Protein AF-W3VQG6-F1 (afdb_monomer)

Secondary structure (DSSP, 8-state):
--SHHHHHHHHHHHHHHHHHHHHHHHTT--SS-SS--SPEEEEE-SSGGGGGGEEEEEGGGGT---EEEEEE-TTS-EEEEEEEE--PBTT-S-S---EEEEEEPP-EETTEE--B--TT--EEEEEEEETTPPPPPS-----------TTHHHHTTTTS--TTS-HHHHHHHHH-TT----SS-EEEEEEEESSS-TTEEEEEE----GGGTTS-EEEEEEGGG-EEEETTEE-SSPPPP-GGGEEEEEEEEESSPP--GGGSPPPPTTSPPPTTSS--S--------TTS---S-----------BSS---EEEEEEEEEEEEEESSSSGGGGGGGSS--S--PPPP------------------------------------------------------------PPPPTTSPEEEE-TT---EEEEETBTTEEEEEESSTT--SB--BSSTTHHHHT----SS-EE-SB-SEEESEEEEEE-TT--EEEEEE--BSSTTEEETT-SPPSSPP-TT-SB--S-GGGSBPEEE-GGG-SSSTTSS----SS--S-BSEEEEEEEEPTTGGG--S-EEEEEEEEEE----EETTTEEEEEEEEEEEEEEE-TTSS--EEE-B-EE-EEE-SSTTSHHHHHHTTT-STT-EEEE-PPTTPPPEEEEE-TTS-EEEEEEETTS-GGGSSS-S---TTSTT-EETTTT--TT--EEEEE----TT----SSHHHHSSGGGEEEEEEETTTTEEEEEEESSSEEEEE--TTSPPSSBPTTTTTSBBPGGG-TTT--S-B--TTS-EEEEEESPTTGGG-HHHIIIIIGGGEEETT--EEEEEEEEEEE-

Mean predicted aligned error: 19.34 Å

InterPro domains:
  IPR008183 Aldose 1-/Glucose-6-phosphate 1-epimerase [PF01263] (425-778)
  IPR011013 Galactose mutarotase-like domain superfamily [SSF74650] (417-772)
  IPR013857 NADH:ubiquinone oxidoreductase intermediate-associated protein 30 [PF08547] (45-129)
  IPR013857 NADH:ubiquinone oxidoreductase intermediate-associated protein 30 [PF08547] (186-252)
  IPR014718 Glycoside hydrolase-type carbohydrate-binding [G3DSA:2.70.98.10] (416-844)
  IPR039131 Complex I intermediate-associated protein 30, mitochondrial [PTHR13194] (8-252)

Radius of gyration: 34.53 Å; Cα contacts (8 Å, |Δi|>4): 1854; chains: 1; bounding box: 115×84×95 Å

Organism: Moesziomyces aphidis (NCBI:txid84754)

Structure (mmCIF, N/CA/C/O backbone):
data_AF-W3VQG6-F1
#
_entry.id   AF-W3VQG6-F1
#
loop_
_atom_site.group_PDB
_atom_site.id
_atom_site.type_symbol
_atom_site.label_atom_id
_atom_site.label_alt_id
_atom_site.label_comp_id
_atom_site.label_asym_id
_atom_site.label_entity_id
_atom_site.label_seq_id
_atom_site.pdbx_PDB_ins_code
_atom_site.Cartn_x
_atom_site.Cartn_y
_atom_site.Cartn_z
_atom_site.occupancy
_atom_site.B_iso_or_equiv
_atom_site.auth_seq_id
_atom_site.auth_comp_id
_atom_site.auth_asym_id
_atom_site.auth_atom_id
_atom_site.pdbx_PDB_model_num
ATOM 1 N N . MET A 1 1 ? 20.548 -15.499 -54.628 1.00 40.19 1 MET A N 1
ATOM 2 C CA . MET A 1 1 ? 19.241 -14.823 -54.853 1.00 40.19 1 MET A CA 1
ATOM 3 C C . MET A 1 1 ? 18.840 -13.993 -53.620 1.00 40.19 1 MET A C 1
ATOM 5 O O . MET A 1 1 ? 17.785 -14.219 -53.038 1.00 40.19 1 MET A O 1
ATOM 9 N N . SER A 1 2 ? 19.700 -13.076 -53.161 1.00 54.19 2 SER A N 1
ATOM 10 C CA . SER A 1 2 ? 19.925 -12.943 -51.708 1.00 54.19 2 SER A CA 1
ATOM 11 C C . SER A 1 2 ? 19.906 -11.537 -51.089 1.00 54.19 2 SER A C 1
ATOM 13 O O . SER A 1 2 ? 20.303 -11.417 -49.945 1.00 54.19 2 SER A O 1
ATOM 15 N N . LEU A 1 3 ? 19.394 -10.484 -51.730 1.00 44.66 3 LEU A N 1
ATOM 16 C CA . LEU A 1 3 ? 19.236 -9.180 -51.042 1.00 44.66 3 LEU A CA 1
ATOM 17 C C . LEU A 1 3 ? 17.896 -8.511 -51.351 1.00 44.66 3 LEU A C 1
ATOM 19 O O . LEU A 1 3 ? 17.182 -8.119 -50.436 1.00 44.66 3 LEU A O 1
ATOM 23 N N . LEU A 1 4 ? 17.473 -8.511 -52.619 1.00 47.62 4 LEU A N 1
ATOM 24 C CA . LEU A 1 4 ? 16.183 -7.944 -53.043 1.00 47.62 4 LEU A CA 1
ATOM 25 C C . LEU A 1 4 ? 14.964 -8.635 -52.407 1.00 47.62 4 LEU A C 1
ATOM 27 O O . LEU A 1 4 ? 13.993 -7.972 -52.059 1.00 47.62 4 LEU A O 1
ATOM 31 N N . LYS A 1 5 ? 15.016 -9.960 -52.207 1.00 50.34 5 LYS A N 1
ATOM 32 C CA . LYS A 1 5 ? 13.919 -10.720 -51.582 1.00 50.34 5 LYS A CA 1
ATOM 33 C C . LYS A 1 5 ? 13.854 -10.495 -50.066 1.00 50.34 5 LYS A C 1
ATOM 35 O O . LYS A 1 5 ? 12.762 -10.358 -49.527 1.00 50.34 5 LYS A O 1
ATOM 40 N N . ALA A 1 6 ? 15.010 -10.405 -49.402 1.00 51.25 6 ALA A N 1
ATOM 41 C CA . ALA A 1 6 ? 15.107 -10.100 -47.973 1.00 51.25 6 ALA A CA 1
ATOM 42 C C . ALA A 1 6 ? 14.684 -8.651 -47.683 1.00 51.25 6 ALA A C 1
ATOM 44 O O . ALA A 1 6 ? 13.897 -8.416 -46.769 1.00 51.25 6 ALA A O 1
ATOM 45 N N . PHE A 1 7 ? 15.114 -7.704 -48.523 1.00 53.59 7 PHE A N 1
ATOM 46 C CA . PHE A 1 7 ? 14.694 -6.306 -48.466 1.00 53.59 7 PHE A CA 1
ATOM 47 C C . PHE A 1 7 ? 13.195 -6.151 -48.740 1.00 53.59 7 PHE A C 1
ATOM 49 O O . PHE A 1 7 ? 12.509 -5.473 -47.986 1.00 53.59 7 PHE A O 1
ATOM 56 N N . GLY A 1 8 ? 12.653 -6.843 -49.750 1.00 61.53 8 GLY A N 1
ATOM 57 C CA . GLY A 1 8 ? 11.216 -6.844 -50.036 1.00 61.53 8 GLY A CA 1
ATOM 58 C C . GLY A 1 8 ? 10.374 -7.401 -48.884 1.00 61.53 8 GLY A C 1
ATOM 59 O O . GLY A 1 8 ? 9.354 -6.818 -48.531 1.00 61.53 8 GLY A O 1
ATOM 60 N N . GLN A 1 9 ? 10.825 -8.482 -48.239 1.00 61.31 9 GLN A N 1
ATOM 61 C CA . GLN A 1 9 ? 10.157 -9.046 -47.062 1.00 61.31 9 GLN A CA 1
ATOM 62 C C . GLN A 1 9 ? 10.277 -8.149 -45.820 1.00 61.31 9 GLN A C 1
ATOM 64 O O . GLN A 1 9 ? 9.312 -8.022 -45.071 1.00 61.31 9 GLN A O 1
ATOM 69 N N . ALA A 1 10 ? 11.433 -7.517 -45.597 1.00 55.62 10 ALA A N 1
ATOM 70 C CA . ALA A 1 10 ? 11.625 -6.562 -44.507 1.00 55.62 10 ALA A CA 1
ATOM 71 C C . ALA A 1 10 ? 10.780 -5.296 -44.713 1.00 55.62 10 ALA A C 1
ATOM 73 O O . ALA A 1 10 ? 10.155 -4.833 -43.766 1.00 55.62 10 ALA A O 1
ATOM 74 N N . LEU A 1 11 ? 10.693 -4.790 -45.948 1.00 62.50 11 LEU A N 1
ATOM 75 C CA . LEU A 1 11 ? 9.849 -3.655 -46.320 1.00 62.50 11 LEU A CA 1
ATOM 76 C C . LEU A 1 11 ? 8.364 -3.986 -46.148 1.00 62.50 11 LEU A C 1
ATOM 78 O O . LEU A 1 11 ? 7.637 -3.195 -45.557 1.00 62.50 11 LEU A O 1
ATOM 82 N N . GLN A 1 12 ? 7.918 -5.164 -46.596 1.00 66.81 12 GLN A N 1
ATOM 83 C CA . GLN A 1 12 ? 6.540 -5.614 -46.394 1.00 66.81 12 GLN A CA 1
ATOM 84 C C . GLN A 1 12 ? 6.187 -5.680 -44.899 1.00 66.81 12 GLN A C 1
ATOM 86 O O . GLN A 1 12 ? 5.161 -5.137 -44.494 1.00 66.81 12 GLN A O 1
ATOM 91 N N . ARG A 1 13 ? 7.065 -6.258 -44.067 1.00 67.56 13 ARG A N 1
ATOM 92 C CA . ARG A 1 13 ? 6.878 -6.302 -42.607 1.00 67.56 13 ARG A CA 1
ATOM 93 C C . ARG A 1 13 ? 6.897 -4.913 -41.972 1.00 67.56 13 ARG A C 1
ATOM 95 O O . ARG A 1 13 ? 6.085 -4.645 -41.097 1.00 67.56 13 ARG A O 1
ATOM 102 N N . SER A 1 14 ? 7.768 -4.011 -42.427 1.00 65.62 14 SER A N 1
ATOM 103 C CA . SER A 1 14 ? 7.777 -2.616 -41.968 1.00 65.62 14 SER A CA 1
ATOM 104 C C . SER A 1 14 ? 6.484 -1.880 -42.321 1.00 65.62 14 SER A C 1
ATOM 106 O O . SER A 1 14 ? 6.003 -1.095 -41.512 1.00 65.62 14 SER A O 1
ATOM 108 N N . VAL A 1 15 ? 5.897 -2.140 -43.495 1.00 63.50 15 VAL A N 1
ATOM 109 C CA . VAL A 1 15 ? 4.604 -1.568 -43.907 1.00 63.50 15 VAL A CA 1
ATOM 110 C C . VAL A 1 15 ? 3.453 -2.150 -43.086 1.00 63.50 15 VAL A C 1
ATOM 112 O O . VAL A 1 15 ? 2.556 -1.406 -42.708 1.00 63.50 15 VAL A O 1
ATOM 115 N N . GLU A 1 16 ? 3.476 -3.446 -42.768 1.00 61.84 16 GLU A N 1
ATOM 116 C CA . GLU A 1 16 ? 2.491 -4.079 -41.879 1.00 61.84 16 GLU A CA 1
ATOM 117 C C . GLU A 1 16 ? 2.574 -3.515 -40.453 1.00 61.84 16 GLU A C 1
ATOM 119 O O . GLU A 1 16 ? 1.550 -3.116 -39.907 1.00 61.84 16 GLU A O 1
ATOM 124 N N . VAL A 1 17 ? 3.782 -3.370 -39.893 1.00 58.88 17 VAL A N 1
ATOM 125 C CA . VAL A 1 17 ? 4.002 -2.732 -38.583 1.00 58.88 17 VAL A CA 1
ATOM 126 C C . VAL A 1 17 ? 3.555 -1.272 -38.604 1.00 58.88 17 VAL A C 1
ATOM 128 O O . VAL A 1 17 ? 2.800 -0.860 -37.734 1.00 58.88 17 VAL A O 1
ATOM 131 N N . ALA A 1 18 ? 3.940 -0.493 -39.618 1.00 56.31 18 ALA A N 1
ATOM 132 C CA . ALA A 1 18 ? 3.516 0.900 -39.740 1.00 56.31 18 ALA A CA 1
ATOM 133 C C . ALA A 1 18 ? 1.995 1.025 -39.905 1.00 56.31 18 ALA A C 1
ATOM 135 O O . ALA A 1 18 ? 1.392 1.936 -39.346 1.00 56.31 18 ALA A O 1
ATOM 136 N N . ARG A 1 19 ? 1.354 0.106 -40.637 1.00 57.59 19 ARG A N 1
ATOM 137 C CA . ARG A 1 19 ? -0.103 0.062 -40.797 1.00 57.59 19 ARG A CA 1
ATOM 138 C C . ARG A 1 19 ? -0.805 -0.303 -39.494 1.00 57.59 19 ARG A C 1
ATOM 140 O O . ARG A 1 19 ? -1.809 0.330 -39.188 1.00 57.59 19 ARG A O 1
ATOM 147 N N . ASP A 1 20 ? -0.295 -1.272 -38.740 1.00 53.19 20 ASP A N 1
ATOM 148 C CA . ASP A 1 20 ? -0.841 -1.649 -37.435 1.00 53.19 20 ASP A CA 1
ATOM 149 C C . ASP A 1 20 ? -0.645 -0.529 -36.405 1.00 53.19 20 ASP A C 1
ATOM 151 O O . ASP A 1 20 ? -1.589 -0.198 -35.696 1.00 53.19 20 ASP A O 1
ATOM 155 N N . GLU A 1 21 ? 0.514 0.131 -36.375 1.00 48.22 21 GLU A N 1
ATOM 156 C CA . GLU A 1 21 ? 0.772 1.298 -35.517 1.00 48.22 21 GLU A CA 1
ATOM 157 C C . GLU A 1 21 ? -0.090 2.507 -35.913 1.00 48.22 21 GLU A C 1
ATOM 159 O O . GLU A 1 21 ? -0.704 3.144 -35.059 1.00 48.22 21 GLU A O 1
ATOM 164 N N . THR A 1 22 ? -0.258 2.771 -37.212 1.00 45.28 22 THR A N 1
ATOM 165 C CA . THR A 1 22 ? -1.152 3.835 -37.706 1.00 45.28 22 THR A CA 1
ATOM 166 C C . THR A 1 22 ? -2.620 3.509 -37.414 1.00 45.28 22 THR A C 1
ATOM 168 O O . THR A 1 22 ? -3.396 4.396 -37.068 1.00 45.28 22 THR A O 1
ATOM 171 N N . ALA A 1 23 ? -3.025 2.238 -37.512 1.00 42.72 23 ALA A N 1
ATOM 172 C CA . ALA A 1 23 ? -4.373 1.794 -37.165 1.00 42.72 23 ALA A CA 1
ATOM 173 C C . ALA A 1 23 ? -4.640 1.861 -35.651 1.00 42.72 23 ALA A C 1
ATOM 175 O O . ALA A 1 23 ? -5.758 2.205 -35.269 1.00 42.72 23 ALA A O 1
ATOM 176 N N . LYS A 1 24 ? -3.638 1.589 -34.803 1.00 40.78 24 LYS A N 1
ATOM 177 C CA . LYS A 1 24 ? -3.702 1.805 -33.347 1.00 40.78 24 LYS A CA 1
ATOM 178 C C . LYS A 1 24 ? -3.820 3.296 -33.016 1.00 40.78 24 LYS A C 1
ATOM 180 O O . LYS A 1 24 ? -4.717 3.687 -32.272 1.00 40.78 24 LYS A O 1
ATOM 185 N N . MET A 1 25 ? -3.001 4.144 -33.644 1.00 37.38 25 MET A N 1
ATOM 186 C CA . MET A 1 25 ? -3.037 5.602 -33.462 1.00 37.38 25 MET A CA 1
ATOM 187 C C . MET A 1 25 ? -4.364 6.224 -33.918 1.00 37.38 25 MET A C 1
ATOM 189 O O . MET A 1 25 ? -4.956 7.009 -33.183 1.00 37.38 25 MET A O 1
ATOM 193 N N . MET A 1 26 ? -4.891 5.836 -35.085 1.00 37.34 26 MET A N 1
ATOM 194 C CA . MET A 1 26 ? -6.171 6.355 -35.593 1.00 37.34 26 MET A CA 1
ATOM 195 C C . MET A 1 26 ? -7.395 5.872 -34.802 1.00 37.34 26 MET A C 1
ATOM 197 O O . MET A 1 26 ? -8.456 6.483 -34.892 1.00 37.34 26 MET A O 1
ATOM 201 N N . ARG A 1 27 ? -7.271 4.797 -34.015 1.00 40.06 27 ARG A N 1
ATOM 202 C CA . ARG A 1 27 ? -8.322 4.327 -33.097 1.00 40.06 27 ARG A CA 1
ATOM 203 C C . ARG A 1 27 ? -8.189 4.888 -31.678 1.00 40.06 27 ARG A C 1
ATOM 205 O O . ARG A 1 27 ? -8.980 4.501 -30.825 1.00 40.06 27 ARG A O 1
ATOM 212 N N . MET A 1 28 ? -7.207 5.759 -31.419 1.00 33.78 28 MET A N 1
ATOM 213 C CA . MET A 1 28 ? -6.792 6.142 -30.063 1.00 33.78 28 MET A CA 1
ATOM 214 C C . MET A 1 28 ? -6.582 4.919 -29.148 1.00 33.78 28 MET A C 1
ATOM 216 O O . MET A 1 28 ? -6.890 4.956 -27.960 1.00 33.78 28 MET A O 1
ATOM 220 N N . GLU A 1 29 ? -6.048 3.818 -29.691 1.00 36.31 29 GLU A N 1
ATOM 221 C CA . GLU A 1 29 ? -5.582 2.662 -28.913 1.00 36.31 29 GLU A CA 1
ATOM 222 C C . GLU A 1 29 ? -4.219 3.017 -28.291 1.00 36.31 29 GLU A C 1
ATOM 224 O O . GLU A 1 29 ? -3.169 2.489 -28.652 1.00 36.31 29 GLU A O 1
ATOM 229 N N . ILE A 1 30 ? -4.229 3.987 -27.376 1.00 36.25 30 ILE A N 1
ATOM 230 C CA . ILE A 1 30 ? -3.085 4.340 -26.539 1.00 36.25 30 ILE A CA 1
ATOM 231 C C . ILE A 1 30 ? -3.159 3.387 -25.339 1.00 36.25 30 ILE A C 1
ATOM 233 O O . ILE A 1 30 ? -3.874 3.656 -24.380 1.00 36.25 30 ILE A O 1
ATOM 237 N N . SER A 1 31 ? -2.456 2.251 -25.448 1.00 37.69 31 SER A N 1
ATOM 238 C CA . SER A 1 31 ? -2.403 1.080 -24.542 1.00 37.69 31 SER A CA 1
ATOM 239 C C . SER A 1 31 ? -3.171 -0.157 -25.071 1.00 37.69 31 SER A C 1
ATOM 241 O O . SER A 1 31 ? -4.270 -0.025 -25.613 1.00 37.69 31 SER A O 1
ATOM 243 N N . PRO A 1 32 ? -2.616 -1.386 -24.959 1.00 35.16 32 PRO A N 1
ATOM 244 C CA . PRO A 1 32 ? -3.239 -2.616 -25.454 1.00 35.16 32 PRO A CA 1
ATOM 245 C C . PRO A 1 32 ? -4.363 -3.083 -24.511 1.00 35.16 32 PRO A C 1
ATOM 247 O O . PRO A 1 32 ? -4.300 -4.170 -23.946 1.00 35.16 32 PRO A O 1
ATOM 250 N N . THR A 1 33 ? -5.395 -2.268 -24.297 1.00 43.69 33 THR A N 1
ATOM 251 C CA . THR A 1 33 ? -6.367 -2.455 -23.201 1.00 43.69 33 THR A CA 1
ATOM 252 C C . THR A 1 33 ? -7.797 -2.782 -23.622 1.00 43.69 33 THR A C 1
ATOM 254 O O . THR A 1 33 ? -8.692 -2.722 -22.789 1.00 43.69 33 THR A O 1
ATOM 257 N N . SER A 1 34 ? -8.071 -3.232 -24.851 1.00 38.53 34 SER A N 1
ATOM 258 C CA . SER A 1 34 ? -9.453 -3.669 -25.157 1.00 38.53 34 SER A CA 1
ATOM 259 C C . SER A 1 34 ? -9.639 -4.835 -26.129 1.00 38.53 34 SER A C 1
ATOM 261 O O . SER A 1 34 ? -10.767 -5.300 -26.291 1.00 38.53 34 SER A O 1
ATOM 263 N N . LYS A 1 35 ? -8.575 -5.398 -26.726 1.00 36.94 35 LYS A N 1
ATOM 264 C CA . LYS A 1 35 ? -8.695 -6.586 -27.607 1.00 36.94 35 LYS A CA 1
ATOM 265 C C . LYS A 1 35 ? -7.765 -7.767 -27.310 1.00 36.94 35 LYS A C 1
ATOM 267 O O . LYS A 1 35 ? -8.001 -8.844 -27.850 1.00 36.94 35 LYS A O 1
ATOM 272 N N . ASN A 1 36 ? -6.792 -7.631 -26.406 1.00 46.56 36 ASN A N 1
ATOM 273 C CA . ASN A 1 36 ? -5.828 -8.694 -26.074 1.00 46.56 36 ASN A CA 1
ATOM 274 C C . ASN A 1 36 ? -6.131 -9.428 -24.752 1.00 46.56 36 ASN A C 1
ATOM 276 O O . ASN A 1 36 ? -5.221 -9.834 -24.042 1.00 46.56 36 ASN A O 1
ATOM 280 N N . GLN A 1 37 ? -7.407 -9.658 -24.424 1.00 52.16 37 GLN A N 1
ATOM 281 C CA . GLN A 1 37 ? -7.780 -10.537 -23.297 1.00 52.16 37 GLN A CA 1
ATOM 282 C C . GLN A 1 37 ? -7.562 -12.039 -23.601 1.00 52.16 37 GLN A C 1
ATOM 284 O O . GLN A 1 37 ? -7.762 -12.889 -22.737 1.00 52.16 37 GLN A O 1
ATOM 289 N N . GLY A 1 38 ? -7.172 -12.386 -24.834 1.00 66.00 38 GLY A N 1
ATOM 290 C CA . GLY A 1 38 ? -6.927 -13.760 -25.275 1.00 66.00 38 GLY A CA 1
ATOM 291 C C . GLY A 1 38 ? -5.457 -14.184 -25.212 1.00 66.00 38 GLY A C 1
ATOM 292 O O . GLY A 1 38 ? -4.549 -13.368 -25.058 1.00 66.00 38 GLY A O 1
ATOM 293 N N . ALA A 1 39 ? -5.219 -15.487 -25.373 1.00 78.06 39 ALA A N 1
ATOM 294 C CA . ALA A 1 39 ? -3.873 -16.029 -25.522 1.00 78.06 39 ALA A CA 1
ATOM 295 C C . ALA A 1 39 ? -3.203 -15.502 -26.809 1.00 78.06 39 ALA A C 1
ATOM 297 O O . ALA A 1 39 ? -3.781 -15.577 -27.894 1.00 78.06 39 ALA A O 1
ATOM 298 N N . LEU A 1 40 ? -1.976 -14.997 -26.689 1.00 87.00 40 LEU A N 1
ATOM 299 C CA . LEU A 1 40 ? -1.143 -14.541 -27.798 1.00 87.00 40 LEU A CA 1
ATOM 300 C C . LEU A 1 40 ? -0.429 -15.742 -28.427 1.00 87.00 40 LEU A C 1
ATOM 302 O O . LEU A 1 40 ? 0.380 -16.400 -27.776 1.00 87.00 40 LEU A O 1
ATOM 306 N N . LEU A 1 41 ? -0.705 -16.037 -29.697 1.00 90.75 41 LEU A N 1
ATOM 307 C CA . LEU A 1 41 ? -0.008 -17.100 -30.423 1.00 90.75 41 LEU A CA 1
ATOM 308 C C . LEU A 1 41 ? 1.444 -16.687 -30.707 1.00 90.75 41 LEU A C 1
ATOM 310 O O . LEU A 1 41 ? 1.689 -15.713 -31.418 1.00 90.75 41 LEU A O 1
ATOM 314 N N . ILE A 1 42 ? 2.403 -17.464 -30.197 1.00 92.75 42 ILE A N 1
ATOM 315 C CA . ILE A 1 42 ? 3.823 -17.306 -30.534 1.00 92.75 42 ILE A CA 1
ATOM 316 C C . ILE A 1 42 ? 4.098 -18.030 -31.852 1.00 92.75 42 ILE A C 1
ATOM 318 O O . ILE A 1 42 ? 4.515 -17.411 -32.828 1.00 92.75 42 ILE A O 1
ATOM 322 N N . TYR A 1 43 ? 3.794 -19.329 -31.914 1.00 93.19 43 TYR A N 1
ATOM 323 C CA . TYR A 1 43 ? 3.795 -20.090 -33.162 1.00 93.19 43 TYR A CA 1
ATOM 324 C C . TYR A 1 43 ? 2.939 -21.357 -33.072 1.00 93.19 43 TYR A C 1
ATOM 326 O O . TYR A 1 43 ? 2.686 -21.896 -31.994 1.00 93.19 43 TYR A O 1
ATOM 334 N N . ALA A 1 44 ? 2.539 -21.873 -34.233 1.00 91.94 44 ALA A N 1
ATOM 335 C CA . ALA A 1 44 ? 1.907 -23.179 -34.389 1.00 91.94 44 ALA A CA 1
ATOM 336 C C . ALA A 1 44 ? 2.696 -24.026 -35.394 1.00 91.94 44 ALA A C 1
ATOM 338 O O . ALA A 1 44 ? 3.282 -23.494 -36.330 1.00 91.94 44 ALA A O 1
ATOM 339 N N . MET A 1 45 ? 2.661 -25.348 -35.256 1.00 91.50 45 MET A N 1
ATOM 340 C CA . MET A 1 45 ? 3.256 -26.310 -36.189 1.00 91.50 45 MET A CA 1
ATOM 341 C C . MET A 1 45 ? 2.180 -27.281 -36.671 1.00 91.50 45 MET A C 1
ATOM 343 O O . MET A 1 45 ? 2.162 -28.457 -36.320 1.00 91.50 45 MET A O 1
ATOM 347 N N . THR A 1 46 ? 1.230 -26.762 -37.441 1.00 89.44 46 THR A N 1
ATOM 348 C CA . THR A 1 46 ? 0.074 -27.526 -37.928 1.00 89.44 46 THR A CA 1
ATOM 349 C C . THR A 1 46 ? 0.004 -27.598 -39.451 1.00 89.44 46 THR A C 1
ATOM 351 O O . THR A 1 46 ? -0.842 -28.303 -39.987 1.00 89.44 46 THR A O 1
ATOM 354 N N . GLN A 1 47 ? 0.880 -26.868 -40.151 1.00 87.94 47 GLN A N 1
ATOM 355 C CA . GLN A 1 47 ? 0.910 -26.756 -41.610 1.00 87.94 47 GLN A CA 1
ATOM 356 C C . GLN A 1 47 ? 2.358 -26.762 -42.120 1.00 87.94 47 GLN A C 1
ATOM 358 O O . GLN A 1 47 ? 3.228 -26.209 -41.440 1.00 87.94 47 GLN A O 1
ATOM 363 N N . PRO A 1 48 ? 2.650 -27.342 -43.304 1.00 86.88 48 PRO A N 1
ATOM 364 C CA . PRO A 1 48 ? 4.016 -27.414 -43.831 1.00 86.88 48 PRO A CA 1
ATOM 365 C C . PRO A 1 48 ? 4.691 -26.043 -43.953 1.00 86.88 48 PRO A C 1
ATOM 367 O O . PRO A 1 48 ? 5.869 -25.902 -43.637 1.00 86.88 48 PRO A O 1
ATOM 370 N N . ALA A 1 49 ? 3.922 -25.012 -44.319 1.00 84.94 49 ALA A N 1
ATOM 371 C CA . ALA A 1 49 ? 4.399 -23.633 -44.424 1.00 84.94 49 ALA A CA 1
ATOM 372 C C . ALA A 1 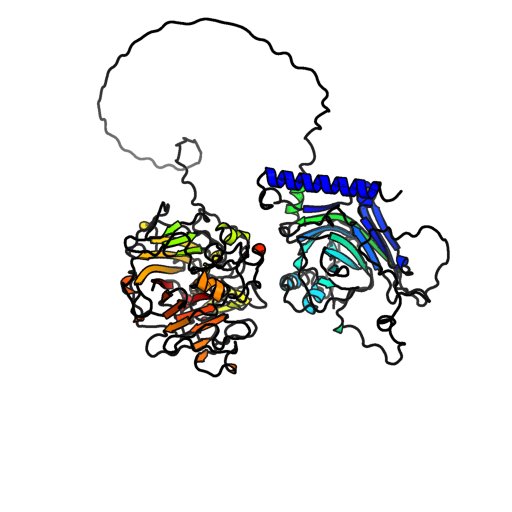49 ? 4.908 -23.052 -43.093 1.00 84.94 49 ALA A C 1
ATOM 374 O O . ALA A 1 49 ? 5.695 -22.114 -43.098 1.00 84.94 49 ALA A O 1
ATOM 375 N N . HIS A 1 50 ? 4.496 -23.593 -41.943 1.00 88.50 50 HIS A N 1
ATOM 376 C CA . HIS A 1 50 ? 5.011 -23.122 -40.659 1.00 88.50 50 HIS A CA 1
ATOM 377 C C . HIS A 1 50 ? 6.464 -23.551 -40.434 1.00 88.50 50 HIS A C 1
ATOM 379 O O . HIS A 1 50 ? 7.192 -22.849 -39.742 1.00 88.50 50 HIS A O 1
ATOM 385 N N . LEU A 1 51 ? 6.908 -24.669 -41.024 1.00 85.75 51 LEU A N 1
ATOM 386 C CA . LEU A 1 51 ? 8.252 -25.210 -40.799 1.00 85.75 51 LEU A CA 1
ATOM 387 C C . LEU A 1 51 ? 9.360 -24.262 -41.279 1.00 85.75 51 LEU A C 1
ATOM 389 O O . LEU A 1 51 ? 10.421 -24.221 -40.666 1.00 85.75 51 LEU A O 1
ATOM 393 N N . SER A 1 52 ? 9.104 -23.440 -42.304 1.00 85.19 52 SER A N 1
ATOM 394 C CA . SER A 1 52 ? 10.074 -22.447 -42.792 1.00 85.19 52 SER A CA 1
ATOM 395 C C . SER A 1 52 ? 10.341 -21.301 -41.811 1.00 85.19 52 SER A C 1
ATOM 397 O O . SER A 1 52 ? 11.267 -20.519 -42.026 1.00 85.19 52 SER A O 1
ATOM 399 N N . ASN A 1 53 ? 9.545 -21.185 -40.744 1.00 85.38 53 ASN A N 1
ATOM 400 C CA . ASN A 1 53 ? 9.722 -20.175 -39.702 1.00 85.38 53 ASN A CA 1
ATOM 401 C C . ASN A 1 53 ? 10.663 -20.635 -38.586 1.00 85.38 53 ASN A C 1
ATOM 403 O O . ASN A 1 53 ? 10.839 -19.898 -37.619 1.00 85.38 53 ASN A O 1
ATOM 407 N N . PHE A 1 54 ? 11.250 -21.829 -38.688 1.00 89.06 54 PHE A N 1
ATOM 408 C CA . PHE A 1 54 ? 12.106 -22.398 -37.654 1.00 89.06 54 PHE A CA 1
ATOM 409 C C . PHE A 1 54 ? 13.510 -22.678 -38.179 1.00 89.06 54 PHE A C 1
ATOM 411 O O . PHE A 1 54 ? 13.696 -23.064 -39.329 1.00 89.06 54 PHE A O 1
ATOM 418 N N . ALA A 1 55 ? 14.489 -22.486 -37.303 1.00 86.75 55 ALA A N 1
ATOM 419 C CA . ALA A 1 55 ? 15.860 -22.932 -37.476 1.00 86.75 55 ALA A CA 1
ATOM 420 C C . ALA A 1 55 ? 16.101 -24.137 -36.560 1.00 86.75 55 ALA A C 1
ATOM 422 O O . ALA A 1 55 ? 15.602 -24.171 -35.432 1.00 86.75 55 ALA A O 1
ATOM 423 N N . THR A 1 56 ? 16.858 -25.116 -37.043 1.00 86.19 56 THR A N 1
ATOM 424 C CA . THR A 1 56 ? 17.250 -26.322 -36.299 1.00 86.19 56 THR A CA 1
ATOM 425 C C . THR A 1 56 ? 18.763 -26.385 -36.178 1.00 86.19 56 THR A C 1
ATOM 427 O O . THR A 1 56 ? 19.446 -26.005 -37.124 1.00 86.19 56 THR A O 1
ATOM 430 N N . GLY A 1 57 ? 19.271 -26.934 -35.078 1.00 85.44 57 GLY A N 1
ATOM 431 C CA . GLY A 1 57 ? 20.694 -27.227 -34.919 1.00 85.44 57 GLY A CA 1
ATOM 432 C C . GLY A 1 57 ? 20.950 -28.406 -33.984 1.00 85.44 57 GLY A C 1
ATOM 433 O O . GLY A 1 57 ? 20.075 -28.804 -33.204 1.00 85.44 57 GLY A O 1
ATOM 434 N N . SER A 1 58 ? 22.145 -28.974 -34.062 1.00 85.31 58 SER A N 1
ATOM 435 C CA . SER A 1 58 ? 22.668 -29.975 -33.128 1.00 85.31 58 SER A CA 1
ATOM 436 C C . SER A 1 58 ? 24.175 -29.843 -32.962 1.00 85.31 58 SER A C 1
ATOM 438 O O . SER A 1 58 ? 24.845 -29.135 -33.702 1.00 85.31 58 SER A O 1
ATOM 440 N N . ASP A 1 59 ? 24.740 -30.552 -31.986 1.00 80.06 59 ASP A N 1
ATOM 441 C CA . ASP A 1 59 ? 26.197 -30.584 -31.820 1.00 80.06 59 ASP A CA 1
ATOM 442 C C . ASP A 1 59 ? 26.955 -31.089 -33.067 1.00 80.06 59 ASP A C 1
ATOM 444 O O . ASP A 1 59 ? 28.143 -30.809 -33.191 1.00 80.06 59 ASP A O 1
ATOM 448 N N . SER A 1 60 ? 26.287 -31.764 -34.015 1.00 81.69 60 SER A N 1
ATOM 449 C CA . SER A 1 60 ? 26.817 -32.112 -35.341 1.00 81.69 60 SER A CA 1
ATOM 450 C C . SER A 1 60 ? 27.400 -30.920 -36.085 1.00 81.69 60 SER A C 1
ATOM 452 O O . SER A 1 60 ? 28.397 -31.071 -36.785 1.00 81.69 60 SER A O 1
ATOM 454 N N . ASP A 1 61 ? 26.808 -29.743 -35.896 1.00 74.75 61 ASP A N 1
ATOM 455 C CA . ASP A 1 61 ? 27.144 -28.523 -36.631 1.00 74.75 61 ASP A CA 1
ATOM 456 C C . ASP A 1 61 ? 28.532 -27.997 -36.220 1.00 74.75 61 ASP A C 1
ATOM 458 O O . ASP A 1 61 ? 29.185 -27.275 -36.964 1.00 74.75 61 ASP A O 1
ATOM 462 N N . ILE A 1 62 ? 29.023 -28.442 -35.059 1.00 74.00 62 ILE A N 1
ATOM 463 C CA . ILE A 1 62 ? 30.357 -28.156 -34.519 1.00 74.00 62 ILE A CA 1
ATOM 464 C C . ILE A 1 62 ? 31.216 -29.428 -34.380 1.00 74.00 62 ILE A C 1
ATOM 466 O O . ILE A 1 62 ? 32.210 -29.449 -33.652 1.00 74.00 62 ILE A O 1
ATOM 470 N N . GLY A 1 63 ? 30.855 -30.504 -35.092 1.00 73.31 63 GLY A N 1
ATOM 471 C CA . GLY A 1 63 ? 31.627 -31.749 -35.164 1.00 73.31 63 GLY A CA 1
ATOM 472 C C . GLY A 1 63 ? 31.248 -32.828 -34.144 1.00 73.31 63 GLY A C 1
ATOM 473 O O . GLY A 1 63 ? 32.060 -33.711 -33.879 1.00 73.31 63 GLY A O 1
ATOM 474 N N . GLY A 1 64 ? 30.055 -32.758 -33.550 1.00 82.44 64 GLY A N 1
ATOM 475 C CA . GLY A 1 64 ? 29.437 -33.794 -32.715 1.00 82.44 64 GLY A CA 1
ATOM 476 C C . GLY A 1 64 ? 28.732 -34.898 -33.515 1.00 82.44 64 GLY A C 1
ATOM 477 O O . GLY A 1 64 ? 28.857 -34.986 -34.734 1.00 82.44 64 GLY A O 1
ATOM 478 N N . LEU A 1 65 ? 28.008 -35.781 -32.817 1.00 84.69 65 LEU A N 1
ATOM 479 C CA . LEU A 1 65 ? 27.357 -36.967 -33.410 1.00 84.69 65 LEU A CA 1
ATOM 480 C C . LEU A 1 65 ? 25.833 -37.008 -33.203 1.00 84.69 65 LEU A C 1
ATOM 482 O O . LEU A 1 65 ? 25.203 -38.026 -33.502 1.00 84.69 65 LEU A O 1
ATOM 486 N N . SER A 1 66 ? 25.229 -35.955 -32.655 1.00 87.19 66 SER A N 1
ATOM 487 C CA . SER A 1 66 ? 23.777 -35.870 -32.495 1.00 87.19 66 SER A CA 1
ATOM 488 C C . SER A 1 66 ? 23.100 -35.519 -33.825 1.00 87.19 66 SER A C 1
ATOM 490 O O . SER A 1 66 ? 23.717 -34.995 -34.744 1.00 87.19 66 SER A O 1
ATOM 492 N N . GLN A 1 67 ? 21.812 -35.830 -33.947 1.00 88.56 67 GLN A N 1
ATOM 493 C CA . GLN A 1 67 ? 20.991 -35.504 -35.110 1.00 88.56 67 GLN A CA 1
ATOM 494 C C . GLN A 1 67 ? 19.740 -34.760 -34.660 1.00 88.56 67 GLN A C 1
ATOM 496 O O . GLN A 1 67 ? 19.050 -35.210 -33.742 1.00 88.56 67 GLN A O 1
ATOM 501 N N . CYS A 1 68 ? 19.414 -33.675 -35.359 1.00 90.44 68 CYS A N 1
ATOM 502 C CA . CYS A 1 68 ? 18.201 -32.891 -35.169 1.00 90.44 68 CYS A CA 1
ATOM 503 C C . CYS A 1 68 ? 17.310 -32.962 -36.417 1.00 90.44 68 CYS A C 1
ATOM 505 O O . CYS A 1 68 ? 17.768 -32.720 -37.535 1.00 90.44 68 CYS A O 1
ATOM 507 N N . ARG A 1 69 ? 16.026 -33.289 -36.245 1.00 92.69 69 ARG A N 1
ATOM 508 C CA . ARG A 1 69 ? 15.007 -33.200 -37.297 1.00 92.69 69 ARG A CA 1
ATOM 509 C C . ARG A 1 69 ? 13.773 -32.479 -36.768 1.00 92.69 69 ARG A C 1
ATOM 511 O O . ARG A 1 69 ? 13.296 -32.761 -35.668 1.00 92.69 69 ARG A O 1
ATOM 518 N N . LEU A 1 70 ? 13.226 -31.593 -37.594 1.00 92.38 70 LEU A N 1
ATOM 519 C CA . LEU A 1 70 ? 11.949 -30.930 -37.367 1.00 92.38 70 LEU A CA 1
ATOM 520 C C . LEU A 1 70 ? 11.071 -31.118 -38.605 1.00 92.38 70 LEU A C 1
ATOM 522 O O . LEU A 1 70 ? 11.507 -30.868 -39.726 1.00 92.38 70 LEU A O 1
ATOM 526 N N . GLY A 1 71 ? 9.844 -31.587 -38.411 1.00 92.69 71 GLY A N 1
ATOM 527 C CA . GLY A 1 71 ? 8.892 -31.813 -39.495 1.00 92.69 71 GLY A CA 1
ATOM 528 C C . GLY A 1 71 ? 7.461 -31.892 -38.985 1.00 92.69 71 GLY A C 1
ATOM 529 O O . GLY A 1 71 ? 7.197 -31.590 -37.824 1.00 92.69 71 GLY A O 1
ATOM 530 N N . LEU A 1 72 ? 6.539 -32.316 -39.846 1.00 90.94 72 LEU A N 1
ATOM 531 C CA . LEU A 1 72 ? 5.190 -32.698 -39.433 1.00 90.94 72 LEU A CA 1
ATOM 532 C C . LEU A 1 72 ? 5.066 -34.221 -39.372 1.00 90.94 72 LEU A C 1
ATOM 534 O O . LEU A 1 72 ? 5.711 -34.939 -40.134 1.00 90.94 72 LEU A O 1
ATOM 538 N N . ASP A 1 73 ? 4.236 -34.708 -38.459 1.00 88.12 73 ASP A N 1
ATOM 539 C CA . ASP A 1 73 ? 3.793 -36.095 -38.429 1.00 88.12 73 ASP A CA 1
ATOM 540 C C . ASP A 1 73 ? 2.574 -36.335 -39.339 1.00 88.12 73 ASP A C 1
ATOM 542 O O . ASP A 1 73 ? 2.022 -35.418 -39.947 1.00 88.12 73 ASP A O 1
ATOM 546 N N . GLU A 1 74 ? 2.132 -37.592 -39.407 1.00 85.88 74 GLU A N 1
ATOM 547 C CA . GLU A 1 74 ? 0.973 -38.036 -40.196 1.00 85.88 74 GLU A CA 1
ATOM 548 C C . GLU A 1 74 ? -0.337 -37.312 -39.831 1.00 85.88 74 GLU A C 1
ATOM 550 O O . GLU A 1 74 ? -1.261 -37.252 -40.635 1.00 85.88 74 GLU A O 1
ATOM 555 N N . SER A 1 75 ? -0.430 -36.730 -38.630 1.00 84.06 75 SER A N 1
ATOM 556 C CA . SER A 1 75 ? -1.588 -35.954 -38.166 1.00 84.06 75 SER A CA 1
ATOM 557 C C . SER A 1 75 ? -1.454 -34.454 -38.460 1.00 84.06 75 SER A C 1
ATOM 559 O O . SER A 1 75 ? -2.214 -33.649 -37.915 1.00 84.06 75 SER A O 1
ATOM 561 N N . SER A 1 76 ? -0.485 -34.058 -39.293 1.00 88.06 76 SER A N 1
ATOM 562 C CA . SER A 1 76 ? -0.144 -32.656 -39.554 1.00 88.06 76 SER A CA 1
ATOM 563 C C . SER A 1 76 ? 0.136 -31.889 -38.259 1.00 88.06 76 SER A C 1
ATOM 565 O O . SER A 1 76 ? -0.394 -30.801 -38.035 1.00 88.06 76 SER A O 1
ATOM 567 N N . ARG A 1 77 ? 0.919 -32.486 -37.354 1.00 91.06 77 ARG A N 1
ATOM 568 C CA . ARG A 1 77 ? 1.412 -31.842 -36.129 1.00 91.06 77 ARG A CA 1
ATOM 569 C C . ARG A 1 77 ? 2.928 -31.837 -36.094 1.00 91.06 77 ARG A C 1
ATOM 571 O O . ARG A 1 77 ? 3.556 -32.783 -36.556 1.00 91.06 77 ARG A O 1
ATOM 578 N N . GLY A 1 78 ? 3.510 -30.782 -35.536 1.00 93.31 78 GLY A N 1
ATOM 579 C CA . GLY A 1 78 ? 4.952 -30.629 -35.402 1.00 93.31 78 GLY A CA 1
ATOM 580 C C . GLY A 1 78 ? 5.579 -31.807 -34.671 1.00 93.31 78 GLY A C 1
ATOM 581 O O . GLY A 1 78 ? 5.044 -32.317 -33.684 1.00 93.31 78 GLY A O 1
ATOM 582 N N . ARG A 1 79 ? 6.728 -32.242 -35.174 1.00 95.44 79 ARG A N 1
ATOM 583 C CA . ARG A 1 79 ? 7.518 -33.346 -34.647 1.00 95.44 79 ARG A CA 1
ATOM 584 C C . ARG A 1 79 ? 8.983 -32.936 -34.626 1.00 95.44 79 ARG A C 1
ATOM 586 O O . ARG A 1 79 ? 9.595 -32.755 -35.676 1.00 95.44 79 ARG A O 1
ATOM 593 N N . PHE A 1 80 ? 9.525 -32.823 -33.424 1.00 96.50 80 PHE A N 1
ATOM 594 C CA . PHE A 1 80 ? 10.929 -32.570 -33.135 1.00 96.50 80 PHE A CA 1
ATOM 595 C C . PHE A 1 80 ? 11.568 -33.872 -32.640 1.00 96.50 80 PHE A C 1
ATOM 597 O O . PHE A 1 80 ? 11.231 -34.360 -31.562 1.00 96.50 80 PHE A O 1
ATOM 604 N N . TYR A 1 81 ? 12.445 -34.474 -33.442 1.00 96.38 81 TYR A N 1
ATOM 605 C CA . TYR A 1 81 ? 12.963 -35.819 -33.186 1.00 96.38 81 TYR A CA 1
ATOM 606 C C . TYR A 1 81 ? 14.389 -36.002 -33.696 1.00 96.38 81 TYR A C 1
ATOM 608 O O . TYR A 1 81 ? 14.856 -35.277 -34.574 1.00 96.38 81 TYR A O 1
ATOM 616 N N . GLY A 1 82 ? 15.084 -37.000 -33.163 1.00 93.75 82 GLY A N 1
ATOM 617 C CA . GLY A 1 82 ? 16.465 -37.262 -33.534 1.00 93.75 82 GLY A CA 1
ATOM 618 C C . GLY A 1 82 ? 17.191 -38.148 -32.536 1.00 93.75 82 GLY A C 1
ATOM 619 O O . GLY A 1 82 ? 16.571 -38.910 -31.788 1.00 93.75 82 GLY A O 1
ATOM 620 N N . THR A 1 83 ? 18.517 -38.047 -32.542 1.00 91.88 83 THR A N 1
ATOM 621 C CA . THR A 1 83 ? 19.403 -38.846 -31.691 1.00 91.88 83 THR A CA 1
ATOM 622 C C . THR A 1 83 ? 20.389 -37.942 -30.969 1.00 91.88 83 THR A C 1
ATOM 624 O O . THR A 1 83 ? 21.039 -37.131 -31.615 1.00 91.88 83 THR A O 1
ATOM 627 N N . LEU A 1 84 ? 20.546 -38.097 -29.658 1.00 89.56 84 LEU A N 1
ATOM 628 C CA . LEU A 1 84 ? 21.611 -37.457 -28.887 1.00 89.56 84 LEU A CA 1
ATOM 629 C C . LEU A 1 84 ? 22.725 -38.464 -28.624 1.00 89.56 84 LEU A C 1
ATOM 631 O O . LEU A 1 84 ? 22.452 -39.581 -28.184 1.00 89.56 84 LEU A O 1
ATOM 635 N N . SER A 1 85 ? 23.972 -38.070 -28.856 1.00 86.94 85 SER A N 1
ATOM 636 C CA . SER A 1 85 ? 25.141 -38.893 -28.541 1.00 86.94 85 SER A CA 1
ATOM 637 C C . SER A 1 85 ? 25.915 -38.289 -27.377 1.00 86.94 85 SER A C 1
ATOM 639 O O . SER A 1 85 ? 26.225 -37.106 -27.400 1.00 86.94 85 SER A O 1
ATOM 641 N N . SER A 1 86 ? 26.282 -39.090 -26.373 1.00 84.19 86 SER A N 1
ATOM 642 C CA . SER A 1 86 ? 27.248 -38.650 -25.350 1.00 84.19 86 SER A CA 1
ATOM 643 C C . SER A 1 86 ? 28.707 -38.783 -25.805 1.00 84.19 86 SER A C 1
ATOM 645 O O . SER A 1 86 ? 29.638 -38.510 -25.045 1.00 84.19 86 SER A O 1
ATOM 647 N N . GLN A 1 87 ? 28.936 -39.256 -27.033 1.00 81.94 87 GLN A N 1
ATOM 648 C CA . GLN A 1 87 ? 30.267 -39.516 -27.560 1.00 81.94 87 GLN A CA 1
ATOM 649 C C . GLN A 1 87 ? 30.869 -38.260 -28.193 1.00 81.94 87 GLN A C 1
ATOM 651 O O . GLN A 1 87 ? 30.435 -37.828 -29.254 1.00 81.94 87 GLN A O 1
ATOM 656 N N . VAL A 1 88 ? 31.948 -37.755 -27.593 1.00 80.62 88 VAL A N 1
ATOM 657 C CA . VAL A 1 88 ? 32.793 -36.710 -28.188 1.00 80.62 88 VAL A CA 1
ATOM 658 C C . VAL A 1 88 ? 33.744 -37.332 -29.233 1.00 80.62 88 VAL A C 1
ATOM 660 O O . VAL A 1 88 ? 34.507 -38.254 -28.889 1.00 80.62 88 VAL A O 1
ATOM 663 N N . PRO A 1 89 ? 33.720 -36.885 -30.506 1.00 73.44 89 PRO A N 1
ATOM 664 C CA . PRO A 1 89 ? 34.611 -37.398 -31.553 1.00 73.44 89 PRO A CA 1
ATOM 665 C C . PRO A 1 89 ? 36.100 -37.144 -31.281 1.00 73.44 89 PRO A C 1
ATOM 667 O O . PRO A 1 89 ? 36.482 -36.148 -30.668 1.00 73.44 89 PRO A O 1
ATOM 670 N N . ARG A 1 90 ? 36.975 -38.064 -31.725 1.00 62.28 90 ARG A N 1
ATOM 671 C CA . ARG A 1 90 ? 38.437 -37.907 -31.583 1.00 62.28 90 ARG A CA 1
ATOM 672 C C . ARG A 1 90 ? 38.913 -36.710 -32.408 1.00 62.28 90 ARG A C 1
ATOM 674 O O . ARG A 1 90 ? 38.700 -36.699 -33.612 1.00 62.28 90 ARG A O 1
ATOM 681 N N . GLY A 1 91 ? 39.590 -35.757 -31.764 1.00 60.19 91 GLY A N 1
ATOM 682 C CA . GLY A 1 91 ? 40.149 -34.569 -32.423 1.00 60.19 91 GLY A CA 1
ATOM 683 C C . GLY A 1 91 ? 39.148 -33.435 -32.676 1.00 60.19 91 GLY A C 1
ATOM 684 O O . GLY A 1 91 ? 39.514 -32.456 -33.318 1.00 60.19 91 GLY A O 1
ATOM 685 N N . GLY A 1 92 ? 37.906 -33.549 -32.188 1.00 60.56 92 GLY A N 1
ATOM 686 C CA . GLY A 1 92 ? 36.910 -32.480 -32.288 1.00 60.56 92 GLY A CA 1
ATOM 687 C C . GLY A 1 92 ? 37.212 -31.301 -31.358 1.00 60.56 92 GLY A C 1
ATOM 688 O O . GLY A 1 92 ? 37.813 -31.476 -30.299 1.00 60.56 92 GLY A O 1
ATOM 689 N N . LYS A 1 93 ? 36.750 -30.102 -31.737 1.00 65.12 93 LYS A N 1
ATOM 690 C CA . LYS A 1 93 ? 36.865 -28.867 -30.936 1.00 65.12 93 LYS A CA 1
ATOM 691 C C . LYS A 1 93 ? 35.866 -28.796 -29.764 1.00 65.12 93 LYS A C 1
ATOM 693 O O . LYS A 1 93 ? 35.842 -27.798 -29.053 1.00 65.12 93 LYS A O 1
ATOM 698 N N . ILE A 1 94 ? 35.035 -29.824 -29.570 1.00 69.19 94 ILE A N 1
ATOM 699 C CA . ILE A 1 94 ? 33.955 -29.832 -28.574 1.00 69.19 94 ILE A CA 1
ATOM 700 C C . ILE A 1 94 ? 34.369 -30.541 -27.284 1.00 69.19 94 ILE A C 1
ATOM 702 O O . ILE A 1 94 ? 34.915 -31.643 -27.306 1.00 69.19 94 ILE A O 1
ATOM 706 N N . GLU A 1 95 ? 34.052 -29.930 -26.144 1.00 68.81 95 GLU A N 1
ATOM 707 C CA . GLU A 1 95 ? 34.287 -30.520 -24.817 1.00 68.81 95 GLU A CA 1
ATOM 708 C C . GLU A 1 95 ? 33.094 -31.359 -24.326 1.00 68.81 95 GLU A C 1
ATOM 710 O O . GLU A 1 95 ? 33.259 -32.257 -23.496 1.00 68.81 95 GLU A O 1
ATOM 715 N N . LYS A 1 96 ? 31.888 -31.090 -24.850 1.00 73.06 96 LYS A N 1
ATOM 716 C CA . LYS A 1 96 ? 30.627 -31.767 -24.507 1.00 73.06 96 LYS A CA 1
ATOM 717 C C . LYS A 1 96 ? 29.795 -32.042 -25.764 1.00 73.06 96 LYS A C 1
ATOM 719 O O . LYS A 1 96 ? 29.843 -31.275 -26.719 1.00 73.06 96 LYS A O 1
ATOM 724 N N . SER A 1 97 ? 29.034 -33.135 -25.744 1.00 81.12 97 SER A N 1
ATOM 725 C CA . SER A 1 97 ? 28.126 -33.578 -26.815 1.00 81.12 97 SER A CA 1
ATOM 726 C C . SER A 1 97 ? 26.795 -34.019 -26.187 1.00 81.12 97 SER A C 1
ATOM 728 O O . SER A 1 97 ? 26.717 -34.234 -24.977 1.00 81.12 97 SER A O 1
ATOM 730 N N . GLY A 1 98 ? 25.742 -34.127 -26.987 1.00 86.06 98 GLY A N 1
ATOM 731 C CA . GLY A 1 98 ? 24.394 -34.492 -26.578 1.00 86.06 98 GLY A CA 1
ATOM 732 C C . GLY A 1 98 ? 23.424 -33.319 -26.612 1.00 86.06 98 GLY A C 1
ATOM 733 O O . GLY A 1 98 ? 22.635 -33.191 -25.679 1.00 86.06 98 GLY A O 1
ATOM 734 N N . TYR A 1 99 ? 23.483 -32.475 -27.648 1.00 88.00 99 TYR A N 1
ATOM 735 C CA . TYR A 1 99 ? 22.579 -31.335 -27.852 1.00 88.00 99 TYR A CA 1
ATOM 736 C C . TYR A 1 99 ? 21.906 -31.385 -29.232 1.00 88.00 99 TYR A C 1
ATOM 738 O O . TYR A 1 99 ? 22.570 -31.577 -30.253 1.00 88.00 99 TYR A O 1
ATOM 746 N N . ALA A 1 100 ? 20.594 -31.153 -29.261 1.00 89.50 100 ALA A N 1
ATOM 747 C CA . ALA A 1 100 ? 19.812 -30.856 -30.459 1.00 89.50 100 ALA A CA 1
ATOM 748 C C . ALA A 1 100 ? 18.702 -29.859 -30.109 1.00 89.50 100 ALA A C 1
ATOM 750 O O . ALA A 1 100 ? 18.169 -29.897 -29.003 1.00 89.50 100 ALA A O 1
ATOM 751 N N . GLY A 1 101 ? 18.292 -28.991 -31.025 1.00 93.00 101 GLY A N 1
ATOM 752 C CA . GLY A 1 101 ? 17.219 -28.039 -30.757 1.00 93.00 101 GLY A CA 1
ATOM 753 C C . GLY A 1 101 ? 16.668 -27.353 -31.992 1.00 93.00 101 GLY A C 1
ATOM 754 O O . GLY A 1 101 ? 17.204 -27.469 -33.095 1.00 93.00 101 GLY A O 1
ATOM 755 N N . PHE A 1 102 ? 15.579 -26.624 -31.786 1.00 94.12 102 PHE A N 1
ATOM 756 C CA . PHE A 1 102 ? 15.033 -25.692 -32.760 1.00 94.12 102 PHE A CA 1
ATOM 757 C C . PHE A 1 102 ? 14.570 -24.407 -32.074 1.00 94.12 102 PHE A C 1
ATOM 759 O O . PHE A 1 102 ? 14.233 -24.408 -30.888 1.00 94.12 102 PHE A O 1
ATOM 766 N N . ARG A 1 103 ? 14.493 -23.318 -32.835 1.00 91.81 103 ARG A N 1
ATOM 767 C CA . ARG A 1 103 ? 13.865 -22.050 -32.435 1.00 91.81 103 ARG A CA 1
ATOM 768 C C . ARG A 1 103 ? 13.129 -21.440 -33.612 1.00 91.81 103 ARG A C 1
ATOM 770 O O . ARG A 1 103 ? 13.433 -21.773 -34.757 1.00 91.81 103 ARG A O 1
ATOM 777 N N . ASN A 1 104 ? 12.179 -20.542 -33.368 1.00 89.44 104 ASN A N 1
ATOM 778 C CA . ASN A 1 104 ? 11.710 -19.701 -34.466 1.00 89.44 104 ASN A CA 1
ATOM 779 C C . ASN A 1 104 ? 12.856 -18.800 -34.967 1.00 89.44 104 ASN A C 1
ATOM 781 O O . ASN A 1 104 ? 13.740 -18.399 -34.202 1.00 89.44 104 ASN A O 1
ATOM 785 N N . ARG A 1 105 ? 12.829 -18.488 -36.261 1.00 86.94 105 ARG A N 1
ATOM 786 C CA . ARG A 1 105 ? 13.730 -17.522 -36.895 1.00 86.94 105 ARG A CA 1
ATOM 787 C C . ARG A 1 105 ? 13.439 -16.112 -36.382 1.00 86.94 105 ARG A C 1
ATOM 789 O O . ARG A 1 105 ? 12.309 -15.824 -35.960 1.00 86.94 105 ARG A O 1
ATOM 796 N N . ASN A 1 106 ? 14.451 -15.252 -36.411 1.00 80.38 106 ASN A N 1
ATOM 797 C CA . ASN A 1 106 ? 14.274 -13.830 -36.160 1.00 80.38 106 ASN A CA 1
ATOM 798 C C . ASN A 1 106 ? 13.379 -13.228 -37.252 1.00 80.38 106 ASN A C 1
ATOM 800 O O . ASN A 1 106 ? 13.220 -13.744 -38.361 1.00 80.38 106 ASN A O 1
ATOM 804 N N . ARG A 1 107 ? 12.741 -12.110 -36.917 1.00 80.25 107 ARG A N 1
ATOM 805 C CA . ARG A 1 107 ? 11.835 -11.399 -37.823 1.00 80.25 107 ARG A CA 1
ATOM 806 C C . ARG A 1 107 ? 12.350 -9.976 -38.029 1.00 80.25 107 ARG A C 1
ATOM 808 O O . ARG A 1 107 ? 11.790 -9.048 -37.451 1.00 80.25 107 ARG A O 1
ATOM 815 N N . PRO A 1 108 ? 13.427 -9.783 -38.809 1.00 73.44 108 PRO A N 1
ATOM 816 C CA . PRO A 1 108 ? 13.995 -8.459 -39.020 1.00 73.44 108 PRO A CA 1
ATOM 817 C C . PRO A 1 108 ? 13.041 -7.568 -39.832 1.00 73.44 108 PRO A C 1
ATOM 819 O O . PRO A 1 108 ? 12.398 -8.011 -40.798 1.00 73.44 108 PRO A O 1
ATOM 822 N N . THR A 1 109 ? 12.978 -6.303 -39.427 1.00 70.69 109 THR A N 1
ATOM 823 C CA . THR A 1 109 ? 12.291 -5.176 -40.075 1.00 70.69 109 THR A CA 1
ATOM 824 C C . THR A 1 109 ? 13.318 -4.083 -40.394 1.00 70.69 109 THR A C 1
ATOM 826 O O . THR A 1 109 ? 14.458 -4.150 -39.938 1.00 70.69 109 THR A O 1
ATOM 829 N N . LEU A 1 110 ? 12.935 -3.046 -41.146 1.00 57.28 110 LEU A N 1
ATOM 830 C CA . LEU A 1 110 ? 13.830 -1.908 -41.435 1.00 57.28 110 LEU A CA 1
ATOM 831 C C . LEU A 1 110 ? 14.200 -1.069 -40.194 1.00 57.28 110 LEU A C 1
ATOM 833 O O . LEU A 1 110 ? 15.087 -0.228 -40.283 1.00 57.28 110 LEU A O 1
ATOM 837 N N . PHE A 1 111 ? 13.539 -1.298 -39.054 1.00 62.22 111 PHE A N 1
ATOM 838 C CA . PHE A 1 111 ? 13.707 -0.529 -37.815 1.00 62.22 111 PHE A CA 1
ATOM 839 C C . PHE A 1 111 ? 14.129 -1.404 -36.619 1.00 62.22 111 PHE A C 1
ATOM 841 O O . PHE A 1 111 ? 13.958 -1.005 -35.472 1.00 62.22 111 PHE A O 1
ATOM 848 N N . GLY A 1 112 ? 14.658 -2.608 -36.874 1.00 69.06 112 GLY A N 1
ATOM 849 C CA . GLY A 1 112 ? 15.060 -3.578 -35.845 1.00 69.06 112 GLY A CA 1
ATOM 850 C C . GLY A 1 112 ? 14.301 -4.905 -35.939 1.00 69.06 112 GLY A C 1
ATOM 851 O O . GLY A 1 112 ? 13.697 -5.218 -36.967 1.00 69.06 112 GLY A O 1
ATOM 852 N N . ASN A 1 113 ? 14.320 -5.713 -34.878 1.00 75.06 113 ASN A N 1
ATOM 853 C CA . ASN A 1 113 ? 13.667 -7.026 -34.852 1.00 75.06 113 ASN A CA 1
ATOM 854 C C . ASN A 1 113 ? 12.208 -6.944 -34.379 1.00 75.06 113 ASN A C 1
ATOM 856 O O . ASN A 1 113 ? 11.909 -6.366 -33.336 1.00 75.06 113 ASN A O 1
ATOM 860 N N . GLN A 1 114 ? 11.291 -7.599 -35.095 1.00 78.38 114 GLN A N 1
ATOM 861 C CA . GLN A 1 114 ? 9.911 -7.771 -34.645 1.00 78.38 114 GLN A CA 1
ATOM 862 C C . GLN A 1 114 ? 9.849 -8.784 -33.492 1.00 78.38 114 GLN A C 1
ATOM 864 O O . GLN A 1 114 ? 9.978 -10.001 -33.687 1.00 78.38 114 GLN A O 1
ATOM 869 N N . CYS A 1 115 ? 9.593 -8.271 -32.293 1.00 86.31 115 CYS A N 1
ATOM 870 C CA . CYS A 1 115 ? 9.487 -9.047 -31.063 1.00 86.31 115 CYS A CA 1
ATOM 871 C C . CYS A 1 115 ? 8.025 -9.289 -30.655 1.00 86.31 115 CYS A C 1
ATOM 873 O O . CYS A 1 115 ? 7.107 -8.647 -31.166 1.00 86.31 115 CYS A O 1
ATOM 875 N N . TRP A 1 116 ? 7.803 -10.242 -29.751 1.00 88.12 116 TRP A N 1
ATOM 876 C CA . TRP A 1 116 ? 6.531 -10.388 -29.046 1.00 88.12 116 TRP A CA 1
ATOM 877 C C . TRP A 1 116 ? 6.567 -9.620 -27.730 1.00 88.12 116 TRP A C 1
ATOM 879 O O . TRP A 1 116 ? 7.517 -9.765 -26.959 1.00 88.12 116 TRP A O 1
ATOM 889 N N . ASP A 1 117 ? 5.487 -8.888 -27.466 1.00 84.00 117 ASP A N 1
ATOM 890 C CA . ASP A 1 117 ? 5.199 -8.324 -26.156 1.00 84.00 117 ASP A CA 1
ATOM 891 C C . ASP A 1 117 ? 4.263 -9.267 -25.390 1.00 84.00 117 ASP A C 1
ATOM 893 O O . ASP A 1 117 ? 3.109 -9.480 -25.763 1.00 84.00 117 ASP A O 1
ATOM 897 N N . THR A 1 118 ? 4.798 -9.861 -24.329 1.00 85.19 118 THR A N 1
ATOM 898 C CA . THR A 1 118 ? 4.111 -10.795 -23.428 1.00 85.19 118 THR A CA 1
ATOM 899 C C . THR A 1 118 ? 3.895 -10.194 -22.038 1.00 85.19 118 THR A C 1
ATOM 901 O O . THR A 1 118 ? 3.628 -10.915 -21.078 1.00 85.19 118 THR A O 1
ATOM 904 N N . THR A 1 119 ? 3.991 -8.868 -21.895 1.00 78.50 119 THR A N 1
ATOM 905 C CA . THR A 1 119 ? 3.909 -8.171 -20.600 1.00 78.50 119 THR A CA 1
ATOM 906 C C . THR A 1 119 ? 2.613 -8.493 -19.850 1.00 78.50 119 THR A C 1
ATOM 908 O O . THR A 1 119 ? 2.647 -8.743 -18.641 1.00 78.50 119 THR A O 1
ATOM 911 N N . VAL A 1 120 ? 1.493 -8.596 -20.577 1.00 77.50 120 VAL A N 1
ATOM 912 C CA . VAL A 1 120 ? 0.155 -8.936 -20.049 1.00 77.50 120 VAL A CA 1
ATOM 913 C C . VAL A 1 120 ? -0.137 -10.446 -20.000 1.00 77.50 120 VAL A C 1
ATOM 915 O O . VAL A 1 120 ? -1.207 -10.861 -19.561 1.00 77.50 120 VAL A O 1
ATOM 918 N N . HIS A 1 121 ? 0.808 -11.289 -20.424 1.00 87.19 121 HIS A N 1
ATOM 919 C CA . HIS A 1 121 ? 0.685 -12.748 -20.464 1.00 87.19 121 HIS A CA 1
ATOM 920 C C . HIS A 1 121 ? 1.728 -13.379 -19.525 1.00 87.19 121 HIS A C 1
ATOM 922 O O . HIS A 1 121 ? 2.859 -13.624 -19.941 1.00 87.19 121 HIS A O 1
ATOM 928 N N . PRO A 1 122 ? 1.408 -13.642 -18.244 1.00 84.25 122 PRO A N 1
ATOM 929 C CA . PRO A 1 122 ? 2.376 -14.161 -17.274 1.00 84.25 122 PRO A CA 1
ATOM 930 C C . PRO A 1 122 ? 2.841 -15.600 -17.546 1.00 84.25 122 PRO A C 1
ATOM 932 O O . PRO A 1 122 ? 3.853 -16.023 -16.985 1.00 84.25 122 PRO A O 1
ATOM 935 N N . TYR A 1 123 ? 2.151 -16.349 -18.411 1.00 90.56 123 TYR A N 1
ATOM 936 C CA . TYR A 1 123 ? 2.448 -17.757 -18.668 1.00 90.56 123 TYR A CA 1
ATOM 937 C C . TYR A 1 123 ? 2.790 -18.035 -20.132 1.00 90.56 123 TYR A C 1
ATOM 939 O O . TYR A 1 123 ? 2.145 -17.510 -21.035 1.00 90.56 123 TYR A O 1
ATOM 947 N N . LEU A 1 124 ? 3.719 -18.960 -20.367 1.0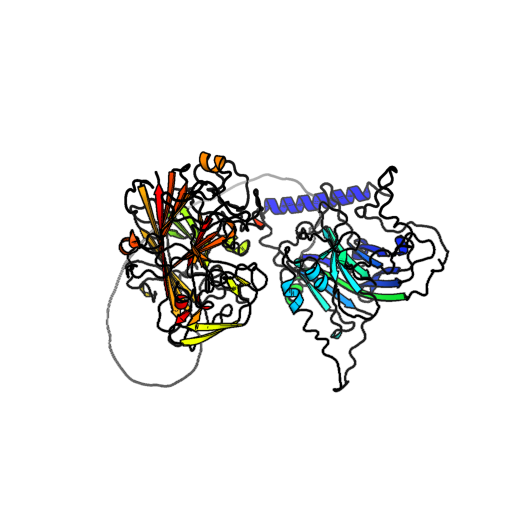0 94.69 124 LEU A N 1
ATOM 948 C CA . LEU A 1 124 ? 3.947 -19.617 -21.648 1.00 94.69 124 LEU A CA 1
ATOM 949 C C . LEU A 1 124 ? 3.273 -20.997 -21.637 1.00 94.69 124 LEU A C 1
ATOM 951 O O . LEU A 1 124 ? 3.609 -21.861 -20.828 1.00 94.69 124 LEU A O 1
ATOM 955 N N . ALA A 1 125 ? 2.321 -21.218 -22.536 1.00 93.56 125 ALA A N 1
ATOM 956 C CA . ALA A 1 125 ? 1.606 -22.477 -22.693 1.00 93.56 125 ALA A CA 1
ATOM 957 C C . ALA A 1 125 ? 2.087 -23.221 -23.947 1.00 93.56 125 ALA A C 1
ATOM 959 O O . ALA A 1 125 ? 2.001 -22.698 -25.058 1.00 93.56 125 ALA A O 1
ATOM 960 N N . LEU A 1 126 ? 2.551 -24.461 -23.781 1.00 95.38 126 LEU A N 1
ATOM 961 C CA . LEU A 1 126 ? 3.029 -25.330 -24.854 1.00 95.38 126 LEU A CA 1
ATOM 962 C C . LEU A 1 126 ? 2.151 -26.576 -24.949 1.00 95.38 126 LEU A C 1
ATOM 964 O O . LEU A 1 126 ? 1.996 -27.319 -23.979 1.00 95.38 126 LEU A O 1
ATOM 968 N N . ARG A 1 127 ? 1.603 -26.842 -26.134 1.00 94.81 127 ARG A N 1
ATOM 969 C CA . ARG A 1 127 ? 0.841 -28.063 -26.414 1.00 94.81 127 ARG A CA 1
ATOM 970 C C . ARG A 1 127 ? 1.768 -29.105 -27.034 1.00 94.81 127 ARG A C 1
ATOM 972 O O . ARG A 1 127 ? 2.184 -28.961 -28.183 1.00 94.81 127 ARG A O 1
ATOM 979 N N . VAL A 1 128 ? 2.122 -30.127 -26.256 1.00 95.50 128 VAL A N 1
ATOM 980 C CA . VAL A 1 128 ? 3.214 -31.070 -26.552 1.00 95.50 128 VAL A CA 1
ATOM 981 C C . VAL A 1 128 ? 2.853 -32.520 -26.207 1.00 95.50 128 VAL A C 1
ATOM 983 O O . VAL A 1 128 ? 1.893 -32.775 -25.482 1.00 95.50 128 VAL A O 1
ATOM 986 N N . ARG A 1 129 ? 3.613 -33.494 -26.722 1.00 93.81 129 ARG A N 1
ATOM 987 C CA . ARG A 1 129 ? 3.545 -34.915 -26.322 1.00 93.81 129 ARG A CA 1
ATOM 988 C C . ARG A 1 129 ? 4.898 -35.605 -26.444 1.00 93.81 129 ARG A C 1
ATOM 990 O O . ARG A 1 129 ? 5.593 -35.395 -27.433 1.00 93.81 129 ARG A O 1
ATOM 997 N N . ASN A 1 130 ? 5.243 -36.489 -25.509 1.00 91.88 130 ASN A N 1
ATOM 998 C CA . ASN A 1 130 ? 6.420 -37.354 -25.644 1.00 91.88 130 ASN A CA 1
ATOM 999 C C . ASN A 1 130 ? 6.039 -38.649 -26.369 1.00 91.88 130 ASN A C 1
ATOM 1001 O O . ASN A 1 130 ? 5.356 -39.499 -25.805 1.00 91.88 130 ASN A O 1
ATOM 1005 N N . ARG A 1 131 ? 6.488 -38.838 -27.610 1.00 89.19 131 ARG A N 1
ATOM 1006 C CA . ARG A 1 131 ? 6.115 -40.013 -28.415 1.00 89.19 131 ARG A CA 1
ATOM 1007 C C . ARG A 1 131 ? 6.861 -41.289 -28.014 1.00 89.19 131 ARG A C 1
ATOM 1009 O O . ARG A 1 131 ? 6.428 -42.368 -28.404 1.00 89.19 131 ARG A O 1
ATOM 1016 N N . LEU A 1 132 ? 7.931 -41.178 -27.224 1.00 87.75 132 LEU A N 1
ATOM 1017 C CA . LEU A 1 132 ? 8.675 -42.319 -26.676 1.00 87.75 132 LEU A CA 1
ATOM 1018 C C . LEU A 1 132 ? 8.246 -42.687 -25.246 1.00 87.75 132 LEU A C 1
ATOM 1020 O O . LEU A 1 132 ? 8.815 -43.607 -24.659 1.00 87.75 132 LEU A O 1
ATOM 1024 N N . ALA A 1 133 ? 7.259 -41.991 -24.671 1.00 80.88 133 ALA A N 1
ATOM 1025 C CA . ALA A 1 133 ? 6.747 -42.321 -23.346 1.00 80.88 133 ALA A CA 1
ATOM 1026 C C . ALA A 1 133 ? 6.041 -43.689 -23.357 1.00 80.88 133 ALA A C 1
ATOM 1028 O O . ALA A 1 133 ? 5.206 -43.974 -24.220 1.00 80.88 133 ALA A O 1
ATOM 1029 N N . LYS A 1 134 ? 6.369 -44.543 -22.380 1.00 73.75 134 LYS A N 1
ATOM 1030 C CA . LYS A 1 134 ? 5.732 -45.858 -22.216 1.00 73.75 134 LYS A CA 1
ATOM 1031 C C . LYS A 1 134 ? 4.256 -45.671 -21.840 1.00 73.75 134 LYS A C 1
ATOM 1033 O O . LYS A 1 134 ? 3.927 -44.777 -21.064 1.00 73.75 134 LYS A O 1
ATOM 1038 N N . LYS A 1 135 ? 3.356 -46.503 -22.382 1.00 55.69 135 LYS A N 1
ATOM 1039 C CA . LYS A 1 135 ? 1.941 -46.499 -21.966 1.00 55.69 135 LYS A CA 1
ATOM 1040 C C . LYS A 1 135 ? 1.833 -46.941 -20.496 1.00 55.69 135 LYS A C 1
ATOM 1042 O O . LYS A 1 135 ? 2.509 -47.908 -20.138 1.00 55.69 135 LYS A O 1
ATOM 1047 N N . PRO A 1 136 ? 0.979 -46.303 -19.675 1.00 52.97 136 PRO A N 1
ATOM 1048 C CA . PRO A 1 136 ? 0.711 -46.775 -18.321 1.00 52.97 136 PRO A CA 1
ATOM 1049 C C . PRO A 1 136 ? 0.162 -48.208 -18.370 1.00 52.97 136 PRO A C 1
ATOM 1051 O O . PRO A 1 136 ? -0.807 -48.472 -19.086 1.00 52.97 136 PRO A O 1
ATOM 1054 N N . ILE A 1 137 ? 0.792 -49.143 -17.656 1.00 50.88 137 ILE A N 1
ATOM 1055 C CA . ILE A 1 137 ? 0.304 -50.523 -17.538 1.00 50.88 137 ILE A CA 1
ATOM 1056 C C . ILE A 1 137 ? -0.867 -50.506 -16.550 1.00 50.88 137 ILE A C 1
ATOM 1058 O O . ILE A 1 137 ? -0.691 -50.159 -15.385 1.00 50.88 137 ILE A O 1
ATOM 1062 N N . ALA A 1 138 ? -2.066 -50.859 -17.012 1.00 42.16 138 ALA A N 1
ATOM 1063 C CA . ALA A 1 138 ? -3.228 -51.009 -16.144 1.00 42.16 138 ALA A CA 1
ATOM 1064 C C . ALA A 1 138 ? -3.126 -52.335 -15.370 1.00 42.16 138 ALA A C 1
ATOM 1066 O O . ALA A 1 138 ? -3.141 -53.397 -15.989 1.00 42.16 138 ALA A O 1
ATOM 1067 N N . GLY A 1 139 ? -3.038 -52.269 -14.036 1.00 46.94 139 GLY A N 1
ATOM 1068 C CA . GLY A 1 139 ? -3.238 -53.430 -13.156 1.00 46.94 139 GLY A CA 1
ATOM 1069 C C . GLY A 1 139 ? -2.015 -53.982 -12.415 1.00 46.94 139 GLY A C 1
ATOM 1070 O O . GLY A 1 139 ? -1.869 -55.197 -12.347 1.00 46.94 139 GLY A O 1
ATOM 1071 N N . ALA A 1 140 ? -1.164 -53.140 -11.821 1.00 36.53 140 ALA A N 1
ATOM 1072 C CA . ALA A 1 140 ? -0.237 -53.598 -10.782 1.00 36.53 140 ALA A CA 1
ATOM 1073 C C . ALA A 1 140 ? -0.745 -53.143 -9.408 1.00 36.53 140 ALA A C 1
ATOM 1075 O O . ALA A 1 140 ? -0.741 -51.953 -9.092 1.00 36.53 140 ALA A O 1
ATOM 1076 N N . ASP A 1 141 ? -1.240 -54.112 -8.644 1.00 35.66 141 ASP A N 1
ATOM 1077 C CA . ASP A 1 141 ? -1.661 -53.960 -7.259 1.00 35.66 141 ASP A CA 1
ATOM 1078 C C . ASP A 1 141 ? -0.460 -53.759 -6.319 1.00 35.66 141 ASP A C 1
ATOM 1080 O O . ASP A 1 141 ? 0.687 -54.071 -6.639 1.00 35.66 141 ASP A O 1
ATOM 1084 N N . LYS A 1 142 ? -0.779 -53.221 -5.145 1.00 46.94 142 LYS A N 1
ATOM 1085 C CA . LYS A 1 142 ? 0.090 -52.807 -4.035 1.00 46.94 142 LYS A CA 1
ATOM 1086 C C . LYS A 1 142 ? 1.280 -53.740 -3.734 1.00 46.94 142 LYS A C 1
ATOM 1088 O O . LYS A 1 142 ? 1.090 -54.800 -3.147 1.00 46.94 142 LYS A O 1
ATOM 1093 N N . SER A 1 143 ? 2.502 -53.245 -3.935 1.00 30.36 143 SER A N 1
ATOM 1094 C CA . SER A 1 143 ? 3.631 -53.463 -3.012 1.00 30.36 143 SER A CA 1
ATOM 1095 C C . SER A 1 143 ? 4.794 -52.513 -3.317 1.00 30.36 143 SER A C 1
ATOM 1097 O O . SER A 1 143 ? 5.241 -52.434 -4.455 1.00 30.36 143 SER A O 1
ATOM 1099 N N . GLU A 1 144 ? 5.266 -51.833 -2.269 1.00 35.75 144 GLU A N 1
ATOM 1100 C CA . GLU A 1 144 ? 6.586 -51.198 -2.121 1.00 35.75 144 GLU A CA 1
ATOM 1101 C C . GLU A 1 144 ? 7.075 -50.287 -3.263 1.00 35.75 144 GLU A C 1
ATOM 1103 O O . GLU A 1 144 ? 7.944 -50.643 -4.056 1.00 35.75 144 GLU A O 1
ATOM 1108 N N . HIS A 1 145 ? 6.605 -49.037 -3.267 1.00 29.28 145 HIS A N 1
ATOM 1109 C CA . HIS A 1 145 ? 7.290 -47.955 -3.970 1.00 29.28 145 HIS A CA 1
ATOM 1110 C C . HIS A 1 145 ? 7.571 -46.790 -3.028 1.00 29.28 145 HIS A C 1
ATOM 1112 O O . HIS A 1 145 ? 6.667 -46.213 -2.432 1.00 29.28 145 HIS A O 1
ATOM 1118 N N . ALA A 1 146 ? 8.862 -46.476 -2.913 1.00 29.62 146 ALA A N 1
ATOM 1119 C CA . ALA A 1 146 ? 9.375 -45.258 -2.319 1.00 29.62 146 ALA A CA 1
ATOM 1120 C C . ALA A 1 146 ? 8.637 -44.042 -2.895 1.00 29.62 146 ALA A C 1
ATOM 1122 O O . ALA A 1 146 ? 8.556 -43.884 -4.115 1.00 29.62 146 ALA A O 1
ATOM 1123 N N . ASP A 1 147 ? 8.127 -43.207 -1.992 1.00 26.64 147 ASP A N 1
ATOM 1124 C CA . ASP A 1 147 ? 7.438 -41.941 -2.235 1.00 26.64 147 ASP A CA 1
ATOM 1125 C C . ASP A 1 147 ? 8.335 -40.952 -3.005 1.00 26.64 147 ASP A C 1
ATOM 1127 O O . ASP A 1 147 ? 8.907 -40.003 -2.470 1.00 26.64 147 ASP A O 1
ATOM 1131 N N . ALA A 1 148 ? 8.474 -41.153 -4.313 1.00 29.81 148 ALA A N 1
ATOM 1132 C CA . ALA A 1 148 ? 8.898 -40.117 -5.241 1.00 29.81 148 ALA A CA 1
ATOM 1133 C C . ALA A 1 148 ? 7.660 -39.276 -5.573 1.00 29.81 148 ALA A C 1
ATOM 1135 O O . ALA A 1 148 ? 7.033 -39.415 -6.622 1.00 29.81 148 ALA A O 1
ATOM 1136 N N . GLY A 1 149 ? 7.269 -38.435 -4.614 1.00 28.91 149 GLY A N 1
ATOM 1137 C CA . GLY A 1 149 ? 6.090 -37.590 -4.697 1.00 28.91 149 GLY A CA 1
ATOM 1138 C C . GLY A 1 149 ? 6.117 -36.671 -5.918 1.00 28.91 149 GLY A C 1
ATOM 1139 O O . GLY A 1 149 ? 6.800 -35.642 -5.930 1.00 28.91 149 GLY A O 1
ATOM 1140 N N . ALA A 1 150 ? 5.247 -36.974 -6.883 1.00 28.75 150 ALA A N 1
ATOM 1141 C CA . ALA A 1 150 ? 4.805 -36.067 -7.944 1.00 28.75 150 ALA A CA 1
ATOM 1142 C C . ALA A 1 150 ? 4.108 -34.793 -7.400 1.00 28.75 150 ALA A C 1
ATOM 1144 O O . ALA A 1 150 ? 3.798 -33.881 -8.160 1.00 28.75 150 ALA A O 1
ATOM 1145 N N . GLY A 1 151 ? 3.915 -34.688 -6.077 1.00 28.45 151 GLY A N 1
ATOM 1146 C CA . GLY A 1 151 ? 3.449 -33.489 -5.372 1.00 28.45 151 GLY A CA 1
ATOM 1147 C C . GLY A 1 151 ? 4.549 -32.545 -4.861 1.00 28.45 151 GLY A C 1
ATOM 1148 O O . GLY A 1 151 ? 4.227 -31.455 -4.392 1.00 28.45 151 GLY A O 1
ATOM 1149 N N . SER A 1 152 ? 5.837 -32.907 -4.955 1.00 28.95 152 SER A N 1
ATOM 1150 C CA . SER A 1 152 ? 6.940 -32.064 -4.445 1.00 28.95 152 SER A CA 1
ATOM 1151 C C . SER A 1 152 ? 7.475 -31.050 -5.469 1.00 28.95 152 SER A C 1
ATOM 1153 O O . SER A 1 152 ? 8.013 -30.010 -5.096 1.00 28.95 152 SER A O 1
ATOM 1155 N N . GLY A 1 153 ? 7.270 -31.293 -6.770 1.00 28.64 153 GLY A N 1
ATOM 1156 C CA . GLY A 1 153 ? 7.749 -30.410 -7.843 1.00 28.64 153 GLY A CA 1
ATOM 1157 C C . GLY A 1 153 ? 6.891 -29.164 -8.096 1.00 28.64 153 GLY A C 1
ATOM 1158 O O . GLY A 1 153 ? 7.391 -28.199 -8.673 1.00 28.64 153 GLY A O 1
ATOM 1159 N N . LEU A 1 154 ? 5.624 -29.172 -7.662 1.00 32.59 154 LEU A N 1
ATOM 1160 C CA . LEU A 1 154 ? 4.688 -28.057 -7.855 1.00 32.59 154 LEU A CA 1
ATOM 1161 C C . LEU A 1 154 ? 4.776 -27.022 -6.721 1.00 32.59 154 LEU A C 1
ATOM 1163 O O . LEU A 1 154 ? 4.668 -25.830 -6.983 1.00 32.59 154 LEU A O 1
ATOM 1167 N N . ARG A 1 155 ? 5.034 -27.468 -5.480 1.00 32.22 155 ARG A N 1
ATOM 1168 C CA . ARG A 1 155 ? 5.198 -26.605 -4.293 1.00 32.22 155 ARG A CA 1
ATOM 1169 C C . ARG A 1 155 ? 6.517 -25.829 -4.286 1.00 32.22 155 ARG A C 1
ATOM 1171 O O . ARG A 1 155 ? 6.527 -24.673 -3.895 1.00 32.22 155 ARG A O 1
ATOM 1178 N N . ALA A 1 156 ? 7.603 -26.412 -4.796 1.00 32.31 156 ALA A N 1
ATOM 1179 C CA . ALA A 1 156 ? 8.880 -25.704 -4.937 1.00 32.31 156 ALA A CA 1
ATOM 1180 C C . ALA A 1 156 ? 8.885 -24.658 -6.078 1.00 32.31 156 ALA A C 1
ATOM 1182 O O . ALA A 1 156 ? 9.734 -23.773 -6.079 1.00 32.31 156 ALA A O 1
ATOM 1183 N N . ALA A 1 157 ? 7.929 -24.736 -7.018 1.00 32.12 157 ALA A N 1
ATOM 1184 C CA . ALA A 1 157 ? 7.776 -23.775 -8.119 1.00 32.12 157 ALA A CA 1
ATOM 1185 C C . ALA A 1 157 ? 7.232 -22.422 -7.660 1.00 32.12 157 ALA A C 1
ATOM 1187 O O . ALA A 1 157 ? 7.565 -21.388 -8.222 1.00 32.12 157 ALA A O 1
ATOM 1188 N N . LEU A 1 158 ? 6.391 -22.433 -6.624 1.00 35.91 158 LEU A N 1
ATOM 1189 C CA . LEU A 1 158 ? 5.708 -21.237 -6.132 1.00 35.91 158 LEU A CA 1
ATOM 1190 C C . LEU A 1 158 ? 6.641 -20.261 -5.394 1.00 35.91 158 LEU A C 1
ATOM 1192 O O . LEU A 1 158 ? 6.306 -19.088 -5.297 1.00 35.91 158 LEU A O 1
ATOM 1196 N N . HIS A 1 159 ? 7.822 -20.710 -4.948 1.00 34.38 159 HIS A N 1
ATOM 1197 C CA . HIS A 1 159 ? 8.790 -19.901 -4.189 1.00 34.38 159 HIS A CA 1
ATOM 1198 C C . HIS A 1 159 ? 9.959 -19.344 -5.029 1.00 34.38 159 HIS A C 1
ATOM 1200 O O . HIS A 1 159 ? 10.836 -18.661 -4.501 1.00 34.38 159 HIS A O 1
ATOM 1206 N N . ALA A 1 160 ? 10.025 -19.636 -6.333 1.00 33.72 160 ALA A N 1
ATOM 1207 C CA . ALA A 1 160 ? 11.176 -19.286 -7.174 1.00 33.72 160 ALA A CA 1
ATOM 1208 C C . ALA A 1 160 ? 10.997 -17.979 -7.978 1.00 33.72 160 ALA A C 1
ATOM 1210 O O . ALA A 1 160 ? 11.977 -17.440 -8.485 1.00 33.72 160 ALA A O 1
ATOM 1211 N N . SER A 1 161 ? 9.787 -17.423 -8.074 1.00 33.78 161 SER A N 1
ATOM 1212 C CA . SER A 1 161 ? 9.437 -16.373 -9.046 1.00 33.78 161 SER A CA 1
ATOM 1213 C C . SER A 1 161 ? 9.734 -14.924 -8.614 1.00 33.78 161 SER A C 1
ATOM 1215 O O . SER A 1 161 ? 9.171 -13.985 -9.182 1.00 33.78 161 SER A O 1
ATOM 1217 N N . GLY A 1 162 ? 10.597 -14.717 -7.615 1.00 36.78 162 GLY A N 1
ATOM 1218 C CA . GLY A 1 162 ? 11.152 -13.402 -7.282 1.00 36.78 162 GLY A CA 1
ATOM 1219 C C . GLY A 1 162 ? 12.476 -13.173 -8.025 1.00 36.78 162 GLY A C 1
ATOM 1220 O O . GLY A 1 162 ? 13.340 -14.051 -7.956 1.00 36.78 162 GLY A O 1
ATOM 1221 N N . PRO A 1 163 ? 12.706 -12.022 -8.690 1.00 35.72 163 PRO A N 1
ATOM 1222 C CA . PRO A 1 163 ? 13.983 -11.734 -9.358 1.00 35.72 163 PRO A CA 1
ATOM 1223 C C . PRO A 1 163 ? 15.186 -11.682 -8.389 1.00 35.72 163 PRO A C 1
ATOM 1225 O O . PRO A 1 163 ? 16.327 -11.795 -8.826 1.00 35.72 163 PRO A O 1
ATOM 1228 N N . SER A 1 164 ? 14.945 -11.601 -7.073 1.00 38.22 164 SER A N 1
ATOM 1229 C CA . SER A 1 164 ? 15.947 -11.451 -6.004 1.00 38.22 164 SER A CA 1
ATOM 1230 C C . SER A 1 164 ? 16.328 -12.731 -5.239 1.00 38.22 164 SER A C 1
ATOM 1232 O O . SER A 1 164 ? 17.239 -12.695 -4.419 1.00 38.22 164 SER A O 1
ATOM 1234 N N . GLY A 1 165 ? 15.689 -13.883 -5.487 1.00 42.78 165 GLY A N 1
ATOM 1235 C CA . GLY A 1 165 ? 16.096 -15.153 -4.853 1.00 42.78 165 GLY A CA 1
ATOM 1236 C C . GLY A 1 165 ? 17.524 -15.599 -5.243 1.00 42.78 165 GLY A C 1
ATOM 1237 O O . GLY A 1 165 ? 18.011 -15.194 -6.307 1.00 42.78 165 GLY A O 1
ATOM 1238 N N . PRO A 1 166 ? 18.205 -16.457 -4.454 1.00 51.53 166 PRO A N 1
ATOM 1239 C CA . PRO A 1 166 ? 19.520 -16.980 -4.822 1.00 51.53 166 PRO A CA 1
ATOM 1240 C C . PRO A 1 166 ? 19.435 -17.721 -6.162 1.00 51.53 166 PRO A C 1
ATOM 1242 O O . PRO A 1 166 ? 18.608 -18.626 -6.307 1.00 51.53 166 PRO A O 1
ATOM 1245 N N . ALA A 1 167 ? 20.293 -17.376 -7.132 1.00 51.81 167 ALA A N 1
ATOM 1246 C CA . ALA A 1 167 ? 20.309 -17.976 -8.476 1.00 51.81 167 ALA A CA 1
ATOM 1247 C C . ALA A 1 167 ? 20.292 -19.520 -8.443 1.00 51.81 167 ALA A C 1
ATOM 1249 O O . ALA A 1 167 ? 19.655 -20.166 -9.274 1.00 51.81 167 ALA A O 1
ATOM 1250 N N . THR A 1 168 ? 20.916 -20.106 -7.418 1.00 51.59 168 THR A N 1
ATOM 1251 C CA . THR A 1 168 ? 20.967 -21.547 -7.153 1.00 51.59 168 THR A CA 1
ATOM 1252 C C . THR A 1 168 ? 19.593 -22.170 -6.877 1.00 51.59 168 THR A C 1
ATOM 1254 O O . THR A 1 168 ? 19.331 -23.263 -7.364 1.00 51.59 168 THR A O 1
ATOM 1257 N N . SER A 1 169 ? 18.693 -21.497 -6.147 1.00 57.38 169 SER A N 1
ATOM 1258 C CA . SER A 1 169 ? 17.363 -22.038 -5.803 1.00 57.38 169 SER A CA 1
ATOM 1259 C C . SER A 1 169 ? 16.435 -22.078 -7.024 1.00 57.38 169 SER A C 1
ATOM 1261 O O . SER A 1 169 ? 15.833 -23.113 -7.323 1.00 57.38 169 SER A O 1
ATOM 1263 N N . ARG A 1 170 ? 16.422 -20.993 -7.816 1.00 60.25 170 ARG A N 1
ATOM 1264 C CA . ARG A 1 170 ? 15.705 -20.944 -9.103 1.00 60.25 170 ARG A CA 1
ATOM 1265 C C . ARG A 1 170 ? 16.233 -21.986 -10.086 1.00 60.25 170 ARG A C 1
ATOM 1267 O O . ARG A 1 170 ? 15.449 -22.706 -10.692 1.00 60.25 170 ARG A O 1
ATOM 1274 N N . ALA A 1 171 ? 17.555 -22.123 -10.200 1.00 60.25 171 ALA A N 1
ATOM 1275 C CA . ALA A 1 171 ? 18.180 -23.122 -11.066 1.00 60.25 171 ALA A CA 1
ATOM 1276 C C . ALA A 1 171 ? 17.856 -24.565 -10.645 1.00 60.25 171 ALA A C 1
ATOM 1278 O O . ALA A 1 171 ? 17.618 -25.415 -11.504 1.00 60.25 171 ALA A O 1
ATOM 1279 N N . VAL A 1 172 ? 17.797 -24.851 -9.339 1.00 63.72 172 VAL A N 1
ATOM 1280 C CA . VAL A 1 172 ? 17.400 -26.170 -8.816 1.00 63.72 172 VAL A CA 1
ATOM 1281 C C . VAL A 1 172 ? 15.987 -26.537 -9.249 1.00 63.72 172 VAL A C 1
ATOM 1283 O O . VAL A 1 172 ? 15.766 -27.653 -9.722 1.00 63.72 172 VAL A O 1
ATOM 1286 N N . HIS A 1 173 ? 15.046 -25.601 -9.162 1.00 69.94 173 HIS A N 1
ATOM 1287 C CA . HIS A 1 173 ? 13.663 -25.841 -9.562 1.00 69.94 173 HIS A CA 1
ATOM 1288 C C . HIS A 1 173 ? 13.485 -25.892 -11.091 1.00 69.94 173 HIS A C 1
ATOM 1290 O O . HIS A 1 173 ? 13.058 -26.920 -11.635 1.00 69.94 173 HIS A O 1
ATOM 1296 N N . ALA A 1 174 ? 13.891 -24.828 -11.785 1.00 74.38 174 ALA A N 1
ATOM 1297 C CA . ALA A 1 174 ? 13.657 -24.643 -13.214 1.00 74.38 174 ALA A CA 1
ATOM 1298 C C . ALA A 1 174 ? 14.418 -25.652 -14.079 1.00 74.38 174 ALA A C 1
ATOM 1300 O O . ALA A 1 174 ? 13.909 -26.086 -15.110 1.00 74.38 174 ALA A O 1
ATOM 1301 N N . LEU A 1 175 ? 15.630 -26.051 -13.673 1.00 80.06 175 LEU A N 1
ATOM 1302 C CA . LEU A 1 175 ? 16.472 -26.984 -14.433 1.00 80.06 175 LEU A CA 1
ATOM 1303 C C . LEU A 1 175 ? 16.431 -28.415 -13.867 1.00 80.06 175 LEU A C 1
ATOM 1305 O O . LEU A 1 175 ? 16.814 -29.365 -14.552 1.00 80.06 175 LEU A O 1
ATOM 1309 N N . GLY A 1 176 ? 15.931 -28.591 -12.639 1.00 73.12 176 GLY A N 1
ATOM 1310 C CA . GLY A 1 176 ? 15.844 -29.888 -11.963 1.00 73.12 176 GLY A CA 1
ATOM 1311 C C . GLY A 1 176 ? 17.173 -30.373 -11.380 1.00 73.12 176 GLY A C 1
ATOM 1312 O O . GLY A 1 176 ? 17.404 -31.583 -11.315 1.00 73.12 176 GLY A O 1
ATOM 1313 N N . LEU A 1 177 ? 18.065 -29.456 -10.984 1.00 66.94 177 LEU A N 1
ATOM 1314 C CA . LEU A 1 177 ? 19.359 -29.811 -10.390 1.00 66.94 177 LEU A CA 1
ATOM 1315 C C . LEU A 1 177 ? 19.155 -30.576 -9.073 1.00 66.94 177 LEU A C 1
ATOM 1317 O O . LEU A 1 177 ? 18.344 -30.192 -8.239 1.00 66.94 177 LEU A O 1
ATOM 1321 N N . GLY A 1 178 ? 19.896 -31.670 -8.883 1.00 56.16 178 GLY A N 1
ATOM 1322 C CA . GLY A 1 178 ? 19.822 -32.501 -7.673 1.00 56.16 178 GLY A CA 1
ATOM 1323 C C . GLY A 1 178 ? 18.825 -33.665 -7.731 1.00 56.16 178 GLY A C 1
ATOM 1324 O O . GLY A 1 178 ? 18.822 -34.500 -6.826 1.00 56.16 178 GLY A O 1
ATOM 1325 N N . ARG A 1 179 ? 18.028 -33.800 -8.800 1.00 65.56 179 ARG A N 1
ATOM 1326 C CA . ARG A 1 179 ? 17.195 -34.995 -9.017 1.00 65.56 179 ARG A CA 1
ATOM 1327 C C . ARG A 1 179 ? 18.049 -36.147 -9.556 1.00 65.56 179 ARG A C 1
ATOM 1329 O O . ARG A 1 179 ? 18.722 -36.005 -10.575 1.00 65.56 179 ARG A O 1
ATOM 1336 N N . LYS A 1 180 ? 18.023 -37.303 -8.882 1.00 56.16 180 LYS A N 1
ATOM 1337 C CA . LYS A 1 180 ? 18.599 -38.546 -9.422 1.00 56.16 180 LYS A CA 1
ATOM 1338 C C . LYS A 1 180 ? 17.678 -39.064 -10.522 1.00 56.16 180 LYS A C 1
ATOM 1340 O O . LYS A 1 180 ? 16.635 -39.636 -10.231 1.00 56.16 180 LYS A O 1
ATOM 1345 N N . GLU A 1 181 ? 18.067 -38.862 -11.773 1.00 64.69 181 GLU A N 1
ATOM 1346 C CA . GLU A 1 181 ? 17.307 -39.312 -12.938 1.00 64.69 181 GLU A CA 1
ATOM 1347 C C . GLU A 1 181 ? 18.118 -40.277 -13.796 1.00 64.69 181 GLU A C 1
ATOM 1349 O O . GLU A 1 181 ? 19.351 -40.241 -13.820 1.00 64.69 181 GLU A O 1
ATOM 1354 N N . LEU A 1 182 ? 17.407 -41.148 -14.511 1.00 65.12 182 LEU A N 1
ATOM 1355 C CA . LEU A 1 182 ? 18.014 -42.072 -15.458 1.00 65.12 182 LEU A CA 1
ATOM 1356 C C . LEU A 1 182 ? 18.688 -41.299 -16.610 1.00 65.12 182 LEU A C 1
ATOM 1358 O O . LEU A 1 182 ? 18.204 -40.239 -17.018 1.00 65.12 182 LEU A O 1
ATOM 1362 N N . PRO A 1 183 ? 19.800 -41.817 -17.158 1.00 68.56 183 PRO A N 1
ATOM 1363 C CA . PRO A 1 183 ? 20.466 -41.199 -18.297 1.00 68.56 183 PRO A CA 1
ATOM 1364 C C . PRO A 1 183 ? 19.538 -41.186 -19.517 1.00 68.56 183 PRO A C 1
ATOM 1366 O O . PRO A 1 183 ? 18.952 -42.208 -19.876 1.00 68.56 183 PRO A O 1
ATOM 1369 N N . GLY A 1 184 ? 19.414 -40.024 -20.157 1.00 80.94 184 GLY A N 1
ATOM 1370 C CA . GLY A 1 184 ? 18.571 -39.856 -21.332 1.00 80.94 184 GLY A CA 1
ATOM 1371 C C . GLY A 1 184 ? 18.248 -38.396 -21.665 1.00 80.94 184 GLY A C 1
ATOM 1372 O O . GLY A 1 184 ? 18.666 -37.488 -20.933 1.00 80.94 184 GLY A O 1
ATOM 1373 N N . PRO A 1 185 ? 17.520 -38.176 -22.776 1.00 88.31 185 PRO A N 1
ATOM 1374 C CA . PRO A 1 185 ? 17.211 -36.851 -23.299 1.00 88.31 185 PRO A CA 1
ATOM 1375 C C . PRO A 1 185 ? 16.273 -36.077 -22.374 1.00 88.31 185 PRO A C 1
ATOM 1377 O O . PRO A 1 185 ? 15.240 -36.589 -21.941 1.00 88.31 185 PRO A O 1
ATOM 1380 N N . LYS A 1 186 ? 16.613 -34.817 -22.112 1.00 90.38 186 LYS A N 1
ATOM 1381 C CA . LYS A 1 186 ? 15.813 -33.872 -21.327 1.00 90.38 186 LYS A CA 1
ATOM 1382 C C . LYS A 1 186 ? 15.416 -32.709 -22.219 1.00 90.38 186 LYS A C 1
ATOM 1384 O O . LYS A 1 186 ? 16.259 -32.177 -22.933 1.00 90.38 186 LYS A O 1
ATOM 1389 N N . PHE A 1 187 ? 14.150 -32.311 -22.177 1.00 93.94 187 PHE A N 1
ATOM 1390 C CA . PHE A 1 187 ? 13.653 -31.201 -22.985 1.00 93.94 187 PHE A CA 1
ATOM 1391 C C . PHE A 1 187 ? 13.713 -29.882 -22.214 1.00 93.94 187 PHE A C 1
ATOM 1393 O O . PHE A 1 187 ? 13.357 -29.840 -21.037 1.00 93.94 187 PHE A O 1
ATOM 1400 N N . PHE A 1 188 ? 14.123 -28.809 -22.883 1.00 94.75 188 PHE A N 1
ATOM 1401 C CA . PHE A 1 188 ? 14.170 -27.451 -22.342 1.00 94.75 188 PHE A CA 1
ATOM 1402 C C . PHE A 1 188 ? 13.479 -26.487 -23.293 1.00 94.75 188 PHE A C 1
ATOM 1404 O O . PHE A 1 188 ? 13.619 -26.609 -24.507 1.00 94.75 188 PHE A O 1
ATOM 1411 N N . VAL A 1 189 ? 12.744 -25.533 -22.734 1.00 96.38 189 VAL A N 1
ATOM 1412 C CA . VAL A 1 189 ? 12.224 -24.372 -23.452 1.00 96.38 189 VAL A CA 1
ATOM 1413 C C . VAL A 1 189 ? 13.243 -23.249 -23.314 1.00 96.38 189 VAL A C 1
ATOM 1415 O O . VAL A 1 189 ? 13.692 -22.962 -22.205 1.00 96.38 189 VAL A O 1
ATOM 1418 N N . ASN A 1 190 ? 13.599 -22.631 -24.436 1.00 94.94 190 ASN A N 1
ATOM 1419 C CA . ASN A 1 190 ? 14.626 -21.600 -24.523 1.00 94.94 190 ASN A CA 1
ATOM 1420 C C . ASN A 1 190 ? 14.007 -20.308 -25.055 1.00 94.94 190 ASN A C 1
ATOM 1422 O O . ASN A 1 190 ? 13.337 -20.340 -26.089 1.00 94.94 190 ASN A O 1
ATOM 1426 N N . ILE A 1 191 ? 14.240 -19.191 -24.374 1.00 95.00 191 ILE A N 1
ATOM 1427 C CA . ILE A 1 191 ? 13.747 -17.869 -24.760 1.00 95.00 191 ILE A CA 1
ATOM 1428 C C . ILE A 1 191 ? 14.929 -16.915 -24.881 1.00 95.00 191 ILE A C 1
ATOM 1430 O O . ILE A 1 191 ? 15.751 -16.813 -23.971 1.00 95.00 191 ILE A O 1
ATOM 1434 N N . GLN A 1 192 ? 14.983 -16.192 -25.994 1.00 91.56 192 GLN A N 1
ATOM 1435 C CA . GLN A 1 192 ? 15.944 -15.119 -26.213 1.00 91.56 192 GLN A CA 1
ATOM 1436 C C . GLN A 1 192 ? 15.200 -13.794 -26.353 1.00 91.56 192 GLN A C 1
ATOM 1438 O O . GLN A 1 192 ? 14.209 -13.705 -27.087 1.00 91.56 192 GLN A O 1
ATOM 1443 N N . THR A 1 193 ? 15.683 -12.766 -25.666 1.00 89.19 193 THR A N 1
ATOM 1444 C CA . THR A 1 193 ? 15.138 -11.406 -25.733 1.00 89.19 193 THR A CA 1
ATOM 1445 C C . THR A 1 193 ? 16.038 -10.497 -26.561 1.00 89.19 193 THR A C 1
ATOM 1447 O O . THR A 1 193 ? 17.225 -10.773 -26.733 1.00 89.19 193 THR A O 1
ATOM 1450 N N . ASP A 1 194 ? 15.491 -9.393 -27.059 1.00 82.56 194 ASP A N 1
ATOM 1451 C CA . ASP A 1 194 ? 16.255 -8.345 -27.747 1.00 82.56 194 ASP A CA 1
ATOM 1452 C C . ASP A 1 194 ? 16.936 -7.405 -26.732 1.00 82.56 194 ASP A C 1
ATOM 1454 O O . ASP A 1 194 ? 16.617 -6.220 -26.625 1.00 82.56 194 ASP A O 1
ATOM 1458 N N . GLY A 1 195 ? 17.805 -7.997 -25.906 1.00 74.19 195 GLY A N 1
ATOM 1459 C CA . GLY A 1 195 ? 18.570 -7.335 -24.849 1.00 74.19 195 GLY A CA 1
ATOM 1460 C C . GLY A 1 195 ? 20.022 -7.034 -25.251 1.00 74.19 195 GLY A C 1
ATOM 1461 O O . GLY A 1 195 ? 20.458 -7.427 -26.333 1.00 74.19 195 GLY A O 1
ATOM 1462 N N . PRO A 1 196 ? 20.788 -6.352 -24.380 1.00 67.19 196 PRO A N 1
ATOM 1463 C CA . PRO A 1 196 ? 22.145 -5.888 -24.684 1.00 67.19 196 PRO A CA 1
ATOM 1464 C C . PRO A 1 196 ? 23.181 -7.016 -24.818 1.00 67.19 196 PRO A C 1
ATOM 1466 O O . PRO A 1 196 ? 24.222 -6.810 -25.432 1.00 67.19 196 PRO A O 1
ATOM 1469 N N . VAL A 1 197 ? 22.911 -8.198 -24.254 1.00 70.00 197 VAL A N 1
ATOM 1470 C CA . VAL A 1 197 ? 23.797 -9.366 -24.319 1.00 70.00 197 VAL A CA 1
ATOM 1471 C C . VAL A 1 197 ? 23.169 -10.405 -25.243 1.00 70.00 197 VAL A C 1
ATOM 1473 O O . VAL A 1 197 ? 22.150 -11.013 -24.926 1.00 70.00 197 VAL A O 1
ATOM 1476 N N . THR A 1 198 ? 23.770 -10.626 -26.411 1.00 68.44 198 THR A N 1
ATOM 1477 C CA . THR A 1 198 ? 23.226 -11.538 -27.432 1.00 68.44 198 THR A CA 1
ATOM 1478 C C . THR A 1 198 ? 23.316 -13.011 -27.029 1.00 68.44 198 THR A C 1
ATOM 1480 O O . THR A 1 198 ? 22.518 -13.818 -27.506 1.00 68.44 198 THR A O 1
ATOM 1483 N N . SER A 1 199 ? 24.232 -13.357 -26.119 1.00 69.06 199 SER A N 1
ATOM 1484 C CA . SER A 1 199 ? 24.424 -14.711 -25.581 1.00 69.06 199 SER A CA 1
ATOM 1485 C C . SER A 1 199 ? 23.480 -15.078 -24.428 1.00 69.06 199 SER A C 1
ATOM 1487 O O . SER A 1 199 ? 23.505 -16.226 -23.978 1.00 69.06 199 SER A O 1
ATOM 1489 N N . ASP A 1 200 ? 22.636 -14.147 -23.971 1.00 79.88 200 ASP A N 1
ATOM 1490 C CA . ASP A 1 200 ? 21.663 -14.404 -22.910 1.00 79.88 200 ASP A CA 1
ATOM 1491 C C . ASP A 1 200 ? 20.563 -15.350 -23.392 1.00 79.88 200 ASP A C 1
ATOM 1493 O O . ASP A 1 200 ? 19.864 -15.095 -24.379 1.00 79.88 200 ASP A O 1
ATOM 1497 N N . LEU A 1 201 ? 20.387 -16.447 -22.659 1.00 87.38 201 LEU A N 1
ATOM 1498 C CA . LEU A 1 201 ? 19.374 -17.449 -22.944 1.00 87.38 201 LEU A CA 1
ATOM 1499 C C . LEU A 1 201 ? 18.616 -17.808 -21.671 1.00 87.38 201 LEU A C 1
ATOM 1501 O O . LEU A 1 201 ? 19.173 -18.372 -20.728 1.00 87.38 201 LEU A O 1
ATOM 1505 N N . PHE A 1 202 ? 17.319 -17.526 -21.657 1.00 90.81 202 PHE A N 1
ATOM 1506 C CA . PHE A 1 202 ? 16.428 -17.910 -20.572 1.00 90.81 202 PHE A CA 1
ATOM 1507 C C . PHE A 1 202 ? 15.941 -19.339 -20.796 1.00 90.81 202 PHE A C 1
ATOM 1509 O O . PHE A 1 202 ? 15.324 -19.635 -21.821 1.00 90.81 202 PHE A O 1
ATOM 1516 N N . GLN A 1 203 ? 16.206 -20.234 -19.848 1.00 91.75 203 GLN A N 1
ATOM 1517 C CA . GLN A 1 203 ? 15.909 -21.658 -19.976 1.00 91.75 203 GLN A CA 1
ATOM 1518 C C . GLN A 1 203 ? 15.001 -22.156 -18.853 1.00 91.75 203 GLN A C 1
ATOM 1520 O O . GLN A 1 203 ? 15.188 -21.827 -17.683 1.00 91.75 203 GLN A O 1
ATOM 1525 N N . HIS A 1 204 ? 14.042 -23.007 -19.212 1.00 93.56 204 HIS A N 1
ATOM 1526 C CA . HIS A 1 204 ? 13.228 -23.761 -18.262 1.00 93.56 204 HIS A CA 1
ATOM 1527 C C . HIS A 1 204 ? 13.069 -25.202 -18.746 1.00 93.56 204 HIS A C 1
ATOM 1529 O O . HIS A 1 204 ? 12.839 -25.456 -19.931 1.00 93.56 204 HIS A O 1
ATOM 1535 N N . ARG A 1 205 ? 13.160 -26.175 -17.840 1.00 92.31 205 ARG A N 1
ATOM 1536 C CA . ARG A 1 205 ? 12.975 -27.584 -18.180 1.00 92.31 205 ARG A CA 1
ATOM 1537 C C . ARG A 1 205 ? 11.517 -27.882 -18.526 1.00 92.31 205 ARG A C 1
ATOM 1539 O O . ARG A 1 205 ? 10.599 -27.543 -17.785 1.00 92.31 205 ARG A O 1
ATOM 1546 N N . LEU A 1 206 ? 11.281 -28.553 -19.647 1.00 92.31 206 LEU A N 1
ATOM 1547 C CA . LEU A 1 206 ? 9.945 -28.982 -20.046 1.00 92.31 206 LEU A CA 1
ATOM 1548 C C . LEU A 1 206 ? 9.593 -30.290 -19.326 1.00 92.31 206 LEU A C 1
ATOM 1550 O O . LEU A 1 206 ? 9.921 -31.382 -19.794 1.00 92.31 206 LEU A O 1
ATOM 1554 N N . TYR A 1 207 ? 8.938 -30.174 -18.172 1.00 88.81 207 TYR A N 1
ATOM 1555 C CA . TYR A 1 207 ? 8.414 -31.323 -17.436 1.00 88.81 207 TYR A CA 1
ATOM 1556 C C . TYR A 1 207 ? 7.129 -31.834 -18.097 1.00 88.81 207 TYR A C 1
ATOM 1558 O O . TYR A 1 207 ? 6.159 -31.092 -18.241 1.00 88.81 207 TYR A O 1
ATOM 1566 N N . LEU A 1 208 ? 7.137 -33.103 -18.506 1.00 86.88 208 LEU A N 1
ATOM 1567 C CA . LEU A 1 208 ? 5.992 -33.780 -19.111 1.00 86.88 208 LEU A CA 1
ATOM 1568 C C . LEU A 1 208 ? 5.394 -34.758 -18.103 1.00 86.88 208 LEU A C 1
ATOM 1570 O O . LEU A 1 208 ? 6.122 -35.495 -17.444 1.00 86.88 208 LEU A O 1
ATOM 1574 N N . ASP A 1 209 ? 4.069 -34.775 -18.011 1.00 81.25 209 ASP A N 1
ATOM 1575 C CA . ASP A 1 209 ? 3.324 -35.713 -17.181 1.00 81.25 209 ASP A CA 1
ATOM 1576 C C . ASP A 1 209 ? 3.431 -37.125 -17.773 1.00 81.25 209 ASP A C 1
ATOM 1578 O O . ASP A 1 209 ? 2.861 -37.414 -18.832 1.00 81.25 209 ASP A O 1
ATOM 1582 N N . GLU A 1 210 ? 4.186 -37.993 -17.096 1.00 79.75 210 GLU A N 1
ATOM 1583 C CA . GLU A 1 210 ? 4.409 -39.380 -17.511 1.00 79.75 210 GLU A CA 1
ATOM 1584 C C . GLU A 1 210 ? 3.118 -40.206 -17.494 1.00 79.75 210 GLU A C 1
ATOM 1586 O O . GLU A 1 210 ? 2.965 -41.111 -18.317 1.00 79.75 210 GLU A O 1
ATOM 1591 N N . SER A 1 211 ? 2.146 -39.862 -16.638 1.00 75.19 211 SER A N 1
ATOM 1592 C CA . SER A 1 211 ? 0.857 -40.564 -16.570 1.00 75.19 211 SER A CA 1
ATOM 1593 C C . SER A 1 211 ? 0.048 -40.416 -17.862 1.00 75.19 211 SER A C 1
ATOM 1595 O O . SER A 1 211 ? -0.739 -41.293 -18.222 1.00 75.19 211 SER A O 1
ATOM 1597 N N . LYS A 1 212 ? 0.293 -39.341 -18.622 1.00 77.62 212 LYS A N 1
ATOM 1598 C CA . LYS A 1 212 ? -0.329 -39.111 -19.931 1.00 77.62 212 LYS A CA 1
ATOM 1599 C C . LYS A 1 212 ? 0.334 -39.911 -21.049 1.00 77.62 212 LYS A C 1
ATOM 1601 O O . LYS A 1 212 ? -0.218 -39.957 -22.150 1.00 77.62 212 LYS A O 1
ATOM 1606 N N . GLY A 1 213 ? 1.468 -40.568 -20.795 1.00 84.94 213 GLY A N 1
ATOM 1607 C CA . GLY A 1 213 ? 2.199 -41.349 -21.788 1.00 84.94 213 GLY A CA 1
ATOM 1608 C C . GLY A 1 213 ? 2.439 -40.547 -23.070 1.00 84.94 213 GLY A C 1
ATOM 1609 O O . GLY A 1 213 ? 2.887 -39.401 -23.036 1.00 84.94 213 GLY A O 1
ATOM 1610 N N . SER A 1 214 ? 2.087 -41.132 -24.217 1.00 86.94 214 SER A N 1
ATOM 1611 C CA . SER A 1 214 ? 2.227 -40.496 -25.534 1.00 86.94 214 SER A CA 1
ATOM 1612 C C . SER A 1 214 ? 1.092 -39.534 -25.920 1.00 86.94 214 SER A C 1
ATOM 1614 O O . SER A 1 214 ? 1.017 -39.108 -27.078 1.00 86.94 214 SER A O 1
ATOM 1616 N N . ASN A 1 215 ? 0.176 -39.218 -25.000 1.00 88.44 215 ASN A N 1
ATOM 1617 C CA . ASN A 1 215 ? -0.950 -38.327 -25.272 1.00 88.44 215 ASN A CA 1
ATOM 1618 C C . ASN A 1 215 ? -0.529 -36.852 -25.265 1.00 88.44 215 ASN A C 1
ATOM 1620 O O . ASN A 1 215 ? 0.436 -36.448 -24.616 1.00 88.44 215 ASN A O 1
ATOM 1624 N N . TRP A 1 216 ? -1.298 -36.035 -25.987 1.00 91.38 216 TRP A N 1
ATOM 1625 C CA . TRP A 1 216 ? -1.144 -34.583 -25.983 1.00 91.38 216 TRP A CA 1
ATOM 1626 C C . TRP A 1 216 ? -1.471 -33.982 -24.619 1.00 91.38 216 TRP A C 1
ATOM 1628 O O . TRP A 1 216 ? -2.506 -34.279 -24.020 1.00 91.38 216 TRP A O 1
ATOM 1638 N N . GLN A 1 217 ? -0.607 -33.080 -24.171 1.00 91.62 217 GLN A N 1
ATOM 1639 C CA . GLN A 1 217 ? -0.724 -32.363 -22.913 1.00 91.62 217 GLN A CA 1
ATOM 1640 C C . GLN A 1 217 ? -0.339 -30.895 -23.088 1.00 91.62 217 GLN A C 1
ATOM 1642 O O . GLN A 1 217 ? 0.492 -30.548 -23.925 1.00 91.62 217 GLN A O 1
ATOM 1647 N N . THR A 1 218 ? -0.981 -30.027 -22.313 1.00 91.00 218 THR A N 1
ATOM 1648 C CA . THR A 1 218 ? -0.656 -28.601 -22.269 1.00 91.00 218 THR A CA 1
ATOM 1649 C C . THR A 1 218 ? 0.210 -28.348 -21.047 1.00 91.00 218 THR A C 1
ATOM 1651 O O . THR A 1 218 ? -0.255 -28.534 -19.924 1.00 91.00 218 THR A O 1
ATOM 1654 N N . VAL A 1 219 ? 1.458 -27.942 -21.264 1.00 90.81 219 VAL A N 1
ATOM 1655 C CA . VAL A 1 219 ? 2.375 -27.532 -20.198 1.00 90.81 219 VAL A CA 1
ATOM 1656 C C . VAL A 1 219 ? 2.344 -26.015 -20.100 1.00 90.81 219 VAL A C 1
ATOM 1658 O O . VAL A 1 219 ? 2.463 -25.334 -21.115 1.00 90.81 219 VAL A O 1
ATOM 1661 N N . ILE A 1 220 ? 2.160 -25.490 -18.893 1.00 88.00 220 ILE A N 1
ATOM 1662 C CA . ILE A 1 220 ? 2.071 -24.053 -18.629 1.00 88.00 220 ILE A CA 1
ATOM 1663 C C . ILE A 1 220 ? 3.235 -23.680 -17.716 1.00 88.00 220 ILE A C 1
ATOM 1665 O O . ILE A 1 220 ? 3.336 -24.203 -16.609 1.00 88.00 220 ILE A O 1
ATOM 1669 N N . ILE A 1 221 ? 4.104 -22.796 -18.197 1.00 90.19 221 ILE A N 1
ATOM 1670 C CA . ILE A 1 221 ? 5.325 -22.360 -17.517 1.00 90.19 221 ILE A CA 1
ATOM 1671 C C . ILE A 1 221 ? 5.212 -20.850 -17.269 1.00 90.19 221 ILE A C 1
ATOM 1673 O O . ILE A 1 221 ? 5.075 -20.101 -18.237 1.00 90.19 221 ILE A O 1
ATOM 1677 N N . PRO A 1 222 ? 5.237 -20.364 -16.020 1.00 89.88 222 PRO A N 1
ATOM 1678 C CA . PRO A 1 222 ? 5.367 -18.935 -15.738 1.00 89.88 222 PRO A CA 1
ATOM 1679 C C . PRO A 1 222 ? 6.653 -18.369 -16.354 1.00 89.88 222 PRO A C 1
ATOM 1681 O O . PRO A 1 222 ? 7.716 -18.971 -16.224 1.00 89.88 222 PRO A O 1
ATOM 1684 N N . PHE A 1 223 ? 6.599 -17.196 -16.994 1.00 89.19 223 PHE A N 1
ATOM 1685 C CA . PHE A 1 223 ? 7.815 -16.579 -17.551 1.00 89.19 223 PHE A CA 1
ATOM 1686 C C . PHE A 1 223 ? 8.878 -16.289 -16.476 1.00 89.19 223 PHE A C 1
ATOM 1688 O O . PHE A 1 223 ? 10.069 -16.346 -16.769 1.00 89.19 223 PHE A O 1
ATOM 1695 N N . ASN A 1 224 ? 8.454 -16.047 -15.231 1.00 83.81 224 ASN A N 1
ATOM 1696 C CA . ASN A 1 224 ? 9.347 -15.794 -14.094 1.00 83.81 224 ASN A CA 1
ATOM 1697 C C . ASN A 1 224 ? 10.091 -17.044 -13.596 1.00 83.81 224 ASN A C 1
ATOM 1699 O O . ASN A 1 224 ? 11.035 -16.904 -12.822 1.00 83.81 224 ASN A O 1
ATOM 1703 N N . ASP A 1 225 ? 9.695 -18.242 -14.034 1.00 84.50 225 ASP A N 1
ATOM 1704 C CA . ASP A 1 225 ? 10.371 -19.485 -13.647 1.00 84.50 225 ASP A CA 1
ATOM 1705 C C . ASP A 1 225 ? 11.595 -19.754 -14.541 1.00 84.50 225 ASP A C 1
ATOM 1707 O O . ASP A 1 225 ? 12.427 -20.602 -14.223 1.00 84.50 225 ASP A O 1
ATOM 1711 N N . PHE A 1 226 ? 11.744 -19.045 -15.667 1.00 89.94 226 PHE A N 1
ATOM 1712 C CA . PHE A 1 226 ? 12.899 -19.209 -16.546 1.00 89.94 226 PHE A CA 1
ATOM 1713 C C . PHE A 1 226 ? 14.177 -18.664 -15.902 1.00 89.94 226 PHE A C 1
ATOM 1715 O O . PHE A 1 226 ? 14.205 -17.570 -15.342 1.00 89.94 226 PHE A O 1
ATOM 1722 N N . VAL A 1 227 ? 15.267 -19.414 -16.048 1.00 86.31 227 VAL A N 1
ATOM 1723 C CA . VAL A 1 227 ? 16.575 -19.074 -15.484 1.00 86.31 227 VAL A CA 1
ATOM 1724 C C . VAL A 1 227 ? 17.493 -18.565 -16.578 1.00 86.31 227 VAL A C 1
ATOM 1726 O O . VAL A 1 227 ? 17.614 -19.187 -17.634 1.00 86.31 227 VAL A O 1
ATOM 1729 N N . LEU A 1 228 ? 18.171 -17.451 -16.313 1.00 85.38 228 LEU A N 1
ATOM 1730 C CA . LEU A 1 228 ? 19.164 -16.911 -17.225 1.00 85.38 228 LEU A CA 1
ATOM 1731 C C . LEU A 1 228 ? 20.412 -17.794 -17.241 1.00 85.38 228 LEU A C 1
ATOM 1733 O O . LEU A 1 228 ? 21.038 -18.055 -16.205 1.00 85.38 228 LEU A O 1
ATOM 1737 N N . THR A 1 229 ? 20.795 -18.197 -18.441 1.00 80.50 229 THR A N 1
ATOM 1738 C CA . THR A 1 229 ? 22.028 -18.914 -18.732 1.00 80.50 229 THR A CA 1
ATOM 1739 C C . THR A 1 229 ? 22.844 -18.145 -19.760 1.00 80.50 229 THR A C 1
ATOM 1741 O O . THR A 1 229 ? 22.293 -17.471 -20.630 1.00 80.50 229 THR A O 1
ATOM 1744 N N . ASN A 1 230 ? 24.161 -18.264 -19.655 1.00 72.56 230 ASN A N 1
ATOM 1745 C CA . ASN A 1 230 ? 25.106 -17.753 -20.632 1.00 72.56 230 ASN A CA 1
ATOM 1746 C C . ASN A 1 230 ? 26.012 -18.916 -21.044 1.00 72.56 230 ASN A C 1
ATOM 1748 O O . ASN A 1 230 ? 26.528 -19.618 -20.175 1.00 72.56 230 ASN A O 1
ATOM 1752 N N . THR A 1 231 ? 26.145 -19.173 -22.350 1.00 68.38 231 THR A N 1
ATOM 1753 C CA . THR A 1 231 ? 27.004 -20.245 -22.905 1.00 68.38 231 THR A CA 1
ATOM 1754 C C . THR A 1 231 ? 26.833 -21.627 -22.236 1.00 68.38 231 THR A C 1
ATOM 1756 O O . THR A 1 231 ? 27.770 -22.415 -22.112 1.00 68.38 231 THR A O 1
ATOM 1759 N N . GLY A 1 232 ? 25.607 -21.958 -21.809 1.00 67.06 232 GLY A N 1
ATOM 1760 C CA . GLY A 1 232 ? 25.278 -23.242 -21.173 1.00 67.06 232 GLY A CA 1
ATOM 1761 C C . GLY A 1 232 ? 25.620 -23.340 -19.680 1.00 67.06 232 GLY A C 1
ATOM 1762 O O . GLY A 1 232 ? 25.543 -24.431 -19.108 1.00 67.06 232 GLY A O 1
ATOM 1763 N N . GLN A 1 233 ? 25.975 -22.226 -19.036 1.00 7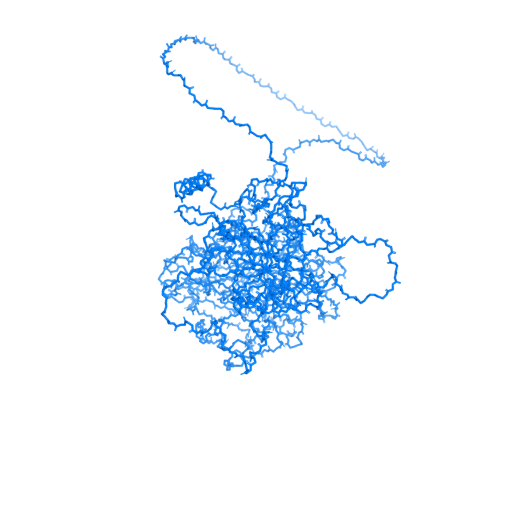2.56 233 GLN A N 1
ATOM 1764 C CA . GLN A 1 233 ? 26.142 -22.110 -17.586 1.00 72.56 233 GLN A CA 1
ATOM 1765 C C . GLN A 1 233 ? 25.063 -21.211 -16.987 1.00 72.56 233 GLN A C 1
ATOM 1767 O O . GLN A 1 233 ? 24.633 -20.237 -17.603 1.00 72.56 233 GLN A O 1
ATOM 1772 N N . VAL A 1 234 ? 24.626 -21.522 -15.766 1.00 78.00 234 VAL A N 1
ATOM 1773 C CA . VAL A 1 234 ? 23.685 -20.659 -15.038 1.00 78.00 234 VAL A CA 1
ATOM 1774 C C . VAL A 1 234 ? 24.393 -19.363 -14.656 1.00 78.00 234 VAL A C 1
ATOM 1776 O O . VAL A 1 234 ? 25.445 -19.407 -14.018 1.00 78.00 234 VAL A O 1
ATOM 1779 N N . SER A 1 235 ? 23.811 -18.216 -15.016 1.00 74.38 235 SER A N 1
ATOM 1780 C CA . SER A 1 235 ? 24.383 -16.923 -14.642 1.00 74.38 235 SER A CA 1
ATOM 1781 C C . SER A 1 235 ? 24.333 -16.727 -13.125 1.00 74.38 235 SER A C 1
ATOM 1783 O O . SER A 1 235 ? 23.287 -16.922 -12.498 1.00 74.38 235 SER A O 1
ATOM 1785 N N . ASN A 1 236 ? 25.450 -16.285 -12.539 1.00 65.81 236 ASN A N 1
ATOM 1786 C CA . ASN A 1 236 ? 25.521 -15.918 -11.121 1.00 65.81 236 ASN A CA 1
ATOM 1787 C C . ASN A 1 236 ? 24.659 -14.685 -10.803 1.00 65.81 236 ASN A C 1
ATOM 1789 O O . ASN A 1 236 ? 24.155 -14.565 -9.689 1.00 65.81 236 ASN A O 1
ATOM 1793 N N . SER A 1 237 ? 24.477 -13.795 -11.784 1.00 68.00 237 SER A N 1
ATOM 1794 C CA . SER A 1 237 ? 23.601 -12.627 -11.696 1.00 68.00 237 SER A CA 1
ATOM 1795 C C . SER A 1 237 ? 22.382 -12.853 -12.583 1.00 68.00 237 SER A C 1
ATOM 1797 O O . SER A 1 237 ? 22.493 -12.963 -13.804 1.00 68.00 237 SER A O 1
ATOM 1799 N N . GLN A 1 238 ? 21.217 -12.998 -11.965 1.00 78.62 238 GLN A N 1
ATOM 1800 C CA . GLN A 1 238 ? 19.969 -13.220 -12.685 1.00 78.62 238 GLN A CA 1
ATOM 1801 C C . GLN A 1 238 ? 19.312 -11.867 -12.947 1.00 78.62 238 GLN A C 1
ATOM 1803 O O . GLN A 1 238 ? 19.033 -11.130 -12.005 1.00 78.62 238 GLN A O 1
ATOM 1808 N N . VAL A 1 239 ? 19.054 -11.556 -14.217 1.00 73.94 239 VAL A N 1
ATOM 1809 C CA . VAL A 1 239 ? 18.248 -10.395 -14.614 1.00 73.94 239 VAL A CA 1
ATOM 1810 C C . VAL A 1 239 ? 16.850 -10.839 -15.030 1.00 73.94 239 VAL A C 1
ATOM 1812 O O . VAL A 1 239 ? 16.645 -11.980 -15.444 1.00 73.94 239 VAL A O 1
ATOM 1815 N N . SER A 1 240 ? 15.873 -9.941 -14.907 1.00 77.50 240 SER A N 1
ATOM 1816 C CA . SER A 1 240 ? 14.507 -10.211 -15.364 1.00 77.50 240 SER A CA 1
ATOM 1817 C C . SER A 1 240 ? 14.455 -10.293 -16.891 1.00 77.50 240 SER A C 1
ATOM 1819 O O . SER A 1 240 ? 15.074 -9.484 -17.580 1.00 77.50 240 SER A O 1
ATOM 1821 N N . MET A 1 241 ? 13.676 -11.237 -17.424 1.00 83.88 241 MET A N 1
ATOM 1822 C CA . MET A 1 241 ? 13.430 -11.357 -18.863 1.00 83.88 241 MET A CA 1
ATOM 1823 C C . MET A 1 241 ? 12.693 -10.115 -19.385 1.00 83.88 241 MET A C 1
ATOM 1825 O O . MET A 1 241 ? 11.669 -9.724 -18.821 1.00 83.88 241 MET A O 1
ATOM 1829 N N . MET A 1 242 ? 13.180 -9.523 -20.480 1.00 84.88 242 MET A N 1
ATOM 1830 C CA . MET A 1 242 ? 12.499 -8.439 -21.205 1.00 84.88 242 MET A CA 1
ATOM 1831 C C . MET A 1 242 ? 11.292 -8.990 -21.979 1.00 84.88 242 MET A C 1
ATOM 1833 O O . MET A 1 242 ? 11.369 -9.287 -23.175 1.00 84.88 242 MET A O 1
ATOM 1837 N N . ARG A 1 243 ? 10.177 -9.195 -21.272 1.00 89.88 243 ARG A N 1
ATOM 1838 C CA . ARG A 1 243 ? 8.949 -9.822 -21.791 1.00 89.88 243 ARG A CA 1
ATOM 1839 C C . ARG A 1 243 ? 8.273 -9.021 -22.904 1.00 89.88 243 ARG A C 1
ATOM 1841 O O . ARG A 1 243 ? 7.526 -9.603 -23.685 1.00 89.88 243 ARG A O 1
ATOM 1848 N N . GLU A 1 244 ? 8.561 -7.732 -22.996 1.00 85.19 244 GLU A N 1
ATOM 1849 C CA . GLU A 1 244 ? 8.142 -6.812 -24.051 1.00 85.19 244 GLU A CA 1
ATOM 1850 C C . GLU A 1 244 ? 8.914 -7.009 -25.371 1.00 85.19 244 GLU A C 1
ATOM 1852 O O . GLU A 1 244 ? 8.473 -6.570 -26.433 1.00 85.19 244 GLU A O 1
ATOM 1857 N N . LYS A 1 245 ? 10.075 -7.676 -25.314 1.00 87.69 245 LYS A N 1
ATOM 1858 C CA . LYS A 1 245 ? 10.997 -7.865 -26.440 1.00 87.69 245 LYS A CA 1
ATOM 1859 C C . LYS A 1 245 ? 11.438 -9.322 -26.582 1.00 87.69 245 LYS A C 1
ATOM 1861 O O . LYS A 1 245 ? 12.620 -9.612 -26.775 1.00 87.69 245 LYS A O 1
ATOM 1866 N N . ILE A 1 246 ? 10.495 -10.266 -26.515 1.00 91.50 246 ILE A N 1
ATOM 1867 C CA . ILE A 1 246 ? 10.806 -11.672 -26.806 1.00 91.50 246 ILE A CA 1
ATOM 1868 C C . ILE A 1 246 ? 11.110 -11.811 -28.297 1.00 91.50 246 ILE A C 1
ATOM 1870 O O . ILE A 1 246 ? 10.257 -11.542 -29.144 1.00 91.50 246 ILE A O 1
ATOM 1874 N N . ARG A 1 247 ? 12.327 -12.250 -28.617 1.00 88.88 247 ARG A N 1
ATOM 1875 C CA . ARG A 1 247 ? 12.825 -12.382 -29.989 1.00 88.88 247 ARG A CA 1
ATOM 1876 C C . ARG A 1 247 ? 12.664 -13.801 -30.515 1.00 88.88 247 ARG A C 1
ATOM 1878 O O . ARG A 1 247 ? 12.186 -13.991 -31.633 1.00 88.88 247 ARG A O 1
ATOM 1885 N N . THR A 1 248 ? 13.025 -14.803 -29.712 1.00 92.62 248 THR A N 1
ATOM 1886 C CA . THR A 1 248 ? 12.863 -16.215 -30.082 1.00 92.62 248 THR A CA 1
ATOM 1887 C C . THR A 1 248 ? 12.376 -17.068 -28.916 1.00 92.62 248 THR A C 1
ATOM 1889 O O . THR A 1 248 ? 12.670 -16.800 -27.754 1.00 92.62 248 THR A O 1
ATOM 1892 N N . VAL A 1 249 ? 11.623 -18.111 -29.256 1.00 95.81 249 VAL A N 1
ATOM 1893 C CA . VAL A 1 249 ? 11.183 -19.203 -28.395 1.00 95.81 249 VAL A CA 1
ATOM 1894 C C . VAL A 1 249 ? 11.503 -20.514 -29.116 1.00 95.81 249 VAL A C 1
ATOM 1896 O O . VAL A 1 249 ? 11.118 -20.735 -30.267 1.00 95.81 249 VAL A O 1
ATOM 1899 N N . GLY A 1 250 ? 12.215 -21.405 -28.442 1.00 95.56 250 GLY A N 1
ATOM 1900 C CA . GLY A 1 250 ? 12.664 -22.679 -28.986 1.00 95.56 250 GLY A CA 1
ATOM 1901 C C . GLY A 1 250 ? 12.572 -23.814 -27.980 1.00 95.56 250 GLY A C 1
ATOM 1902 O O . GLY A 1 250 ? 12.332 -23.592 -26.794 1.00 95.56 250 GLY A O 1
ATOM 1903 N N . ILE A 1 251 ? 12.771 -25.039 -28.458 1.00 96.31 251 ILE A N 1
ATOM 1904 C CA . ILE A 1 251 ? 12.877 -26.229 -27.614 1.00 96.31 251 ILE A CA 1
ATOM 1905 C C . ILE A 1 251 ? 14.174 -26.952 -27.967 1.00 96.31 251 ILE A C 1
ATOM 1907 O O . ILE A 1 251 ? 14.466 -27.184 -29.140 1.00 96.31 251 ILE A O 1
ATOM 1911 N N . SER A 1 252 ? 14.947 -27.327 -26.952 1.00 94.56 252 SER A N 1
ATOM 1912 C CA . SER A 1 252 ? 16.122 -28.186 -27.092 1.00 94.56 252 SER A CA 1
ATOM 1913 C C . SER A 1 252 ? 15.940 -29.512 -26.361 1.00 94.56 252 SER A C 1
ATOM 1915 O O . SER A 1 252 ? 15.135 -29.638 -25.439 1.00 94.56 252 SER A O 1
ATOM 1917 N N . SER A 1 253 ? 16.692 -30.515 -26.797 1.00 92.19 253 SER A N 1
ATOM 1918 C CA . SER A 1 253 ? 16.896 -31.794 -26.140 1.00 92.19 253 SER A CA 1
ATOM 1919 C C . SER A 1 253 ? 18.374 -31.917 -25.774 1.00 92.19 253 SER A C 1
ATOM 1921 O O . SER A 1 253 ? 19.238 -31.760 -26.640 1.00 92.19 253 SER A O 1
ATOM 1923 N N . VAL A 1 254 ? 18.662 -32.165 -24.496 1.00 90.06 254 VAL A N 1
ATOM 1924 C CA . VAL A 1 254 ? 20.029 -32.239 -23.962 1.00 90.06 254 VAL A CA 1
ATOM 1925 C C . VAL A 1 254 ? 20.228 -33.457 -23.065 1.00 90.06 254 VAL A C 1
ATOM 1927 O O . VAL A 1 254 ? 19.294 -33.903 -22.395 1.00 90.06 254 VAL A O 1
ATOM 1930 N N . LEU A 1 255 ? 21.447 -33.998 -23.031 1.00 85.75 255 LEU A N 1
ATOM 1931 C CA . LEU A 1 255 ? 21.819 -35.057 -22.082 1.00 85.75 255 LEU A CA 1
ATOM 1932 C C . LEU A 1 255 ? 22.203 -34.486 -20.710 1.00 85.75 255 LEU A C 1
ATOM 1934 O O . LEU A 1 255 ? 21.746 -34.998 -19.680 1.00 85.75 255 LEU A O 1
ATOM 1938 N N . ASP A 1 256 ? 22.961 -33.389 -20.707 1.00 81.06 256 ASP A N 1
ATOM 1939 C CA . ASP A 1 256 ? 23.448 -32.720 -19.502 1.00 81.06 256 ASP A CA 1
ATOM 1940 C C . ASP A 1 256 ? 22.641 -31.453 -19.199 1.00 81.06 256 ASP A C 1
ATOM 1942 O O . ASP A 1 256 ? 22.326 -30.662 -20.086 1.00 81.06 256 ASP A O 1
ATOM 1946 N N . VAL A 1 257 ? 22.307 -31.264 -17.922 1.00 79.44 257 VAL A N 1
ATOM 1947 C CA . VAL A 1 257 ? 21.598 -30.073 -17.435 1.00 79.44 257 VAL A CA 1
ATOM 1948 C C . VAL A 1 257 ? 22.613 -28.942 -17.208 1.00 79.44 257 VAL A C 1
ATOM 1950 O O . VAL A 1 257 ? 23.683 -29.220 -16.659 1.00 79.44 257 VAL A O 1
ATOM 1953 N N . PRO A 1 258 ? 22.310 -27.682 -17.576 1.00 73.81 258 PRO A N 1
ATOM 1954 C CA . PRO A 1 258 ? 23.158 -26.538 -17.239 1.00 73.81 258 PRO A CA 1
ATOM 1955 C C . PRO A 1 258 ? 23.379 -26.436 -15.724 1.00 73.81 258 PRO A C 1
ATOM 1957 O O . PRO A 1 258 ? 22.420 -26.479 -14.956 1.00 73.81 258 PRO A O 1
ATOM 1960 N N . VAL A 1 259 ? 24.632 -26.298 -15.284 1.00 70.75 259 VAL A N 1
ATOM 1961 C CA . VAL A 1 259 ? 24.997 -26.240 -13.856 1.00 70.75 259 VAL A CA 1
ATOM 1962 C C . VAL A 1 259 ? 25.559 -24.866 -13.468 1.00 70.75 259 VAL A C 1
ATOM 1964 O O . VAL A 1 259 ? 26.140 -24.188 -14.320 1.00 70.75 259 VAL A O 1
ATOM 1967 N N . PRO A 1 260 ? 25.426 -24.445 -12.195 1.00 60.06 260 PRO A N 1
ATOM 1968 C CA . PRO A 1 260 ? 26.097 -23.258 -11.678 1.00 60.06 260 PRO A CA 1
ATOM 1969 C C . PRO A 1 260 ? 27.627 -23.427 -11.651 1.00 60.06 260 PRO A C 1
ATOM 1971 O O . PRO A 1 260 ? 28.110 -24.547 -11.439 1.00 60.06 260 PRO A O 1
ATOM 1974 N N . PRO A 1 261 ? 28.404 -22.333 -11.759 1.00 54.81 261 PRO A N 1
ATOM 1975 C CA . PRO A 1 261 ? 29.869 -22.377 -11.740 1.00 54.81 261 PRO A CA 1
ATOM 1976 C C . PRO A 1 261 ? 30.457 -23.052 -10.490 1.00 54.81 261 PRO A C 1
ATOM 1978 O O . PRO A 1 261 ? 31.432 -23.795 -10.586 1.00 54.81 261 PRO A O 1
ATOM 1981 N N . SER A 1 262 ? 29.828 -22.872 -9.323 1.00 47.78 262 SER A N 1
ATOM 1982 C CA . SER A 1 262 ? 30.265 -23.437 -8.035 1.00 47.78 262 SER A CA 1
ATOM 1983 C C . SER A 1 262 ? 30.124 -24.961 -7.918 1.00 47.78 262 SER A C 1
ATOM 1985 O O . SER A 1 262 ? 30.739 -25.562 -7.041 1.00 47.78 262 SER A O 1
ATOM 1987 N N . ALA A 1 263 ? 29.341 -25.597 -8.797 1.00 46.53 263 ALA A N 1
ATOM 1988 C CA . ALA A 1 263 ? 29.151 -27.049 -8.841 1.00 46.53 263 ALA A CA 1
ATOM 1989 C C . ALA A 1 263 ? 30.081 -27.747 -9.855 1.00 46.53 263 ALA A C 1
ATOM 1991 O O . ALA A 1 263 ? 30.035 -28.972 -10.005 1.00 46.53 263 ALA A O 1
ATOM 1992 N N . SER A 1 264 ? 30.921 -26.987 -10.564 1.00 42.69 264 SER A N 1
ATOM 1993 C CA . SER A 1 264 ? 31.923 -27.541 -11.474 1.00 42.69 264 SER A CA 1
ATOM 1994 C C . SER A 1 264 ? 33.123 -28.084 -10.682 1.00 42.69 264 SER A C 1
ATOM 1996 O O . SER A 1 264 ? 33.622 -27.443 -9.759 1.00 42.69 264 SER A O 1
ATOM 1998 N N . LYS A 1 265 ? 33.582 -29.307 -10.989 1.00 33.97 265 LYS A N 1
ATOM 1999 C CA . LYS A 1 265 ? 34.804 -29.854 -10.369 1.00 33.97 265 LYS A CA 1
ATOM 2000 C C . LYS A 1 265 ? 36.000 -28.953 -10.718 1.00 33.97 265 LYS A C 1
ATOM 2002 O O . LYS A 1 265 ? 36.121 -28.586 -11.887 1.00 33.97 265 LYS A O 1
ATOM 2007 N N . PRO A 1 266 ? 36.913 -28.665 -9.770 1.00 31.05 266 PRO A N 1
ATOM 2008 C CA . PRO A 1 266 ? 38.137 -27.945 -10.094 1.00 31.05 266 PRO A CA 1
ATOM 2009 C C . PRO A 1 266 ? 38.965 -28.754 -11.108 1.00 31.05 266 PRO A C 1
ATOM 2011 O O . PRO A 1 266 ? 38.987 -29.990 -11.028 1.00 31.05 266 PRO A O 1
ATOM 2014 N N . PRO A 1 267 ? 39.638 -28.092 -12.065 1.00 33.78 267 PRO A N 1
ATOM 2015 C CA . PRO A 1 267 ? 40.466 -28.774 -13.050 1.00 33.78 267 PRO A CA 1
ATOM 2016 C C . PRO A 1 267 ? 41.583 -29.562 -12.350 1.00 33.78 267 PRO A C 1
ATOM 2018 O O . PRO A 1 267 ? 42.222 -29.072 -11.417 1.00 33.78 267 PRO A O 1
ATOM 2021 N N . SER A 1 268 ? 41.809 -30.807 -12.778 1.00 31.91 268 SER A N 1
ATOM 2022 C CA . SER A 1 268 ? 42.906 -31.634 -12.266 1.00 31.91 268 SER A CA 1
ATOM 2023 C C . SER A 1 268 ? 44.250 -30.971 -12.567 1.00 31.91 268 SER A C 1
ATOM 2025 O O . SER A 1 268 ? 44.439 -30.480 -13.677 1.00 31.91 268 SER A O 1
ATOM 2027 N N . LYS A 1 269 ? 45.199 -31.021 -11.621 1.00 34.31 269 LYS A N 1
ATOM 2028 C CA . LYS A 1 269 ? 46.553 -30.439 -11.748 1.00 34.31 269 LYS A CA 1
ATOM 2029 C C . LYS A 1 269 ? 47.373 -30.940 -12.952 1.00 34.31 269 LYS A C 1
ATOM 2031 O O . LYS A 1 269 ? 48.360 -30.298 -13.284 1.00 34.31 269 LYS A O 1
ATOM 2036 N N . ASP A 1 270 ? 46.923 -31.998 -13.628 1.00 32.62 270 ASP A N 1
ATOM 2037 C CA . ASP A 1 270 ? 47.547 -32.556 -14.836 1.00 32.62 270 ASP A CA 1
ATOM 2038 C C . ASP A 1 270 ? 46.746 -32.291 -16.130 1.00 32.62 270 ASP A C 1
ATOM 2040 O O . ASP A 1 270 ? 47.004 -32.903 -17.167 1.00 32.62 270 ASP A O 1
ATOM 2044 N N . ALA A 1 271 ? 45.748 -31.400 -16.097 1.00 31.22 271 ALA A N 1
ATOM 2045 C CA . ALA A 1 271 ? 45.016 -31.007 -17.298 1.00 31.22 271 ALA A CA 1
ATOM 2046 C C . ALA A 1 271 ? 45.813 -29.946 -18.084 1.00 31.22 271 ALA A C 1
ATOM 2048 O O . ALA A 1 271 ? 46.203 -28.930 -17.498 1.00 31.22 271 ALA A O 1
ATOM 2049 N N . PRO A 1 272 ? 46.043 -30.124 -19.401 1.00 27.88 272 PRO A N 1
ATOM 2050 C CA . PRO A 1 272 ? 46.587 -29.054 -20.226 1.00 27.88 272 PRO A CA 1
ATOM 2051 C C . PRO A 1 272 ? 45.652 -27.832 -20.154 1.00 27.88 272 PRO A C 1
ATOM 2053 O O . PRO A 1 272 ? 44.439 -28.003 -20.000 1.00 27.88 272 PRO A O 1
ATOM 2056 N N . PRO A 1 273 ? 46.196 -26.604 -20.218 1.00 25.89 273 PRO A N 1
ATOM 2057 C CA . PRO A 1 273 ? 45.429 -25.385 -19.978 1.00 25.89 273 PRO A CA 1
ATOM 2058 C C . PRO A 1 273 ? 44.206 -25.324 -20.899 1.00 25.89 273 PRO A C 1
ATOM 2060 O O . PRO A 1 273 ? 44.333 -25.523 -22.107 1.00 25.89 273 PRO A O 1
ATOM 2063 N N . SER A 1 274 ? 43.027 -25.058 -20.323 1.00 29.00 274 SER A N 1
ATOM 2064 C CA . SER A 1 274 ? 41.775 -24.956 -21.076 1.00 29.00 274 SER A CA 1
ATOM 2065 C C . SER A 1 274 ? 41.901 -23.888 -22.162 1.00 29.00 274 SER A C 1
ATOM 2067 O O . SER A 1 274 ? 42.270 -22.745 -21.872 1.00 29.00 274 SER A O 1
ATOM 2069 N N . ALA A 1 275 ? 41.552 -24.236 -23.399 1.00 28.16 275 ALA A N 1
ATOM 2070 C CA . ALA A 1 275 ? 41.651 -23.347 -24.557 1.00 28.16 275 ALA A CA 1
ATOM 2071 C C . ALA A 1 275 ? 40.686 -22.141 -24.509 1.00 28.16 275 ALA A C 1
ATOM 2073 O O . ALA A 1 275 ? 40.774 -21.261 -25.357 1.00 28.16 275 ALA A O 1
ATOM 2074 N N . LEU A 1 276 ? 39.823 -22.046 -23.492 1.00 32.88 276 LEU A N 1
ATOM 2075 C CA . LEU A 1 276 ? 38.913 -20.916 -23.281 1.00 32.88 276 LEU A CA 1
ATOM 2076 C C . LEU A 1 276 ? 39.525 -19.733 -22.501 1.00 32.88 276 LEU A C 1
ATOM 2078 O O . LEU A 1 276 ? 38.821 -18.761 -22.255 1.00 32.88 276 LEU A O 1
ATOM 2082 N N . SER A 1 277 ? 40.815 -19.762 -22.124 1.00 28.41 277 SER A N 1
ATOM 2083 C CA . SER A 1 277 ? 41.446 -18.648 -21.380 1.00 28.41 277 SER A CA 1
ATOM 2084 C C . SER A 1 277 ? 42.730 -18.058 -21.993 1.00 28.41 277 SER A C 1
ATOM 2086 O O . SER A 1 277 ? 43.421 -17.302 -21.305 1.00 28.41 277 SER A O 1
ATOM 2088 N N . ARG A 1 278 ? 43.106 -18.381 -23.243 1.00 25.38 278 ARG A N 1
ATOM 2089 C CA . ARG A 1 278 ? 44.435 -17.995 -23.779 1.00 25.38 278 ARG A CA 1
ATOM 2090 C C . ARG A 1 278 ? 44.524 -17.141 -25.040 1.00 25.38 278 ARG A C 1
ATOM 2092 O O . ARG A 1 278 ? 45.648 -16.815 -25.393 1.00 25.38 278 ARG A O 1
ATOM 2099 N N . ASN A 1 279 ? 43.428 -16.666 -25.626 1.00 27.14 279 ASN A N 1
ATOM 2100 C CA . ASN A 1 279 ? 43.511 -15.742 -26.770 1.00 27.14 279 ASN A CA 1
ATOM 2101 C C . ASN A 1 279 ? 42.915 -14.359 -26.476 1.00 27.14 279 ASN A C 1
ATOM 2103 O O . ASN A 1 279 ? 42.206 -13.778 -27.287 1.00 27.14 279 ASN A O 1
ATOM 2107 N N . ALA A 1 280 ? 43.276 -13.788 -25.325 1.00 29.97 280 ALA A N 1
ATOM 2108 C CA . ALA A 1 280 ? 43.291 -12.339 -25.153 1.00 29.97 280 ALA A CA 1
ATOM 2109 C C . ALA A 1 280 ? 44.604 -11.788 -25.739 1.00 29.97 280 ALA A C 1
ATOM 2111 O O . ALA A 1 280 ? 45.528 -11.491 -24.984 1.00 29.97 280 ALA A O 1
ATOM 2112 N N . ARG A 1 281 ? 44.706 -11.752 -27.077 1.00 27.55 281 ARG A N 1
ATOM 2113 C CA . ARG A 1 281 ? 45.496 -10.813 -27.907 1.00 27.55 281 ARG A CA 1
ATOM 2114 C C . ARG A 1 281 ? 45.630 -11.337 -29.342 1.00 27.55 281 ARG A C 1
ATOM 2116 O O . ARG A 1 281 ? 46.120 -12.437 -29.556 1.00 27.55 281 ARG A O 1
ATOM 2123 N N . GLU A 1 282 ? 45.219 -10.474 -30.270 1.00 30.97 282 GLU A N 1
ATOM 2124 C CA . GLU A 1 282 ? 45.567 -10.438 -31.698 1.00 30.97 282 GLU A CA 1
ATOM 2125 C C . GLU A 1 282 ? 45.177 -11.661 -32.548 1.00 30.97 282 GLU A C 1
ATOM 2127 O O . GLU A 1 282 ? 45.972 -12.543 -32.853 1.00 30.97 282 GLU A O 1
ATOM 2132 N N . SER A 1 283 ? 43.925 -11.666 -33.008 1.00 23.02 283 SER A N 1
ATOM 2133 C CA . SER A 1 283 ? 43.559 -12.040 -34.384 1.00 23.02 283 SER A CA 1
ATOM 2134 C C . SER A 1 283 ? 42.147 -11.527 -34.664 1.00 23.02 283 SER A C 1
ATOM 2136 O O . SER A 1 283 ? 41.200 -11.875 -33.968 1.00 23.02 283 SER A O 1
ATOM 2138 N N . GLU A 1 284 ? 42.025 -10.640 -35.649 1.00 31.67 284 GLU A N 1
ATOM 2139 C CA . GLU A 1 284 ? 40.746 -10.234 -36.229 1.00 31.67 284 GLU A CA 1
ATOM 2140 C C . GLU A 1 284 ? 40.112 -11.473 -36.878 1.00 31.67 284 GLU A C 1
ATOM 2142 O O . GLU A 1 284 ? 40.598 -11.963 -37.898 1.00 31.67 284 GLU A O 1
ATOM 2147 N N . GLN A 1 285 ? 39.076 -12.033 -36.258 1.00 25.02 285 GLN A N 1
ATOM 2148 C CA . GLN A 1 285 ? 38.302 -13.125 -36.838 1.00 25.02 285 GLN A CA 1
ATOM 2149 C C . GLN A 1 285 ? 36.857 -13.053 -36.349 1.00 25.02 285 GLN A C 1
ATOM 2151 O O . GLN A 1 285 ? 36.608 -12.889 -35.158 1.00 25.02 285 GLN A O 1
ATOM 2156 N N . GLU A 1 286 ? 35.953 -13.126 -37.325 1.00 29.58 286 GLU A N 1
ATOM 2157 C CA . GLU A 1 286 ? 34.493 -13.101 -37.244 1.00 29.58 286 GLU A CA 1
ATOM 2158 C C . GLU A 1 286 ? 33.961 -13.745 -35.955 1.00 29.58 286 GLU A C 1
ATOM 2160 O O . GLU A 1 286 ? 34.122 -14.943 -35.722 1.00 29.58 286 GLU A O 1
ATOM 2165 N N . GLU A 1 287 ? 33.335 -12.926 -35.105 1.00 27.12 287 GLU A N 1
ATOM 2166 C CA . GLU A 1 287 ? 32.515 -13.415 -34.001 1.00 27.12 287 GLU A CA 1
ATOM 2167 C C . GLU A 1 287 ? 31.388 -14.271 -34.594 1.00 27.12 287 GLU A C 1
ATOM 2169 O O . GLU A 1 287 ? 30.623 -13.791 -35.432 1.00 27.12 287 GLU A O 1
ATOM 2174 N N . ASP A 1 288 ? 31.288 -15.536 -34.168 1.00 33.38 288 ASP A N 1
ATOM 2175 C CA . ASP A 1 288 ? 30.134 -16.406 -34.426 1.00 33.38 288 ASP A CA 1
ATOM 2176 C C . ASP A 1 288 ? 28.898 -15.789 -33.747 1.00 33.38 288 ASP A C 1
ATOM 2178 O O . ASP A 1 288 ? 28.516 -16.114 -32.617 1.00 33.38 288 ASP A O 1
ATOM 2182 N N . ASP A 1 289 ? 28.298 -14.828 -34.440 1.00 33.69 289 ASP A N 1
ATOM 2183 C CA . ASP A 1 289 ? 27.106 -14.121 -34.025 1.00 33.69 289 ASP A CA 1
ATOM 2184 C C . ASP A 1 289 ? 25.886 -15.025 -34.240 1.00 33.69 289 ASP A C 1
ATOM 2186 O O . ASP A 1 289 ? 25.421 -15.268 -35.356 1.00 33.69 289 ASP A O 1
ATOM 2190 N N . TRP A 1 290 ? 25.317 -15.504 -33.134 1.00 40.47 290 TRP A N 1
ATOM 2191 C CA . TRP A 1 290 ? 24.051 -16.243 -33.109 1.00 40.47 290 TRP A CA 1
ATOM 2192 C C . TRP A 1 290 ? 22.858 -15.420 -33.652 1.00 40.47 290 TRP A C 1
ATOM 2194 O O . TRP A 1 290 ? 21.740 -15.946 -33.735 1.00 40.47 290 TRP A O 1
ATOM 2204 N N . ALA A 1 291 ? 23.050 -14.137 -33.991 1.00 35.81 291 ALA A N 1
ATOM 2205 C CA . ALA A 1 291 ? 22.022 -13.228 -34.489 1.00 35.81 291 ALA A CA 1
ATOM 2206 C C . ALA A 1 291 ? 21.711 -13.340 -35.994 1.00 35.81 291 ALA A C 1
ATOM 2208 O O . ALA A 1 291 ? 20.680 -12.809 -36.424 1.00 35.81 291 ALA A O 1
ATOM 2209 N N . VAL A 1 292 ? 22.511 -14.052 -36.795 1.00 41.19 292 VAL A N 1
ATOM 2210 C CA . VAL A 1 292 ? 22.232 -14.234 -38.230 1.00 41.19 292 VAL A CA 1
ATOM 2211 C C . VAL A 1 292 ? 21.422 -15.518 -38.436 1.00 41.19 292 VAL A C 1
ATOM 2213 O O . VAL A 1 292 ? 21.876 -16.609 -38.102 1.00 41.19 292 VAL A O 1
ATOM 2216 N N . ASP A 1 293 ? 20.200 -15.418 -38.974 1.00 41.56 293 ASP A N 1
ATOM 2217 C CA . ASP A 1 293 ? 19.378 -16.589 -39.324 1.00 41.56 293 ASP A CA 1
ATOM 2218 C C . ASP A 1 293 ? 19.955 -17.316 -40.558 1.00 41.56 293 ASP A C 1
ATOM 2220 O O . ASP A 1 293 ? 19.394 -17.275 -41.655 1.00 41.56 293 ASP A O 1
ATOM 2224 N N . GLY A 1 294 ? 21.102 -17.969 -40.392 1.00 39.19 294 GLY A N 1
ATOM 2225 C CA . GLY A 1 294 ? 21.599 -18.976 -41.319 1.00 39.19 294 GLY A CA 1
ATOM 2226 C C . GLY A 1 294 ? 20.923 -20.321 -41.055 1.00 39.19 294 GLY A C 1
ATOM 2227 O O . GLY A 1 294 ? 20.719 -20.711 -39.904 1.00 39.19 294 GLY A O 1
ATOM 2228 N N . ASP A 1 295 ? 20.585 -21.057 -42.115 1.00 39.53 295 ASP A N 1
ATOM 2229 C CA . ASP A 1 295 ? 20.490 -22.510 -41.982 1.00 39.53 295 ASP A CA 1
ATOM 2230 C C . ASP A 1 295 ? 21.914 -23.027 -41.735 1.00 39.53 295 ASP A C 1
ATOM 2232 O O . ASP A 1 295 ? 22.813 -22.733 -42.518 1.00 39.53 295 ASP A O 1
ATOM 2236 N N . LEU A 1 296 ? 22.128 -23.814 -40.675 1.00 39.09 296 LEU A N 1
ATOM 2237 C CA . LEU A 1 296 ? 23.419 -24.444 -40.337 1.00 39.09 296 LEU A CA 1
ATOM 2238 C C . LEU A 1 296 ? 23.823 -25.561 -41.326 1.00 39.09 296 LEU A C 1
ATOM 2240 O O . LEU A 1 296 ? 24.538 -26.497 -40.982 1.00 39.09 296 LEU A O 1
ATOM 2244 N N . ARG A 1 297 ? 23.355 -25.485 -42.575 1.00 35.03 297 ARG A N 1
ATOM 2245 C CA . ARG A 1 297 ? 23.840 -26.313 -43.673 1.00 35.03 297 ARG A CA 1
ATOM 2246 C C . ARG A 1 297 ? 24.820 -25.497 -44.498 1.00 35.03 297 ARG A C 1
ATOM 2248 O O . ARG A 1 297 ? 24.415 -24.685 -45.323 1.00 35.03 297 ARG A O 1
ATOM 2255 N N . ALA A 1 298 ? 26.104 -25.774 -44.314 1.00 28.80 298 ALA A N 1
ATOM 2256 C CA . ALA A 1 298 ? 26.994 -25.744 -45.459 1.00 28.80 298 ALA A CA 1
ATOM 2257 C C . ALA A 1 298 ? 26.618 -26.946 -46.342 1.00 28.80 298 ALA A C 1
ATOM 2259 O O . ALA A 1 298 ? 26.681 -28.090 -45.886 1.00 28.80 298 ALA A O 1
ATOM 2260 N N . ASP A 1 299 ? 26.157 -26.677 -47.562 1.00 30.25 299 ASP A N 1
ATOM 2261 C CA . ASP A 1 299 ? 26.070 -27.700 -48.600 1.00 30.25 299 ASP A CA 1
ATOM 2262 C C . ASP A 1 299 ? 27.485 -28.193 -48.965 1.00 30.25 299 ASP A C 1
ATOM 2264 O O . ASP A 1 299 ? 28.448 -27.426 -48.990 1.00 30.25 299 ASP A O 1
ATOM 2268 N N . ASP A 1 300 ? 27.542 -29.492 -49.265 1.00 33.12 300 ASP A N 1
ATOM 2269 C CA . ASP A 1 300 ? 28.597 -30.257 -49.938 1.00 33.12 300 ASP A CA 1
ATOM 2270 C C . ASP A 1 300 ? 29.941 -30.491 -49.213 1.00 33.12 300 ASP A C 1
ATOM 2272 O O . ASP A 1 300 ? 30.940 -29.807 -49.433 1.00 33.12 300 ASP A O 1
ATOM 2276 N N . ASN A 1 301 ? 30.028 -31.603 -48.463 1.00 28.64 301 ASN A N 1
ATOM 2277 C CA . ASN A 1 301 ? 30.803 -32.776 -48.910 1.00 28.64 301 ASN A CA 1
ATOM 2278 C C . ASN A 1 301 ? 30.629 -34.013 -48.006 1.00 28.64 301 ASN A C 1
ATOM 2280 O O . ASN A 1 301 ? 30.518 -33.931 -46.785 1.00 28.64 301 ASN A O 1
ATOM 2284 N N . LEU A 1 302 ? 30.596 -35.167 -48.673 1.00 34.22 302 LEU A N 1
ATOM 2285 C CA . LEU A 1 302 ? 30.314 -36.511 -48.170 1.00 34.22 302 LEU A CA 1
ATOM 2286 C C . LEU A 1 302 ? 31.418 -37.107 -47.270 1.00 34.22 302 LEU A C 1
ATOM 2288 O O . LEU A 1 302 ? 32.603 -36.842 -47.443 1.00 34.22 302 LEU A O 1
ATOM 2292 N N . ASP A 1 303 ? 30.977 -38.047 -46.429 1.00 37.16 303 ASP A N 1
ATOM 2293 C CA . ASP A 1 303 ? 31.676 -39.256 -45.975 1.00 37.16 303 ASP A CA 1
ATOM 2294 C C . ASP A 1 303 ? 33.049 -39.128 -45.299 1.00 37.16 303 ASP A C 1
ATOM 2296 O O . ASP A 1 303 ? 34.114 -39.351 -45.873 1.00 37.16 303 ASP A O 1
ATOM 2300 N N . THR A 1 304 ? 33.023 -39.019 -43.971 1.00 33.91 304 THR A N 1
ATOM 2301 C CA . THR A 1 304 ? 33.928 -39.835 -43.148 1.00 33.91 304 THR A CA 1
ATOM 2302 C C . THR A 1 304 ? 33.275 -40.126 -41.801 1.00 33.91 304 THR A C 1
ATOM 2304 O O . THR A 1 304 ? 33.019 -39.224 -41.009 1.00 33.91 304 THR A O 1
ATOM 2307 N N . ALA A 1 305 ? 32.986 -41.399 -41.517 1.00 36.97 305 ALA A N 1
ATOM 2308 C CA . ALA A 1 305 ? 32.502 -41.813 -40.203 1.00 36.97 305 ALA A CA 1
ATOM 2309 C C . ALA A 1 305 ? 33.592 -41.540 -39.149 1.00 36.97 305 ALA A C 1
ATOM 2311 O O . ALA A 1 305 ? 34.546 -42.310 -39.003 1.00 36.97 305 ALA A O 1
ATOM 2312 N N . LEU A 1 306 ? 33.472 -40.427 -38.422 1.00 45.09 306 LEU A N 1
ATOM 2313 C CA . LEU A 1 306 ? 34.397 -40.061 -37.352 1.00 45.09 306 LEU A CA 1
ATOM 2314 C C . LEU A 1 306 ? 34.281 -41.075 -36.205 1.00 45.09 306 LEU A C 1
ATOM 2316 O O . LEU A 1 306 ? 33.269 -41.174 -35.510 1.00 45.09 306 LEU A O 1
ATOM 2320 N N . ARG A 1 307 ? 35.339 -41.867 -36.007 1.00 44.56 307 ARG A N 1
ATOM 2321 C CA . ARG A 1 307 ? 35.397 -42.925 -34.991 1.00 44.56 307 ARG A CA 1
ATOM 2322 C C . ARG A 1 307 ? 35.671 -42.304 -33.616 1.00 44.56 307 ARG A C 1
ATOM 2324 O O . ARG A 1 307 ? 36.779 -41.841 -33.342 1.00 44.56 307 ARG A O 1
ATOM 2331 N N . GLY A 1 308 ? 34.659 -42.269 -32.750 1.00 43.75 308 GLY A N 1
ATOM 2332 C CA . GLY A 1 308 ? 34.762 -41.607 -31.447 1.00 43.75 308 GLY A CA 1
ATOM 2333 C C . GLY A 1 308 ? 35.696 -42.298 -30.442 1.00 43.75 308 GLY A C 1
ATOM 2334 O O . GLY A 1 308 ? 36.110 -43.449 -30.605 1.00 43.75 308 GLY A O 1
ATOM 2335 N N . SER A 1 309 ? 36.081 -41.555 -29.396 1.00 44.53 309 SER A N 1
ATOM 2336 C CA . SER A 1 309 ? 37.212 -41.927 -28.529 1.00 44.53 309 SER A CA 1
ATOM 2337 C C . SER A 1 309 ? 36.868 -42.854 -27.364 1.00 44.53 309 SER A C 1
ATOM 2339 O O . SER A 1 309 ? 37.753 -43.565 -26.882 1.00 44.53 309 SER A O 1
ATOM 2341 N N . LYS A 1 310 ? 35.592 -42.879 -26.960 1.00 48.38 310 LYS A N 1
ATOM 2342 C CA . LYS A 1 310 ? 35.022 -43.640 -25.835 1.00 48.38 310 LYS A CA 1
ATOM 2343 C C . LYS A 1 310 ? 33.692 -44.285 -26.258 1.00 48.38 310 LYS A C 1
ATOM 2345 O O . LYS A 1 310 ? 33.034 -43.758 -27.153 1.00 48.38 310 LYS A O 1
ATOM 2350 N N . ARG A 1 311 ? 33.288 -45.408 -25.637 1.00 56.47 311 ARG A N 1
ATOM 2351 C CA . ARG A 1 311 ? 31.939 -45.997 -25.814 1.00 56.47 311 ARG A CA 1
ATOM 2352 C C . ARG A 1 311 ? 30.902 -45.055 -25.181 1.00 56.47 311 ARG A C 1
ATOM 2354 O O . ARG A 1 311 ? 30.628 -45.172 -23.992 1.00 56.47 311 ARG A O 1
ATOM 2361 N N . GLY A 1 312 ? 30.401 -44.089 -25.949 1.00 63.12 312 GLY A N 1
ATOM 2362 C CA . GLY A 1 312 ? 29.254 -43.263 -25.564 1.00 63.12 312 GLY A CA 1
ATOM 2363 C C . GLY A 1 312 ? 27.936 -43.977 -25.866 1.00 63.12 312 GLY A C 1
ATOM 2364 O O . GLY A 1 312 ? 27.907 -44.920 -26.656 1.00 63.12 312 GLY A O 1
ATOM 2365 N N . ALA A 1 313 ? 26.859 -43.542 -25.219 1.00 78.38 313 ALA A N 1
ATOM 2366 C CA . ALA A 1 313 ? 25.512 -44.040 -25.467 1.00 78.38 313 ALA A CA 1
ATOM 2367 C C . ALA A 1 313 ? 24.775 -43.081 -26.411 1.00 78.38 313 ALA A C 1
ATOM 2369 O O . ALA A 1 313 ? 24.939 -41.862 -26.321 1.00 78.38 313 ALA A O 1
ATOM 2370 N N . THR A 1 314 ? 23.961 -43.643 -27.302 1.00 85.75 314 THR A N 1
ATOM 2371 C CA . THR A 1 314 ? 23.074 -42.886 -28.189 1.00 85.75 314 THR A CA 1
ATOM 2372 C C . THR A 1 314 ? 21.644 -43.017 -27.688 1.00 85.75 314 THR A C 1
ATOM 2374 O O . THR A 1 314 ? 21.176 -44.122 -27.415 1.00 85.75 314 THR A O 1
ATOM 2377 N N . PHE A 1 315 ? 20.947 -41.892 -27.577 1.00 88.50 315 PHE A N 1
ATOM 2378 C CA . PHE A 1 315 ? 19.586 -41.817 -27.067 1.00 88.50 315 PHE A CA 1
ATOM 2379 C C . PHE A 1 315 ? 18.658 -41.210 -28.113 1.00 88.50 315 PHE A C 1
ATOM 2381 O O . PHE A 1 315 ? 18.939 -40.142 -28.649 1.00 88.50 315 PHE A O 1
ATOM 2388 N N . ASN A 1 316 ? 17.527 -41.860 -28.371 1.00 91.44 316 ASN A N 1
ATOM 2389 C CA . ASN A 1 316 ? 16.496 -41.306 -29.244 1.00 91.44 316 ASN A CA 1
ATOM 2390 C C . ASN A 1 316 ? 15.615 -40.330 -28.463 1.00 91.44 316 ASN A C 1
ATOM 2392 O O . ASN A 1 316 ? 15.269 -40.597 -27.312 1.00 91.44 316 ASN A O 1
ATOM 2396 N N . PHE A 1 317 ? 15.188 -39.251 -29.114 1.00 93.81 317 PHE A N 1
ATOM 2397 C CA . PHE A 1 317 ? 14.133 -38.375 -28.614 1.00 93.81 317 PHE A CA 1
ATOM 2398 C C . PHE A 1 317 ? 13.078 -38.146 -29.702 1.00 93.81 317 PHE A C 1
ATOM 2400 O O . PHE A 1 317 ? 13.400 -38.100 -30.890 1.00 93.81 317 PHE A O 1
ATOM 2407 N N . ASP A 1 318 ? 11.812 -38.021 -29.299 1.00 94.88 318 ASP A N 1
ATOM 2408 C CA . ASP A 1 318 ? 10.696 -37.738 -30.210 1.00 94.88 318 ASP A CA 1
ATOM 2409 C C . ASP A 1 318 ? 9.595 -36.963 -29.471 1.00 94.88 318 ASP A C 1
ATOM 2411 O O . ASP A 1 318 ? 8.835 -37.519 -28.670 1.00 94.88 318 ASP A O 1
ATOM 2415 N N . LEU A 1 319 ? 9.540 -35.656 -29.720 1.00 96.06 319 LEU A N 1
ATOM 2416 C CA . LEU A 1 319 ? 8.606 -34.719 -29.111 1.00 96.06 319 LEU A CA 1
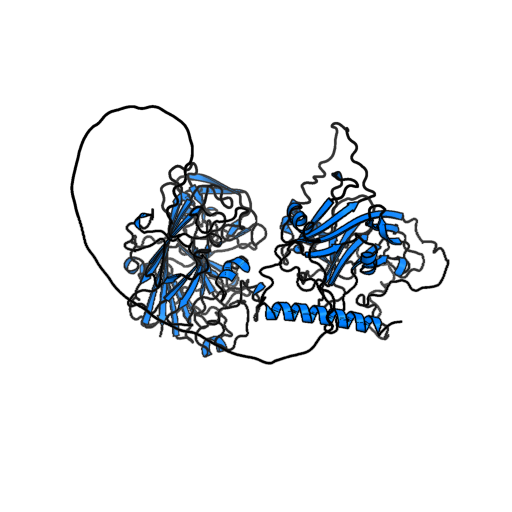ATOM 2417 C C . LEU A 1 319 ? 7.632 -34.194 -30.171 1.00 96.06 319 LEU A C 1
ATOM 2419 O O . LEU A 1 319 ? 8.027 -33.558 -31.147 1.00 96.06 319 LEU A O 1
ATOM 2423 N N . GLY A 1 320 ? 6.339 -34.420 -29.960 1.00 95.88 320 GLY A N 1
ATOM 2424 C CA . GLY A 1 320 ? 5.294 -33.728 -30.708 1.00 95.88 320 GLY A CA 1
ATOM 2425 C C . GLY A 1 320 ? 5.084 -32.319 -30.155 1.00 95.88 320 GLY A C 1
ATOM 2426 O O . GLY A 1 320 ? 4.975 -32.160 -28.940 1.00 95.88 320 GLY A O 1
ATOM 2427 N N . VAL A 1 321 ? 4.991 -31.320 -31.032 1.00 95.50 321 VAL A N 1
ATOM 2428 C CA . VAL A 1 321 ? 4.754 -29.906 -30.702 1.00 95.50 321 VAL A CA 1
ATOM 2429 C C . VAL A 1 321 ? 3.646 -29.378 -31.612 1.00 95.50 321 VAL A C 1
ATOM 2431 O O . VAL A 1 321 ? 3.788 -29.376 -32.828 1.00 95.50 321 VAL A O 1
ATOM 2434 N N . GLU A 1 322 ? 2.521 -28.951 -31.043 1.00 93.81 322 GLU A N 1
ATOM 2435 C CA . GLU A 1 322 ? 1.384 -28.424 -31.813 1.00 93.81 322 GLU A CA 1
ATOM 2436 C C . GLU A 1 322 ? 1.423 -26.895 -31.880 1.00 93.81 322 GLU A C 1
ATOM 2438 O O . GLU A 1 322 ? 1.332 -26.316 -32.963 1.00 93.81 322 GLU A O 1
ATOM 2443 N N . SER A 1 323 ? 1.578 -26.234 -30.733 1.00 93.12 323 SER A N 1
ATOM 2444 C CA . SER A 1 323 ? 1.502 -24.774 -30.636 1.00 93.12 323 SER A CA 1
ATOM 2445 C C . SER A 1 323 ? 2.072 -24.243 -29.327 1.00 93.12 323 SER A C 1
ATOM 2447 O O . SER A 1 323 ? 2.021 -24.931 -28.303 1.00 93.12 323 SER A O 1
ATOM 2449 N N . VAL A 1 324 ? 2.532 -22.995 -29.365 1.00 94.88 324 VAL A N 1
ATOM 2450 C CA . VAL A 1 324 ? 3.030 -22.235 -28.219 1.00 94.88 324 VAL A CA 1
ATOM 2451 C C . VAL A 1 324 ? 2.309 -20.890 -28.144 1.00 94.88 324 VAL A C 1
ATOM 2453 O O . VAL A 1 324 ? 2.250 -20.156 -29.132 1.00 94.88 324 VAL A O 1
ATOM 2456 N N . TYR A 1 325 ? 1.781 -20.567 -26.965 1.00 93.00 325 TYR A N 1
ATOM 2457 C CA . TYR A 1 325 ? 1.064 -19.327 -26.678 1.00 93.00 325 TYR A CA 1
ATOM 2458 C C . TYR A 1 325 ? 1.647 -18.631 -25.453 1.00 93.00 325 TYR A C 1
ATOM 2460 O O . TYR A 1 325 ? 2.047 -19.301 -24.505 1.00 93.00 325 TYR A O 1
ATOM 2468 N N . ALA A 1 326 ? 1.591 -17.305 -25.417 1.00 90.62 326 ALA A N 1
ATOM 2469 C CA . ALA A 1 326 ? 1.597 -16.569 -24.162 1.00 90.62 326 ALA A CA 1
ATOM 2470 C C . ALA A 1 326 ? 0.141 -16.429 -23.675 1.00 90.62 326 ALA A C 1
ATOM 2472 O O . ALA A 1 326 ? -0.751 -16.083 -24.447 1.00 90.62 326 ALA A O 1
ATOM 2473 N N . SER A 1 327 ? -0.136 -16.764 -22.418 1.00 82.62 327 SER A N 1
ATOM 2474 C CA . SER A 1 327 ? -1.486 -16.878 -21.854 1.00 82.62 327 SER A CA 1
ATOM 2475 C C . SER A 1 327 ? -1.672 -15.949 -20.649 1.00 82.62 327 SER A C 1
ATOM 2477 O O . SER A 1 327 ? -0.758 -15.851 -19.824 1.00 82.62 327 SER A O 1
ATOM 2479 N N . PRO A 1 328 ? -2.853 -15.311 -20.499 1.00 73.38 328 PRO A N 1
ATOM 2480 C CA . PRO A 1 328 ? -3.181 -14.504 -19.325 1.00 73.38 328 PRO A CA 1
ATOM 2481 C C . PRO A 1 328 ? -3.525 -15.360 -18.089 1.00 73.38 328 PRO A C 1
ATOM 2483 O O . PRO A 1 328 ? -3.481 -14.870 -16.969 1.00 73.38 328 PRO A O 1
ATOM 2486 N N . MET A 1 329 ? -3.859 -16.647 -18.273 1.00 69.56 329 MET A N 1
ATOM 2487 C CA . MET A 1 329 ? -4.353 -17.543 -17.215 1.00 69.56 329 MET A CA 1
ATOM 2488 C C . MET A 1 329 ? -3.639 -18.904 -17.195 1.00 69.56 329 MET A C 1
ATOM 2490 O O . MET A 1 329 ? -3.154 -19.385 -18.225 1.00 69.56 329 MET A O 1
ATOM 2494 N N . ARG A 1 330 ? -3.652 -19.564 -16.027 1.00 56.72 330 ARG A N 1
ATOM 2495 C CA . ARG A 1 330 ? -2.950 -20.832 -15.735 1.00 56.72 330 ARG A CA 1
ATOM 2496 C C . ARG A 1 330 ? -3.719 -22.114 -16.131 1.00 56.72 330 ARG A C 1
ATOM 2498 O O . ARG A 1 330 ? -3.287 -23.205 -15.781 1.00 56.72 330 ARG A O 1
ATOM 2505 N N . GLY A 1 331 ? -4.848 -22.029 -16.852 1.00 56.38 331 GLY A N 1
ATOM 2506 C CA . GLY A 1 331 ? -5.744 -23.177 -17.112 1.00 56.38 331 GLY A CA 1
ATOM 2507 C C . GLY A 1 331 ? -6.029 -23.496 -18.589 1.00 56.38 331 GLY A C 1
ATOM 2508 O O . GLY A 1 331 ? -6.188 -22.599 -19.412 1.00 56.38 331 GLY A O 1
ATOM 2509 N N . GLU A 1 332 ? -6.207 -24.786 -18.926 1.00 51.22 332 GLU A N 1
ATOM 2510 C CA . GLU A 1 332 ? -6.526 -25.265 -20.294 1.00 51.22 332 GLU A CA 1
ATOM 2511 C C . GLU A 1 332 ? -7.821 -24.668 -20.885 1.00 51.22 332 GLU A C 1
ATOM 2513 O O . GLU A 1 332 ? -7.976 -24.614 -22.106 1.00 51.22 332 GLU A O 1
ATOM 2518 N N . LYS A 1 333 ? -8.761 -24.207 -20.045 1.00 49.28 333 LYS A N 1
ATOM 2519 C CA . LYS A 1 333 ? -10.010 -23.569 -20.499 1.00 49.28 333 LYS A CA 1
ATOM 2520 C C . LYS A 1 333 ? -9.766 -22.224 -21.201 1.00 49.28 333 LYS A C 1
ATOM 2522 O O . LYS A 1 333 ? -10.523 -21.895 -22.109 1.00 49.28 333 LYS A O 1
ATOM 2527 N N . ALA A 1 334 ? -8.685 -21.511 -20.869 1.00 48.34 334 ALA A N 1
ATOM 2528 C CA . ALA A 1 334 ? -8.340 -20.223 -21.479 1.00 48.34 334 ALA A CA 1
ATOM 2529 C C . ALA A 1 334 ? -7.882 -20.345 -22.948 1.00 48.34 334 ALA A C 1
ATOM 2531 O O . ALA A 1 334 ? -8.021 -19.404 -23.723 1.00 48.34 334 ALA A O 1
ATOM 2532 N N . LEU A 1 335 ? -7.399 -21.523 -23.363 1.00 51.19 335 LEU A N 1
ATOM 2533 C CA . LEU A 1 335 ? -6.924 -21.776 -24.731 1.00 51.19 335 LEU A CA 1
ATOM 2534 C C . LEU A 1 335 ? -8.050 -22.196 -25.697 1.00 51.19 335 LEU A C 1
ATOM 2536 O O . LEU A 1 335 ? -7.869 -22.150 -26.912 1.00 51.19 335 LEU A O 1
ATOM 2540 N N . ARG A 1 336 ? -9.231 -22.585 -25.187 1.00 43.50 336 ARG A N 1
ATOM 2541 C CA . ARG A 1 336 ? -10.354 -23.074 -26.017 1.00 43.50 336 ARG A CA 1
ATOM 2542 C C . ARG A 1 336 ? -11.132 -21.959 -26.724 1.00 43.50 336 ARG A C 1
ATOM 2544 O O . ARG A 1 336 ? -11.765 -22.227 -27.740 1.00 43.50 336 ARG A O 1
ATOM 2551 N N . GLY A 1 337 ? -11.042 -20.718 -26.240 1.00 39.28 337 GLY A N 1
ATOM 2552 C CA . GLY A 1 337 ? -11.691 -19.551 -26.852 1.00 39.28 337 GLY A CA 1
ATOM 2553 C C . GLY A 1 337 ? -11.029 -19.052 -28.144 1.00 39.28 337 GLY A C 1
ATOM 2554 O O . GLY A 1 337 ? -11.661 -18.330 -28.908 1.00 39.28 337 GLY A O 1
ATOM 2555 N N . ALA A 1 338 ? -9.787 -19.458 -28.429 1.00 41.44 338 ALA A N 1
ATOM 2556 C CA . ALA A 1 338 ? -9.038 -18.997 -29.603 1.00 41.44 338 ALA A CA 1
ATOM 2557 C C . ALA A 1 338 ? -9.310 -19.818 -30.882 1.00 41.44 338 ALA A C 1
ATOM 2559 O O . ALA A 1 338 ? -8.966 -19.384 -31.978 1.00 41.44 338 ALA A O 1
ATOM 2560 N N . SER A 1 339 ? -9.946 -20.993 -30.772 1.00 32.25 339 SER A N 1
ATOM 2561 C CA . SER A 1 339 ? -10.114 -21.930 -31.896 1.00 32.25 339 SER A CA 1
ATOM 2562 C C . SER A 1 339 ? -11.432 -21.778 -32.676 1.00 32.25 339 SER A C 1
ATOM 2564 O O . SER A 1 339 ? -11.670 -22.550 -33.603 1.00 32.25 339 SER A O 1
ATOM 2566 N N . ILE A 1 340 ? -12.301 -20.817 -32.342 1.00 32.03 340 ILE A N 1
ATOM 2567 C CA . ILE A 1 340 ? -13.612 -20.646 -33.000 1.00 32.03 340 ILE A CA 1
ATOM 2568 C C . ILE A 1 340 ? -13.863 -19.162 -33.296 1.00 32.03 340 ILE A C 1
ATOM 2570 O O . ILE A 1 340 ? -14.712 -18.536 -32.674 1.00 32.03 340 ILE A O 1
ATOM 2574 N N . ARG A 1 341 ? -13.094 -18.569 -34.219 1.00 28.69 341 ARG A N 1
ATOM 2575 C CA . ARG A 1 341 ? -13.445 -17.301 -34.908 1.00 28.69 341 ARG A CA 1
ATOM 2576 C C . ARG A 1 341 ? -12.579 -17.037 -36.151 1.00 28.69 341 ARG A C 1
ATOM 2578 O O . ARG A 1 341 ? -12.213 -15.909 -36.448 1.00 28.69 341 ARG A O 1
ATOM 2585 N N . GLY A 1 342 ? -12.256 -18.103 -36.884 1.00 28.12 342 GLY A N 1
ATOM 2586 C CA . GLY A 1 342 ? -11.479 -18.064 -38.126 1.00 28.12 342 GLY A CA 1
ATOM 2587 C C . GLY A 1 342 ? -12.266 -18.582 -39.328 1.00 28.12 342 GLY A C 1
ATOM 2588 O O . GLY A 1 342 ? -11.788 -19.463 -40.027 1.00 28.12 342 GLY A O 1
ATOM 2589 N N . SER A 1 343 ? -13.490 -18.104 -39.547 1.00 32.06 343 SER A N 1
ATOM 2590 C CA . SER A 1 343 ? -14.202 -18.270 -40.822 1.00 32.06 343 SER A CA 1
ATOM 2591 C C . SER A 1 343 ? -15.384 -17.308 -40.866 1.00 32.06 343 SER A C 1
ATOM 2593 O O . SER A 1 343 ? -16.112 -17.237 -39.881 1.00 32.06 343 SER A O 1
ATOM 2595 N N . LEU A 1 344 ? -15.587 -16.660 -42.017 1.00 28.02 344 LEU A N 1
ATOM 2596 C CA . LEU A 1 344 ? -16.545 -15.584 -42.327 1.00 28.02 344 LEU A CA 1
ATOM 2597 C C . LEU A 1 344 ? -16.010 -14.178 -42.044 1.00 28.02 344 LEU A C 1
ATOM 2599 O O . LEU A 1 344 ? -16.344 -13.586 -41.034 1.00 28.02 344 LEU A O 1
ATOM 2603 N N . PHE A 1 345 ? -15.219 -13.637 -42.970 1.00 25.95 345 PHE A N 1
ATOM 2604 C CA . PHE A 1 345 ? -15.559 -12.390 -43.667 1.00 25.95 345 PHE A CA 1
ATOM 2605 C C . PHE A 1 345 ? -14.794 -12.365 -44.996 1.00 25.95 345 PHE A C 1
ATOM 2607 O O . PHE A 1 345 ? -13.586 -12.588 -45.040 1.00 25.95 345 PHE A O 1
ATOM 2614 N N . GLY A 1 346 ? -15.551 -12.226 -46.085 1.00 24.34 346 GLY A N 1
ATOM 2615 C CA . GLY A 1 346 ? -15.078 -12.356 -47.457 1.00 24.34 346 GLY A CA 1
ATOM 2616 C C . GLY A 1 346 ? -14.168 -11.216 -47.912 1.00 24.34 346 GLY A C 1
ATOM 2617 O O . GLY A 1 346 ? -14.241 -10.089 -47.427 1.00 24.34 346 GLY A O 1
ATOM 2618 N N . PHE A 1 347 ? -13.328 -11.553 -48.886 1.00 21.92 347 PHE A N 1
ATOM 2619 C CA . PHE A 1 347 ? -12.562 -10.635 -49.722 1.00 21.92 347 PHE A CA 1
ATOM 2620 C C . PHE A 1 347 ? -13.454 -9.530 -50.319 1.00 21.92 347 PHE A C 1
ATOM 2622 O O . PHE A 1 347 ? -14.496 -9.866 -50.888 1.00 21.92 347 PHE A O 1
ATOM 2629 N N . PRO A 1 348 ? -13.054 -8.244 -50.311 1.00 26.17 348 PRO A N 1
ATOM 2630 C CA . PRO A 1 348 ? -13.600 -7.290 -51.256 1.00 26.17 348 PRO A CA 1
ATOM 2631 C C . PRO A 1 348 ? -12.822 -7.387 -52.572 1.00 26.17 348 PRO A C 1
ATOM 2633 O O . PRO A 1 348 ? -11.591 -7.331 -52.610 1.00 26.17 348 PRO A O 1
ATOM 2636 N N . ALA A 1 349 ? -13.582 -7.566 -53.648 1.00 26.72 349 ALA A N 1
ATOM 2637 C CA . ALA A 1 349 ? -13.103 -7.540 -55.013 1.00 26.72 349 ALA A CA 1
ATOM 2638 C C . ALA A 1 349 ? -12.614 -6.138 -55.420 1.00 26.72 349 ALA A C 1
ATOM 2640 O O . ALA A 1 349 ? -13.065 -5.104 -54.930 1.00 26.72 349 ALA A O 1
ATOM 2641 N N . THR A 1 350 ? -11.673 -6.171 -56.349 1.00 26.08 350 THR A N 1
ATOM 2642 C CA . THR A 1 350 ? -11.008 -5.106 -57.095 1.00 26.08 350 THR A CA 1
ATOM 2643 C C . THR A 1 350 ? -11.954 -4.023 -57.643 1.00 26.08 350 THR A C 1
ATOM 2645 O O . THR A 1 350 ? -12.953 -4.326 -58.289 1.00 26.08 350 THR A O 1
ATOM 2648 N N . MET A 1 351 ? -11.580 -2.750 -57.458 1.00 22.61 351 MET A N 1
ATOM 2649 C CA . MET A 1 351 ? -12.098 -1.592 -58.207 1.00 22.61 351 MET A CA 1
ATOM 2650 C C . MET A 1 351 ? -11.459 -1.512 -59.598 1.00 22.61 351 MET A C 1
ATOM 2652 O O . MET A 1 351 ? -10.237 -1.578 -59.653 1.00 22.61 351 MET A O 1
ATOM 2656 N N . ILE A 1 352 ? -12.240 -1.230 -60.653 1.00 23.56 352 ILE A N 1
ATOM 2657 C CA . ILE A 1 352 ? -11.973 -0.174 -61.667 1.00 23.56 352 ILE A CA 1
ATOM 2658 C C . ILE A 1 352 ? -13.342 0.311 -62.256 1.00 23.56 352 ILE A C 1
ATOM 2660 O O . ILE A 1 352 ? -14.355 -0.330 -61.978 1.00 23.56 352 ILE A O 1
ATOM 2664 N N . PRO A 1 353 ? -13.450 1.454 -62.973 1.00 33.78 353 PRO A N 1
ATOM 2665 C CA . PRO A 1 353 ? -14.218 2.640 -62.563 1.00 33.78 353 PRO A CA 1
ATOM 2666 C C . PRO A 1 353 ? -15.387 2.944 -63.531 1.00 33.78 353 PRO A C 1
ATOM 2668 O O . PRO A 1 353 ? -15.521 2.248 -64.523 1.00 33.78 353 PRO A O 1
ATOM 2671 N N . ILE A 1 354 ? -16.1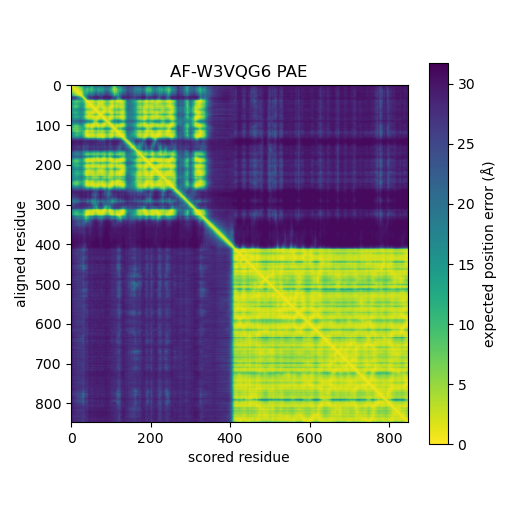91 3.999 -63.319 1.00 24.12 354 ILE A N 1
ATOM 2672 C CA . ILE A 1 354 ? -16.801 4.817 -64.400 1.00 24.12 354 ILE A CA 1
ATOM 2673 C C . ILE A 1 354 ? -17.409 6.113 -63.817 1.00 24.12 354 ILE A C 1
ATOM 2675 O O . ILE A 1 354 ? -18.319 6.086 -62.999 1.00 24.12 354 ILE A O 1
ATOM 2679 N N . ARG A 1 355 ? -16.811 7.216 -64.286 1.00 24.80 355 ARG A N 1
ATOM 2680 C CA . ARG A 1 355 ? -17.280 8.576 -64.626 1.00 24.80 355 ARG A CA 1
ATOM 2681 C C . ARG A 1 355 ? -18.478 9.251 -63.938 1.00 24.80 355 ARG A C 1
ATOM 2683 O O . ARG A 1 355 ? -19.605 8.771 -63.945 1.00 24.80 355 ARG A O 1
ATOM 2690 N N . ASP A 1 356 ? -18.174 10.501 -63.588 1.00 27.44 356 ASP A N 1
ATOM 2691 C CA . ASP A 1 356 ? -19.026 11.670 -63.371 1.00 27.44 356 ASP A CA 1
ATOM 2692 C C . ASP A 1 356 ? -20.137 11.900 -64.408 1.00 27.44 356 ASP A C 1
ATOM 2694 O O . ASP A 1 356 ? -19.969 11.666 -65.608 1.00 27.44 356 ASP A O 1
ATOM 2698 N N . GLY A 1 357 ? -21.229 12.504 -63.930 1.00 25.28 357 GLY A N 1
ATOM 2699 C CA . GLY A 1 357 ? -22.303 13.071 -64.744 1.00 25.28 357 GLY A CA 1
ATOM 2700 C C . GLY A 1 357 ? -23.317 13.856 -63.907 1.00 25.28 357 GLY A C 1
ATOM 2701 O O . GLY A 1 357 ? -24.388 13.353 -63.589 1.00 25.28 357 GLY A O 1
ATOM 2702 N N . LEU A 1 358 ? -22.967 15.093 -63.548 1.00 26.98 358 LEU A N 1
ATOM 2703 C CA . LEU A 1 358 ? -23.871 16.136 -63.042 1.00 26.98 358 LEU A CA 1
ATOM 2704 C C . LEU A 1 358 ? -24.872 16.574 -64.127 1.00 26.98 358 LEU A C 1
ATOM 2706 O O . LEU A 1 358 ? -24.441 16.796 -65.256 1.00 26.98 358 LEU A O 1
ATOM 2710 N N . THR A 1 359 ? -26.152 16.796 -63.778 1.00 28.72 359 THR A N 1
ATOM 2711 C CA . THR A 1 359 ? -26.963 18.028 -64.032 1.00 28.72 359 THR A CA 1
ATOM 2712 C C . THR A 1 359 ? -28.469 17.848 -63.679 1.00 28.72 359 THR A C 1
ATOM 2714 O O . THR A 1 359 ? -28.905 16.715 -63.490 1.00 28.72 359 THR A O 1
ATOM 2717 N N . PRO A 1 360 ? -29.249 18.945 -63.484 1.00 46.81 360 PRO A N 1
ATOM 2718 C CA . PRO A 1 360 ? -30.303 19.052 -62.456 1.00 46.81 360 PRO A CA 1
ATOM 2719 C C . PRO A 1 360 ? -31.732 19.342 -62.986 1.00 46.81 360 PRO A C 1
ATOM 2721 O O . PRO A 1 360 ? -31.902 19.681 -64.153 1.00 46.81 360 PRO A O 1
ATOM 2724 N N . GLY A 1 361 ? -32.746 19.363 -62.097 1.00 24.20 361 GLY A N 1
ATOM 2725 C CA . GLY A 1 361 ? -33.916 20.245 -62.287 1.00 24.20 361 GLY A CA 1
ATOM 2726 C C . GLY A 1 361 ? -35.284 19.863 -61.674 1.00 24.20 361 GLY A C 1
ATOM 2727 O O . GLY A 1 361 ? -35.884 18.875 -62.067 1.00 24.20 361 GLY A O 1
ATOM 2728 N N . ILE A 1 362 ? -35.813 20.785 -60.842 1.00 27.02 362 ILE A N 1
ATOM 2729 C CA . ILE A 1 362 ? -37.131 21.471 -60.992 1.00 27.02 362 ILE A CA 1
ATOM 2730 C C . ILE A 1 362 ? -38.446 20.783 -60.489 1.00 27.02 362 ILE A C 1
ATOM 2732 O O . ILE A 1 362 ? -39.073 20.005 -61.192 1.00 27.02 362 ILE A O 1
ATOM 2736 N N . SER A 1 363 ? -38.936 21.272 -59.324 1.00 25.97 363 SER A N 1
ATOM 2737 C CA . SER A 1 363 ? -40.181 22.081 -59.110 1.00 25.97 363 SER A CA 1
ATOM 2738 C C . SER A 1 363 ? -41.545 21.501 -58.637 1.00 25.97 363 SER A C 1
ATOM 2740 O O . SER A 1 363 ? -42.197 20.723 -59.327 1.00 25.97 363 SER A O 1
ATOM 2742 N N . SER A 1 364 ? -42.063 22.178 -57.583 1.00 27.22 364 SER A N 1
ATOM 2743 C CA . SER A 1 364 ? -43.475 22.538 -57.244 1.00 27.22 364 SER A CA 1
ATOM 2744 C C . SER A 1 364 ? -44.363 21.475 -56.541 1.00 27.22 364 SER A C 1
ATOM 2746 O O . SER A 1 364 ? -44.216 20.301 -56.831 1.00 27.22 364 SER A O 1
ATOM 2748 N N . ARG A 1 365 ? -45.296 21.743 -55.593 1.00 26.45 365 ARG A N 1
ATOM 2749 C CA . ARG A 1 365 ? -46.109 22.924 -55.183 1.00 26.45 365 ARG A CA 1
ATOM 2750 C C . ARG A 1 365 ? -46.515 22.910 -53.674 1.00 26.45 365 ARG A C 1
ATOM 2752 O O . ARG A 1 365 ? -46.603 21.851 -53.069 1.00 26.45 365 ARG A O 1
ATOM 2759 N N . LEU A 1 366 ? -46.831 24.096 -53.133 1.00 24.66 366 LEU A N 1
ATOM 2760 C CA . LEU A 1 366 ? -47.577 24.443 -51.884 1.00 24.66 366 LEU A CA 1
ATOM 2761 C C . LEU A 1 366 ? -49.093 24.674 -52.200 1.00 24.66 366 LEU A C 1
ATOM 2763 O O . LEU A 1 366 ? -49.409 24.616 -53.393 1.00 24.66 366 LEU A O 1
ATOM 2767 N N . PRO A 1 367 ? -50.009 25.148 -51.299 1.00 51.56 367 PRO A N 1
ATOM 2768 C CA . PRO A 1 367 ? -50.200 25.080 -49.818 1.00 51.56 367 PRO A CA 1
ATOM 2769 C C . PRO A 1 367 ? -51.688 24.799 -49.384 1.00 51.56 367 PRO A C 1
ATOM 2771 O O . PRO A 1 367 ? -52.540 24.562 -50.234 1.00 51.56 367 PRO A O 1
ATOM 2774 N N . VAL A 1 368 ? -52.008 24.906 -48.072 1.00 25.67 368 VAL A N 1
ATOM 2775 C CA . VAL A 1 368 ? -53.112 25.695 -47.418 1.00 25.67 368 VAL A CA 1
ATOM 2776 C C . VAL A 1 368 ? -53.685 25.004 -46.144 1.00 25.67 368 VAL A C 1
ATOM 2778 O O . VAL A 1 368 ? -53.929 23.805 -46.125 1.00 25.67 368 VAL A O 1
ATOM 2781 N N . ALA A 1 369 ? -53.844 25.803 -45.074 1.00 22.62 369 ALA A N 1
ATOM 2782 C CA . ALA A 1 369 ? -54.306 25.529 -43.691 1.00 22.62 369 ALA A CA 1
ATOM 2783 C C . ALA A 1 369 ? -55.872 25.515 -43.563 1.00 22.62 369 ALA A C 1
ATOM 2785 O O . ALA A 1 369 ? -56.488 25.442 -44.626 1.00 22.62 369 ALA A O 1
ATOM 2786 N N . PRO A 1 370 ? -56.583 25.678 -42.399 1.00 40.84 370 PRO A N 1
ATOM 2787 C CA . PRO A 1 370 ? -56.191 25.824 -40.972 1.00 40.84 370 PRO A CA 1
ATOM 2788 C C . PRO A 1 370 ? -57.164 25.244 -39.865 1.00 40.84 370 PRO A C 1
ATOM 2790 O O . PRO A 1 370 ? -58.251 24.765 -40.157 1.00 40.84 370 PRO A O 1
ATOM 2793 N N . LEU A 1 371 ? -56.771 25.440 -38.584 1.00 25.89 371 LEU A N 1
ATOM 2794 C CA . LEU A 1 371 ? -57.542 25.878 -37.374 1.00 25.89 371 LEU A CA 1
ATOM 2795 C C . LEU A 1 371 ? -58.467 24.965 -36.500 1.00 25.89 371 LEU A C 1
ATOM 2797 O O . LEU A 1 371 ? -59.427 24.366 -36.962 1.00 25.89 371 LEU A O 1
ATOM 2801 N N . HIS A 1 372 ? -58.233 25.123 -35.175 1.00 25.84 372 HIS A N 1
ATOM 2802 C CA . HIS A 1 372 ? -59.156 25.309 -34.017 1.00 25.84 372 HIS A CA 1
ATOM 2803 C C . HIS A 1 372 ? -59.463 24.214 -32.946 1.00 25.84 372 HIS A C 1
ATOM 2805 O O . HIS A 1 372 ? -60.235 23.288 -33.140 1.00 25.84 372 HIS A O 1
ATOM 2811 N N . ILE A 1 373 ? -58.859 24.467 -31.767 1.00 28.02 373 ILE A N 1
ATOM 2812 C CA . ILE A 1 373 ? -59.240 24.430 -30.323 1.00 28.02 373 ILE A CA 1
ATOM 2813 C C . ILE A 1 373 ? -60.697 24.104 -29.893 1.00 28.02 373 ILE A C 1
ATOM 2815 O O . ILE A 1 373 ? -61.622 24.729 -30.397 1.00 28.02 373 ILE A O 1
ATOM 2819 N N . CYS A 1 374 ? -60.836 23.273 -28.834 1.00 23.41 374 CYS A N 1
ATOM 2820 C CA . CYS A 1 374 ? -61.671 23.371 -27.590 1.00 23.41 374 CYS A CA 1
ATOM 2821 C C . CYS A 1 374 ? -61.704 21.963 -26.926 1.00 23.41 374 CYS A C 1
ATOM 2823 O O . CYS A 1 374 ? -61.722 20.986 -27.661 1.00 23.41 374 CYS A O 1
ATOM 2825 N N . GLY A 1 375 ? -61.688 21.677 -25.615 1.00 24.62 375 GLY A N 1
ATOM 2826 C CA . GLY A 1 375 ? -61.905 22.404 -24.356 1.00 24.62 375 GLY A CA 1
ATOM 2827 C C . GLY A 1 375 ? -62.895 21.606 -23.469 1.00 24.62 375 GLY A C 1
ATOM 2828 O O . GLY A 1 375 ? -63.907 21.183 -24.016 1.00 24.62 375 GLY A O 1
ATOM 2829 N N . LEU A 1 376 ? -62.627 21.496 -22.145 1.00 26.89 376 LEU A N 1
ATOM 2830 C CA . LEU A 1 376 ? -63.567 21.190 -21.020 1.00 26.89 376 LEU A CA 1
ATOM 2831 C C . LEU A 1 376 ? -64.004 19.710 -20.816 1.00 26.89 376 LEU A C 1
ATOM 2833 O O . LEU A 1 376 ? -64.150 18.982 -21.786 1.00 26.89 376 LEU A O 1
ATOM 2837 N N . GLU A 1 377 ? -64.293 19.164 -19.622 1.00 25.97 377 GLU A N 1
ATOM 2838 C CA . GLU A 1 377 ? -64.082 19.489 -18.193 1.00 25.97 377 GLU A CA 1
ATOM 2839 C C . GLU A 1 377 ? -64.478 18.245 -17.340 1.00 25.97 377 GLU A C 1
ATOM 2841 O O . GLU A 1 377 ? -65.061 17.288 -17.841 1.00 25.97 377 GLU A O 1
ATOM 2846 N N . GLU A 1 378 ? -64.120 18.312 -16.057 1.00 28.03 378 GLU A N 1
ATOM 2847 C CA . GLU A 1 378 ? -64.375 17.512 -14.838 1.00 28.03 378 GLU A CA 1
ATOM 2848 C C . GLU A 1 378 ? -65.587 16.551 -14.681 1.00 28.03 378 GLU A C 1
ATOM 2850 O O . GLU A 1 378 ? -66.695 16.790 -15.149 1.00 28.03 378 GLU A O 1
ATOM 2855 N N . SER A 1 379 ? -65.426 15.541 -13.802 1.00 25.30 379 SER A N 1
ATOM 2856 C CA . SER A 1 379 ? -66.261 15.385 -12.581 1.00 25.30 379 SER A CA 1
ATOM 2857 C C . SER A 1 379 ? -65.767 14.282 -11.616 1.00 25.30 379 SER A C 1
ATOM 2859 O O . SER A 1 379 ? -65.105 13.320 -11.999 1.00 25.30 379 SER A O 1
ATOM 2861 N N . ARG A 1 380 ? -66.051 14.523 -10.327 1.00 27.06 380 ARG A N 1
ATOM 2862 C CA . ARG A 1 380 ? -65.661 13.833 -9.077 1.00 27.06 380 ARG A CA 1
ATOM 2863 C C . ARG A 1 380 ? -66.618 12.689 -8.676 1.00 27.06 380 ARG A C 1
ATOM 2865 O O . ARG A 1 380 ? -67.639 12.503 -9.318 1.00 27.06 380 ARG A O 1
ATOM 2872 N N . GLU A 1 381 ? -66.303 12.104 -7.503 1.00 28.52 381 GLU A N 1
ATOM 2873 C CA . GLU A 1 381 ? -67.157 11.368 -6.531 1.00 28.52 381 GLU A CA 1
ATOM 2874 C C . GLU A 1 381 ? -67.174 9.833 -6.671 1.00 28.52 381 GLU A C 1
ATOM 2876 O O . GLU A 1 381 ? -67.103 9.309 -7.769 1.00 28.52 381 GLU A O 1
ATOM 2881 N N . GLN A 1 382 ? -67.263 8.993 -5.631 1.00 26.52 382 GLN A N 1
ATOM 2882 C CA . GLN A 1 382 ? -67.094 9.062 -4.171 1.00 26.52 382 GLN A CA 1
ATOM 2883 C C . GLN A 1 382 ? -67.089 7.594 -3.666 1.00 26.52 382 GLN A C 1
ATOM 2885 O O . GLN A 1 382 ? -67.797 6.752 -4.201 1.00 26.52 382 GLN A O 1
ATOM 2890 N N . TRP A 1 383 ? -66.271 7.316 -2.648 1.00 25.58 383 TRP A N 1
ATOM 2891 C CA . TRP A 1 383 ? -66.461 6.435 -1.475 1.00 25.58 383 TRP A CA 1
ATOM 2892 C C . TRP A 1 383 ? -67.356 5.172 -1.520 1.00 25.58 383 TRP A C 1
ATOM 2894 O O . TRP A 1 383 ? -68.555 5.235 -1.755 1.00 25.58 383 TRP A O 1
ATOM 2904 N N . GLY A 1 384 ? -66.804 4.056 -1.013 1.00 26.03 384 GLY A N 1
ATOM 2905 C CA . GLY A 1 384 ? -67.571 2.905 -0.514 1.00 26.03 384 GLY A CA 1
ATOM 2906 C C . GLY A 1 384 ? -66.702 1.881 0.230 1.00 26.03 384 GLY A C 1
ATOM 2907 O O . GLY A 1 384 ? -65.832 1.259 -0.365 1.00 26.03 384 GLY A O 1
ATOM 2908 N N . LYS A 1 385 ? -66.914 1.758 1.547 1.00 26.94 385 LYS A N 1
ATOM 2909 C CA . LYS A 1 385 ? -66.238 0.869 2.517 1.00 26.94 385 LYS A CA 1
ATOM 2910 C C . LYS A 1 385 ? -66.814 -0.564 2.523 1.00 26.94 385 LYS A C 1
ATOM 2912 O O . LYS A 1 385 ? -67.960 -0.746 2.137 1.00 26.94 385 LYS A O 1
ATOM 2917 N N . ALA A 1 386 ? -66.064 -1.458 3.193 1.00 26.84 386 ALA A N 1
ATOM 2918 C CA . ALA A 1 386 ? -66.445 -2.760 3.791 1.00 26.84 386 ALA A CA 1
ATOM 2919 C C . ALA A 1 386 ? -66.423 -3.972 2.825 1.00 26.84 386 ALA A C 1
ATOM 2921 O O . ALA A 1 386 ? -66.739 -3.823 1.659 1.00 26.84 386 ALA A O 1
ATOM 2922 N N . ASP A 1 387 ? -65.998 -5.191 3.178 1.00 27.64 387 ASP A N 1
ATOM 2923 C CA . ASP A 1 387 ? -65.970 -5.866 4.479 1.00 27.64 387 ASP A CA 1
ATOM 2924 C C . ASP A 1 387 ? -64.864 -6.943 4.595 1.00 27.64 387 ASP A C 1
ATOM 2926 O O . ASP A 1 387 ? -64.237 -7.351 3.618 1.00 27.64 387 ASP A O 1
ATOM 2930 N N . ARG A 1 388 ? -64.638 -7.391 5.838 1.00 27.92 388 ARG A N 1
ATOM 2931 C CA . ARG A 1 388 ? -63.703 -8.453 6.265 1.00 27.92 388 ARG A CA 1
ATOM 2932 C C . ARG A 1 388 ? -64.173 -9.855 5.840 1.00 27.92 388 ARG A C 1
ATOM 2934 O O . ARG A 1 388 ? -65.368 -10.113 5.876 1.00 27.92 388 ARG A O 1
ATOM 2941 N N . CYS A 1 389 ? -63.231 -10.788 5.627 1.00 26.02 389 CYS A N 1
ATOM 2942 C CA . CYS A 1 389 ? -63.038 -12.004 6.455 1.00 26.02 389 CYS A CA 1
ATOM 2943 C C . CYS A 1 389 ? -62.162 -13.084 5.779 1.00 26.02 389 CYS A C 1
ATOM 2945 O O . CYS A 1 389 ? -62.482 -13.574 4.707 1.00 26.02 389 CYS A O 1
ATOM 2947 N N . GLY A 1 390 ? -61.094 -13.469 6.493 1.00 26.22 390 GLY A N 1
ATOM 2948 C CA . GLY A 1 390 ? -60.632 -14.839 6.781 1.00 26.22 390 GLY A CA 1
ATOM 2949 C C . GLY A 1 390 ? -60.493 -15.899 5.678 1.00 26.22 390 GLY A C 1
ATOM 2950 O O . GLY A 1 390 ? -61.480 -16.389 5.146 1.00 26.22 390 GLY A O 1
ATOM 2951 N N . GLY A 1 391 ? -59.267 -16.415 5.513 1.00 26.53 391 GLY A N 1
ATOM 2952 C CA . GLY A 1 391 ? -59.034 -17.734 4.916 1.00 26.53 391 GLY A CA 1
ATOM 2953 C C . GLY A 1 391 ? -57.578 -18.010 4.541 1.00 26.53 391 GLY A C 1
ATOM 2954 O O . GLY A 1 391 ? -57.158 -17.704 3.433 1.00 26.53 391 GLY A O 1
ATOM 2955 N N . ASN A 1 392 ? -56.816 -18.618 5.456 1.00 28.66 392 ASN A N 1
ATOM 2956 C CA . ASN A 1 392 ? -55.542 -19.295 5.168 1.00 28.66 392 ASN A CA 1
ATOM 2957 C C . ASN A 1 392 ? -55.726 -20.330 4.049 1.00 28.66 392 ASN A C 1
ATOM 2959 O O . ASN A 1 392 ? -56.652 -21.112 4.182 1.00 28.66 392 ASN A O 1
ATOM 2963 N N . TRP A 1 393 ? -54.814 -20.439 3.073 1.00 25.72 393 TRP A N 1
ATOM 2964 C CA . TRP A 1 393 ? -54.328 -21.723 2.526 1.00 25.72 393 TRP A CA 1
ATOM 2965 C C . TRP A 1 393 ? -53.063 -21.519 1.667 1.00 25.72 393 TRP A C 1
ATOM 2967 O O . TRP A 1 393 ? -52.850 -20.480 1.050 1.00 25.72 393 TRP A O 1
ATOM 2977 N N . ARG A 1 394 ? -52.183 -22.523 1.723 1.00 27.98 394 ARG A N 1
ATOM 2978 C CA . ARG A 1 394 ? -50.797 -22.563 1.229 1.00 27.98 394 ARG A CA 1
ATOM 2979 C C . ARG A 1 394 ? -50.681 -22.642 -0.302 1.00 27.98 394 ARG A C 1
ATOM 2981 O O . ARG A 1 394 ? -51.435 -23.378 -0.923 1.00 27.98 394 ARG A O 1
ATOM 2988 N N . GLY A 1 395 ? -49.569 -22.112 -0.827 1.00 25.91 395 GLY A N 1
ATOM 2989 C CA . GLY A 1 395 ? -48.753 -22.814 -1.831 1.00 25.91 395 GLY A CA 1
ATOM 2990 C C . GLY A 1 395 ? -48.623 -22.177 -3.221 1.00 25.91 395 GLY A C 1
ATOM 2991 O O . GLY A 1 395 ? -49.606 -22.004 -3.923 1.00 25.91 395 GLY A O 1
ATOM 2992 N N . GLY A 1 396 ? -47.370 -21.985 -3.658 1.00 25.78 396 GLY A N 1
ATOM 2993 C CA . GLY A 1 396 ? -46.978 -22.228 -5.055 1.00 25.78 396 GLY A CA 1
ATOM 2994 C C . GLY A 1 396 ? -46.854 -21.027 -6.001 1.00 25.78 396 GLY A C 1
ATOM 2995 O O . GLY A 1 396 ? -47.810 -20.634 -6.648 1.00 25.78 396 GLY A O 1
ATOM 2996 N N . LYS A 1 397 ? -45.614 -20.533 -6.134 1.00 28.58 397 LYS A N 1
ATOM 2997 C CA . LYS A 1 397 ? -44.930 -20.044 -7.354 1.00 28.58 397 LYS A CA 1
ATOM 2998 C C . LYS A 1 397 ? -45.776 -19.833 -8.635 1.00 28.58 397 LYS A C 1
ATOM 3000 O O . LYS A 1 397 ? -46.191 -20.812 -9.243 1.00 28.58 397 LYS A O 1
ATOM 3005 N N . ASN A 1 398 ? -45.822 -18.600 -9.160 1.00 27.77 398 ASN A N 1
ATOM 3006 C CA . ASN A 1 398 ? -45.075 -18.172 -10.366 1.00 27.77 398 ASN A CA 1
ATOM 3007 C C . ASN A 1 398 ? -45.578 -16.836 -10.953 1.00 27.77 398 ASN A C 1
ATOM 3009 O O . ASN A 1 398 ? -46.751 -16.678 -11.261 1.00 27.77 398 ASN A O 1
ATOM 3013 N N . ASN A 1 399 ? -44.614 -15.933 -11.166 1.00 28.95 399 ASN A N 1
ATOM 3014 C CA . ASN A 1 399 ? -44.447 -14.998 -12.285 1.00 28.95 399 ASN A CA 1
ATOM 3015 C C . ASN A 1 399 ? -45.682 -14.478 -13.043 1.00 28.95 399 ASN A C 1
ATOM 3017 O O . ASN A 1 399 ? -46.239 -15.158 -13.904 1.00 28.95 399 ASN A O 1
ATOM 3021 N N . THR A 1 400 ? -45.913 -13.167 -12.937 1.00 27.02 400 THR A N 1
ATOM 3022 C CA . THR A 1 400 ? -46.157 -12.349 -14.135 1.00 27.02 400 THR A CA 1
ATOM 3023 C C . THR A 1 400 ? -45.685 -10.914 -13.911 1.00 27.02 400 THR A C 1
ATOM 3025 O O . THR A 1 400 ? -46.071 -10.226 -12.971 1.00 27.02 400 THR A O 1
ATOM 3028 N N . THR A 1 401 ? -44.775 -10.511 -14.784 1.00 31.12 401 THR A N 1
ATOM 3029 C CA . THR A 1 401 ? -44.063 -9.242 -14.889 1.00 31.12 401 THR A CA 1
ATOM 3030 C C . THR A 1 401 ? -45.004 -8.065 -15.152 1.00 31.12 401 THR A C 1
ATOM 3032 O O . THR A 1 401 ? -45.699 -8.028 -16.165 1.00 31.12 401 THR A O 1
ATOM 3035 N N . ARG A 1 402 ? -44.945 -7.037 -14.298 1.00 27.11 402 ARG A N 1
ATOM 3036 C CA . ARG A 1 402 ? -45.307 -5.661 -14.664 1.00 27.11 402 ARG A CA 1
ATOM 3037 C C . ARG A 1 402 ? -44.046 -4.810 -14.588 1.00 27.11 402 ARG A C 1
ATOM 3039 O O . ARG A 1 402 ? -43.499 -4.588 -13.515 1.00 27.11 402 ARG A O 1
ATOM 3046 N N . SER A 1 403 ? -43.579 -4.402 -15.763 1.00 30.67 403 SER A N 1
ATOM 3047 C CA . SER A 1 403 ? -42.505 -3.435 -15.960 1.00 30.67 403 SER A CA 1
ATOM 3048 C C . SER A 1 403 ? -42.902 -2.103 -15.320 1.00 30.67 403 SER A C 1
ATOM 3050 O O . SER A 1 403 ? -43.752 -1.384 -15.839 1.00 30.67 403 SER A O 1
ATOM 3052 N N . SER A 1 404 ? -42.306 -1.793 -14.170 1.00 28.30 404 SER A N 1
ATOM 3053 C CA . SER A 1 404 ? -42.095 -0.418 -13.733 1.00 28.30 404 SER A CA 1
ATOM 3054 C C . SER A 1 404 ? -40.705 -0.013 -14.207 1.00 28.30 404 SER A C 1
ATOM 3056 O O . SER A 1 404 ? -39.720 -0.660 -13.847 1.00 28.30 404 SER A O 1
ATOM 3058 N N . LEU A 1 405 ? -40.635 1.034 -15.027 1.00 32.09 405 LEU A N 1
ATOM 3059 C CA . LEU A 1 405 ? -39.410 1.765 -15.336 1.00 32.09 405 LEU A CA 1
ATOM 3060 C C . LEU A 1 405 ? -38.801 2.277 -14.021 1.00 32.09 405 LEU A C 1
ATOM 3062 O O . LEU A 1 405 ? -39.144 3.350 -13.536 1.00 32.09 405 LEU A O 1
ATOM 3066 N N . LEU A 1 406 ? -37.938 1.458 -13.422 1.00 30.80 406 LEU A N 1
ATOM 3067 C CA . LEU A 1 406 ? -36.995 1.867 -12.396 1.00 30.80 406 LEU A CA 1
ATOM 3068 C C . LEU A 1 406 ? -35.953 2.744 -13.088 1.00 30.80 406 LEU A C 1
ATOM 3070 O O . LEU A 1 406 ? -35.262 2.297 -14.003 1.00 30.80 406 LEU A O 1
ATOM 3074 N N . THR A 1 407 ? -35.842 3.992 -12.645 1.00 30.67 407 THR A N 1
ATOM 3075 C CA . THR A 1 407 ? -34.601 4.758 -12.747 1.00 30.67 407 THR A CA 1
ATOM 3076 C C . THR A 1 407 ? -33.475 3.865 -12.243 1.00 30.67 407 THR A C 1
ATOM 3078 O O . THR A 1 407 ? -33.421 3.554 -11.054 1.00 30.67 407 THR A O 1
ATOM 3081 N N . ALA A 1 408 ? -32.630 3.386 -13.154 1.00 31.59 408 ALA A N 1
ATOM 3082 C CA . ALA A 1 408 ? -31.442 2.639 -12.792 1.00 31.59 408 ALA A CA 1
ATOM 3083 C C . ALA A 1 408 ? -30.591 3.533 -11.881 1.00 31.59 408 ALA A C 1
ATOM 3085 O O . ALA A 1 408 ? -30.130 4.590 -12.313 1.00 31.59 408 ALA A O 1
ATOM 3086 N N . ASN A 1 409 ? -30.416 3.133 -10.618 1.00 42.03 409 ASN A N 1
ATOM 3087 C CA . ASN A 1 409 ? -29.299 3.616 -9.816 1.00 42.03 409 ASN A CA 1
ATOM 3088 C C . ASN A 1 409 ? -28.042 3.275 -10.621 1.00 42.03 409 ASN A C 1
ATOM 3090 O O . ASN A 1 409 ? -27.719 2.099 -10.783 1.00 42.03 409 ASN A O 1
ATOM 3094 N N . MET A 1 410 ? -27.386 4.278 -11.203 1.00 52.44 410 MET A N 1
ATOM 3095 C CA . MET A 1 410 ? -26.057 4.068 -11.762 1.00 52.44 410 MET A CA 1
ATOM 3096 C C . MET A 1 410 ? -25.156 3.667 -10.596 1.00 52.44 410 MET A C 1
ATOM 3098 O O . MET A 1 410 ? -25.049 4.417 -9.627 1.00 52.44 410 MET A O 1
ATOM 3102 N N . ALA A 1 411 ? -24.583 2.465 -10.661 1.00 67.38 411 ALA A N 1
ATOM 3103 C CA . ALA A 1 411 ? -23.585 2.024 -9.699 1.00 67.38 411 ALA A CA 1
ATOM 3104 C C . ALA A 1 411 ? -22.426 3.032 -9.694 1.00 67.38 411 ALA A C 1
ATOM 3106 O O . ALA A 1 411 ? -21.990 3.477 -10.758 1.00 67.38 411 ALA A O 1
ATOM 3107 N N . LEU A 1 412 ? -21.981 3.417 -8.501 1.00 85.88 412 LEU A N 1
ATOM 3108 C CA . LEU A 1 412 ? -20.905 4.380 -8.307 1.00 85.88 412 LEU A CA 1
ATOM 3109 C C . LEU A 1 412 ? -19.606 3.831 -8.927 1.00 85.88 412 LEU A C 1
ATOM 3111 O O . LEU A 1 412 ? -19.242 2.689 -8.647 1.00 85.88 412 LEU A O 1
ATOM 3115 N N . ASP A 1 413 ? -18.927 4.599 -9.791 1.00 93.06 413 ASP A N 1
ATOM 3116 C CA . ASP A 1 413 ? -17.645 4.162 -10.367 1.00 93.06 413 ASP A CA 1
ATOM 3117 C C . ASP A 1 413 ? -16.583 4.179 -9.256 1.00 93.06 413 ASP A C 1
ATOM 3119 O O . ASP A 1 413 ? -16.267 5.248 -8.731 1.00 93.06 413 ASP A O 1
ATOM 3123 N N . PRO A 1 414 ? -15.996 3.027 -8.879 1.00 95.12 414 PRO A N 1
ATOM 3124 C CA . PRO A 1 414 ? -15.062 2.958 -7.760 1.00 95.12 414 PRO A CA 1
ATOM 3125 C C . PRO A 1 414 ? -13.725 3.667 -8.023 1.00 95.12 414 PRO A C 1
ATOM 3127 O O . PRO A 1 414 ? -12.888 3.742 -7.123 1.00 95.12 414 PRO A O 1
ATOM 3130 N N . PHE A 1 415 ? -13.516 4.171 -9.243 1.00 96.19 415 PHE A N 1
ATOM 3131 C CA . PHE A 1 415 ? -12.341 4.936 -9.653 1.00 96.19 415 PHE A CA 1
ATOM 3132 C C . PHE A 1 415 ? -12.652 6.403 -9.964 1.00 96.19 415 PHE A C 1
ATOM 3134 O O . PHE A 1 415 ? -11.736 7.139 -10.332 1.00 96.19 415 PHE A O 1
ATOM 3141 N N . GLU A 1 416 ? -13.906 6.838 -9.832 1.00 95.69 416 GLU A N 1
ATOM 3142 C CA . GLU A 1 416 ? -14.249 8.256 -9.882 1.00 95.69 416 GLU A CA 1
ATOM 3143 C C . GLU A 1 416 ? -13.938 8.889 -8.513 1.00 95.69 416 GLU A C 1
ATOM 3145 O O . GLU A 1 416 ? -14.477 8.439 -7.498 1.00 95.69 416 GLU A O 1
ATOM 3150 N N . PRO A 1 417 ? -13.051 9.901 -8.438 1.00 96.44 417 PRO A N 1
ATOM 3151 C CA . PRO A 1 417 ? -12.693 10.500 -7.159 1.00 96.44 417 PRO A CA 1
ATOM 3152 C C . PRO A 1 417 ? -13.862 11.254 -6.521 1.00 96.44 417 PRO A C 1
ATOM 3154 O O . PRO A 1 417 ? -14.394 12.211 -7.084 1.00 96.44 417 PRO A O 1
ATOM 3157 N N . ILE A 1 418 ? -14.213 10.872 -5.294 1.00 98.06 418 ILE A N 1
ATOM 3158 C CA . ILE A 1 418 ? -15.159 11.611 -4.460 1.00 98.06 418 ILE A CA 1
ATOM 3159 C C . ILE A 1 418 ? -14.407 12.765 -3.801 1.00 98.06 418 ILE A C 1
ATOM 3161 O O . ILE A 1 418 ? -13.421 12.548 -3.098 1.00 98.06 418 ILE A O 1
ATOM 3165 N N . VAL A 1 419 ? -14.874 13.995 -4.016 1.00 97.56 419 VAL A N 1
ATOM 3166 C CA . VAL A 1 419 ? -14.227 15.208 -3.499 1.00 97.56 419 VAL A CA 1
ATOM 3167 C C . VAL A 1 419 ? -14.705 15.515 -2.082 1.00 97.56 419 VAL A C 1
ATOM 3169 O O . VAL A 1 419 ? -15.901 15.695 -1.852 1.00 97.56 419 VAL A O 1
ATOM 3172 N N . PHE A 1 420 ? -13.762 15.667 -1.157 1.00 98.12 420 PHE A N 1
ATOM 3173 C CA . PHE A 1 420 ? -13.980 16.116 0.211 1.00 98.12 420 PHE A CA 1
ATOM 3174 C C . PHE A 1 420 ? -13.583 17.580 0.392 1.00 98.12 420 PHE A C 1
ATOM 3176 O O . PHE A 1 420 ? -12.530 18.017 -0.068 1.00 98.12 420 PHE A O 1
ATOM 3183 N N . GLY A 1 421 ? -14.412 18.339 1.102 1.00 96.69 421 GLY A N 1
ATOM 3184 C CA . GLY A 1 421 ? -14.122 19.707 1.513 1.00 96.69 421 GLY A CA 1
ATOM 3185 C C . GLY A 1 421 ? -15.207 20.259 2.433 1.00 96.69 421 GLY A C 1
ATOM 3186 O O . GLY A 1 421 ? -16.340 19.783 2.430 1.00 96.69 421 GLY A O 1
ATOM 3187 N N . ALA A 1 422 ? -14.861 21.283 3.205 1.00 95.31 422 ALA A N 1
ATOM 3188 C CA . ALA A 1 422 ? -15.737 21.880 4.202 1.00 95.31 422 ALA A CA 1
ATOM 3189 C C . ALA A 1 422 ? -15.740 23.401 4.076 1.00 95.31 422 ALA A C 1
ATOM 3191 O O . ALA A 1 422 ? -14.751 24.009 3.666 1.00 95.31 422 ALA A O 1
ATOM 3192 N N . GLU A 1 423 ? -16.861 24.020 4.431 1.00 94.25 423 GLU A N 1
ATOM 3193 C CA . GLU A 1 423 ? -16.943 25.473 4.522 1.00 94.25 423 GLU A CA 1
ATOM 3194 C C . GLU A 1 423 ? -15.930 25.988 5.553 1.00 94.25 423 GLU A C 1
ATOM 3196 O O . GLU A 1 423 ? -15.847 25.463 6.660 1.00 94.25 423 GLU A O 1
ATOM 3201 N N . GLY A 1 424 ? -15.130 26.990 5.179 1.00 93.62 424 GLY A N 1
ATOM 3202 C CA . GLY A 1 424 ? -14.074 27.538 6.037 1.00 93.62 424 GLY A CA 1
ATOM 3203 C C . GLY A 1 424 ? -12.762 26.740 6.059 1.00 93.62 424 GLY A C 1
ATOM 3204 O O . GLY A 1 424 ? -11.833 27.155 6.749 1.00 93.62 424 GLY A O 1
ATOM 3205 N N . ALA A 1 425 ? -12.655 25.640 5.306 1.00 95.75 425 ALA A N 1
ATOM 3206 C CA . ALA A 1 425 ? -11.397 24.937 5.065 1.00 95.75 425 ALA A CA 1
ATOM 3207 C C . ALA A 1 425 ? -10.858 25.245 3.657 1.00 95.75 425 ALA A C 1
ATOM 3209 O O . ALA A 1 425 ? -11.602 25.245 2.677 1.00 95.75 425 ALA A O 1
ATOM 3210 N N . GLU A 1 426 ? -9.551 25.481 3.563 1.00 96.12 426 GLU A N 1
ATOM 3211 C CA . GLU A 1 426 ? -8.804 25.535 2.299 1.00 96.12 426 GLU A CA 1
ATOM 3212 C C . GLU A 1 426 ? -8.416 24.118 1.840 1.00 96.12 426 GLU A C 1
ATOM 3214 O O . GLU A 1 426 ? -8.285 23.861 0.649 1.00 96.12 426 GLU A O 1
ATOM 3219 N N . LEU A 1 427 ? -8.274 23.179 2.781 1.00 97.38 427 LEU A N 1
ATOM 3220 C CA . LEU A 1 427 ? -7.952 21.783 2.510 1.00 97.38 427 LEU A CA 1
ATOM 3221 C C . LEU A 1 427 ? -9.062 21.099 1.699 1.00 97.38 427 LEU A C 1
ATOM 3223 O O . LEU A 1 427 ? -10.245 21.145 2.046 1.00 97.38 427 LEU A O 1
ATOM 3227 N N . VAL A 1 428 ? -8.648 20.398 0.651 1.00 97.31 428 VAL A N 1
ATOM 3228 C CA . VAL A 1 428 ? -9.471 19.540 -0.199 1.00 97.31 428 VAL A CA 1
ATOM 3229 C C . VAL A 1 428 ? -8.771 18.192 -0.315 1.00 97.31 428 VAL A C 1
ATOM 3231 O O . VAL A 1 428 ? -7.548 18.120 -0.424 1.00 97.31 428 VAL A O 1
ATOM 3234 N N . ALA A 1 429 ? -9.544 17.113 -0.310 1.00 97.94 429 ALA A N 1
ATOM 3235 C CA . ALA A 1 429 ? -9.031 15.775 -0.577 1.00 97.94 429 ALA A CA 1
ATOM 3236 C C . ALA A 1 429 ? -9.920 15.064 -1.592 1.00 97.94 429 ALA A C 1
ATOM 3238 O O . ALA A 1 429 ? -11.091 15.407 -1.748 1.00 97.94 429 ALA A O 1
ATOM 3239 N N . THR A 1 430 ? -9.388 14.061 -2.278 1.00 97.81 430 THR A N 1
ATOM 3240 C CA . THR A 1 430 ? -10.197 13.158 -3.095 1.00 97.81 430 THR A CA 1
ATOM 3241 C C . THR A 1 430 ? -9.958 11.715 -2.696 1.00 97.81 430 THR A C 1
ATOM 3243 O O . THR A 1 430 ? -8.842 11.339 -2.336 1.00 97.81 430 THR A O 1
ATOM 3246 N N . VAL A 1 431 ? -11.014 10.906 -2.732 1.00 98.44 431 VAL A N 1
ATOM 3247 C CA . VAL A 1 431 ? -10.977 9.513 -2.280 1.00 98.44 431 VAL A CA 1
ATOM 3248 C C . VAL A 1 431 ? -11.615 8.607 -3.318 1.00 98.44 431 VAL A C 1
ATOM 3250 O O . VAL A 1 431 ? -12.680 8.918 -3.853 1.00 98.44 431 VAL A O 1
ATOM 3253 N N . LEU A 1 432 ? -10.962 7.481 -3.595 1.00 98.50 432 LEU A N 1
ATOM 3254 C CA . LEU A 1 432 ? -11.508 6.413 -4.424 1.00 98.50 432 LEU A CA 1
ATOM 3255 C C . LEU A 1 432 ? -12.187 5.380 -3.522 1.00 98.50 432 LEU A C 1
ATOM 3257 O O . LEU A 1 432 ? -11.561 4.908 -2.574 1.00 98.50 432 LEU A O 1
ATOM 3261 N N . PRO A 1 433 ? -13.416 4.950 -3.835 1.00 98.00 433 PRO A N 1
ATOM 3262 C CA . PRO A 1 433 ? -14.025 3.782 -3.199 1.00 98.00 433 PRO A CA 1
ATOM 3263 C C . PRO A 1 433 ? -13.171 2.513 -3.333 1.00 98.00 433 PRO A C 1
ATOM 3265 O O . PRO A 1 433 ? -13.188 1.648 -2.458 1.00 98.00 433 PRO A O 1
ATOM 3268 N N . TYR A 1 434 ? -12.403 2.380 -4.418 1.00 97.88 434 TYR A N 1
ATOM 3269 C CA . TYR A 1 434 ? -11.446 1.290 -4.558 1.00 97.88 434 TYR A CA 1
ATOM 3270 C C . TYR A 1 434 ? -10.291 1.414 -3.555 1.00 97.88 434 TYR A C 1
ATOM 3272 O O . TYR A 1 434 ? -9.558 2.407 -3.553 1.00 97.88 434 TYR A O 1
ATOM 3280 N N . GLY A 1 435 ? -10.136 0.401 -2.698 1.00 97.88 435 GLY A N 1
ATOM 3281 C CA . GLY A 1 435 ? -9.112 0.366 -1.653 1.00 97.88 435 GLY A CA 1
ATOM 3282 C C . GLY A 1 435 ? -9.188 1.535 -0.669 1.00 97.88 435 GLY A C 1
ATOM 3283 O O . GLY A 1 435 ? -8.174 1.860 -0.061 1.00 97.88 435 GLY A O 1
ATOM 3284 N N . LEU A 1 436 ? -10.350 2.200 -0.586 1.00 98.50 436 LEU A N 1
ATOM 3285 C CA . LEU A 1 436 ? -10.568 3.468 0.117 1.00 98.50 436 LEU A CA 1
ATOM 3286 C C . LEU A 1 436 ? -9.390 4.445 -0.051 1.00 98.50 436 LEU A C 1
ATOM 3288 O O . LEU A 1 436 ? -8.875 5.010 0.905 1.00 98.50 436 LEU A O 1
ATOM 3292 N N . THR A 1 437 ? -8.898 4.573 -1.281 1.00 98.69 437 THR A N 1
ATOM 3293 C CA . THR A 1 437 ? -7.600 5.195 -1.553 1.00 98.69 437 THR A CA 1
ATOM 3294 C C . THR A 1 437 ? -7.701 6.708 -1.458 1.00 98.69 437 THR A C 1
ATOM 3296 O O . THR A 1 437 ? -8.489 7.310 -2.190 1.00 98.69 437 THR A O 1
ATOM 3299 N N . ILE A 1 438 ? -6.862 7.348 -0.635 1.00 98.50 438 ILE A N 1
ATOM 3300 C CA . ILE A 1 438 ? -6.721 8.810 -0.663 1.00 98.50 438 ILE A CA 1
ATOM 3301 C C . ILE A 1 438 ? -5.965 9.166 -1.943 1.00 98.50 438 ILE A C 1
ATOM 3303 O O . ILE A 1 438 ? -4.759 8.948 -2.067 1.00 98.50 438 ILE A O 1
ATOM 3307 N N . HIS A 1 439 ? -6.693 9.648 -2.946 1.00 97.69 439 HIS A N 1
ATOM 3308 C CA . HIS A 1 439 ? -6.121 9.891 -4.259 1.00 97.69 439 HIS A CA 1
ATOM 3309 C C . HIS A 1 439 ? -5.366 11.204 -4.306 1.00 97.69 439 HIS A C 1
ATOM 3311 O O . HIS A 1 439 ? -4.271 11.195 -4.843 1.00 97.69 439 HIS A O 1
ATOM 3317 N N . THR A 1 440 ? -5.889 12.283 -3.723 1.00 96.94 440 THR A N 1
ATOM 3318 C CA . THR A 1 440 ? -5.196 13.578 -3.628 1.00 96.94 440 THR A CA 1
ATOM 3319 C C . THR A 1 440 ? -5.503 14.260 -2.299 1.00 96.94 440 THR A C 1
ATOM 3321 O O . THR A 1 440 ? -6.570 14.043 -1.719 1.00 96.94 440 THR A O 1
ATOM 3324 N N . ILE A 1 441 ? -4.591 15.106 -1.820 1.00 96.62 441 ILE A N 1
ATOM 3325 C CA . ILE A 1 441 ? -4.828 16.023 -0.698 1.00 96.62 441 ILE A CA 1
ATOM 3326 C C . ILE A 1 441 ? -4.054 17.322 -0.931 1.00 96.62 441 ILE A C 1
ATOM 3328 O O . ILE A 1 441 ? -2.844 17.299 -1.081 1.00 96.62 441 ILE A O 1
ATOM 3332 N N . GLY A 1 442 ? -4.722 18.467 -0.959 1.00 94.81 442 GLY A N 1
ATOM 3333 C CA . GLY A 1 442 ? -4.084 19.746 -1.283 1.00 94.81 442 GLY A CA 1
ATOM 3334 C C . GLY A 1 442 ? -4.925 20.927 -0.826 1.00 94.81 442 GLY A C 1
ATOM 3335 O O . GLY A 1 442 ? -5.996 20.740 -0.252 1.00 94.81 442 GLY A O 1
ATOM 3336 N N . THR A 1 443 ? -4.453 22.153 -1.051 1.00 92.31 443 THR A N 1
ATOM 3337 C CA . THR A 1 443 ? -5.190 23.360 -0.620 1.00 92.31 443 THR A CA 1
ATOM 3338 C C . THR A 1 443 ? -5.717 24.215 -1.764 1.00 92.31 443 THR A C 1
ATOM 3340 O O . THR A 1 443 ? -6.483 25.149 -1.550 1.00 92.31 443 THR A O 1
ATOM 3343 N N . GLU A 1 444 ? -5.343 23.879 -2.993 1.00 83.75 444 GLU A N 1
ATOM 3344 C CA . GLU A 1 444 ? -5.786 24.543 -4.213 1.00 83.75 444 GLU A CA 1
ATOM 3345 C C . GLU A 1 444 ? -5.664 23.587 -5.407 1.00 83.75 444 GLU A C 1
ATOM 3347 O O . GLU A 1 444 ? -5.116 22.486 -5.308 1.00 83.75 444 GLU A O 1
ATOM 3352 N N . GLU A 1 445 ? -6.225 23.982 -6.546 1.00 82.38 445 GLU A N 1
ATOM 3353 C CA . GLU A 1 445 ? -6.187 23.171 -7.759 1.00 82.38 445 GLU A CA 1
ATOM 3354 C C . GLU A 1 445 ? -4.743 22.949 -8.238 1.00 82.38 445 GLU A C 1
ATOM 3356 O O . GLU A 1 445 ? -3.936 23.876 -8.316 1.00 82.38 445 GLU A O 1
ATOM 3361 N N . GLY A 1 446 ? -4.405 21.698 -8.556 1.00 82.12 446 GLY A N 1
ATOM 3362 C CA . GLY A 1 446 ? -3.051 21.322 -8.962 1.00 82.12 446 GLY A CA 1
ATOM 3363 C C . GLY A 1 446 ? -2.038 21.241 -7.813 1.00 82.12 446 GLY A C 1
ATOM 3364 O O . GLY A 1 446 ? -0.843 21.084 -8.089 1.00 82.12 446 GLY A O 1
ATOM 3365 N N . GLU A 1 447 ? -2.472 21.351 -6.552 1.00 88.88 447 GLU A N 1
ATOM 3366 C CA . GLU A 1 447 ? -1.696 20.929 -5.384 1.00 88.88 447 GLU A CA 1
ATOM 3367 C C . GLU A 1 447 ? -2.038 19.496 -4.953 1.00 88.88 447 GLU A C 1
ATOM 3369 O O . GLU A 1 447 ? -3.182 19.053 -5.032 1.00 88.88 447 GLU A O 1
ATOM 3374 N N . ASP A 1 448 ? -1.022 18.790 -4.464 1.00 93.94 448 ASP A N 1
ATOM 3375 C CA . ASP A 1 448 ? -1.121 17.461 -3.873 1.00 93.94 448 ASP A CA 1
ATOM 3376 C C . ASP A 1 448 ? 0.062 17.188 -2.928 1.00 93.94 448 ASP A C 1
ATOM 3378 O O . ASP A 1 448 ? 1.225 17.271 -3.319 1.00 93.94 448 ASP A O 1
ATOM 3382 N N . PHE A 1 449 ? -0.216 16.898 -1.662 1.00 95.50 449 PHE A N 1
ATOM 3383 C CA . PHE A 1 449 ? 0.803 16.589 -0.665 1.00 95.50 449 PHE A CA 1
ATOM 3384 C C . PHE A 1 449 ? 1.214 15.125 -0.706 1.00 95.50 449 PHE A C 1
ATOM 3386 O O . PHE A 1 449 ? 2.230 14.789 -0.099 1.00 95.50 449 PHE A O 1
ATOM 3393 N N . ILE A 1 450 ? 0.455 14.254 -1.384 1.00 97.19 450 ILE A N 1
ATOM 3394 C CA . ILE A 1 450 ? 0.743 12.820 -1.440 1.00 97.19 450 ILE A CA 1
ATOM 3395 C C . ILE A 1 450 ? 1.114 12.358 -2.847 1.00 97.19 450 ILE A C 1
ATOM 3397 O O . ILE A 1 450 ? 0.435 12.662 -3.827 1.00 97.19 450 ILE A O 1
ATOM 3401 N N . GLY A 1 451 ? 2.160 11.536 -2.940 1.00 94.81 451 GLY A N 1
ATOM 3402 C CA . GLY A 1 451 ? 2.568 10.881 -4.183 1.00 94.81 451 GLY A CA 1
ATOM 3403 C C . GLY A 1 451 ? 1.520 9.887 -4.695 1.00 94.81 451 GLY A C 1
ATOM 3404 O O . GLY A 1 451 ? 0.415 9.773 -4.161 1.00 94.81 451 GLY A O 1
ATOM 3405 N N . GLY A 1 452 ? 1.844 9.148 -5.752 1.00 95.62 452 GLY A N 1
ATOM 3406 C CA . GLY A 1 452 ? 0.947 8.144 -6.328 1.00 95.62 452 GLY A CA 1
ATOM 3407 C C . GLY A 1 452 ? 0.768 8.287 -7.838 1.00 95.62 452 GLY A C 1
ATOM 3408 O O . GLY A 1 452 ? 1.450 9.099 -8.470 1.00 95.62 452 GLY A O 1
ATOM 3409 N N . PRO A 1 453 ? -0.097 7.463 -8.447 1.00 96.25 453 PRO A N 1
ATOM 3410 C CA . PRO A 1 453 ? -0.393 7.564 -9.863 1.00 96.25 453 PRO A CA 1
ATOM 3411 C C . PRO A 1 453 ? -1.327 8.739 -10.165 1.00 96.25 453 PRO A C 1
ATOM 3413 O O . PRO A 1 453 ? -2.221 9.045 -9.380 1.00 96.25 453 PRO A O 1
ATOM 3416 N N . GLU A 1 454 ? -1.147 9.351 -11.334 1.00 95.50 454 GLU A N 1
ATOM 3417 C CA . GLU A 1 454 ? -2.029 10.381 -11.895 1.00 95.50 454 GLU A CA 1
ATOM 3418 C C . GLU A 1 454 ? -3.415 9.813 -12.226 1.00 95.50 454 GLU A C 1
ATOM 3420 O O . GLU A 1 454 ? -4.431 10.456 -11.992 1.00 95.50 454 GLU A O 1
ATOM 3425 N N . HIS A 1 455 ? -3.477 8.595 -12.771 1.00 96.38 455 HIS A N 1
ATOM 3426 C CA . HIS A 1 455 ? -4.739 7.980 -13.167 1.00 96.38 455 HIS A CA 1
ATOM 3427 C C . HIS A 1 455 ? -5.306 7.102 -12.040 1.00 96.38 455 HIS A C 1
ATOM 3429 O O . HIS A 1 455 ? -4.668 6.113 -11.676 1.00 96.38 455 HIS A O 1
ATOM 3435 N N . PRO A 1 456 ? -6.537 7.355 -11.549 1.00 96.38 456 PRO A N 1
ATOM 3436 C CA . PRO A 1 456 ? -7.162 6.561 -10.486 1.00 96.38 456 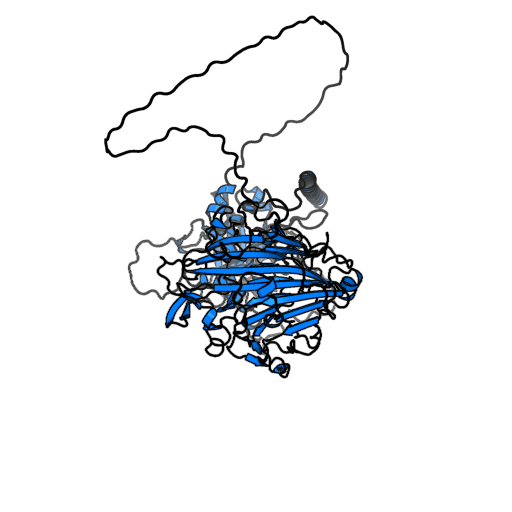PRO A CA 1
ATOM 3437 C C . PRO A 1 456 ? -7.170 5.046 -10.728 1.00 96.38 456 PRO A C 1
ATOM 3439 O O . PRO A 1 456 ? -6.979 4.259 -9.804 1.00 96.38 456 PRO A O 1
ATOM 3442 N N . ARG A 1 457 ? -7.360 4.615 -11.983 1.00 95.81 457 ARG A N 1
ATOM 3443 C CA . ARG A 1 457 ? -7.409 3.188 -12.345 1.00 95.81 457 ARG A CA 1
ATOM 3444 C C . ARG A 1 457 ? -6.066 2.472 -12.200 1.00 95.81 457 ARG A C 1
ATOM 3446 O O . ARG A 1 457 ? -6.068 1.253 -12.025 1.00 95.81 457 ARG A O 1
ATOM 3453 N N . ASP A 1 458 ? -4.942 3.192 -12.212 1.00 95.56 458 ASP A N 1
ATOM 3454 C CA . ASP A 1 458 ? -3.618 2.578 -12.070 1.00 95.56 458 ASP A CA 1
ATOM 3455 C C . ASP A 1 458 ? -3.418 1.926 -10.691 1.00 95.56 458 ASP A C 1
ATOM 3457 O O . ASP A 1 458 ? -2.711 0.920 -10.611 1.00 95.56 458 ASP A O 1
ATOM 3461 N N . HIS A 1 459 ? -4.140 2.378 -9.654 1.00 94.12 459 HIS A N 1
ATOM 3462 C CA . HIS A 1 459 ? -4.201 1.705 -8.344 1.00 94.12 459 HIS A CA 1
ATOM 3463 C C . HIS A 1 459 ? -4.660 0.245 -8.435 1.00 94.12 459 HIS A C 1
ATOM 3465 O O . HIS A 1 459 ? -4.259 -0.592 -7.627 1.00 94.12 459 HIS A O 1
ATOM 3471 N N . GLN A 1 460 ? -5.476 -0.091 -9.440 1.00 92.06 460 GLN A N 1
ATOM 3472 C CA . GLN A 1 460 ? -5.864 -1.470 -9.724 1.00 92.06 460 GLN A CA 1
ATOM 3473 C C . GLN A 1 460 ? -4.964 -2.103 -10.790 1.00 92.06 460 GLN A C 1
ATOM 3475 O O . GLN A 1 460 ? -4.466 -3.216 -10.594 1.00 92.06 460 GLN A O 1
ATOM 3480 N N . THR A 1 461 ? -4.776 -1.427 -11.929 1.00 88.50 461 THR A N 1
ATOM 3481 C CA . THR A 1 461 ? -4.220 -2.029 -13.152 1.00 88.50 461 THR A CA 1
ATOM 3482 C C . THR A 1 461 ? -2.702 -2.177 -13.149 1.00 88.50 461 THR A C 1
ATOM 3484 O O . THR A 1 461 ? -2.172 -2.941 -13.955 1.00 88.50 461 THR A O 1
ATOM 3487 N N . ARG A 1 462 ? -1.984 -1.481 -12.258 1.00 86.12 462 ARG A N 1
ATOM 3488 C CA . ARG A 1 462 ? -0.512 -1.544 -12.142 1.00 86.12 462 ARG A CA 1
ATOM 3489 C C . ARG A 1 462 ? -0.032 -2.395 -10.968 1.00 86.12 462 ARG A C 1
ATOM 3491 O O . ARG A 1 462 ? 1.143 -2.364 -10.612 1.00 86.12 462 ARG A O 1
ATOM 3498 N N . GLY A 1 463 ? -0.929 -3.213 -10.419 1.00 82.06 463 GLY A N 1
ATOM 3499 C CA . GLY A 1 463 ? -0.645 -4.099 -9.298 1.00 82.06 463 GLY A CA 1
ATOM 3500 C C . GLY A 1 463 ? -0.586 -3.369 -7.955 1.00 82.06 463 GLY A C 1
ATOM 3501 O O . GLY A 1 463 ? -0.839 -2.174 -7.849 1.00 82.06 463 GLY A O 1
ATOM 3502 N N . ARG A 1 464 ? -0.262 -4.121 -6.899 1.00 88.75 464 ARG A N 1
ATOM 3503 C CA . ARG A 1 464 ? -0.274 -3.632 -5.512 1.00 88.7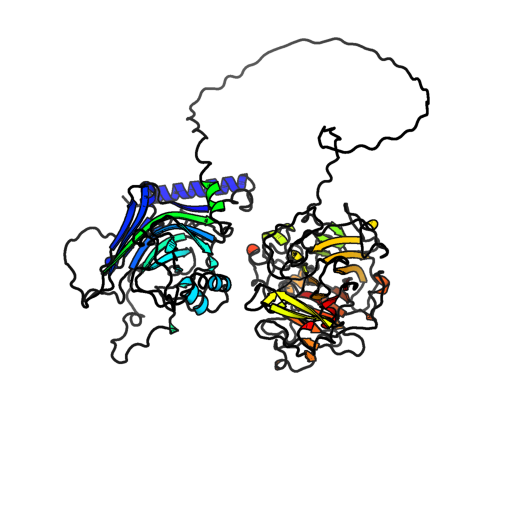5 464 ARG A CA 1
ATOM 3504 C C . ARG A 1 464 ? 1.034 -2.932 -5.158 1.00 88.75 464 ARG A C 1
ATOM 3506 O O . ARG A 1 464 ? 1.958 -3.579 -4.659 1.00 88.75 464 ARG A O 1
ATOM 3513 N N . ALA A 1 465 ? 1.105 -1.640 -5.472 1.00 90.12 465 ALA A N 1
ATOM 3514 C CA . ALA A 1 465 ? 2.211 -0.745 -5.114 1.00 90.12 465 ALA A CA 1
ATOM 3515 C C . ALA A 1 465 ? 1.986 0.007 -3.785 1.00 90.12 465 ALA A C 1
ATOM 3517 O O . ALA A 1 465 ? 2.871 0.742 -3.361 1.00 90.12 465 ALA A O 1
ATOM 3518 N N . PHE A 1 466 ? 0.816 -0.178 -3.155 1.00 95.31 466 PHE A N 1
ATOM 3519 C CA . PHE A 1 466 ? 0.431 0.440 -1.878 1.00 95.31 466 PHE A CA 1
ATOM 3520 C C . PHE A 1 466 ? 0.534 1.974 -1.875 1.00 95.31 466 PHE A C 1
ATOM 3522 O O . PHE A 1 466 ? 0.991 2.587 -0.920 1.00 95.31 466 PHE A O 1
ATOM 3529 N N . LEU A 1 467 ? 0.106 2.618 -2.962 1.00 97.06 467 LEU A N 1
ATOM 3530 C CA . LEU A 1 467 ? 0.130 4.076 -3.083 1.00 97.06 467 LEU A CA 1
ATOM 3531 C C . LEU A 1 467 ? -1.165 4.670 -2.513 1.00 97.06 467 LEU A C 1
ATOM 3533 O O . LEU A 1 467 ? -2.153 4.806 -3.222 1.00 97.06 467 LEU A O 1
ATOM 3537 N N . ASN A 1 468 ? -1.166 4.999 -1.222 1.00 98.25 468 ASN A N 1
ATOM 3538 C CA . ASN A 1 468 ? -2.274 5.624 -0.486 1.00 98.25 468 ASN A CA 1
ATOM 3539 C C . ASN A 1 468 ? -3.557 4.801 -0.198 1.00 98.25 468 ASN A C 1
ATOM 3541 O O . ASN A 1 468 ? -4.553 5.436 0.170 1.00 98.25 468 ASN A O 1
ATOM 3545 N N . PRO A 1 469 ? -3.613 3.454 -0.321 1.00 98.38 469 PRO A N 1
ATOM 3546 C CA . PRO A 1 469 ? -4.821 2.715 0.030 1.00 98.38 469 PRO A CA 1
ATOM 3547 C C . PRO A 1 469 ? -4.956 2.521 1.544 1.00 98.38 469 PRO A C 1
ATOM 3549 O O . PRO A 1 469 ? -3.979 2.607 2.298 1.00 98.38 469 PRO A O 1
ATOM 3552 N N . ILE A 1 470 ? -6.160 2.156 1.974 1.00 98.62 470 ILE A N 1
ATOM 3553 C CA . ILE A 1 470 ? -6.374 1.517 3.270 1.00 98.62 470 ILE A CA 1
ATOM 3554 C C . ILE A 1 470 ? -5.784 0.105 3.273 1.00 98.62 470 ILE A C 1
ATOM 3556 O O . ILE A 1 470 ? -5.869 -0.622 2.285 1.00 98.62 470 ILE A O 1
ATOM 3560 N N . ILE A 1 471 ? -5.227 -0.315 4.402 1.00 98.56 471 ILE A N 1
ATOM 3561 C CA . ILE A 1 471 ? -4.635 -1.638 4.589 1.00 98.56 471 ILE A CA 1
ATOM 3562 C C . ILE A 1 471 ? -5.385 -2.405 5.680 1.00 98.56 471 ILE A C 1
ATOM 3564 O O . ILE A 1 471 ? -5.689 -1.873 6.747 1.00 98.56 471 ILE A O 1
ATOM 3568 N N . GLY A 1 472 ? -5.628 -3.689 5.417 1.00 96.50 472 GLY A N 1
ATOM 3569 C CA . GLY A 1 472 ? -6.186 -4.659 6.355 1.00 96.50 472 GLY A CA 1
ATOM 3570 C C . GLY A 1 472 ? -6.391 -6.024 5.681 1.00 96.50 472 GLY A C 1
ATOM 3571 O O . GLY A 1 472 ? -6.162 -6.166 4.482 1.00 96.50 472 GLY A O 1
ATOM 3572 N N . ARG A 1 473 ? -6.795 -7.080 6.394 1.00 94.56 473 ARG A N 1
ATOM 3573 C CA . ARG A 1 473 ? -7.149 -7.135 7.828 1.00 94.56 473 ARG A CA 1
ATOM 3574 C C . ARG A 1 473 ? -5.990 -6.912 8.800 1.00 94.56 473 ARG A C 1
ATOM 3576 O O . ARG A 1 473 ? -6.239 -6.616 9.962 1.00 94.56 473 ARG A O 1
ATOM 3583 N N . PHE A 1 474 ? -4.751 -7.055 8.339 1.00 97.56 474 PHE A N 1
ATOM 3584 C CA . PHE A 1 474 ? -3.573 -6.840 9.171 1.00 97.56 474 PHE A CA 1
ATOM 3585 C C . PHE A 1 474 ? -2.523 -6.019 8.421 1.00 97.56 474 PHE A C 1
ATOM 3587 O O . PHE A 1 474 ? -2.054 -6.422 7.352 1.00 97.56 474 PHE A O 1
ATOM 3594 N N . ALA A 1 475 ? -2.195 -4.848 8.961 1.00 97.38 475 ALA A N 1
ATOM 3595 C CA . ALA A 1 475 ? -1.152 -3.972 8.452 1.00 97.38 475 ALA A CA 1
ATOM 3596 C C . ALA A 1 475 ? 0.253 -4.518 8.754 1.00 97.38 475 ALA A C 1
ATOM 3598 O O . ALA A 1 475 ? 0.478 -5.218 9.734 1.00 97.38 475 ALA A O 1
ATOM 3599 N N . ASN A 1 476 ? 1.205 -4.177 7.888 1.00 96.25 476 ASN A N 1
ATOM 3600 C CA . ASN A 1 476 ? 2.566 -4.705 7.878 1.00 96.25 476 ASN A CA 1
ATOM 3601 C C . ASN A 1 476 ? 2.655 -6.250 7.847 1.00 96.25 476 ASN A C 1
ATOM 3603 O O . ASN A 1 476 ? 1.818 -6.902 7.218 1.00 96.25 476 ASN A O 1
ATOM 3607 N N . ARG A 1 477 ? 3.739 -6.826 8.378 1.00 94.81 477 ARG A N 1
ATOM 3608 C CA . ARG A 1 477 ? 4.151 -8.218 8.153 1.00 94.81 477 ARG A CA 1
ATOM 3609 C C . ARG A 1 477 ? 3.689 -9.159 9.267 1.00 94.81 477 ARG A C 1
ATOM 3611 O O . ARG A 1 477 ? 3.831 -8.861 10.449 1.00 94.81 477 ARG A O 1
ATOM 3618 N N . LEU A 1 478 ? 3.221 -10.336 8.862 1.00 96.50 478 LEU A N 1
ATOM 3619 C CA . LEU A 1 478 ? 3.049 -11.527 9.697 1.00 96.50 478 LEU A CA 1
ATOM 3620 C C . LEU A 1 478 ? 3.948 -12.661 9.172 1.00 96.50 478 LEU A C 1
ATOM 3622 O O . LEU A 1 478 ? 4.254 -12.676 7.975 1.00 96.50 478 LEU A O 1
ATOM 3626 N N . PRO A 1 479 ? 4.368 -13.622 10.015 1.00 96.06 479 PRO A N 1
ATOM 3627 C CA . PRO A 1 479 ? 5.051 -14.820 9.532 1.00 96.06 479 PRO A CA 1
ATOM 3628 C C . PRO A 1 479 ? 4.134 -15.678 8.638 1.00 96.06 479 PRO A C 1
ATOM 3630 O O . PRO A 1 479 ? 2.914 -15.551 8.650 1.00 96.06 479 PRO A O 1
ATOM 3633 N N . VAL A 1 480 ? 4.704 -16.567 7.830 1.00 93.75 480 VAL A N 1
ATOM 3634 C CA . VAL A 1 480 ? 3.930 -17.512 7.002 1.00 93.75 480 VAL A CA 1
ATOM 3635 C C . VAL A 1 480 ? 3.532 -18.754 7.792 1.00 93.75 480 VAL A C 1
ATOM 3637 O O . VAL A 1 480 ? 4.268 -19.232 8.654 1.00 93.75 480 VAL A O 1
ATOM 3640 N N . GLY A 1 481 ? 2.401 -19.349 7.417 1.00 93.44 481 GLY A N 1
ATOM 3641 C CA . GLY A 1 481 ? 1.970 -20.652 7.896 1.00 93.44 481 GLY A CA 1
ATOM 3642 C C . GLY A 1 481 ? 0.939 -20.557 9.011 1.00 93.44 481 GLY A C 1
ATOM 3643 O O . GLY A 1 481 ? 0.114 -19.643 9.039 1.00 93.44 481 GLY A O 1
ATOM 3644 N N . LYS A 1 482 ? 0.955 -21.561 9.890 1.00 95.31 482 LYS A N 1
ATOM 3645 C CA . LYS A 1 482 ? 0.055 -21.615 11.036 1.00 95.31 482 LYS A CA 1
ATOM 3646 C C . LYS A 1 482 ? 0.607 -20.732 12.154 1.00 95.31 482 LYS A C 1
ATOM 3648 O O . LYS A 1 482 ? 1.693 -21.010 12.656 1.00 95.31 482 LYS A O 1
ATOM 3653 N N . ILE A 1 483 ? -0.155 -19.721 12.557 1.00 96.06 483 ILE A N 1
ATOM 3654 C CA . ILE A 1 483 ? 0.204 -18.806 13.647 1.00 96.06 483 ILE A CA 1
ATOM 3655 C C . ILE A 1 483 ? -0.840 -18.941 14.740 1.00 96.06 483 ILE A C 1
ATOM 3657 O O . ILE A 1 483 ? -1.987 -18.560 14.524 1.00 96.06 483 ILE A O 1
ATOM 3661 N N . ASP A 1 484 ? -0.458 -19.463 15.898 1.00 95.44 484 ASP A N 1
ATOM 3662 C CA . ASP A 1 484 ? -1.343 -19.482 17.059 1.00 95.44 484 ASP A CA 1
ATOM 3663 C C . ASP A 1 484 ? -1.357 -18.090 17.723 1.00 95.44 484 ASP A C 1
ATOM 3665 O O . ASP A 1 484 ? -0.331 -17.411 17.788 1.00 95.44 484 ASP A O 1
ATOM 3669 N N . TYR A 1 485 ? -2.521 -17.652 18.198 1.00 94.88 485 TYR A N 1
ATOM 3670 C CA . TYR A 1 485 ? -2.686 -16.387 18.918 1.00 94.88 485 TYR A CA 1
ATOM 3671 C C . TYR A 1 485 ? -3.598 -16.574 20.125 1.00 94.88 485 TYR A C 1
ATOM 3673 O O . TYR A 1 485 ? -4.475 -17.443 20.119 1.00 94.88 485 TYR A O 1
ATOM 3681 N N . THR A 1 486 ? -3.420 -15.710 21.123 1.00 92.62 486 THR A N 1
ATOM 3682 C CA . THR A 1 486 ? -4.234 -15.675 22.339 1.00 92.62 486 THR A CA 1
ATOM 3683 C C . THR A 1 486 ? -4.654 -14.239 22.616 1.00 92.62 486 THR A C 1
ATOM 3685 O O . THR A 1 486 ? -3.823 -13.334 22.622 1.00 92.62 486 THR A O 1
ATOM 3688 N N . SER A 1 487 ? -5.947 -14.030 22.828 1.00 93.38 487 SER A N 1
ATOM 3689 C CA . SER A 1 487 ? -6.523 -12.733 23.163 1.00 93.38 487 SER A CA 1
ATOM 3690 C C . SER A 1 487 ? -6.286 -12.367 24.634 1.00 93.38 487 SER A C 1
ATOM 3692 O O . SER A 1 487 ? -5.880 -13.204 25.445 1.00 93.38 487 SER A O 1
ATOM 3694 N N . ALA A 1 488 ? -6.581 -11.122 25.011 1.00 88.25 488 ALA A N 1
ATOM 3695 C CA . ALA A 1 488 ? -6.410 -10.649 26.385 1.00 88.25 488 ALA A CA 1
ATOM 3696 C C . ALA A 1 488 ? -7.300 -11.400 27.398 1.00 88.25 488 ALA A C 1
ATOM 3698 O O . ALA A 1 488 ? -6.885 -11.608 28.539 1.00 88.25 488 ALA A O 1
ATOM 3699 N N . SER A 1 489 ? -8.494 -11.839 26.988 1.00 92.62 489 SER A N 1
ATOM 3700 C CA . SER A 1 489 ? -9.392 -12.677 27.796 1.00 92.62 489 SER A CA 1
ATOM 3701 C C . SER A 1 489 ? -9.089 -14.181 27.728 1.00 92.62 489 SER A C 1
ATOM 3703 O O . SER A 1 489 ? -9.766 -14.975 28.382 1.00 92.62 489 SER A O 1
ATOM 3705 N N . GLY A 1 490 ? -8.048 -14.586 26.993 1.00 92.62 490 GLY A N 1
ATOM 3706 C CA . GLY A 1 490 ? -7.590 -15.974 26.906 1.00 92.62 490 GLY A CA 1
ATOM 3707 C C . GLY A 1 490 ? -8.210 -16.791 25.770 1.00 92.62 490 GLY A C 1
ATOM 3708 O O . GLY A 1 490 ? -7.940 -17.991 25.674 1.00 92.62 490 GLY A O 1
ATOM 3709 N N . HIS A 1 491 ? -9.004 -16.184 24.882 1.00 94.06 491 HIS A N 1
ATOM 3710 C CA . HIS A 1 491 ? -9.487 -16.879 23.690 1.00 94.06 491 HIS A CA 1
ATOM 3711 C C . HIS A 1 491 ? -8.318 -17.161 22.753 1.00 94.06 491 HIS A C 1
ATOM 3713 O O . HIS A 1 491 ? -7.578 -16.257 22.377 1.00 94.06 491 HIS A O 1
ATOM 3719 N N . SER A 1 492 ? -8.149 -18.424 22.377 1.00 93.00 492 SER A N 1
ATOM 3720 C CA . SER A 1 492 ? -7.052 -18.848 21.509 1.00 93.00 492 SER A CA 1
ATOM 3721 C C . SER A 1 492 ? -7.574 -19.281 20.145 1.00 93.00 492 SER A C 1
ATOM 3723 O O . SER A 1 492 ? -8.653 -19.866 20.035 1.00 93.00 492 SER A O 1
ATOM 3725 N N . GLY A 1 493 ? -6.789 -19.028 19.108 1.00 94.19 493 GLY A N 1
ATOM 3726 C CA . GLY A 1 493 ? -7.094 -19.426 17.741 1.00 94.19 493 GLY A CA 1
ATOM 3727 C C . GLY A 1 493 ? -5.823 -19.595 16.925 1.00 94.19 493 GLY A C 1
ATOM 3728 O O . GLY A 1 493 ? -4.717 -19.569 17.463 1.00 94.19 493 GLY A O 1
ATOM 3729 N N . HIS A 1 494 ? -5.985 -19.786 15.619 1.00 94.94 494 HIS A N 1
ATOM 3730 C CA . HIS A 1 494 ? -4.852 -19.770 14.709 1.00 94.94 494 HIS A CA 1
ATOM 3731 C C . HIS A 1 494 ? -5.197 -19.107 13.381 1.00 94.94 494 HIS A C 1
ATOM 3733 O O . HIS A 1 494 ? -6.317 -19.226 12.886 1.00 94.94 494 HIS A O 1
ATOM 3739 N N . LEU A 1 495 ? -4.210 -18.428 12.809 1.00 94.69 495 LEU A N 1
ATOM 3740 C CA . LEU A 1 495 ? -4.206 -18.000 11.418 1.00 94.69 495 LEU A CA 1
ATOM 3741 C C . LEU A 1 495 ? -3.603 -19.105 10.552 1.00 94.69 495 LEU A C 1
ATOM 3743 O O . LEU A 1 495 ? -2.758 -19.874 11.017 1.00 94.69 495 LEU A O 1
ATOM 3747 N N . GLN A 1 496 ? -3.986 -19.134 9.280 1.00 93.19 496 GLN A N 1
ATOM 3748 C CA . GLN A 1 496 ? -3.302 -19.915 8.256 1.00 93.19 496 GLN A CA 1
ATOM 3749 C C . GLN A 1 496 ? -2.988 -18.996 7.082 1.00 93.19 496 GLN A C 1
ATOM 3751 O O . GLN A 1 496 ? -3.849 -18.744 6.244 1.00 93.19 496 GLN A O 1
ATOM 3756 N N . LEU A 1 497 ? -1.757 -18.488 7.035 1.00 93.81 497 LEU A N 1
ATOM 3757 C CA . LEU A 1 497 ? -1.367 -17.474 6.060 1.00 93.81 497 LEU A CA 1
ATOM 3758 C C . LEU A 1 497 ? -0.403 -18.026 5.011 1.00 93.81 497 LEU A C 1
ATOM 3760 O O . LEU A 1 497 ? 0.463 -18.854 5.307 1.00 93.81 497 LEU A O 1
ATOM 3764 N N . GLU A 1 498 ? -0.554 -17.540 3.784 1.00 89.62 498 GLU A N 1
ATOM 3765 C CA . GLU A 1 498 ? 0.295 -17.889 2.647 1.00 89.62 498 GLU A CA 1
ATOM 3766 C C . GLU A 1 498 ? 1.282 -16.767 2.328 1.00 89.62 498 GLU A C 1
ATOM 3768 O O . GLU A 1 498 ? 0.964 -15.586 2.460 1.00 89.62 498 GLU A O 1
ATOM 3773 N N . GLU A 1 499 ? 2.480 -17.157 1.891 1.00 91.69 499 GLU A N 1
ATOM 3774 C CA . GLU A 1 499 ? 3.579 -16.244 1.577 1.00 91.69 499 GLU A CA 1
ATOM 3775 C C . GLU A 1 499 ? 3.175 -15.163 0.573 1.00 91.69 499 GLU A C 1
ATOM 3777 O O . GLU A 1 499 ? 2.672 -15.443 -0.517 1.00 91.69 499 GLU A O 1
ATOM 3782 N N . TYR A 1 500 ? 3.446 -13.909 0.927 1.00 89.69 500 TYR A N 1
ATOM 3783 C CA . TYR A 1 500 ? 3.200 -12.768 0.066 1.00 89.69 500 TYR A CA 1
ATOM 3784 C C . TYR A 1 500 ? 4.195 -11.641 0.356 1.00 89.69 500 TYR A C 1
ATOM 3786 O O . TYR A 1 500 ? 4.256 -11.116 1.466 1.00 89.69 500 TYR A O 1
ATOM 3794 N N . ARG A 1 501 ? 4.918 -11.224 -0.697 1.00 80.06 501 ARG A N 1
ATOM 3795 C CA . ARG A 1 501 ? 5.912 -10.125 -0.705 1.00 80.06 501 ARG A CA 1
ATOM 3796 C C . ARG A 1 501 ? 7.185 -10.364 0.121 1.00 80.06 501 ARG A C 1
ATOM 3798 O O . ARG A 1 501 ? 7.829 -9.411 0.540 1.00 80.06 501 ARG A O 1
ATOM 3805 N N . GLY A 1 502 ? 7.625 -11.612 0.234 1.00 74.38 502 GLY A N 1
ATOM 3806 C CA . GLY A 1 502 ? 8.969 -11.954 0.703 1.00 74.38 502 GLY A CA 1
ATOM 3807 C C . GLY A 1 502 ? 9.024 -13.379 1.246 1.00 74.38 502 GLY A C 1
ATOM 3808 O O . GLY A 1 502 ? 7.976 -13.912 1.600 1.00 74.38 502 GLY A O 1
ATOM 3809 N N . PRO A 1 503 ? 10.207 -14.011 1.315 1.00 81.44 503 PRO A N 1
ATOM 3810 C CA . PRO A 1 503 ? 10.340 -15.336 1.908 1.00 81.44 503 PRO A CA 1
ATOM 3811 C C . PRO A 1 503 ? 9.875 -15.339 3.369 1.00 81.44 503 PRO A C 1
ATOM 3813 O O . PRO A 1 503 ? 10.377 -14.561 4.176 1.00 81.44 503 PRO A O 1
ATOM 3816 N N . GLY A 1 504 ? 8.940 -16.223 3.710 1.00 89.81 504 GLY A N 1
ATOM 3817 C CA . GLY A 1 504 ? 8.480 -16.428 5.084 1.00 89.81 504 GLY A CA 1
ATOM 3818 C C . GLY A 1 504 ? 7.587 -15.327 5.662 1.00 89.81 504 GLY A C 1
ATOM 3819 O O . GLY A 1 504 ? 7.258 -15.411 6.845 1.00 89.81 504 GLY A O 1
ATOM 3820 N N . VAL A 1 505 ? 7.158 -14.344 4.861 1.00 92.50 505 VAL A N 1
ATOM 3821 C CA . VAL A 1 505 ? 6.312 -13.234 5.327 1.00 92.50 505 VAL A CA 1
ATOM 3822 C C . VAL A 1 505 ? 5.022 -13.076 4.533 1.00 92.50 505 VAL A C 1
ATOM 3824 O O . VAL A 1 505 ? 4.921 -13.454 3.365 1.00 92.50 505 VAL A O 1
ATOM 3827 N N . VAL A 1 506 ? 4.036 -12.476 5.191 1.00 94.31 506 VAL A N 1
ATOM 3828 C CA . VAL A 1 506 ? 2.742 -12.086 4.637 1.00 94.31 506 VAL A CA 1
ATOM 3829 C C . VAL A 1 506 ? 2.548 -10.608 4.918 1.00 94.31 506 VAL A C 1
ATOM 3831 O O . VAL A 1 506 ? 2.361 -10.206 6.063 1.00 94.31 506 VAL A O 1
ATOM 3834 N N . LEU A 1 507 ? 2.642 -9.790 3.873 1.00 95.88 507 LEU A N 1
ATOM 3835 C CA . LEU A 1 507 ? 2.551 -8.335 3.976 1.00 95.88 507 LEU A CA 1
ATOM 3836 C C . LEU A 1 507 ? 1.121 -7.827 3.716 1.00 95.88 507 LEU A C 1
ATOM 3838 O O . LEU A 1 507 ? 0.499 -8.232 2.732 1.00 95.88 507 LEU A O 1
ATOM 3842 N N . HIS A 1 508 ? 0.644 -6.883 4.535 1.00 96.31 508 HIS A N 1
ATOM 3843 C CA . HIS A 1 508 ? -0.543 -6.050 4.272 1.00 96.31 508 HIS A CA 1
ATOM 3844 C C . HIS A 1 508 ? -1.793 -6.862 3.881 1.00 96.31 508 HIS A C 1
ATOM 3846 O O . HIS A 1 508 ? -2.336 -6.727 2.780 1.00 96.31 508 HIS A O 1
ATOM 3852 N N . GLY A 1 509 ? -2.227 -7.755 4.773 1.00 93.56 509 GLY A N 1
ATOM 3853 C CA . GLY A 1 509 ? -3.418 -8.591 4.579 1.00 93.56 509 GLY A CA 1
ATOM 3854 C C . GLY A 1 509 ? -3.247 -9.777 3.619 1.00 93.56 509 GLY A C 1
ATOM 3855 O O . GLY A 1 509 ? -4.212 -10.502 3.390 1.00 93.56 509 GLY A O 1
ATOM 3856 N N . GLY A 1 510 ? -2.041 -10.001 3.084 1.00 93.12 510 GLY A N 1
ATOM 3857 C CA . GLY A 1 510 ? -1.721 -11.149 2.231 1.00 93.12 510 GLY A CA 1
ATOM 3858 C C . GLY A 1 510 ? -2.086 -10.953 0.764 1.00 93.12 510 GLY A C 1
ATOM 3859 O O . GLY A 1 510 ? -2.380 -9.840 0.334 1.00 93.12 510 GLY A O 1
ATOM 3860 N N . ALA A 1 511 ? -1.995 -12.017 -0.036 1.00 88.31 511 ALA A N 1
ATOM 3861 C CA . ALA A 1 511 ? -2.267 -11.969 -1.473 1.00 88.31 511 ALA A CA 1
ATOM 3862 C C . ALA A 1 511 ? -3.738 -11.633 -1.782 1.00 88.31 511 ALA A C 1
ATOM 3864 O O . ALA A 1 511 ? -4.631 -11.851 -0.967 1.00 88.31 511 ALA A O 1
ATOM 3865 N N . GLU A 1 512 ? -3.994 -11.114 -2.984 1.00 84.25 512 GLU A N 1
ATOM 3866 C CA . GLU A 1 512 ? -5.365 -10.989 -3.487 1.00 84.25 512 GLU A CA 1
ATOM 3867 C C . GLU A 1 512 ? -5.967 -12.392 -3.657 1.00 84.25 512 GLU A C 1
ATOM 3869 O O . GLU A 1 512 ? -5.338 -13.271 -4.249 1.00 84.25 512 GLU A O 1
ATOM 3874 N N . GLY A 1 513 ? -7.153 -12.611 -3.085 1.00 74.88 513 GLY A N 1
ATOM 3875 C CA . GLY A 1 513 ? -7.829 -13.905 -3.140 1.00 74.88 513 GLY A CA 1
ATOM 3876 C C . GLY A 1 513 ? -8.346 -14.243 -4.542 1.00 74.88 513 GLY A C 1
ATOM 3877 O O . GLY A 1 513 ? -8.479 -13.381 -5.404 1.00 74.88 513 GLY A O 1
ATOM 3878 N N . GLU A 1 514 ? -8.703 -15.511 -4.768 1.00 74.75 514 GLU A N 1
ATOM 3879 C CA . GLU A 1 514 ? -9.272 -15.964 -6.052 1.00 74.75 514 GLU A CA 1
ATOM 3880 C C . GLU A 1 514 ? -10.706 -15.461 -6.303 1.00 74.75 514 GLU A C 1
ATOM 3882 O O . GLU A 1 514 ? -11.218 -15.561 -7.420 1.00 74.75 514 GLU A O 1
ATOM 3887 N N . LYS A 1 515 ? -11.386 -14.968 -5.261 1.00 82.19 515 LYS A N 1
ATOM 3888 C CA . LYS A 1 515 ? -12.762 -14.475 -5.350 1.00 82.19 515 LYS A CA 1
ATOM 3889 C C . LYS A 1 515 ? -12.772 -13.036 -5.851 1.00 82.19 515 LYS A C 1
ATOM 3891 O O . LYS A 1 515 ? -12.210 -12.154 -5.213 1.00 82.19 515 LYS A O 1
ATOM 3896 N N . GLU A 1 516 ? -13.464 -12.806 -6.961 1.00 83.38 516 GLU A N 1
ATOM 3897 C CA . GLU A 1 516 ? -13.651 -11.463 -7.504 1.00 83.38 516 GLU A CA 1
ATOM 3898 C C . GLU A 1 516 ? -14.633 -10.647 -6.654 1.00 83.38 516 GLU A C 1
ATOM 3900 O O . GLU A 1 516 ? -15.763 -11.070 -6.390 1.00 83.38 516 GLU A O 1
ATOM 3905 N N . ASN A 1 517 ? -14.200 -9.446 -6.278 1.00 91.75 517 ASN A N 1
ATOM 3906 C CA . ASN A 1 517 ? -15.030 -8.452 -5.614 1.00 91.75 517 ASN A CA 1
ATOM 3907 C C . ASN A 1 517 ? -16.052 -7.839 -6.576 1.00 91.75 517 ASN A C 1
ATOM 3909 O O . ASN A 1 517 ? -15.764 -7.618 -7.751 1.00 91.75 517 ASN A O 1
ATOM 3913 N N . GLN A 1 518 ? -17.244 -7.534 -6.059 1.00 89.50 518 GLN A N 1
ATOM 3914 C CA . GLN A 1 518 ? -18.313 -6.864 -6.806 1.00 89.50 518 GLN A CA 1
ATOM 3915 C C . GLN A 1 518 ? -18.454 -5.422 -6.322 1.00 89.50 518 GLN A C 1
ATOM 3917 O O . GLN A 1 518 ? -18.392 -5.162 -5.121 1.00 89.50 518 GLN A O 1
ATOM 3922 N N . VAL A 1 519 ? -18.633 -4.485 -7.254 1.00 89.06 519 VAL A N 1
ATOM 3923 C CA . VAL A 1 519 ? -18.651 -3.039 -6.967 1.00 89.06 519 VAL A CA 1
ATOM 3924 C C . VAL A 1 519 ? -19.849 -2.627 -6.115 1.00 89.06 519 VAL A C 1
ATOM 3926 O O . VAL A 1 519 ? -19.739 -1.684 -5.349 1.00 89.06 519 VAL A O 1
ATOM 3929 N N . ASP A 1 520 ? -20.970 -3.331 -6.223 1.00 87.31 520 ASP A N 1
ATOM 3930 C CA . ASP A 1 520 ? -22.254 -3.042 -5.577 1.00 87.31 520 ASP A CA 1
ATOM 3931 C C . ASP A 1 520 ? -22.557 -3.968 -4.384 1.00 87.31 520 ASP A C 1
ATOM 3933 O O . ASP A 1 520 ? -23.692 -4.053 -3.913 1.00 87.31 520 ASP A O 1
ATOM 3937 N N . SER A 1 521 ? -21.539 -4.671 -3.882 1.00 92.81 521 SER A N 1
ATOM 3938 C CA . SER A 1 521 ? -21.652 -5.564 -2.732 1.00 92.81 521 SER A CA 1
ATOM 3939 C C . SER A 1 521 ? -20.979 -4.961 -1.509 1.00 92.81 521 SER A C 1
ATOM 3941 O O . SER A 1 521 ? -19.854 -4.477 -1.573 1.00 92.81 521 SER A O 1
ATOM 3943 N N . ILE A 1 522 ? -21.625 -5.070 -0.351 1.00 95.50 522 ILE A N 1
ATOM 3944 C CA . ILE A 1 522 ? -20.966 -4.759 0.919 1.00 95.50 522 ILE A CA 1
ATOM 3945 C C . ILE A 1 522 ? -20.020 -5.881 1.351 1.00 95.50 522 ILE A C 1
ATOM 3947 O O . ILE A 1 522 ? -19.029 -5.620 2.020 1.00 95.50 522 ILE A O 1
ATOM 3951 N N . VAL A 1 523 ? -20.296 -7.120 0.934 1.00 97.12 523 VAL A N 1
ATOM 3952 C CA . VAL A 1 523 ? -19.416 -8.263 1.177 1.00 97.12 523 VAL A CA 1
ATOM 3953 C C . VAL A 1 523 ? -18.252 -8.193 0.200 1.00 97.12 523 VAL A C 1
ATOM 3955 O O . VAL A 1 523 ? -18.468 -8.215 -1.015 1.00 97.12 523 VAL A O 1
ATOM 3958 N N . GLN A 1 524 ? -17.042 -8.110 0.741 1.00 96.50 524 GLN A N 1
ATOM 3959 C CA . GLN A 1 524 ? -15.793 -7.994 -0.002 1.00 96.50 524 GLN A CA 1
ATOM 3960 C C . GLN A 1 524 ? -14.802 -9.056 0.485 1.00 96.50 524 GLN A C 1
ATOM 3962 O O . GLN A 1 524 ? -14.872 -9.522 1.622 1.00 96.50 524 GLN A O 1
ATOM 3967 N N . HIS A 1 525 ? -13.894 -9.445 -0.398 1.00 95.81 525 HIS A N 1
ATOM 3968 C CA . HIS A 1 525 ? -12.924 -10.508 -0.218 1.00 95.81 525 HIS A CA 1
ATOM 3969 C C . HIS A 1 525 ? -11.500 -10.000 -0.388 1.00 95.81 525 HIS A C 1
ATOM 3971 O O . HIS A 1 525 ? -11.210 -9.154 -1.241 1.00 95.81 525 HIS A O 1
ATOM 3977 N N . GLY A 1 526 ? -10.593 -10.615 0.358 1.00 94.25 526 GLY A N 1
ATOM 3978 C CA . GLY A 1 526 ? -9.171 -10.372 0.239 1.00 94.25 526 GLY A CA 1
ATOM 3979 C C . GLY A 1 526 ? -8.688 -9.186 1.081 1.00 94.25 526 GLY A C 1
ATOM 3980 O O . GLY A 1 526 ? -9.366 -8.726 2.003 1.00 94.25 526 GLY A O 1
ATOM 3981 N N . PRO A 1 527 ? -7.481 -8.682 0.786 1.00 95.94 527 PRO A N 1
ATOM 3982 C CA . PRO A 1 527 ? -6.921 -7.551 1.503 1.00 95.94 527 PRO A CA 1
ATOM 3983 C C . PRO A 1 527 ? -7.689 -6.260 1.177 1.00 95.94 527 PRO A C 1
ATOM 3985 O O . PRO A 1 527 ? -8.209 -6.063 0.074 1.00 95.94 527 PRO A O 1
ATOM 3988 N N . PHE A 1 528 ? -7.775 -5.362 2.156 1.00 97.69 528 PHE A N 1
ATOM 3989 C CA . PHE A 1 528 ? -8.703 -4.227 2.118 1.00 97.69 528 PHE A CA 1
ATOM 3990 C C . PHE A 1 528 ? -8.382 -3.170 1.054 1.00 97.69 528 PHE A C 1
ATOM 3992 O O . PHE A 1 528 ? -9.299 -2.489 0.590 1.00 97.69 528 PHE A O 1
ATOM 3999 N N . ASP A 1 529 ? -7.131 -3.090 0.596 1.00 97.38 529 ASP A N 1
ATOM 4000 C CA . ASP A 1 529 ? -6.710 -2.237 -0.523 1.00 97.38 529 ASP A CA 1
ATOM 4001 C C . ASP A 1 529 ? -7.265 -2.708 -1.879 1.00 97.38 529 ASP A C 1
ATOM 4003 O O . ASP A 1 529 ? -7.183 -1.990 -2.873 1.00 97.38 529 ASP A O 1
ATOM 4007 N N . ARG A 1 530 ? -7.839 -3.916 -1.939 1.00 95.62 530 ARG A N 1
ATOM 4008 C CA . ARG A 1 530 ? -8.442 -4.510 -3.146 1.00 95.62 530 ARG A CA 1
ATOM 4009 C C . ARG A 1 530 ? -9.967 -4.545 -3.108 1.00 95.62 530 ARG A C 1
ATOM 4011 O O . ARG A 1 530 ? -10.594 -5.004 -4.063 1.00 95.62 530 ARG A O 1
ATOM 4018 N N . CYS A 1 531 ? -10.560 -4.073 -2.017 1.00 96.81 531 CYS A N 1
ATOM 4019 C CA . CYS A 1 531 ? -12.002 -4.059 -1.819 1.00 96.81 531 CYS A CA 1
ATOM 4020 C C . CYS A 1 531 ? -12.645 -2.821 -2.460 1.00 96.81 531 CYS A C 1
ATOM 4022 O O . CYS A 1 531 ? -12.042 -1.746 -2.518 1.00 96.81 531 CYS A O 1
ATOM 4024 N N . TYR A 1 532 ? -13.896 -2.958 -2.900 1.00 97.31 532 TYR A N 1
ATOM 4025 C CA . TYR A 1 532 ? -14.758 -1.830 -3.248 1.00 97.31 532 TYR A CA 1
ATOM 4026 C C . TYR A 1 532 ? -15.515 -1.378 -1.998 1.00 97.31 532 TYR A C 1
ATOM 4028 O O . TYR A 1 532 ? -16.450 -2.043 -1.548 1.00 97.31 532 TYR A O 1
ATOM 4036 N N . TRP A 1 533 ? -15.095 -0.259 -1.416 1.00 98.25 533 TRP A N 1
ATOM 4037 C CA . TRP A 1 533 ? -15.685 0.276 -0.196 1.00 98.25 533 TRP A CA 1
ATOM 4038 C C . TRP A 1 533 ? -16.990 1.008 -0.490 1.00 98.25 533 TRP A C 1
ATOM 4040 O O . TRP A 1 533 ? -17.024 1.932 -1.300 1.00 98.25 533 TRP A O 1
ATOM 4050 N N . GLN A 1 534 ? -18.065 0.607 0.186 1.00 97.25 534 GLN A N 1
ATOM 4051 C CA . GLN A 1 534 ? -19.403 1.120 -0.098 1.00 97.25 534 GLN A CA 1
ATOM 4052 C C . GLN A 1 534 ? -19.686 2.360 0.749 1.00 97.25 534 GLN A C 1
ATOM 4054 O O . GLN A 1 534 ? -19.704 2.226 1.974 1.00 97.25 534 GLN A O 1
ATOM 4059 N N . PRO A 1 535 ? -19.933 3.547 0.169 1.00 97.56 535 PRO A N 1
ATOM 4060 C CA . PRO A 1 535 ? -20.509 4.637 0.942 1.00 97.56 535 PRO A CA 1
ATOM 4061 C C . PRO A 1 535 ? -21.910 4.225 1.421 1.00 97.56 535 PRO A C 1
ATOM 4063 O O . PRO A 1 535 ? -22.673 3.607 0.677 1.00 97.56 535 PRO A O 1
ATOM 4066 N N . ILE A 1 536 ? -22.256 4.549 2.664 1.00 97.69 536 ILE A N 1
ATOM 4067 C CA . ILE A 1 536 ? -23.551 4.197 3.269 1.00 97.69 536 ILE A CA 1
ATOM 4068 C C . ILE A 1 536 ? -24.251 5.428 3.844 1.00 97.69 536 ILE A C 1
ATOM 4070 O O . ILE A 1 536 ? -23.605 6.420 4.185 1.00 97.69 536 ILE A O 1
ATOM 4074 N N . ASP A 1 537 ? -25.579 5.387 3.965 1.00 97.94 537 ASP A N 1
ATOM 4075 C CA . ASP A 1 537 ? -26.308 6.443 4.672 1.00 97.94 537 ASP A CA 1
ATOM 4076 C C . ASP A 1 537 ? -26.013 6.364 6.182 1.00 97.94 537 ASP A C 1
ATOM 4078 O O . ASP A 1 537 ? -25.838 5.274 6.727 1.00 97.94 537 ASP A O 1
ATOM 4082 N N . THR A 1 538 ? -26.027 7.498 6.897 1.00 97.81 538 THR A N 1
ATOM 4083 C CA . THR A 1 538 ? -25.782 7.527 8.360 1.00 97.81 538 THR A CA 1
ATOM 4084 C C . THR A 1 538 ? -26.671 6.547 9.134 1.00 97.81 538 THR A C 1
ATOM 4086 O O . THR A 1 538 ? -26.206 5.885 10.054 1.00 97.81 538 THR A O 1
ATOM 4089 N N . LYS A 1 539 ? -27.942 6.410 8.733 1.00 96.44 539 LYS A N 1
ATOM 4090 C CA . LYS A 1 539 ? -28.910 5.486 9.354 1.00 96.44 539 LYS A CA 1
ATOM 4091 C C . LYS A 1 539 ? -28.540 4.001 9.202 1.00 96.44 539 LYS A C 1
ATOM 4093 O O . LYS A 1 539 ? -29.045 3.183 9.961 1.00 96.44 539 LYS A O 1
ATOM 4098 N N . ASP A 1 540 ? -27.725 3.665 8.200 1.00 97.00 540 ASP A N 1
ATOM 4099 C CA . ASP A 1 540 ? -27.322 2.292 7.877 1.00 97.00 540 ASP A CA 1
ATOM 4100 C C . ASP A 1 540 ? -25.959 1.941 8.502 1.00 97.00 540 ASP A C 1
ATOM 4102 O O . ASP A 1 540 ? -25.531 0.785 8.468 1.00 97.00 540 ASP A O 1
ATOM 4106 N N . SER A 1 541 ? -25.270 2.930 9.082 1.00 98.00 541 SER A N 1
ATOM 4107 C CA . SER A 1 541 ? -24.030 2.726 9.826 1.00 98.00 541 SER A CA 1
ATOM 4108 C C . SER A 1 541 ? -24.308 2.034 11.156 1.00 98.00 541 SER A C 1
ATOM 4110 O O . SER A 1 541 ? -25.178 2.447 11.921 1.00 98.00 541 SER A O 1
ATOM 4112 N N . LYS A 1 542 ? -23.527 0.991 11.452 1.00 96.94 542 LYS A N 1
ATOM 4113 C CA . LYS A 1 542 ? -23.569 0.295 12.745 1.00 96.94 542 LYS A CA 1
ATOM 4114 C C . LYS A 1 542 ? -22.723 0.993 13.807 1.00 96.94 542 LYS A C 1
ATOM 4116 O O . LYS A 1 542 ? -22.936 0.750 14.991 1.00 96.94 542 LYS A O 1
ATOM 4121 N N . PHE A 1 543 ? -21.747 1.804 13.394 1.00 97.62 543 PHE A N 1
ATOM 4122 C CA . PHE A 1 543 ? -20.711 2.315 14.291 1.00 97.62 543 PHE A CA 1
ATOM 4123 C C . PHE A 1 543 ? -20.631 3.840 14.377 1.00 97.62 543 PHE A C 1
ATOM 4125 O O . PHE A 1 543 ? -20.015 4.348 15.308 1.00 97.62 543 PHE A O 1
ATOM 4132 N N . PHE A 1 544 ? -21.221 4.577 13.438 1.00 97.44 544 PHE A N 1
ATOM 4133 C CA . PHE A 1 544 ? -21.120 6.037 13.345 1.00 97.44 544 PHE A CA 1
ATOM 4134 C C . PHE A 1 544 ? -22.482 6.732 13.221 1.00 97.44 544 PHE A C 1
ATOM 4136 O O . PHE A 1 544 ? -22.528 7.918 12.898 1.00 97.44 544 PHE A O 1
ATOM 4143 N N . SER A 1 545 ? -23.589 6.035 13.503 1.00 92.94 545 SER A N 1
ATOM 4144 C CA . SER A 1 545 ? -24.943 6.612 13.467 1.00 92.94 545 SER A CA 1
ATOM 4145 C C . SER A 1 545 ? -25.076 7.869 14.333 1.00 92.94 545 SER A C 1
ATOM 4147 O O . SER A 1 545 ? -25.742 8.822 13.935 1.00 92.94 545 SER A O 1
ATOM 4149 N N . ASP A 1 546 ? -24.383 7.888 15.475 1.00 92.06 546 ASP A N 1
ATOM 4150 C CA . ASP A 1 546 ? -24.432 8.963 16.471 1.00 92.06 546 ASP A CA 1
ATOM 4151 C C . ASP A 1 546 ? -23.151 9.819 16.502 1.00 92.06 546 ASP A C 1
ATOM 4153 O O . ASP A 1 546 ? -22.967 10.639 17.398 1.00 92.06 546 ASP A O 1
ATOM 4157 N N . ALA A 1 547 ? -22.267 9.669 15.508 1.00 92.81 547 ALA A N 1
ATOM 4158 C CA . ALA A 1 547 ? -20.969 10.352 15.473 1.00 92.81 547 ALA A CA 1
ATOM 4159 C C . ALA A 1 547 ? -21.063 11.861 15.167 1.00 92.81 547 ALA A C 1
ATOM 4161 O O . ALA A 1 547 ? -20.056 12.563 15.200 1.00 92.81 547 ALA A O 1
ATOM 4162 N N . GLY A 1 548 ? -22.256 12.364 14.828 1.00 92.62 548 GLY A N 1
ATOM 4163 C CA . GLY A 1 548 ? -22.477 13.767 14.463 1.00 92.62 548 GLY A CA 1
ATOM 4164 C C . GLY A 1 548 ? -22.091 14.123 13.022 1.00 92.62 548 GLY A C 1
ATOM 4165 O O . GLY A 1 548 ? -22.107 15.300 12.668 1.00 92.62 548 GLY A O 1
ATOM 4166 N N . TYR A 1 549 ? -21.787 13.130 12.180 1.00 95.12 549 TYR A N 1
ATOM 4167 C CA . TYR A 1 549 ? -21.444 13.322 10.768 1.00 95.12 549 TYR A CA 1
ATOM 4168 C C . TYR A 1 549 ? -22.531 12.775 9.842 1.00 95.12 549 TYR A C 1
ATOM 4170 O O . TYR A 1 549 ? -23.055 11.673 10.026 1.00 95.12 549 TYR A O 1
ATOM 4178 N N . ALA A 1 550 ? -22.852 13.547 8.806 1.00 95.19 550 ALA A N 1
ATOM 4179 C CA . ALA A 1 550 ? -23.759 13.110 7.756 1.00 95.19 550 ALA A CA 1
ATOM 4180 C C . ALA A 1 550 ? -23.017 12.228 6.743 1.00 95.19 550 ALA A C 1
ATOM 4182 O O . ALA A 1 550 ? -21.865 12.491 6.398 1.00 95.19 550 ALA A O 1
ATOM 4183 N N . SER A 1 551 ? -23.691 11.198 6.246 1.00 98.00 551 SER A N 1
ATOM 4184 C CA . SER A 1 551 ? -23.203 10.329 5.184 1.00 98.00 551 SER A CA 1
ATOM 4185 C C . SER A 1 551 ? -24.349 9.923 4.270 1.00 98.00 551 SER A C 1
ATOM 4187 O O . SER A 1 551 ? -25.502 9.824 4.702 1.00 98.00 551 SER A O 1
ATOM 4189 N N . THR A 1 552 ? -24.021 9.671 3.006 1.00 97.00 552 THR A N 1
ATOM 4190 C CA . THR A 1 552 ? -24.954 9.176 1.999 1.00 97.00 552 THR A CA 1
ATOM 4191 C C . THR A 1 552 ? -24.318 8.077 1.160 1.00 97.00 552 THR A C 1
ATOM 4193 O O . THR A 1 552 ? -23.137 8.132 0.829 1.00 97.00 552 THR A O 1
ATOM 4196 N N . SER A 1 553 ? -25.136 7.109 0.763 1.00 95.38 553 SER A N 1
ATOM 4197 C CA . SER A 1 553 ? -24.796 6.031 -0.168 1.00 95.38 553 SER A CA 1
ATOM 4198 C C . SER A 1 553 ? -24.664 6.466 -1.633 1.00 95.38 553 SER A C 1
ATOM 4200 O O . SER A 1 553 ? -24.180 5.704 -2.465 1.00 95.38 553 SER A O 1
ATOM 4202 N N . ASN A 1 554 ? -25.074 7.691 -1.972 1.00 94.81 554 ASN A N 1
ATOM 4203 C CA . ASN A 1 554 ? -25.018 8.225 -3.335 1.00 94.81 554 ASN A CA 1
ATOM 4204 C C . ASN A 1 554 ? -24.374 9.621 -3.337 1.00 94.81 554 ASN A C 1
ATOM 4206 O O . ASN A 1 554 ? -25.063 10.617 -3.594 1.00 94.81 554 ASN A O 1
ATOM 4210 N N . PRO A 1 555 ? -23.079 9.720 -2.989 1.00 95.25 555 PRO A N 1
ATOM 4211 C CA . PRO A 1 555 ? -22.399 11.001 -2.875 1.00 95.25 555 PRO A CA 1
ATOM 4212 C C . PRO A 1 555 ? -22.369 11.719 -4.226 1.00 95.25 555 PRO A C 1
ATOM 4214 O O . PRO A 1 555 ? -22.033 11.143 -5.259 1.00 95.25 555 PRO A O 1
ATOM 4217 N N . ARG A 1 556 ? -22.735 13.003 -4.215 1.00 91.06 556 ARG A N 1
ATOM 4218 C CA . ARG A 1 556 ? -22.729 13.880 -5.392 1.00 91.06 556 ARG A CA 1
ATOM 4219 C C . ARG A 1 556 ? -22.153 15.233 -5.028 1.00 91.06 556 ARG A C 1
ATOM 4221 O O . ARG A 1 556 ? -22.569 15.838 -4.043 1.00 91.06 556 ARG A O 1
ATOM 4228 N N . GLY A 1 557 ? -21.243 15.732 -5.858 1.00 91.44 557 GLY A N 1
ATOM 4229 C CA . GLY A 1 557 ? -20.516 16.962 -5.559 1.00 91.44 557 GLY A CA 1
ATOM 4230 C C . GLY A 1 557 ? -19.613 16.813 -4.332 1.00 91.44 557 GLY A C 1
ATOM 4231 O O . GLY A 1 557 ? -19.273 15.704 -3.919 1.00 91.44 557 GLY A O 1
ATOM 4232 N N . LYS A 1 558 ? -19.219 17.947 -3.753 1.00 95.38 558 LYS A N 1
ATOM 4233 C CA . LYS A 1 558 ? -18.298 18.005 -2.612 1.00 95.38 558 LYS A CA 1
ATOM 4234 C C . LYS A 1 558 ? -18.968 17.499 -1.327 1.00 95.38 558 LYS A C 1
ATOM 4236 O O . LYS A 1 558 ? -20.058 17.955 -0.994 1.00 95.38 558 LYS A O 1
ATOM 4241 N N . GLN A 1 559 ? -18.298 16.598 -0.611 1.00 97.81 559 GLN A N 1
ATOM 4242 C CA . GLN A 1 559 ? -18.745 16.032 0.665 1.00 97.81 559 GLN A CA 1
ATOM 4243 C C . GLN A 1 559 ? -17.924 16.601 1.829 1.00 97.81 559 GLN A C 1
ATOM 4245 O O . GLN A 1 559 ? -16.709 16.727 1.720 1.00 97.81 559 GLN A O 1
ATOM 4250 N N . SER A 1 560 ? -18.550 16.906 2.964 1.00 97.19 560 SER A N 1
ATOM 4251 C CA . SER A 1 560 ? -17.813 17.224 4.198 1.00 97.19 560 SER A CA 1
ATOM 4252 C C . SER A 1 560 ? -17.459 15.968 4.994 1.00 97.19 560 SER A C 1
ATOM 4254 O O . SER A 1 560 ? -16.444 15.941 5.683 1.00 97.19 560 SER A O 1
ATOM 4256 N N . SER A 1 561 ? -18.269 14.915 4.881 1.00 98.44 561 SER A N 1
ATOM 4257 C CA . SER A 1 561 ? -18.043 13.624 5.523 1.00 98.44 561 SER A CA 1
ATOM 4258 C C . SER A 1 561 ? -18.734 12.490 4.773 1.00 98.44 561 SER A C 1
ATOM 4260 O O . SER A 1 561 ? -19.748 12.713 4.117 1.00 98.44 561 SER A O 1
ATOM 4262 N N . LEU A 1 562 ? -18.194 11.277 4.890 1.00 98.62 562 LEU A N 1
ATOM 4263 C CA . LEU A 1 562 ? -18.814 10.030 4.442 1.00 98.62 562 LEU A CA 1
ATOM 4264 C C . LEU A 1 562 ? -18.374 8.867 5.331 1.00 98.62 562 LEU A C 1
ATOM 4266 O O . LEU A 1 562 ? -17.248 8.832 5.825 1.00 98.62 562 LEU A O 1
ATOM 4270 N N . ILE A 1 563 ? -19.255 7.886 5.463 1.00 98.81 563 ILE A N 1
ATOM 4271 C CA . ILE A 1 563 ? -18.997 6.592 6.082 1.00 98.81 563 ILE A CA 1
ATOM 4272 C C . ILE A 1 563 ? -18.943 5.562 4.960 1.00 98.81 563 ILE A C 1
ATOM 4274 O O . ILE A 1 563 ? -19.897 5.411 4.195 1.00 98.81 563 ILE A O 1
ATOM 4278 N N . PHE A 1 564 ? -17.827 4.850 4.880 1.00 98.75 564 PHE A N 1
ATOM 4279 C CA . PHE A 1 564 ? -17.623 3.736 3.966 1.00 98.75 564 PHE A CA 1
ATOM 4280 C C . PHE A 1 564 ? -17.661 2.427 4.725 1.00 98.75 564 PHE A C 1
ATOM 4282 O O . PHE A 1 564 ? -17.229 2.377 5.873 1.00 98.75 564 PHE A O 1
ATOM 4289 N N . ALA A 1 565 ? -18.119 1.353 4.096 1.00 98.69 565 ALA A N 1
ATOM 4290 C CA . ALA A 1 565 ? -18.198 0.075 4.767 1.00 98.69 565 ALA A CA 1
ATOM 4291 C C . ALA A 1 565 ? -17.966 -1.128 3.861 1.00 98.69 565 ALA A C 1
ATOM 4293 O O . ALA A 1 565 ? -18.296 -1.117 2.674 1.00 98.69 565 ALA A O 1
ATOM 4294 N N . ILE A 1 566 ? -17.456 -2.188 4.484 1.00 98.50 566 ILE A N 1
ATOM 4295 C CA . ILE A 1 566 ? -17.351 -3.532 3.924 1.00 98.50 566 ILE A CA 1
ATOM 4296 C C . ILE A 1 566 ? -17.702 -4.572 4.996 1.00 98.50 566 ILE A C 1
ATOM 4298 O O . ILE A 1 566 ? -17.682 -4.306 6.201 1.00 98.50 566 ILE A O 1
ATOM 4302 N N . GLU A 1 567 ? -18.023 -5.778 4.555 1.00 98.00 567 GLU A N 1
ATOM 4303 C CA . GLU A 1 567 ? -18.084 -6.981 5.374 1.00 98.00 567 GLU A CA 1
ATOM 4304 C C . GLU A 1 567 ? -17.098 -7.997 4.803 1.00 98.00 567 GLU A C 1
ATOM 4306 O O . GLU A 1 567 ? -17.223 -8.416 3.655 1.00 98.00 567 GLU A O 1
ATOM 4311 N N . SER A 1 568 ? -16.107 -8.383 5.601 1.00 97.25 568 SER A N 1
ATOM 4312 C CA . SER A 1 568 ? -15.134 -9.404 5.224 1.00 97.25 568 SER A CA 1
ATOM 4313 C C . SER A 1 568 ? -15.578 -10.745 5.832 1.00 97.25 568 SER A C 1
ATOM 4315 O O . SER A 1 568 ? -15.772 -10.816 7.049 1.00 97.25 568 SER A O 1
ATOM 4317 N N . PRO A 1 569 ? -15.798 -11.804 5.034 1.00 96.19 569 PRO A N 1
ATOM 4318 C CA . PRO A 1 569 ? -16.310 -13.090 5.525 1.00 96.19 569 PRO A CA 1
ATOM 4319 C C . PRO A 1 569 ? -15.359 -13.862 6.443 1.00 96.19 569 PRO A C 1
ATOM 4321 O O . PRO A 1 569 ? -14.162 -13.609 6.482 1.00 96.19 569 PRO A O 1
ATOM 4324 N N . ASP A 1 570 ? -15.878 -14.852 7.164 1.00 96.06 570 ASP A N 1
ATOM 4325 C CA . ASP A 1 570 ? -15.039 -15.782 7.928 1.00 96.06 570 ASP A CA 1
ATOM 4326 C C . ASP A 1 570 ? -14.040 -16.534 7.023 1.00 96.06 570 ASP A C 1
ATOM 4328 O O . ASP A 1 570 ? -14.393 -16.986 5.929 1.00 96.06 570 ASP A O 1
ATOM 4332 N N . GLY A 1 571 ? -12.789 -16.645 7.477 1.00 92.94 571 GLY A N 1
ATOM 4333 C CA . GLY A 1 571 ? -11.684 -17.294 6.764 1.00 92.94 571 GLY A CA 1
ATOM 4334 C C . GLY A 1 571 ? -11.085 -16.482 5.608 1.00 92.94 571 GLY A C 1
ATOM 4335 O O . GLY A 1 571 ? -10.208 -16.984 4.901 1.00 92.94 571 GLY A O 1
ATOM 4336 N N . ASP A 1 572 ? -11.546 -15.252 5.379 1.00 91.94 572 ASP A N 1
ATOM 4337 C CA . ASP A 1 572 ? -11.092 -14.410 4.272 1.00 91.94 572 ASP A CA 1
ATOM 4338 C C . ASP A 1 572 ? -9.602 -14.051 4.420 1.00 91.94 572 ASP A C 1
ATOM 4340 O O . ASP A 1 572 ? -9.149 -13.636 5.488 1.00 91.94 572 ASP A O 1
ATOM 4344 N N . SER A 1 573 ? -8.814 -14.290 3.366 1.00 89.56 573 SER A N 1
ATOM 4345 C CA . SER A 1 573 ? -7.338 -14.226 3.391 1.00 89.56 573 SER A CA 1
ATOM 4346 C C . SER A 1 573 ? -6.665 -15.021 4.527 1.00 89.56 573 SER A C 1
ATOM 4348 O O . SER A 1 573 ? -5.557 -14.688 4.944 1.00 89.56 573 SER A O 1
ATOM 4350 N N . GLY A 1 574 ? -7.313 -16.072 5.041 1.00 92.38 574 GLY A N 1
ATOM 4351 C CA . GLY A 1 574 ? -6.777 -16.889 6.136 1.00 92.38 574 GLY A CA 1
ATOM 4352 C C . GLY A 1 574 ? -7.013 -16.318 7.538 1.00 92.38 574 GLY A C 1
ATOM 4353 O O . GLY A 1 574 ? -6.500 -16.879 8.510 1.00 92.38 574 GLY A O 1
ATOM 4354 N N . PHE A 1 575 ? -7.797 -15.240 7.661 1.00 95.44 575 PHE A N 1
ATOM 4355 C CA . PHE A 1 575 ? -8.185 -14.651 8.941 1.00 95.44 575 PHE A CA 1
ATOM 4356 C C . PHE A 1 575 ? -9.560 -15.171 9.389 1.00 95.44 575 PHE A C 1
ATOM 4358 O O . PHE A 1 575 ? -10.527 -15.079 8.628 1.00 95.44 575 PHE A O 1
ATOM 4365 N N . PRO A 1 576 ? -9.687 -15.696 10.617 1.00 96.69 576 PRO A N 1
ATOM 4366 C CA . PRO A 1 576 ? -10.955 -16.182 11.136 1.00 96.69 576 PRO A CA 1
ATOM 4367 C C . PRO A 1 576 ? -11.895 -15.025 11.500 1.00 96.69 576 PRO A C 1
ATOM 4369 O O . PRO A 1 576 ? -11.486 -13.904 11.784 1.00 96.69 576 PRO A O 1
ATOM 4372 N N . GLY A 1 577 ? -13.185 -15.318 11.519 1.00 96.88 577 GLY A N 1
ATOM 4373 C CA . GLY A 1 577 ? -14.256 -14.423 11.920 1.00 96.88 577 GLY A CA 1
ATOM 4374 C C . GLY A 1 577 ? -14.761 -13.562 10.772 1.00 96.88 577 GLY A C 1
ATOM 4375 O O . GLY A 1 577 ? -13.992 -12.955 10.025 1.00 96.88 577 GLY A O 1
ATOM 4376 N N . GLN A 1 578 ? -16.084 -13.494 10.636 1.00 97.81 578 GLN A N 1
ATOM 4377 C CA . GLN A 1 578 ? -16.718 -12.475 9.811 1.00 97.81 578 GLN A CA 1
ATOM 4378 C C . GLN A 1 578 ? -16.599 -11.125 10.519 1.00 97.81 578 GLN A C 1
ATOM 4380 O O . GLN A 1 578 ? -16.880 -11.020 11.714 1.00 97.81 578 GLN A O 1
ATOM 4385 N N . LEU A 1 579 ? -16.210 -10.096 9.773 1.00 97.75 579 LEU A N 1
ATOM 4386 C CA . LEU A 1 579 ? -15.917 -8.775 10.302 1.00 97.75 579 LEU A CA 1
ATOM 4387 C C . LEU A 1 579 ? -16.702 -7.703 9.548 1.00 97.75 579 LEU A C 1
ATOM 4389 O O . LEU A 1 579 ? -16.634 -7.620 8.321 1.00 97.75 579 LEU A O 1
ATOM 4393 N N . ARG A 1 580 ? -17.401 -6.843 10.290 1.00 98.06 580 ARG A N 1
ATOM 4394 C CA . ARG A 1 580 ? -17.914 -5.574 9.770 1.00 98.06 580 ARG A CA 1
ATOM 4395 C C . ARG A 1 580 ? -16.846 -4.511 9.971 1.00 98.06 580 ARG A C 1
ATOM 4397 O O . ARG A 1 580 ? -16.383 -4.350 11.096 1.00 98.06 580 ARG A O 1
ATOM 4404 N N . VAL A 1 581 ? -16.520 -3.760 8.923 1.00 98.75 581 VAL A N 1
ATOM 4405 C CA . VAL A 1 581 ? -15.630 -2.597 9.014 1.00 98.75 581 VAL A CA 1
ATOM 4406 C C . VAL A 1 581 ? -16.339 -1.383 8.439 1.00 98.75 581 VAL A C 1
ATOM 4408 O O . VAL A 1 581 ? -16.865 -1.441 7.328 1.00 98.75 581 VAL A O 1
ATOM 4411 N N . GLU A 1 582 ? -16.342 -0.287 9.188 1.00 98.81 582 GLU A N 1
ATOM 4412 C CA . GLU A 1 582 ? -16.803 1.018 8.732 1.00 98.81 582 GLU A CA 1
ATOM 4413 C C . GLU A 1 582 ? -15.678 2.037 8.923 1.00 98.81 582 GLU A C 1
ATOM 4415 O O . GLU A 1 582 ? -14.996 2.038 9.947 1.00 98.81 582 GLU A O 1
ATOM 4420 N N . THR A 1 583 ? -15.464 2.897 7.934 1.00 98.75 583 THR A N 1
ATOM 4421 C CA . THR A 1 583 ? -14.469 3.967 7.981 1.00 98.75 583 THR A CA 1
ATOM 4422 C C . THR A 1 583 ? -15.153 5.306 7.752 1.00 98.75 583 THR A C 1
ATOM 4424 O O . THR A 1 583 ? -15.737 5.533 6.693 1.00 98.75 583 THR A O 1
ATOM 4427 N N . LEU A 1 584 ? -15.079 6.189 8.744 1.00 98.75 584 LEU A N 1
ATOM 4428 C CA . LEU A 1 584 ? -15.523 7.573 8.652 1.00 98.75 584 LEU A CA 1
ATOM 4429 C C . LEU A 1 584 ? -14.381 8.439 8.113 1.00 98.75 584 LEU A C 1
ATOM 4431 O O . LEU A 1 584 ? -13.297 8.492 8.697 1.00 98.75 584 LEU A O 1
ATOM 4435 N N . LEU A 1 585 ? -14.665 9.155 7.031 1.00 98.69 585 LEU A N 1
ATOM 4436 C CA . LEU A 1 585 ? -13.850 10.243 6.510 1.00 98.69 585 LEU A CA 1
ATOM 4437 C C . LEU A 1 585 ? -14.585 11.559 6.744 1.00 98.69 585 LEU A C 1
ATOM 4439 O O . LEU A 1 585 ? -15.758 11.673 6.391 1.00 98.69 585 LEU A O 1
ATOM 4443 N N . ALA A 1 586 ? -13.916 12.552 7.324 1.00 98.31 586 ALA A N 1
ATOM 4444 C CA . ALA A 1 586 ? -14.507 13.868 7.558 1.00 98.31 586 ALA A CA 1
ATOM 4445 C C . ALA A 1 586 ? -13.468 14.982 7.431 1.00 98.31 586 ALA A C 1
ATOM 4447 O O . ALA A 1 586 ? -12.340 14.842 7.895 1.00 98.31 586 ALA A O 1
ATOM 4448 N N . LEU A 1 587 ? -13.857 16.098 6.822 1.00 97.75 587 LEU A N 1
ATOM 4449 C CA . LEU A 1 587 ? -13.028 17.286 6.673 1.00 97.75 587 LEU A CA 1
ATOM 4450 C C . LEU A 1 587 ? -13.670 18.448 7.430 1.00 97.75 587 LEU A C 1
ATOM 4452 O O . LEU A 1 587 ? -14.873 18.677 7.320 1.00 97.75 587 LEU A O 1
ATOM 4456 N N . VAL A 1 588 ? -12.871 19.173 8.212 1.00 96.38 588 VAL A N 1
ATOM 4457 C CA . VAL A 1 588 ? -13.316 20.339 8.992 1.00 96.38 588 VAL A CA 1
ATOM 4458 C C . VAL A 1 588 ? -12.318 21.498 8.880 1.00 96.38 588 VAL A C 1
ATOM 4460 O O . VAL A 1 588 ? -11.164 21.280 8.487 1.00 96.38 588 VAL A O 1
ATOM 4463 N N . PRO A 1 589 ? -12.727 22.733 9.228 1.00 95.94 589 PRO A N 1
ATOM 4464 C CA . PRO A 1 589 ? -11.819 23.872 9.319 1.00 95.94 589 PRO A CA 1
ATOM 4465 C C . PRO A 1 589 ? -10.603 23.633 10.220 1.00 95.94 589 PRO A C 1
ATOM 4467 O O . PRO A 1 589 ? -10.607 22.798 11.128 1.00 95.94 589 PRO A O 1
ATOM 4470 N N . GLY A 1 590 ? -9.550 24.397 9.944 1.00 93.69 590 GLY A N 1
ATOM 4471 C CA . GLY A 1 590 ? -8.279 24.326 10.656 1.00 93.69 590 GLY A CA 1
ATOM 4472 C C . GLY A 1 590 ? -8.322 24.901 12.073 1.00 93.69 590 GLY A C 1
ATOM 4473 O O . GLY A 1 590 ? -9.264 25.588 12.463 1.00 93.69 590 GLY A O 1
ATOM 4474 N N . SER A 1 591 ? -7.260 24.665 12.843 1.00 91.75 591 SER A N 1
ATOM 4475 C CA . SER A 1 591 ? -7.076 25.189 14.208 1.00 91.75 591 SER A CA 1
ATOM 4476 C C . SER A 1 591 ? -6.724 26.685 14.297 1.00 91.75 591 SER A C 1
ATOM 4478 O O . SER A 1 591 ? -6.588 27.213 15.399 1.00 91.75 591 SER A O 1
ATOM 4480 N N . GLY A 1 592 ? -6.595 27.390 13.168 1.00 91.88 592 GLY A N 1
ATOM 4481 C CA . GLY A 1 592 ? -6.129 28.779 13.122 1.00 91.88 592 GLY A CA 1
ATOM 4482 C C . GLY A 1 592 ? -4.646 28.866 12.768 1.00 91.88 592 GLY A C 1
ATOM 4483 O O . GLY A 1 592 ? -4.222 28.234 11.807 1.00 91.88 592 GLY A O 1
ATOM 4484 N N . SER A 1 593 ? -3.862 29.666 13.493 1.00 94.12 593 SER A N 1
ATOM 4485 C CA . SER A 1 593 ? -2.435 29.878 13.204 1.00 94.12 593 SER A CA 1
ATOM 4486 C C . SER A 1 593 ? -1.531 29.245 14.259 1.00 94.12 593 SER A C 1
ATOM 4488 O O . SER A 1 593 ? -1.776 29.383 15.454 1.00 94.12 593 SER A O 1
ATOM 4490 N N . ASP A 1 594 ? -0.438 28.641 13.805 1.00 94.69 594 ASP A N 1
ATOM 4491 C CA . ASP A 1 594 ? 0.667 28.128 14.609 1.00 94.69 594 ASP A CA 1
ATOM 4492 C C . ASP A 1 594 ? 1.943 28.941 14.337 1.00 94.69 594 ASP A C 1
ATOM 4494 O O . ASP A 1 594 ? 2.220 29.342 13.203 1.00 94.69 594 ASP A O 1
ATOM 4498 N N . SER A 1 595 ? 2.744 29.188 15.375 1.00 90.69 595 SER A N 1
ATOM 4499 C CA . SER A 1 595 ? 3.947 30.027 15.272 1.00 90.69 595 SER A CA 1
ATOM 4500 C C . SER A 1 595 ? 5.073 29.390 14.453 1.00 90.69 595 SER A C 1
ATOM 4502 O O . SER A 1 595 ? 5.931 30.105 13.933 1.00 90.69 595 SER A O 1
ATOM 4504 N N . VAL A 1 596 ? 5.082 28.061 14.326 1.00 88.94 596 VAL A N 1
ATOM 4505 C CA . VAL A 1 596 ? 6.120 27.294 13.634 1.00 88.94 596 VAL A CA 1
ATOM 4506 C C . VAL A 1 596 ? 5.644 26.773 12.289 1.00 88.94 596 VAL A C 1
ATOM 4508 O O . VAL A 1 596 ? 6.484 26.630 11.412 1.00 88.94 596 VAL A O 1
ATOM 4511 N N . MET A 1 597 ? 4.361 26.475 12.097 1.00 94.31 597 MET A N 1
ATOM 4512 C CA . MET A 1 597 ? 3.828 25.870 10.867 1.00 94.31 597 MET A CA 1
ATOM 4513 C C . MET A 1 597 ? 3.038 26.856 9.997 1.00 94.31 597 MET A C 1
ATOM 4515 O O . MET A 1 597 ? 2.872 26.602 8.808 1.00 94.31 597 MET A O 1
ATOM 4519 N N . GLY A 1 598 ? 2.613 27.996 10.548 1.00 95.25 598 GLY A N 1
ATOM 4520 C CA . GLY A 1 598 ? 1.817 28.994 9.837 1.00 95.25 598 GLY A CA 1
ATOM 4521 C C . GLY A 1 598 ? 0.313 28.773 10.002 1.00 95.25 598 GLY A C 1
ATOM 4522 O O . GLY A 1 598 ? -0.148 28.293 11.036 1.00 95.25 598 GLY A O 1
ATOM 4523 N N . LYS A 1 599 ? -0.476 29.163 9.002 1.00 96.94 599 LYS A N 1
ATOM 4524 C CA . LYS A 1 599 ? -1.939 29.066 9.036 1.00 96.94 599 LYS A CA 1
ATOM 4525 C C . LYS A 1 599 ? -2.387 27.647 8.682 1.00 96.94 599 LYS A C 1
ATOM 4527 O O . LYS A 1 599 ? -1.957 27.091 7.673 1.00 96.94 599 LYS A O 1
ATOM 4532 N N . SER A 1 600 ? -3.271 27.082 9.492 1.00 97.50 600 SER A N 1
ATOM 4533 C CA . SER A 1 600 ? -3.940 25.817 9.215 1.00 97.50 600 SER A CA 1
ATOM 4534 C C . SER A 1 600 ? -4.931 25.972 8.064 1.00 97.50 600 SER A C 1
ATOM 4536 O O . SER A 1 600 ? -5.774 26.874 8.063 1.00 97.50 600 SER A O 1
ATOM 4538 N N . ALA A 1 601 ? -4.833 25.069 7.097 1.00 96.81 601 ALA A N 1
ATOM 4539 C CA . ALA A 1 601 ? -5.703 24.997 5.934 1.00 96.81 601 ALA A CA 1
ATOM 4540 C C . ALA A 1 601 ? -6.935 24.108 6.174 1.00 96.81 601 ALA A C 1
ATOM 4542 O O . ALA A 1 601 ? -7.912 24.198 5.433 1.00 96.81 601 ALA A O 1
ATOM 4543 N N . GLY A 1 602 ? -6.924 23.252 7.197 1.00 97.56 602 GLY A N 1
ATOM 4544 C CA . GLY A 1 602 ? -8.005 22.305 7.471 1.00 97.56 602 GLY A CA 1
ATOM 4545 C C . GLY A 1 602 ? -7.503 20.988 8.046 1.00 97.56 602 GLY A C 1
ATOM 4546 O O . GLY A 1 602 ? -6.304 20.701 8.023 1.00 97.56 602 GLY A O 1
ATOM 4547 N N . LYS A 1 603 ? -8.440 20.181 8.548 1.00 98.25 603 LYS A N 1
ATOM 4548 C CA . LYS A 1 603 ? -8.191 18.859 9.134 1.00 98.25 603 LYS A CA 1
ATOM 4549 C C . LYS A 1 603 ? -8.972 17.794 8.377 1.00 98.25 603 LYS A C 1
ATOM 4551 O O . LYS A 1 603 ? -10.175 17.956 8.184 1.00 98.25 603 LYS A O 1
ATOM 4556 N N . LEU A 1 604 ? -8.309 16.699 8.017 1.00 98.31 604 LEU A N 1
ATOM 4557 C CA . LEU A 1 604 ? -8.918 15.485 7.477 1.00 98.31 604 LEU A CA 1
ATOM 4558 C C . LEU A 1 604 ? -8.829 14.362 8.518 1.00 98.31 604 LEU A C 1
ATOM 4560 O O . LEU A 1 604 ? -7.733 13.984 8.926 1.00 98.31 604 LEU A O 1
ATOM 4564 N N . LEU A 1 605 ? -9.975 13.827 8.930 1.00 98.56 605 LEU A N 1
ATOM 4565 C CA . LEU A 1 605 ? -10.110 12.642 9.772 1.00 98.56 605 LEU A CA 1
ATOM 4566 C C . LEU A 1 605 ? -10.259 11.393 8.916 1.00 98.56 605 LEU A C 1
ATOM 4568 O O . LEU A 1 605 ? -11.073 11.366 7.994 1.00 98.56 605 LEU A O 1
ATOM 4572 N N . ILE A 1 606 ? -9.557 10.343 9.328 1.00 98.56 606 ILE A N 1
ATOM 4573 C CA . ILE A 1 606 ? -9.824 8.959 8.960 1.00 98.56 606 ILE A CA 1
ATOM 4574 C C . ILE A 1 606 ? -10.024 8.167 10.251 1.00 98.56 606 ILE A C 1
ATOM 4576 O O . ILE A 1 606 ? -9.115 8.110 11.079 1.00 98.56 606 ILE A O 1
ATOM 4580 N N . ARG A 1 607 ? -11.196 7.559 10.445 1.00 98.31 607 ARG A N 1
ATOM 4581 C CA . ARG A 1 607 ? -11.504 6.746 11.629 1.00 98.31 607 ARG A CA 1
ATOM 4582 C C . ARG A 1 607 ? -12.081 5.401 11.248 1.00 98.31 607 ARG A C 1
ATOM 4584 O O . ARG A 1 607 ? -13.088 5.343 10.554 1.00 98.31 607 ARG A O 1
ATOM 4591 N N . TYR A 1 608 ? -11.482 4.338 11.758 1.00 98.12 608 TYR A N 1
ATOM 4592 C CA . TYR A 1 608 ? -11.855 2.956 11.502 1.00 98.12 608 TYR A CA 1
ATOM 4593 C C . TYR A 1 608 ? -12.591 2.400 12.712 1.00 98.12 608 TYR A C 1
ATOM 4595 O O . TYR A 1 608 ? -12.057 2.431 13.823 1.00 98.12 608 TYR A O 1
ATOM 4603 N N . ARG A 1 609 ? -13.782 1.843 12.488 1.00 98.50 609 ARG A N 1
ATOM 4604 C CA . ARG A 1 609 ? -14.475 1.006 13.463 1.00 98.50 609 ARG A CA 1
ATOM 4605 C C . ARG A 1 609 ? -14.733 -0.380 12.896 1.00 98.50 609 ARG A C 1
ATOM 4607 O O . ARG A 1 609 ? -15.254 -0.510 11.789 1.00 98.50 609 ARG A O 1
ATOM 4614 N N . ALA A 1 610 ? -14.376 -1.416 13.646 1.00 98.62 610 ALA A N 1
ATOM 4615 C CA . ALA A 1 610 ? -14.620 -2.795 13.241 1.00 98.62 610 ALA A CA 1
ATOM 4616 C C . ALA A 1 610 ? -15.067 -3.672 14.408 1.00 98.62 610 ALA A C 1
ATOM 4618 O O . ALA A 1 610 ? -14.621 -3.487 15.538 1.00 98.62 610 ALA A O 1
ATOM 4619 N N . ALA A 1 611 ? -15.923 -4.651 14.122 1.00 98.56 611 ALA A N 1
ATOM 4620 C CA . ALA A 1 611 ? -16.349 -5.646 15.099 1.00 98.56 611 ALA A CA 1
ATOM 4621 C C . ALA A 1 611 ? -16.609 -6.999 14.430 1.00 98.56 611 ALA A C 1
ATOM 4623 O O . ALA A 1 611 ? -17.087 -7.068 13.289 1.00 98.56 611 ALA A O 1
ATOM 4624 N N . LEU A 1 612 ? -16.307 -8.075 15.161 1.00 98.25 612 LEU A N 1
ATOM 4625 C CA . LEU A 1 612 ? -16.692 -9.432 14.783 1.00 98.25 612 LEU A CA 1
ATOM 4626 C C . LEU A 1 612 ? -18.219 -9.566 14.767 1.00 98.25 612 LEU A C 1
ATOM 4628 O O . LEU A 1 612 ? -18.917 -8.977 15.596 1.00 98.25 612 LEU A O 1
ATOM 4632 N N . ALA A 1 613 ? -18.736 -10.366 13.834 1.00 95.75 613 ALA A N 1
ATOM 4633 C CA . ALA A 1 613 ? -20.152 -10.705 13.785 1.00 95.75 613 ALA A CA 1
ATOM 4634 C C . ALA A 1 613 ? -20.596 -11.340 15.115 1.00 95.75 613 ALA A C 1
ATOM 4636 O O . ALA A 1 613 ? -19.977 -12.287 15.608 1.00 95.75 613 ALA A O 1
ATOM 4637 N N . SER A 1 614 ? -21.672 -10.813 15.703 1.00 94.19 614 SER A N 1
ATOM 4638 C CA . SER A 1 614 ? -22.161 -11.247 17.017 1.00 94.19 614 SER A CA 1
ATOM 4639 C C . SER A 1 614 ? -22.738 -12.665 17.010 1.00 94.19 614 SER A C 1
ATOM 4641 O O . SER A 1 614 ? -22.727 -13.332 18.041 1.00 94.19 614 SER A O 1
ATOM 4643 N N . ASP A 1 615 ? -23.210 -13.134 15.857 1.00 93.44 615 ASP A N 1
ATOM 4644 C CA . ASP A 1 615 ? -23.743 -14.476 15.613 1.00 93.44 615 ASP A CA 1
ATOM 4645 C C . ASP A 1 615 ? -22.699 -15.465 15.057 1.00 93.44 615 ASP A C 1
ATOM 4647 O O . ASP A 1 615 ? -22.999 -16.649 14.890 1.00 93.44 615 ASP A O 1
ATOM 4651 N N . GLY A 1 616 ? -21.465 -15.013 14.803 1.00 91.88 616 GLY A N 1
ATOM 4652 C CA . GLY A 1 616 ? -20.361 -15.858 14.343 1.00 91.88 616 GLY A CA 1
ATOM 4653 C C . GLY A 1 616 ? -19.784 -16.752 15.448 1.00 91.88 616 GLY A C 1
ATOM 4654 O O . GLY A 1 616 ? -19.890 -16.452 16.633 1.00 91.88 616 GLY A O 1
ATOM 4655 N N . SER A 1 617 ? -19.114 -17.849 15.081 1.00 93.12 617 SER A N 1
ATOM 4656 C CA . SER A 1 617 ? -18.506 -18.793 16.041 1.00 93.12 617 SER A CA 1
ATOM 4657 C C . SER A 1 617 ? -17.099 -18.413 16.517 1.00 93.12 617 SER A C 1
ATOM 4659 O O . SER A 1 617 ? -16.562 -19.063 17.407 1.00 93.12 617 SER A O 1
ATOM 4661 N N . VAL A 1 618 ? -16.474 -17.400 15.915 1.00 96.81 618 VAL A N 1
ATOM 4662 C CA . VAL A 1 618 ? -15.100 -16.977 16.231 1.00 96.81 618 VAL A CA 1
ATOM 4663 C C . VAL A 1 618 ? -15.121 -15.954 17.361 1.00 96.81 618 VAL A C 1
ATOM 4665 O O . VAL A 1 618 ? -15.797 -14.938 17.242 1.00 96.81 618 VAL A O 1
ATOM 4668 N N . GLU A 1 619 ? -14.390 -16.219 18.446 1.00 97.25 619 GLU A N 1
ATOM 4669 C CA . GLU A 1 619 ? -14.352 -15.344 19.632 1.00 97.25 619 GLU A CA 1
ATOM 4670 C C . GLU A 1 619 ? -13.289 -14.244 19.558 1.00 97.25 619 GLU A C 1
ATOM 4672 O O . GLU A 1 619 ? -13.425 -13.221 20.221 1.00 97.25 619 GLU A O 1
ATOM 4677 N N . ALA A 1 620 ? -12.239 -14.428 18.756 1.00 97.31 620 ALA A N 1
ATOM 4678 C CA . ALA A 1 620 ? -11.186 -13.435 18.585 1.00 97.31 620 ALA A CA 1
ATOM 4679 C C . ALA A 1 620 ? -10.469 -13.594 17.239 1.00 97.31 620 ALA A C 1
ATOM 4681 O O . ALA A 1 620 ? -10.328 -14.718 16.752 1.00 97.31 620 ALA A O 1
ATOM 4682 N N . THR A 1 621 ? -9.972 -12.496 16.664 1.00 97.75 621 THR A N 1
ATOM 4683 C CA . THR A 1 621 ? -9.139 -12.497 15.449 1.00 97.75 621 THR A CA 1
ATOM 4684 C C . THR A 1 621 ? -8.034 -11.441 15.518 1.00 97.75 621 THR A C 1
ATOM 4686 O O . THR A 1 621 ? -8.299 -10.317 15.939 1.00 97.75 621 THR A O 1
ATOM 4689 N N . PRO A 1 622 ? -6.816 -11.742 15.038 1.00 97.38 622 PRO A N 1
ATOM 4690 C CA . PRO A 1 622 ? -5.819 -10.728 14.739 1.00 97.38 622 PRO A CA 1
ATOM 4691 C C . PRO A 1 622 ? -6.354 -9.686 13.751 1.00 97.38 622 PRO A C 1
ATOM 4693 O O . PRO A 1 622 ? -6.949 -10.047 12.728 1.00 97.38 622 PRO A O 1
ATOM 4696 N N . PHE A 1 623 ? -6.168 -8.406 14.064 1.00 97.44 623 PHE A N 1
ATOM 4697 C CA . PHE A 1 623 ? -6.682 -7.281 13.295 1.00 97.44 623 PHE A CA 1
ATOM 4698 C C . PHE A 1 623 ? -5.877 -6.000 13.556 1.00 97.44 623 PHE A C 1
ATOM 4700 O O . PHE A 1 623 ? -5.714 -5.579 14.697 1.00 97.44 623 PHE A O 1
ATOM 4707 N N . ASN A 1 624 ? -5.397 -5.355 12.493 1.00 97.50 624 ASN A N 1
ATOM 4708 C CA . ASN A 1 624 ? -4.675 -4.083 12.564 1.00 97.50 624 ASN A CA 1
ATOM 4709 C C . ASN A 1 624 ? -4.858 -3.326 11.238 1.00 97.50 624 ASN A C 1
ATOM 4711 O O . ASN A 1 624 ? -4.644 -3.899 10.166 1.00 97.50 624 ASN A O 1
ATOM 4715 N N . MET A 1 625 ? -5.265 -2.058 11.297 1.00 96.94 625 MET A N 1
ATOM 4716 C CA . MET A 1 625 ? -5.567 -1.232 10.126 1.00 96.94 625 MET A CA 1
ATOM 4717 C C . MET A 1 625 ? -4.708 0.025 10.074 1.00 96.94 625 MET A C 1
ATOM 4719 O O . MET A 1 625 ? -4.329 0.591 11.100 1.00 96.94 625 MET A O 1
ATOM 4723 N N . THR A 1 626 ? -4.464 0.495 8.853 1.00 98.56 626 THR A N 1
ATOM 4724 C CA . THR A 1 626 ? -3.798 1.773 8.593 1.00 98.56 626 THR A CA 1
ATOM 4725 C C . THR A 1 626 ? -4.148 2.303 7.199 1.00 98.56 626 THR A C 1
ATOM 4727 O O . THR A 1 626 ? -4.776 1.597 6.410 1.00 98.56 626 THR A O 1
ATOM 4730 N N . HIS A 1 627 ? -3.731 3.527 6.880 1.00 98.44 627 HIS A N 1
ATOM 4731 C CA . HIS A 1 627 ? -3.653 4.021 5.503 1.00 98.44 627 HIS A CA 1
ATOM 4732 C C . HIS A 1 627 ? -2.186 4.152 5.097 1.00 98.44 627 HIS A C 1
ATOM 4734 O O . HIS A 1 627 ? -1.403 4.782 5.803 1.00 98.44 627 HIS A O 1
ATOM 4740 N N . HIS A 1 628 ? -1.831 3.615 3.931 1.00 98.12 628 HIS A N 1
ATOM 4741 C CA . HIS A 1 628 ? -0.468 3.638 3.394 1.00 98.12 628 HIS A CA 1
ATOM 4742 C C . HIS A 1 628 ? -0.245 4.850 2.471 1.00 98.12 628 HIS A C 1
ATOM 4744 O O . HIS A 1 628 ? 0.101 4.730 1.296 1.00 98.12 628 HIS A O 1
ATOM 4750 N N . TRP A 1 629 ? -0.495 6.050 2.988 1.00 95.69 629 TRP A N 1
ATOM 4751 C CA . TRP A 1 629 ? -0.347 7.320 2.264 1.00 95.69 629 TRP A CA 1
ATOM 4752 C C . TRP A 1 629 ? 1.051 7.939 2.370 1.00 95.69 629 TRP A C 1
ATOM 4754 O O . TRP A 1 629 ? 1.632 8.039 3.450 1.00 95.69 629 TRP A O 1
ATOM 4764 N N . GLY A 1 630 ? 1.595 8.338 1.218 1.00 96.88 630 GLY A N 1
ATOM 4765 C CA . GLY A 1 630 ? 2.972 8.805 1.065 1.00 96.88 630 GLY A CA 1
ATOM 4766 C C . GLY A 1 630 ? 3.078 10.301 0.827 1.00 96.88 630 GLY A C 1
ATOM 4767 O O . GLY A 1 630 ? 2.703 10.760 -0.243 1.00 96.88 630 GLY A O 1
ATOM 4768 N N . PHE A 1 631 ? 3.662 11.045 1.766 1.00 97.94 631 PHE A N 1
ATOM 4769 C CA . PHE A 1 631 ? 3.752 12.504 1.715 1.00 97.94 631 PHE A CA 1
ATOM 4770 C C . PHE A 1 631 ? 5.035 13.001 1.046 1.00 97.94 631 PHE A C 1
ATOM 4772 O O . PHE A 1 631 ? 6.122 12.466 1.270 1.00 97.94 631 PHE A O 1
ATOM 4779 N N . ASN A 1 632 ? 4.916 14.074 0.268 1.00 96.56 632 ASN A N 1
ATOM 4780 C CA . ASN A 1 632 ? 6.031 14.887 -0.187 1.00 96.56 632 ASN A CA 1
ATOM 4781 C C . ASN A 1 632 ? 5.643 16.374 -0.157 1.00 96.56 632 ASN A C 1
ATOM 4783 O O . ASN A 1 632 ? 4.978 16.882 -1.058 1.00 96.56 632 ASN A O 1
ATOM 4787 N N . MET A 1 633 ? 6.095 17.076 0.883 1.00 94.56 633 MET A N 1
ATOM 4788 C CA . MET A 1 633 ? 5.700 18.464 1.137 1.00 94.56 633 MET A CA 1
ATOM 4789 C C . MET A 1 633 ? 6.414 19.497 0.252 1.00 94.56 633 MET A C 1
ATOM 4791 O O . MET A 1 633 ? 5.978 20.647 0.211 1.00 94.56 633 MET A O 1
ATOM 4795 N N . SER A 1 634 ? 7.500 19.126 -0.438 1.00 91.12 634 SER A N 1
ATOM 4796 C CA . SER A 1 634 ? 8.267 20.035 -1.303 1.00 91.12 634 SER A CA 1
ATOM 4797 C C . SER A 1 634 ? 7.886 19.950 -2.779 1.00 91.12 634 SER A C 1
ATOM 4799 O O . SER A 1 634 ? 8.119 20.904 -3.522 1.00 91.12 634 SER A O 1
ATOM 4801 N N . ALA A 1 635 ? 7.242 18.856 -3.196 1.00 83.81 635 ALA A N 1
ATOM 4802 C CA . ALA A 1 635 ? 6.901 18.558 -4.587 1.00 83.81 635 ALA A CA 1
ATOM 4803 C C . ALA A 1 635 ? 6.112 19.672 -5.308 1.00 83.81 635 ALA A C 1
ATOM 4805 O O . ALA A 1 635 ? 6.219 19.840 -6.521 1.00 83.81 635 ALA A O 1
ATOM 4806 N N . LEU A 1 636 ? 5.359 20.466 -4.545 1.00 79.19 636 LEU A N 1
ATOM 4807 C CA . LEU A 1 636 ? 4.468 21.516 -5.038 1.00 79.19 636 LEU A CA 1
ATOM 4808 C C . LEU A 1 636 ? 5.146 22.848 -5.321 1.00 79.19 636 LEU A C 1
ATOM 4810 O O . LEU A 1 636 ? 4.636 23.638 -6.118 1.00 79.19 636 LEU A O 1
ATOM 4814 N N . ASN A 1 637 ? 6.280 23.102 -4.675 1.00 88.44 637 ASN A N 1
ATOM 4815 C CA . ASN A 1 637 ? 7.069 24.296 -4.903 1.00 88.44 637 ASN A CA 1
ATOM 4816 C C . ASN A 1 637 ? 8.132 23.964 -5.952 1.00 88.44 637 ASN A C 1
ATOM 4818 O O . ASN A 1 637 ? 9.023 23.163 -5.698 1.00 88.44 637 ASN A O 1
ATOM 4822 N N . GLU A 1 638 ? 8.046 24.577 -7.133 1.00 89.00 638 GLU A N 1
ATOM 4823 C CA . GLU A 1 638 ? 8.954 24.294 -8.253 1.00 89.00 638 GLU A CA 1
ATOM 4824 C C . GLU A 1 638 ? 10.435 24.425 -7.862 1.00 89.00 638 GLU A C 1
ATOM 4826 O O . GLU A 1 638 ? 11.245 23.567 -8.212 1.00 89.00 638 GLU A O 1
ATOM 4831 N N . GLN A 1 639 ? 10.790 25.464 -7.099 1.00 90.25 639 GLN A N 1
ATOM 4832 C CA . GLN A 1 639 ? 12.170 25.706 -6.677 1.00 90.25 639 GLN A CA 1
ATOM 4833 C C . GLN A 1 639 ? 12.639 24.656 -5.667 1.00 90.25 639 GLN A C 1
ATOM 4835 O O . GLN A 1 639 ? 13.733 24.117 -5.827 1.00 90.25 639 GLN A O 1
ATOM 4840 N N . ALA A 1 640 ? 11.810 24.333 -4.670 1.00 91.06 640 ALA A N 1
ATOM 4841 C CA . ALA A 1 640 ? 12.105 23.301 -3.679 1.00 91.06 640 ALA A CA 1
ATOM 4842 C C . ALA A 1 640 ? 12.197 21.916 -4.332 1.00 91.06 640 ALA A C 1
ATOM 4844 O O . ALA A 1 640 ? 13.211 21.241 -4.199 1.00 91.06 640 ALA A O 1
ATOM 4845 N N . CYS A 1 641 ? 11.195 21.531 -5.127 1.00 90.00 641 CYS A N 1
ATOM 4846 C CA . CYS A 1 641 ? 11.172 20.276 -5.871 1.00 90.00 641 CYS A CA 1
ATOM 4847 C C . CYS A 1 641 ? 12.409 20.124 -6.764 1.00 90.00 641 CYS A C 1
ATOM 4849 O O . CYS A 1 641 ? 12.968 19.033 -6.852 1.00 90.00 641 CYS A O 1
ATOM 4851 N N . LYS A 1 642 ? 12.855 21.198 -7.425 1.00 90.69 642 LYS A N 1
ATOM 4852 C CA . LYS A 1 642 ? 14.068 21.181 -8.248 1.00 90.69 642 LYS A CA 1
ATOM 4853 C C . LYS A 1 642 ? 15.340 21.065 -7.406 1.00 90.69 642 LYS A C 1
ATOM 4855 O O . LYS A 1 642 ? 16.224 20.296 -7.766 1.00 90.69 642 LYS A O 1
ATOM 4860 N N . ALA A 1 643 ? 15.440 21.805 -6.302 1.00 91.38 643 ALA A N 1
ATOM 4861 C CA . ALA A 1 643 ? 16.596 21.754 -5.404 1.00 91.38 643 ALA A CA 1
ATOM 4862 C C . ALA A 1 643 ? 16.748 20.384 -4.721 1.00 91.38 643 ALA A C 1
ATOM 4864 O O . ALA A 1 643 ? 17.863 19.918 -4.504 1.00 91.38 643 ALA A O 1
ATOM 4865 N N . GLU A 1 644 ? 15.627 19.731 -4.429 1.00 92.38 644 GLU A N 1
ATOM 4866 C CA . GLU A 1 644 ? 15.551 18.441 -3.741 1.00 92.38 644 GLU A CA 1
ATOM 4867 C C . GLU A 1 644 ? 15.447 17.260 -4.721 1.00 92.38 644 GLU A C 1
ATOM 4869 O O . GLU A 1 644 ? 15.294 16.118 -4.308 1.00 92.38 644 GLU A O 1
ATOM 4874 N N . ASN A 1 645 ? 15.516 17.503 -6.036 1.00 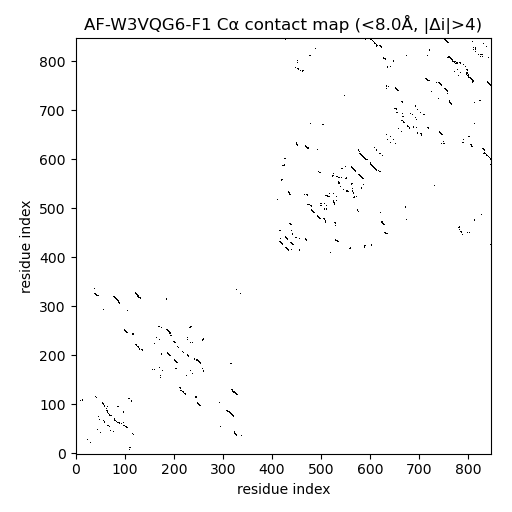90.94 645 ASN A N 1
ATOM 4875 C CA . ASN A 1 645 ? 15.329 16.487 -7.082 1.00 90.94 645 ASN A CA 1
ATOM 4876 C C . ASN A 1 645 ? 14.040 15.655 -6.912 1.00 90.94 645 ASN A C 1
ATOM 4878 O O . ASN A 1 645 ? 13.992 14.487 -7.295 1.00 90.94 645 ASN A O 1
ATOM 4882 N N . GLY A 1 646 ? 12.984 16.252 -6.354 1.00 91.19 646 GLY A N 1
ATOM 4883 C CA . GLY A 1 646 ? 11.708 15.595 -6.071 1.00 91.19 646 GLY A CA 1
ATOM 4884 C C . GLY A 1 646 ? 11.766 14.530 -4.971 1.00 91.19 646 GLY A C 1
ATOM 4885 O O . GLY A 1 646 ? 10.788 13.801 -4.808 1.00 91.19 646 GLY A O 1
ATOM 4886 N N . THR A 1 647 ? 12.870 14.412 -4.228 1.00 94.50 647 THR A N 1
ATOM 4887 C CA . THR A 1 647 ? 12.979 13.477 -3.104 1.00 94.50 647 THR A CA 1
ATOM 4888 C C . THR A 1 647 ? 12.485 14.106 -1.802 1.00 94.50 647 THR A C 1
ATOM 4890 O O . THR A 1 647 ? 12.341 15.318 -1.672 1.00 94.50 647 THR A O 1
ATOM 4893 N N . VAL A 1 648 ? 12.248 13.266 -0.798 1.00 96.50 648 VAL A N 1
ATOM 4894 C CA . VAL A 1 648 ? 11.851 13.690 0.553 1.00 96.50 648 VAL A CA 1
ATOM 4895 C C . VAL A 1 648 ? 13.023 13.909 1.502 1.00 96.50 648 VAL A C 1
ATOM 4897 O O . VAL A 1 648 ? 12.810 14.237 2.663 1.00 96.50 648 VAL A O 1
ATOM 4900 N N . THR A 1 649 ? 14.267 13.728 1.056 1.00 95.50 649 THR A N 1
ATOM 4901 C CA . THR A 1 649 ? 15.428 13.661 1.962 1.00 95.50 649 THR A CA 1
ATOM 4902 C C . THR A 1 649 ? 15.653 14.940 2.766 1.00 95.50 649 THR A C 1
ATOM 4904 O O . THR A 1 649 ? 16.183 14.869 3.870 1.00 95.50 649 THR A O 1
ATOM 4907 N N . GLU A 1 650 ? 15.197 16.085 2.257 1.00 96.62 650 GLU A N 1
ATOM 4908 C CA . GLU A 1 650 ? 15.309 17.392 2.912 1.00 96.62 650 GLU A CA 1
ATOM 4909 C C . GLU A 1 650 ? 14.112 17.753 3.805 1.00 96.62 650 GLU A C 1
ATOM 4911 O O . GLU A 1 650 ? 14.101 18.806 4.444 1.00 96.62 650 GLU A O 1
ATOM 4916 N N . GLN A 1 651 ? 13.106 16.884 3.900 1.00 96.75 651 GLN A N 1
ATOM 4917 C CA . GLN A 1 651 ? 11.972 17.107 4.790 1.00 96.75 651 GLN A CA 1
ATOM 4918 C C . GLN A 1 651 ? 12.357 16.814 6.239 1.00 96.75 651 GLN A C 1
ATOM 4920 O O . GLN A 1 651 ? 13.144 15.912 6.538 1.00 96.75 651 GLN A O 1
ATOM 4925 N N . ILE A 1 652 ? 11.784 17.596 7.148 1.00 97.75 652 ILE A N 1
ATOM 4926 C CA . ILE A 1 652 ? 11.981 17.467 8.588 1.00 97.75 652 ILE A CA 1
ATOM 4927 C C . ILE A 1 652 ? 10.806 16.704 9.176 1.00 97.75 652 ILE A C 1
ATOM 4929 O O . ILE A 1 652 ? 9.650 17.094 9.003 1.00 97.75 652 ILE A O 1
ATOM 4933 N N . ILE A 1 653 ? 11.119 15.654 9.927 1.00 98.31 653 ILE A N 1
ATOM 4934 C CA . ILE A 1 653 ? 10.158 14.859 10.679 1.00 98.31 653 ILE A CA 1
ATOM 4935 C C . ILE A 1 653 ? 10.381 15.078 12.170 1.00 98.31 653 ILE A C 1
ATOM 4937 O O . ILE A 1 653 ? 11.512 15.061 12.653 1.00 98.31 653 ILE A O 1
ATOM 4941 N N . GLN A 1 654 ? 9.291 15.267 12.909 1.00 98.12 654 GLN A N 1
ATOM 4942 C CA . GLN A 1 654 ? 9.306 15.265 14.368 1.00 98.12 654 GLN A CA 1
ATOM 4943 C C . GLN A 1 654 ? 8.222 14.328 14.889 1.00 98.12 654 GLN A C 1
ATOM 4945 O O . GLN A 1 654 ? 7.070 14.444 14.474 1.00 98.12 654 GLN A O 1
ATOM 4950 N N . MET A 1 655 ? 8.581 13.424 15.797 1.00 98.31 655 MET A N 1
ATOM 4951 C CA . MET A 1 655 ? 7.631 12.548 16.484 1.00 98.31 655 MET A CA 1
ATOM 4952 C C . MET A 1 655 ? 7.395 13.038 17.913 1.00 98.31 655 MET A C 1
ATOM 4954 O O . MET A 1 655 ? 8.297 13.560 18.563 1.00 98.31 655 MET A O 1
ATOM 4958 N N . TYR A 1 656 ? 6.167 12.874 18.389 1.00 97.00 656 TYR A N 1
ATOM 4959 C CA . TYR A 1 656 ? 5.711 13.313 19.701 1.00 97.00 656 TYR A CA 1
ATOM 4960 C C . TYR A 1 656 ? 5.154 12.092 20.445 1.00 97.00 656 TYR A C 1
ATOM 4962 O O . TYR A 1 656 ? 3.947 11.836 20.376 1.00 97.00 656 TYR A O 1
ATOM 4970 N N . PRO A 1 657 ? 6.005 11.285 21.112 1.00 95.81 657 PRO A N 1
ATOM 4971 C CA . PRO A 1 657 ? 5.493 10.250 22.002 1.00 95.81 657 PRO A CA 1
ATOM 4972 C C . PRO A 1 657 ? 4.633 10.901 23.107 1.00 95.81 657 PRO A C 1
ATOM 4974 O O . PRO A 1 657 ? 4.857 12.070 23.447 1.00 95.81 657 PRO A O 1
ATOM 4977 N N . PRO A 1 658 ? 3.654 10.179 23.685 1.00 94.88 658 PRO A N 1
ATOM 4978 C CA . PRO A 1 658 ? 2.842 10.692 24.779 1.00 94.88 658 PRO A CA 1
ATOM 4979 C C . PRO A 1 658 ? 3.705 11.249 25.922 1.00 94.88 658 PRO A C 1
ATOM 4981 O O . PRO A 1 658 ? 4.787 10.714 26.186 1.00 94.88 658 PRO A O 1
ATOM 4984 N N . PRO A 1 659 ? 3.247 12.293 26.636 1.00 90.00 659 PRO A N 1
ATOM 4985 C CA . PRO A 1 659 ? 4.024 12.908 27.706 1.00 90.00 659 PRO A CA 1
ATOM 4986 C C . PRO A 1 659 ? 4.561 11.885 28.716 1.00 90.00 659 PRO A C 1
ATOM 4988 O O . PRO A 1 659 ? 3.816 11.077 29.266 1.00 90.00 659 PRO A O 1
ATOM 4991 N N . GLY A 1 660 ? 5.872 11.929 28.965 1.00 90.94 660 GLY A N 1
ATOM 4992 C CA . GLY A 1 660 ? 6.547 11.017 29.894 1.00 90.94 660 GLY A CA 1
ATOM 4993 C C . GLY A 1 660 ? 6.860 9.629 29.329 1.00 90.94 660 GLY A C 1
ATOM 4994 O O . GLY A 1 660 ? 7.420 8.808 30.054 1.00 90.94 660 GLY A O 1
ATOM 4995 N N . LYS A 1 661 ? 6.548 9.361 28.056 1.00 94.25 661 LYS A N 1
ATOM 4996 C CA . LYS A 1 661 ? 6.911 8.113 27.388 1.00 94.25 661 LYS A CA 1
ATOM 4997 C C . LYS A 1 661 ? 8.112 8.281 26.457 1.00 94.25 661 LYS A C 1
ATOM 4999 O O . LYS A 1 661 ? 8.196 9.282 25.748 1.00 94.25 661 LYS A O 1
ATOM 5004 N N . PRO A 1 662 ? 9.027 7.302 26.427 1.00 95.06 662 PRO A N 1
ATOM 5005 C CA . PRO A 1 662 ? 10.081 7.257 25.423 1.00 95.06 662 PRO A CA 1
ATOM 5006 C C . PRO A 1 662 ? 9.526 6.857 24.049 1.00 95.06 662 PRO A C 1
ATOM 5008 O O . PRO A 1 662 ? 8.491 6.195 23.945 1.00 95.06 662 PRO A O 1
ATOM 5011 N N . LEU A 1 663 ? 10.264 7.222 23.002 1.00 97.81 663 LEU A N 1
ATOM 5012 C CA . LEU A 1 663 ? 10.091 6.685 21.659 1.00 97.81 663 LEU A CA 1
ATOM 5013 C C . LEU A 1 663 ? 11.033 5.489 21.467 1.00 97.81 663 LEU A C 1
ATOM 5015 O O . LEU A 1 663 ? 12.234 5.578 21.740 1.00 97.81 663 LEU A O 1
ATOM 5019 N N . TYR A 1 664 ? 10.497 4.375 20.980 1.00 98.06 664 TYR A N 1
ATOM 5020 C CA . TYR A 1 664 ? 11.285 3.192 20.659 1.00 98.06 664 TYR A CA 1
ATOM 5021 C C . TYR A 1 664 ? 11.297 2.914 19.160 1.00 98.06 664 TYR A C 1
ATOM 5023 O O . TYR A 1 664 ? 10.279 3.054 18.490 1.00 98.06 664 TYR A O 1
ATOM 5031 N N . HIS A 1 665 ? 12.437 2.456 18.658 1.00 98.19 665 HIS A N 1
ATOM 5032 C CA . HIS A 1 665 ? 12.583 1.763 17.383 1.00 98.19 665 HIS A CA 1
ATOM 5033 C C . HIS A 1 665 ? 12.307 0.269 17.588 1.00 98.19 665 HIS A C 1
ATOM 5035 O O . HIS A 1 665 ? 12.879 -0.348 18.496 1.00 98.19 665 HIS A O 1
ATOM 5041 N N . LEU A 1 666 ? 11.408 -0.298 16.781 1.00 98.00 666 LEU A N 1
ATOM 5042 C CA . LEU A 1 666 ? 11.111 -1.726 16.788 1.00 98.00 666 LEU A CA 1
ATOM 5043 C C . LEU A 1 666 ? 12.196 -2.485 16.028 1.00 98.00 666 LEU A C 1
ATOM 5045 O O . LEU A 1 666 ? 12.438 -2.234 14.850 1.00 98.00 666 LEU A O 1
ATOM 5049 N N . ASP A 1 667 ? 12.816 -3.443 16.703 1.00 96.94 667 ASP A N 1
ATOM 5050 C CA . ASP A 1 667 ? 13.856 -4.256 16.104 1.00 96.94 667 ASP A CA 1
ATOM 5051 C C . ASP A 1 667 ? 13.259 -5.328 15.183 1.00 96.94 667 ASP A C 1
ATOM 5053 O O . ASP A 1 667 ? 12.323 -6.040 15.567 1.00 96.94 667 ASP A O 1
ATOM 5057 N N . ILE A 1 668 ? 13.824 -5.451 13.984 1.00 95.88 668 ILE A N 1
ATOM 5058 C CA . ILE A 1 668 ? 13.388 -6.398 12.958 1.00 95.88 668 ILE A CA 1
ATOM 5059 C C . ILE A 1 668 ? 14.509 -7.354 12.548 1.00 95.88 668 ILE A C 1
ATOM 5061 O O . ILE A 1 668 ? 15.696 -7.033 12.616 1.00 95.88 668 ILE A O 1
ATOM 5065 N N . ASP A 1 669 ? 14.124 -8.551 12.122 1.00 94.38 669 ASP A N 1
ATOM 5066 C CA . ASP A 1 669 ? 15.034 -9.553 11.580 1.00 94.38 669 ASP A CA 1
ATOM 5067 C C . ASP A 1 669 ? 15.302 -9.330 10.071 1.00 94.38 669 ASP A C 1
ATOM 5069 O O . ASP A 1 669 ? 14.707 -8.448 9.446 1.00 94.38 669 ASP A O 1
ATOM 5073 N N . PRO A 1 670 ? 16.183 -10.121 9.429 1.00 92.00 670 PRO A N 1
ATOM 5074 C CA . PRO A 1 670 ? 16.442 -9.999 7.991 1.00 92.00 670 PRO A CA 1
ATOM 5075 C C . PRO A 1 670 ? 15.238 -10.284 7.073 1.00 92.00 670 PRO A C 1
ATOM 5077 O O . PRO A 1 670 ? 15.301 -9.968 5.886 1.00 92.00 670 PRO A O 1
ATOM 5080 N N . ALA A 1 671 ? 14.167 -10.903 7.582 1.00 87.75 671 ALA A N 1
ATOM 5081 C CA . ALA A 1 671 ? 12.898 -11.074 6.875 1.00 87.75 671 ALA A CA 1
ATOM 5082 C C . ALA A 1 671 ? 11.938 -9.891 7.114 1.00 87.75 671 ALA A C 1
ATOM 5084 O O . ALA A 1 671 ? 10.835 -9.878 6.568 1.00 87.75 671 ALA A O 1
ATOM 5085 N N . MET A 1 672 ? 12.376 -8.873 7.865 1.00 91.75 672 MET A N 1
ATOM 5086 C CA . MET A 1 672 ? 11.611 -7.697 8.277 1.00 91.75 672 MET A CA 1
ATOM 5087 C C . MET A 1 672 ? 10.462 -8.031 9.248 1.00 91.75 672 MET A C 1
ATOM 5089 O O . MET A 1 672 ? 9.480 -7.291 9.322 1.00 91.75 672 MET A O 1
ATOM 5093 N N . LEU A 1 673 ? 10.552 -9.145 9.984 1.00 94.75 673 LEU A N 1
ATOM 5094 C CA . LEU A 1 673 ? 9.628 -9.487 11.070 1.00 94.75 673 LEU A CA 1
ATOM 5095 C C . LEU A 1 673 ? 10.129 -8.911 12.393 1.00 94.75 673 LEU A C 1
ATOM 5097 O O . LEU A 1 673 ? 11.335 -8.834 12.621 1.00 94.75 673 LEU A O 1
ATOM 5101 N N . ALA A 1 674 ? 9.211 -8.532 13.284 1.00 95.75 674 ALA A N 1
ATOM 5102 C CA . ALA A 1 674 ? 9.590 -8.050 14.605 1.00 95.75 674 ALA A CA 1
ATOM 5103 C C . ALA A 1 674 ? 10.324 -9.140 15.399 1.00 95.75 674 ALA A C 1
ATOM 5105 O O . ALA A 1 674 ? 9.929 -10.304 15.413 1.00 95.75 674 ALA A O 1
ATOM 5106 N N . THR A 1 675 ? 11.378 -8.758 16.118 1.00 96.00 675 THR A N 1
ATOM 5107 C CA . THR A 1 675 ? 12.083 -9.669 17.039 1.00 96.00 675 THR A CA 1
ATOM 5108 C C . THR A 1 675 ? 11.492 -9.633 18.453 1.00 96.00 675 THR A C 1
ATOM 5110 O O . THR A 1 675 ? 11.876 -10.415 19.324 1.00 96.00 675 THR A O 1
ATOM 5113 N N . GLY A 1 676 ? 10.575 -8.693 18.712 1.00 94.94 676 GLY A N 1
ATOM 5114 C CA . GLY A 1 676 ? 10.070 -8.357 20.044 1.00 94.94 676 GLY A CA 1
ATOM 5115 C C . GLY A 1 676 ? 11.006 -7.451 20.855 1.00 94.94 676 GLY A C 1
ATOM 5116 O O . GLY A 1 676 ? 10.663 -7.045 21.968 1.00 94.94 676 GLY A O 1
ATOM 5117 N N . LYS A 1 677 ? 12.198 -7.125 20.339 1.00 96.00 677 LYS A N 1
ATOM 5118 C CA . LYS A 1 677 ? 13.120 -6.172 20.964 1.00 96.00 677 LYS A CA 1
ATOM 5119 C C . LYS A 1 677 ? 12.761 -4.743 20.538 1.00 96.00 677 LYS A C 1
ATOM 5121 O O . LYS A 1 677 ? 12.383 -4.487 19.403 1.00 96.00 677 LYS A O 1
ATOM 5126 N N . MET A 1 678 ? 12.906 -3.809 21.471 1.00 95.62 678 MET A N 1
ATOM 5127 C CA . MET A 1 678 ? 12.733 -2.375 21.248 1.00 95.62 678 MET A CA 1
ATOM 5128 C C . MET A 1 678 ? 13.995 -1.651 21.707 1.00 95.62 678 MET A C 1
ATOM 5130 O O . MET A 1 678 ? 14.525 -1.961 22.778 1.00 95.62 678 MET A O 1
ATOM 5134 N N . ASN A 1 679 ? 14.466 -0.691 20.918 1.00 96.56 679 ASN A N 1
ATOM 5135 C CA . ASN A 1 679 ? 15.634 0.130 21.229 1.00 96.56 679 ASN A CA 1
ATOM 5136 C C . ASN A 1 679 ? 15.193 1.587 21.400 1.00 96.56 679 ASN A C 1
ATOM 5138 O O . ASN A 1 679 ? 14.377 2.071 20.623 1.00 96.56 679 ASN A O 1
ATOM 5142 N N . VAL A 1 680 ? 15.709 2.304 22.400 1.00 96.44 680 VAL A N 1
ATOM 5143 C CA . VAL A 1 680 ? 15.428 3.746 22.526 1.00 96.44 680 VAL A CA 1
ATOM 5144 C C . VAL A 1 680 ? 16.054 4.467 21.331 1.00 96.44 680 VAL A C 1
ATOM 5146 O O . VAL A 1 680 ? 17.207 4.206 20.989 1.00 96.44 680 VAL A O 1
ATOM 5149 N N . THR A 1 681 ? 15.316 5.379 20.704 1.00 97.06 681 THR A N 1
ATOM 5150 C CA . THR A 1 681 ? 15.704 6.066 19.456 1.00 97.06 681 THR A CA 1
ATOM 5151 C C . THR A 1 681 ? 16.972 6.920 19.541 1.00 97.06 681 THR A C 1
ATOM 5153 O O . THR A 1 681 ? 17.522 7.307 18.510 1.00 97.06 681 THR A O 1
ATOM 5156 N N . THR A 1 682 ? 17.449 7.205 20.752 1.00 95.88 682 THR A N 1
ATOM 5157 C CA . THR A 1 682 ? 18.674 7.966 21.037 1.00 95.88 682 THR A CA 1
ATOM 5158 C C . THR A 1 682 ? 19.937 7.105 21.141 1.00 95.88 682 THR A C 1
ATOM 5160 O O . THR A 1 682 ? 21.005 7.646 21.421 1.00 95.88 682 THR A O 1
ATOM 5163 N N . GLY A 1 683 ? 19.826 5.785 20.954 1.00 93.69 683 GLY A N 1
ATOM 5164 C CA . GLY A 1 683 ? 20.962 4.861 20.962 1.00 93.69 683 GLY A CA 1
ATOM 5165 C C . GLY A 1 683 ? 21.957 5.074 19.815 1.00 93.69 683 GLY A C 1
ATOM 5166 O O . GLY A 1 683 ? 21.679 5.782 18.846 1.00 93.69 683 GLY A O 1
ATOM 5167 N N . GLU A 1 684 ? 23.123 4.433 19.931 1.00 95.25 684 GLU A N 1
ATOM 5168 C CA . GLU A 1 684 ? 24.169 4.473 18.901 1.00 95.25 684 GLU A CA 1
ATOM 5169 C C . GLU A 1 684 ? 23.700 3.786 17.601 1.00 95.25 684 GLU A C 1
ATOM 5171 O O . GLU A 1 684 ? 23.033 2.745 17.682 1.00 95.25 684 GLU A O 1
ATOM 5176 N N . PRO A 1 685 ? 24.053 4.309 16.408 1.00 95.25 685 PRO A N 1
ATOM 5177 C CA . PRO A 1 685 ? 23.523 3.834 15.128 1.00 95.25 685 PRO A CA 1
ATOM 5178 C C . PRO A 1 685 ? 23.637 2.327 14.883 1.00 95.25 685 PRO A C 1
ATOM 5180 O O . PRO A 1 685 ? 22.718 1.713 14.350 1.00 95.25 685 PRO A O 1
ATOM 5183 N N . GLU A 1 686 ? 24.738 1.705 15.296 1.00 94.50 686 GLU A N 1
ATOM 5184 C CA . GLU A 1 686 ? 25.030 0.285 15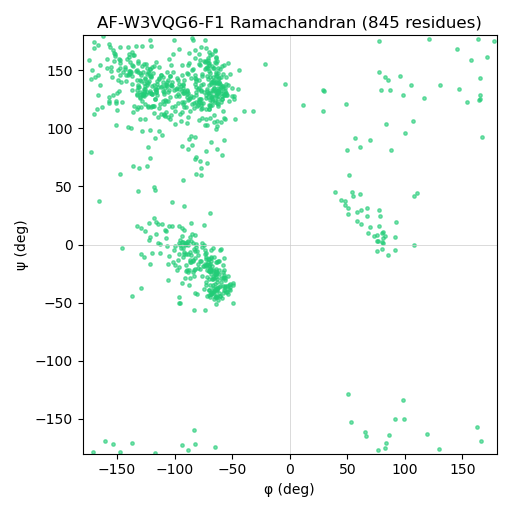.071 1.00 94.50 686 GLU A CA 1
ATOM 5185 C C . GLU A 1 686 ? 24.196 -0.650 15.959 1.00 94.50 686 GLU A C 1
ATOM 5187 O O . GLU A 1 686 ? 24.244 -1.870 15.798 1.00 94.50 686 GLU A O 1
ATOM 5192 N N . THR A 1 687 ? 23.450 -0.101 16.922 1.00 92.62 687 THR A N 1
ATOM 5193 C CA . THR A 1 687 ? 22.609 -0.881 17.842 1.00 92.62 687 THR A CA 1
ATOM 5194 C C . THR A 1 687 ? 21.216 -1.180 17.288 1.00 92.62 687 THR A C 1
ATOM 5196 O O . THR A 1 687 ? 20.531 -2.059 17.824 1.00 92.62 687 THR A O 1
ATOM 5199 N N . PHE A 1 688 ? 20.810 -0.479 16.224 1.00 96.81 688 PHE A N 1
ATOM 5200 C CA . PHE A 1 688 ? 19.538 -0.671 15.531 1.00 96.81 688 PHE A CA 1
ATOM 5201 C C . PHE A 1 688 ? 19.666 -1.724 14.422 1.00 96.81 688 PHE A C 1
ATOM 5203 O O . PHE A 1 688 ? 20.698 -1.827 13.760 1.00 96.81 688 PHE A O 1
ATOM 5210 N N . SER A 1 689 ? 18.597 -2.486 14.178 1.00 95.50 689 SER A N 1
ATOM 5211 C CA . SER A 1 689 ? 18.521 -3.460 13.070 1.00 95.50 689 SER A CA 1
ATOM 5212 C C . SER A 1 689 ? 18.603 -2.811 11.687 1.00 95.50 689 SER A C 1
ATOM 5214 O O . SER A 1 689 ? 19.046 -3.462 10.743 1.00 95.50 689 SER A O 1
ATOM 5216 N N . ASN A 1 690 ? 18.243 -1.530 11.575 1.00 96.56 690 ASN A N 1
ATOM 5217 C CA . ASN A 1 690 ? 18.532 -0.687 10.421 1.00 96.56 690 ASN A CA 1
ATOM 5218 C C . ASN A 1 690 ? 19.559 0.386 10.832 1.00 96.56 690 ASN A C 1
ATOM 5220 O O . ASN A 1 690 ? 19.171 1.400 11.402 1.00 96.56 690 ASN A O 1
ATOM 5224 N N . PRO A 1 691 ? 20.873 0.172 10.632 1.00 97.50 691 PRO A N 1
ATOM 5225 C CA . PRO A 1 691 ? 21.881 1.053 11.215 1.00 97.50 691 PRO A CA 1
ATOM 5226 C C . PRO A 1 691 ? 21.813 2.494 10.693 1.00 97.50 691 PRO A C 1
ATOM 5228 O O . PRO A 1 691 ? 21.972 2.741 9.495 1.00 97.50 691 PRO A O 1
ATOM 5231 N N . GLY A 1 692 ? 21.631 3.450 11.604 1.00 97.19 692 GLY A N 1
ATOM 5232 C CA . GLY A 1 692 ? 21.510 4.876 11.304 1.00 97.19 692 GLY A CA 1
ATOM 5233 C C . GLY A 1 692 ? 20.970 5.675 12.491 1.00 97.19 692 GLY A C 1
ATOM 5234 O O . GLY A 1 692 ? 20.895 5.187 13.614 1.00 97.19 692 GLY A O 1
ATOM 5235 N N . SER A 1 693 ? 20.605 6.935 12.268 1.00 97.38 693 SER A N 1
ATOM 5236 C CA . SER A 1 693 ? 20.001 7.788 13.294 1.00 97.38 693 SER A CA 1
ATOM 5237 C C . SER A 1 693 ? 18.480 7.642 13.304 1.00 97.38 693 SER A C 1
ATOM 5239 O O . SER A 1 693 ? 17.828 7.863 12.283 1.00 97.38 693 SER A O 1
ATOM 5241 N N . HIS A 1 694 ? 17.908 7.351 14.474 1.00 97.56 694 HIS A N 1
ATOM 5242 C CA . HIS A 1 694 ? 16.463 7.163 14.679 1.00 97.56 694 HIS A CA 1
ATOM 5243 C C . HIS A 1 694 ? 15.838 8.212 15.621 1.00 97.56 694 HIS A C 1
ATOM 5245 O O . HIS A 1 694 ? 14.679 8.088 16.002 1.00 97.56 694 HIS A O 1
ATOM 5251 N N . HIS A 1 695 ? 16.585 9.258 15.993 1.00 96.69 695 HIS A N 1
ATOM 5252 C CA . HIS A 1 695 ? 16.207 10.253 17.008 1.00 96.69 695 HIS A CA 1
ATOM 5253 C C . HIS A 1 695 ? 15.202 11.299 16.474 1.00 96.69 695 HIS A C 1
ATOM 5255 O O . HIS A 1 695 ? 15.552 12.457 16.229 1.00 96.69 695 HIS A O 1
ATOM 5261 N N . TRP A 1 696 ? 13.949 10.885 16.265 1.00 97.56 696 TRP A N 1
ATOM 5262 C CA . TRP A 1 696 ? 12.868 11.713 15.701 1.00 97.56 696 TRP A CA 1
ATOM 5263 C C . TRP A 1 696 ? 12.163 12.628 16.705 1.00 97.56 696 TRP A C 1
ATOM 5265 O O . TRP A 1 696 ? 11.540 13.611 16.309 1.00 97.56 696 TRP A O 1
ATOM 5275 N N . ASP A 1 697 ? 12.250 12.323 17.995 1.00 96.31 697 ASP A N 1
ATOM 5276 C CA . ASP A 1 697 ? 11.633 13.067 19.097 1.00 96.31 697 ASP A CA 1
ATOM 5277 C C . ASP A 1 697 ? 12.505 14.221 19.620 1.00 96.31 697 ASP A C 1
ATOM 5279 O O . ASP A 1 697 ? 12.154 14.906 20.583 1.00 96.31 697 ASP A O 1
ATOM 5283 N N . ARG A 1 698 ? 13.628 14.504 18.944 1.00 94.25 698 ARG A N 1
ATOM 5284 C CA . ARG A 1 698 ? 14.476 15.654 19.266 1.00 94.25 698 ARG A CA 1
ATOM 5285 C C . ARG A 1 698 ? 13.718 16.973 19.114 1.00 94.25 698 ARG A C 1
ATOM 5287 O O . ARG A 1 698 ? 12.836 17.133 18.264 1.00 94.25 698 ARG A O 1
ATOM 5294 N N . LYS A 1 699 ? 14.133 17.963 19.906 1.00 88.88 699 LYS A N 1
ATOM 5295 C CA . LYS A 1 699 ? 13.665 19.345 19.772 1.00 88.88 699 LYS A CA 1
ATOM 5296 C C . LYS A 1 699 ? 13.915 19.823 18.332 1.00 88.88 699 LYS A C 1
ATOM 5298 O O . LYS A 1 699 ? 15.016 19.644 17.818 1.00 88.88 699 LYS A O 1
ATOM 5303 N N . ASP A 1 700 ? 12.865 20.361 17.712 1.00 88.62 700 ASP A N 1
ATOM 5304 C CA . ASP A 1 700 ? 12.780 20.841 16.319 1.00 88.62 700 ASP A CA 1
ATOM 5305 C C . ASP A 1 700 ? 12.679 19.764 15.219 1.00 88.62 700 ASP A C 1
ATOM 5307 O O . ASP A 1 700 ? 12.379 20.085 14.068 1.00 88.62 700 ASP A O 1
ATOM 5311 N N . GLY A 1 701 ? 12.784 18.482 15.577 1.00 94.38 701 GLY A N 1
ATOM 5312 C CA . GLY A 1 701 ? 12.749 17.368 14.632 1.00 94.38 701 GLY A CA 1
ATOM 5313 C C . GLY A 1 701 ? 14.095 17.097 13.963 1.00 94.38 701 GLY A C 1
ATOM 5314 O O . GLY A 1 701 ? 15.132 17.668 14.304 1.00 94.38 701 GLY A O 1
ATOM 5315 N N . LYS A 1 702 ? 14.078 16.159 13.025 1.00 95.88 702 LYS A N 1
ATOM 5316 C CA . LYS A 1 702 ? 15.243 15.622 12.328 1.00 95.88 702 LYS A CA 1
ATOM 5317 C C . LYS A 1 702 ? 14.980 15.641 10.824 1.00 95.88 702 LYS A C 1
ATOM 5319 O O . LYS A 1 702 ? 13.905 15.234 10.383 1.00 95.88 702 LYS A O 1
ATOM 5324 N N . ARG A 1 703 ? 15.962 16.073 10.031 1.00 97.81 703 ARG A N 1
ATOM 5325 C CA . ARG A 1 703 ? 15.900 15.947 8.572 1.00 97.81 703 ARG A CA 1
ATOM 5326 C C . ARG A 1 703 ? 16.053 14.482 8.178 1.00 97.81 703 ARG A C 1
ATOM 5328 O O . ARG A 1 703 ? 16.819 13.746 8.807 1.00 97.81 703 ARG A O 1
ATOM 5335 N N . ILE A 1 704 ? 15.335 14.031 7.155 1.00 98.12 704 ILE A N 1
ATOM 5336 C CA . ILE A 1 704 ? 15.398 12.622 6.741 1.00 98.12 704 ILE A CA 1
ATOM 5337 C C . ILE A 1 704 ? 16.839 12.223 6.385 1.00 98.12 704 ILE A C 1
ATOM 5339 O O . ILE A 1 704 ? 17.287 11.174 6.843 1.00 98.12 704 ILE A O 1
ATOM 5343 N N . SER A 1 705 ? 17.589 13.077 5.682 1.00 97.19 705 SER A N 1
ATOM 5344 C CA . SER A 1 705 ? 18.988 12.838 5.295 1.00 97.19 705 SER A CA 1
ATOM 5345 C C . SER A 1 705 ? 19.982 12.754 6.463 1.00 97.19 705 SER A C 1
ATOM 5347 O O . SER A 1 705 ? 21.008 12.082 6.329 1.00 97.19 705 SER A O 1
ATOM 5349 N N . ASP A 1 706 ? 19.693 13.367 7.615 1.00 97.44 706 ASP A N 1
ATOM 5350 C CA . ASP A 1 706 ? 20.617 13.418 8.755 1.00 97.44 706 ASP A CA 1
ATOM 5351 C C . ASP A 1 706 ? 20.844 12.018 9.343 1.00 97.44 706 ASP A C 1
ATOM 5353 O O . ASP A 1 706 ? 19.982 11.475 10.031 1.00 97.44 706 ASP A O 1
ATOM 5357 N N . GLY A 1 707 ? 22.005 11.410 9.092 1.00 96.69 707 GLY A N 1
ATOM 5358 C CA . GLY A 1 707 ? 22.305 10.058 9.581 1.00 96.69 707 GLY A CA 1
ATOM 5359 C C . GLY A 1 707 ? 21.355 8.984 9.038 1.00 96.69 707 GLY A C 1
ATOM 5360 O O . GLY A 1 707 ? 21.078 8.013 9.737 1.00 96.69 707 GLY A O 1
ATOM 5361 N N . MET A 1 708 ? 20.819 9.176 7.830 1.00 97.12 708 MET A N 1
ATOM 5362 C CA . MET A 1 708 ? 19.931 8.213 7.175 1.00 97.12 708 MET A CA 1
ATOM 5363 C C . MET A 1 708 ? 20.614 6.842 7.009 1.00 97.12 708 MET A C 1
ATOM 5365 O O . MET A 1 708 ? 21.759 6.802 6.543 1.00 97.12 708 MET A O 1
ATOM 5369 N N . PRO A 1 709 ? 19.934 5.724 7.327 1.00 96.38 709 PRO A N 1
ATOM 5370 C CA . PRO A 1 709 ? 20.444 4.391 7.042 1.00 96.38 709 PRO A CA 1
ATOM 5371 C C . PRO A 1 709 ? 20.740 4.185 5.553 1.00 96.38 709 PRO A C 1
ATOM 5373 O O . PRO A 1 709 ? 20.127 4.806 4.680 1.00 96.38 709 PRO A O 1
ATOM 5376 N N . ALA A 1 710 ? 21.657 3.267 5.241 1.00 92.38 710 ALA A N 1
ATOM 5377 C CA . ALA A 1 710 ? 22.079 3.006 3.860 1.00 92.38 710 ALA A CA 1
ATOM 5378 C C . ALA A 1 710 ? 20.910 2.599 2.941 1.00 92.38 710 ALA A C 1
ATOM 5380 O O . ALA A 1 710 ? 20.863 3.000 1.776 1.00 92.38 710 ALA A O 1
ATOM 5381 N N . ASN A 1 711 ? 19.951 1.850 3.489 1.00 89.31 711 ASN A N 1
ATOM 5382 C CA . ASN A 1 711 ? 18.756 1.384 2.787 1.00 89.31 711 ASN A CA 1
ATOM 5383 C C . ASN A 1 711 ? 17.550 2.317 2.976 1.00 89.31 711 ASN A C 1
ATOM 5385 O O . ASN A 1 711 ? 16.436 1.901 2.683 1.00 89.31 711 ASN A O 1
ATOM 5389 N N . GLY A 1 712 ? 17.764 3.539 3.479 1.00 96.31 712 GLY A N 1
ATOM 5390 C CA . GLY A 1 712 ? 16.702 4.446 3.908 1.00 96.31 712 GLY A CA 1
ATOM 5391 C C . GLY A 1 712 ? 15.935 3.917 5.118 1.00 96.31 712 GLY A C 1
ATOM 5392 O O . GLY A 1 712 ? 16.393 3.014 5.816 1.00 96.31 712 GLY A O 1
ATOM 5393 N N . TYR A 1 713 ? 14.772 4.504 5.377 1.00 98.12 713 TYR A N 1
ATOM 5394 C CA . TYR A 1 713 ? 13.880 4.080 6.455 1.00 98.12 713 TYR A CA 1
ATOM 5395 C C . TYR A 1 713 ? 12.755 3.184 5.926 1.00 98.12 713 TYR A C 1
ATOM 5397 O O . TYR A 1 713 ? 12.118 3.530 4.924 1.00 98.12 713 TYR A O 1
ATOM 5405 N N . ASP A 1 714 ? 12.520 2.075 6.627 1.00 97.44 714 ASP A N 1
ATOM 5406 C CA . ASP A 1 714 ? 11.344 1.186 6.565 1.00 97.44 714 ASP A CA 1
ATOM 5407 C C . ASP A 1 714 ? 11.131 0.625 7.981 1.00 97.44 714 ASP A C 1
ATOM 5409 O O . ASP A 1 714 ? 11.249 -0.573 8.240 1.00 97.44 714 ASP A O 1
ATOM 5413 N N . ASP A 1 715 ? 10.900 1.529 8.932 1.00 98.00 715 ASP A N 1
ATOM 5414 C CA . ASP A 1 715 ? 11.025 1.257 10.363 1.00 98.00 715 ASP A CA 1
ATOM 5415 C C . ASP A 1 715 ? 9.747 1.607 11.125 1.00 98.00 715 ASP A C 1
ATOM 5417 O O . ASP A 1 715 ? 9.110 2.631 10.856 1.00 98.00 715 ASP A O 1
ATOM 5421 N N . PHE A 1 716 ? 9.417 0.782 12.123 1.00 98.50 716 PHE A N 1
ATOM 5422 C CA . PHE A 1 716 ? 8.298 1.036 13.025 1.00 98.50 716 PHE A CA 1
ATOM 5423 C C . PHE A 1 716 ? 8.786 1.699 14.307 1.00 98.50 716 PHE A C 1
ATOM 5425 O O . PHE A 1 716 ? 9.745 1.241 14.940 1.00 98.50 716 PHE A O 1
ATOM 5432 N N . TYR A 1 717 ? 8.085 2.745 14.728 1.00 98.56 717 TYR A N 1
ATOM 5433 C CA . TYR A 1 717 ? 8.350 3.447 15.975 1.00 98.56 717 TYR A CA 1
ATOM 5434 C C . TYR A 1 717 ? 7.161 3.306 16.915 1.00 98.56 717 TYR A C 1
ATOM 5436 O O . TYR A 1 717 ? 6.022 3.532 16.515 1.00 98.56 717 TYR A O 1
ATOM 5444 N N . VAL A 1 718 ? 7.417 2.934 18.168 1.00 97.62 718 VAL A N 1
ATOM 5445 C CA . VAL A 1 718 ? 6.376 2.592 19.145 1.00 97.62 718 VAL A CA 1
ATOM 5446 C C . VAL A 1 718 ? 6.537 3.392 20.435 1.00 97.62 718 VAL A C 1
ATOM 5448 O O . VAL A 1 718 ? 7.643 3.580 20.943 1.00 97.62 718 VAL A O 1
ATOM 5451 N N . TRP A 1 719 ? 5.411 3.854 20.975 1.00 96.81 719 TRP A N 1
ATOM 5452 C CA . TRP A 1 719 ? 5.303 4.548 22.265 1.00 96.81 719 TRP A CA 1
ATOM 5453 C C . TRP A 1 719 ? 4.263 3.906 23.203 1.00 96.81 719 TRP A C 1
ATOM 5455 O O . TRP A 1 719 ? 4.213 4.217 24.395 1.00 96.81 719 TRP A O 1
ATOM 5465 N N . GLY A 1 720 ? 3.448 2.978 22.695 1.00 94.94 720 GLY A N 1
ATOM 5466 C CA . GLY A 1 720 ? 2.500 2.183 23.477 1.00 94.94 720 GLY A CA 1
ATOM 5467 C C . GLY A 1 720 ? 1.209 2.923 23.873 1.00 94.94 720 GLY A C 1
ATOM 5468 O O . GLY A 1 720 ? 1.092 4.131 23.658 1.00 94.94 720 GLY A O 1
ATOM 5469 N N . PRO A 1 721 ? 0.247 2.233 24.514 1.00 92.31 721 PRO A N 1
ATOM 5470 C CA . PRO A 1 721 ? -1.108 2.741 24.772 1.00 92.31 721 PRO A CA 1
ATOM 5471 C C . PRO A 1 721 ? -1.153 4.019 25.612 1.00 92.31 721 PRO A C 1
ATOM 5473 O O . PRO A 1 721 ? -0.523 4.093 26.665 1.00 92.31 721 PRO A O 1
ATOM 5476 N N . ASP A 1 722 ? -1.912 5.024 25.187 1.00 91.12 722 ASP A N 1
ATOM 5477 C CA . ASP A 1 722 ? -2.021 6.309 25.881 1.00 91.12 722 ASP A CA 1
ATOM 5478 C C . ASP A 1 722 ? -3.401 6.474 26.530 1.00 91.12 722 ASP A C 1
ATOM 5480 O O . ASP A 1 722 ? -4.412 6.639 25.852 1.00 91.12 722 ASP A O 1
ATOM 5484 N N . ALA A 1 723 ? -3.436 6.459 27.863 1.00 85.75 723 ALA A N 1
ATOM 5485 C CA . ALA A 1 723 ? -4.671 6.613 28.631 1.00 85.75 723 ALA A CA 1
ATOM 5486 C C . ALA A 1 723 ? -5.258 8.037 28.571 1.00 85.75 723 ALA A C 1
ATOM 5488 O O . ALA A 1 723 ? -6.392 8.240 28.999 1.00 85.75 723 ALA A O 1
ATOM 5489 N N . SER A 1 724 ? -4.507 9.025 28.069 1.00 84.56 724 SER A N 1
ATOM 5490 C CA . SER A 1 724 ? -4.979 10.408 27.927 1.00 84.56 724 SER A CA 1
ATOM 5491 C C . SER A 1 724 ? -5.812 10.651 26.665 1.00 84.56 724 SER A C 1
ATOM 5493 O O . SER A 1 724 ? -6.369 11.737 26.505 1.00 84.56 724 SER A O 1
ATOM 5495 N N . VAL A 1 725 ? -5.925 9.652 25.780 1.00 90.50 725 VAL A N 1
ATOM 5496 C CA . VAL A 1 725 ? -6.694 9.753 24.536 1.00 90.50 725 VAL A CA 1
ATOM 5497 C C . VAL A 1 725 ? -8.181 10.004 24.842 1.00 90.50 725 VAL A C 1
ATOM 5499 O O . VAL A 1 725 ? -8.830 9.159 25.469 1.00 90.50 725 VAL A O 1
ATOM 5502 N N . PRO A 1 726 ? -8.761 11.117 24.354 1.00 88.12 726 PRO A N 1
ATOM 5503 C CA . PRO A 1 726 ? -10.179 11.409 24.525 1.00 88.12 726 PRO A CA 1
ATOM 5504 C C . PRO A 1 726 ? -11.071 10.384 23.818 1.00 88.12 726 PRO A C 1
ATOM 5506 O O . PRO A 1 726 ? -10.814 9.991 22.680 1.00 88.12 726 PRO A O 1
ATOM 5509 N N . GLN A 1 727 ? -12.166 10.002 24.474 1.00 87.12 727 GLN A N 1
ATOM 5510 C CA . GLN A 1 727 ? -13.221 9.174 23.889 1.00 87.12 727 GLN A CA 1
ATOM 5511 C C . GLN A 1 727 ? -14.314 10.083 23.317 1.00 87.12 727 GLN A C 1
ATOM 5513 O O . GLN A 1 727 ? -15.280 10.413 24.001 1.00 87.12 727 GLN A O 1
ATOM 5518 N N . ALA A 1 728 ? -14.126 10.539 22.080 1.00 92.81 728 ALA A N 1
ATOM 5519 C CA . ALA A 1 728 ? -15.059 11.422 21.382 1.00 92.81 728 ALA A CA 1
ATOM 5520 C C . ALA A 1 728 ? -15.048 11.153 19.872 1.00 92.81 728 ALA A C 1
ATOM 5522 O O . ALA A 1 728 ? -14.067 10.626 19.353 1.00 92.81 728 ALA A O 1
ATOM 5523 N N . ASP A 1 729 ? -16.116 11.537 19.167 1.00 91.62 729 ASP A N 1
ATOM 5524 C CA . ASP A 1 729 ? -16.210 11.451 17.695 1.00 91.62 729 ASP A CA 1
ATOM 5525 C C . ASP A 1 729 ? -15.886 12.772 16.991 1.00 91.62 729 ASP A C 1
ATOM 5527 O O . ASP A 1 729 ? -15.455 12.798 15.835 1.00 91.62 729 ASP A O 1
ATOM 5531 N N . GLU A 1 730 ? -16.015 13.883 17.708 1.00 91.56 730 GLU A N 1
ATOM 5532 C CA . GLU A 1 730 ? -15.742 15.209 17.179 1.00 91.56 730 GLU A CA 1
ATOM 5533 C C . GLU A 1 730 ? -14.234 15.446 16.997 1.00 91.56 730 GLU A C 1
ATOM 5535 O O . GLU A 1 730 ? -13.457 15.353 17.951 1.00 91.56 730 GLU A O 1
ATOM 5540 N N . ILE A 1 731 ? -13.820 15.839 15.782 1.00 93.81 731 ILE A N 1
ATOM 5541 C CA . ILE A 1 731 ? -12.408 16.099 15.440 1.00 93.81 731 ILE A CA 1
ATOM 5542 C C . ILE A 1 731 ? -11.770 17.111 16.393 1.00 93.81 731 ILE A C 1
ATOM 5544 O O . ILE A 1 731 ? -10.628 16.924 16.804 1.00 93.81 731 ILE A O 1
ATOM 5548 N N . GLY A 1 732 ? -12.496 18.168 16.767 1.00 88.81 732 GLY A N 1
ATOM 5549 C CA . GLY A 1 732 ? -11.996 19.200 17.679 1.00 88.81 732 GLY A CA 1
ATOM 5550 C C . GLY A 1 732 ? -11.681 18.689 19.089 1.00 88.81 732 GLY A C 1
ATOM 5551 O O . GLY A 1 732 ? -10.839 19.272 19.767 1.00 88.81 732 GLY A O 1
ATOM 5552 N N . GLN A 1 733 ? -12.312 17.591 19.513 1.00 92.75 733 GLN A N 1
ATOM 5553 C CA . GLN A 1 733 ? -12.097 16.984 20.827 1.00 92.75 733 GLN A CA 1
ATOM 5554 C C . GLN A 1 733 ? -10.991 15.926 20.810 1.00 92.75 733 GLN A C 1
ATOM 5556 O O . GLN A 1 733 ? -10.328 15.728 21.825 1.00 92.75 733 GLN A O 1
ATOM 5561 N N . ILE A 1 734 ? -10.774 15.257 19.672 1.00 95.44 734 ILE A N 1
ATOM 5562 C CA . ILE A 1 734 ? -9.740 14.221 19.542 1.00 95.44 734 ILE A CA 1
ATOM 5563 C C . ILE A 1 734 ? -8.409 14.755 19.014 1.00 95.44 734 ILE A C 1
ATOM 5565 O O . ILE A 1 734 ? -7.378 14.259 19.448 1.00 95.44 734 ILE A O 1
ATOM 5569 N N . ALA A 1 735 ? -8.383 15.765 18.139 1.00 95.62 735 ALA A N 1
ATOM 5570 C CA . ALA A 1 735 ? -7.158 16.377 17.613 1.00 95.62 735 ALA A CA 1
ATOM 5571 C C . ALA A 1 735 ? -6.684 17.517 18.530 1.00 95.62 735 ALA A C 1
ATOM 5573 O O . ALA A 1 735 ? -6.976 18.693 18.296 1.00 95.62 735 ALA A O 1
ATOM 5574 N N . THR A 1 736 ? -5.973 17.147 19.595 1.00 93.12 736 THR A N 1
ATOM 5575 C CA . THR A 1 736 ? -5.512 18.039 20.668 1.00 93.12 736 THR A CA 1
ATOM 5576 C C . THR A 1 736 ? -4.012 17.863 20.903 1.00 93.12 736 THR A C 1
ATOM 5578 O O . THR A 1 736 ? -3.404 16.918 20.403 1.00 93.12 736 THR A O 1
ATOM 5581 N N . GLU A 1 737 ? -3.385 18.726 21.706 1.00 91.50 737 GLU A N 1
ATOM 5582 C CA . GLU A 1 737 ? -1.960 18.555 22.039 1.00 91.50 737 GLU A CA 1
ATOM 5583 C C . GLU A 1 737 ? -1.649 17.199 22.701 1.00 91.50 737 GLU A C 1
ATOM 5585 O O . GLU A 1 737 ? -0.562 16.667 22.495 1.00 91.50 737 GLU A O 1
ATOM 5590 N N . ALA A 1 738 ? -2.595 16.592 23.431 1.00 92.62 738 ALA A N 1
ATOM 5591 C CA . ALA A 1 738 ? -2.399 15.283 24.066 1.00 92.62 738 ALA A CA 1
ATOM 5592 C C . ALA A 1 738 ? -2.260 14.137 23.048 1.00 92.62 738 ALA A C 1
ATOM 5594 O O . ALA A 1 738 ? -1.565 13.153 23.300 1.00 92.62 738 ALA A O 1
ATOM 5595 N N . THR A 1 739 ? -2.892 14.267 21.882 1.00 96.25 739 THR A N 1
ATOM 5596 C CA . THR A 1 739 ? -2.953 13.223 20.848 1.00 96.25 739 THR A CA 1
ATOM 5597 C C . THR A 1 739 ? -2.091 13.526 19.630 1.00 96.25 739 THR A C 1
ATOM 5599 O O . THR A 1 739 ? -2.119 12.781 18.654 1.00 96.25 739 THR A O 1
ATOM 5602 N N . LYS A 1 740 ? -1.311 14.606 19.671 1.00 96.19 740 LYS A N 1
ATOM 5603 C CA . LYS A 1 740 ? -0.307 14.952 18.664 1.00 96.19 740 LYS A CA 1
ATOM 5604 C C . LYS A 1 740 ? 0.763 13.859 18.607 1.00 96.19 740 LYS A C 1
ATOM 5606 O O . LYS A 1 740 ? 1.262 13.455 19.656 1.00 96.19 740 LYS A O 1
ATOM 5611 N N . ARG A 1 741 ? 1.103 13.366 17.408 1.00 97.75 741 ARG A N 1
ATOM 5612 C CA . ARG A 1 741 ? 2.033 12.226 17.234 1.00 97.75 741 ARG A CA 1
ATOM 5613 C C . ARG A 1 741 ? 3.169 12.458 16.260 1.00 97.75 741 ARG A C 1
ATOM 5615 O O . ARG A 1 741 ? 4.274 11.995 16.519 1.00 97.75 741 ARG A O 1
ATOM 5622 N N . MET A 1 742 ? 2.943 13.164 15.157 1.00 98.12 742 MET A N 1
ATOM 5623 C CA . MET A 1 742 ? 3.989 13.335 14.147 1.00 98.12 742 MET A CA 1
ATOM 5624 C C . MET A 1 742 ? 3.776 14.601 13.333 1.00 98.12 742 MET A C 1
ATOM 5626 O O . MET A 1 742 ? 2.645 14.939 13.014 1.00 98.12 742 MET A O 1
ATOM 5630 N N . ARG A 1 743 ? 4.855 15.281 12.955 1.00 97.75 743 ARG A N 1
ATOM 5631 C CA . ARG A 1 743 ? 4.850 16.387 11.994 1.00 97.75 743 ARG A CA 1
ATOM 5632 C C . ARG A 1 743 ? 5.818 16.086 10.859 1.00 97.75 743 ARG A C 1
ATOM 5634 O O . ARG A 1 743 ? 6.932 15.641 11.129 1.00 97.75 743 ARG A O 1
ATOM 5641 N N . VAL A 1 744 ? 5.428 16.420 9.632 1.00 97.88 744 VAL A N 1
ATOM 5642 C CA . VAL A 1 744 ? 6.315 16.466 8.460 1.00 97.88 744 VAL A CA 1
ATOM 5643 C C . VAL A 1 744 ? 6.326 17.881 7.905 1.00 97.88 744 VAL A C 1
ATOM 5645 O O . VAL A 1 744 ? 5.269 18.470 7.691 1.00 97.88 744 VAL A O 1
ATOM 5648 N N . THR A 1 745 ? 7.513 18.434 7.677 1.00 96.88 745 THR A N 1
ATOM 5649 C CA . THR A 1 745 ? 7.698 19.818 7.234 1.00 96.88 745 THR A CA 1
ATOM 5650 C C . THR A 1 745 ? 8.670 19.888 6.065 1.00 96.88 745 THR A C 1
ATOM 5652 O O . THR A 1 745 ? 9.772 19.347 6.137 1.00 96.88 745 THR A O 1
ATOM 5655 N N . SER A 1 746 ? 8.299 20.638 5.029 1.00 95.75 746 SER A N 1
ATOM 5656 C CA . SER A 1 746 ? 9.245 21.204 4.068 1.00 95.75 746 SER A CA 1
ATOM 5657 C C . SER A 1 746 ? 9.422 22.687 4.388 1.00 95.75 746 SER A C 1
ATOM 5659 O O . SER A 1 746 ? 8.500 23.493 4.238 1.00 95.75 746 SER A O 1
ATOM 5661 N N . GLU A 1 747 ? 10.613 23.055 4.859 1.00 93.50 747 GLU A N 1
ATOM 5662 C CA . GLU A 1 747 ? 10.952 24.458 5.121 1.00 93.50 747 GLU A CA 1
ATOM 5663 C C . GLU A 1 747 ? 11.049 25.259 3.822 1.00 93.50 747 GLU A C 1
ATOM 5665 O O . GLU A 1 747 ? 10.545 26.377 3.752 1.00 93.50 747 GLU A O 1
ATOM 5670 N N . SER A 1 748 ? 11.641 24.656 2.789 1.00 92.19 748 SER A N 1
ATOM 5671 C CA . SER A 1 748 ? 11.826 25.225 1.450 1.00 92.19 748 SER A CA 1
ATOM 5672 C C . SER A 1 748 ? 10.498 25.562 0.765 1.00 92.19 748 SER A C 1
ATOM 5674 O O . SER A 1 748 ? 10.408 26.575 0.072 1.00 92.19 748 SER A O 1
ATOM 5676 N N . ALA A 1 749 ? 9.454 24.760 0.987 1.00 92.50 749 ALA A N 1
ATOM 5677 C CA . ALA A 1 749 ? 8.116 25.015 0.459 1.00 92.50 749 ALA A CA 1
ATOM 5678 C C . ALA A 1 749 ? 7.201 25.797 1.418 1.00 92.50 749 ALA A C 1
ATOM 5680 O O . ALA A 1 749 ? 6.124 26.227 1.004 1.00 92.50 749 ALA A O 1
ATOM 5681 N N . GLY A 1 750 ? 7.589 25.980 2.687 1.00 93.94 750 GLY A N 1
ATOM 5682 C CA . GLY A 1 750 ? 6.732 26.606 3.698 1.00 93.94 750 GLY A CA 1
ATOM 5683 C C . GLY A 1 750 ? 5.439 25.817 3.931 1.00 93.94 750 GLY A C 1
ATOM 5684 O O . GLY A 1 750 ? 4.348 26.395 3.955 1.00 93.94 750 GLY A O 1
ATOM 5685 N N . ARG A 1 751 ? 5.548 24.487 4.027 1.00 94.25 751 ARG A N 1
ATOM 5686 C CA . ARG A 1 751 ? 4.414 23.567 4.192 1.00 94.25 751 ARG A CA 1
ATOM 5687 C C . ARG A 1 751 ? 4.681 22.561 5.301 1.00 94.25 751 ARG A C 1
ATOM 5689 O O . ARG A 1 751 ? 5.786 22.022 5.403 1.00 94.25 751 ARG A O 1
ATOM 5696 N N . SER A 1 752 ? 3.643 22.257 6.071 1.00 96.44 752 SER A N 1
ATOM 5697 C CA . SER A 1 752 ? 3.684 21.217 7.096 1.00 96.44 752 SER A CA 1
ATOM 5698 C C . SER A 1 752 ? 2.389 20.419 7.124 1.00 96.44 752 SER A C 1
ATOM 5700 O O . SER A 1 752 ? 1.317 20.959 6.865 1.00 96.44 752 SER A O 1
ATOM 5702 N N . VAL A 1 753 ? 2.487 19.149 7.500 1.00 97.62 753 VAL A N 1
ATOM 5703 C CA . VAL A 1 753 ? 1.351 18.343 7.954 1.00 97.62 753 VAL A CA 1
ATOM 5704 C C . VAL A 1 753 ? 1.603 17.883 9.383 1.00 97.62 753 VAL A C 1
ATOM 5706 O O . VAL A 1 753 ? 2.718 17.475 9.725 1.00 97.62 753 VAL A O 1
ATOM 5709 N N . LEU A 1 754 ? 0.577 17.978 10.223 1.00 98.31 754 LEU A N 1
ATOM 5710 C CA . LEU A 1 754 ? 0.578 17.514 11.602 1.00 98.31 754 LEU A CA 1
ATOM 5711 C C . LEU A 1 754 ? -0.440 16.388 11.767 1.00 98.31 754 LEU A C 1
ATOM 5713 O O . LEU A 1 754 ? -1.595 16.518 11.369 1.00 98.31 754 LEU A O 1
ATOM 5717 N N . PHE A 1 755 ? -0.006 15.300 12.389 1.00 98.62 755 PHE A N 1
ATOM 5718 C CA . PHE A 1 755 ? -0.811 14.121 12.645 1.00 98.62 755 PHE A CA 1
ATOM 5719 C C . PHE A 1 755 ? -1.163 14.003 14.121 1.00 98.62 755 PHE A C 1
ATOM 5721 O O . PHE A 1 755 ? -0.297 14.095 15.003 1.00 98.62 755 PHE A O 1
ATOM 5728 N N . TYR A 1 756 ? -2.433 13.704 14.355 1.00 98.38 756 TYR A N 1
ATOM 5729 C CA . TYR A 1 756 ? -2.974 13.287 15.638 1.00 98.38 756 TYR A CA 1
ATOM 5730 C C . TYR A 1 756 ? -3.488 11.856 15.508 1.00 98.38 756 TYR A C 1
ATOM 5732 O O . TYR A 1 756 ? -4.083 11.515 14.485 1.00 98.38 756 TYR A O 1
ATOM 5740 N N . SER A 1 757 ? -3.279 11.018 16.520 1.00 97.81 757 SER A N 1
ATOM 5741 C CA . SER A 1 757 ? -3.784 9.642 16.508 1.00 97.81 757 SER A CA 1
ATOM 5742 C C . SER A 1 757 ? -3.879 9.053 17.915 1.00 97.81 757 SER A C 1
ATOM 5744 O O . SER A 1 757 ? -3.096 9.400 18.807 1.00 97.81 757 SER A O 1
ATOM 5746 N N . ASN A 1 758 ? -4.815 8.120 18.097 1.00 96.88 758 ASN A N 1
ATOM 5747 C CA . ASN A 1 758 ? -4.876 7.247 19.269 1.00 96.88 758 ASN A CA 1
ATOM 5748 C C . ASN A 1 758 ? -4.027 5.973 19.142 1.00 96.88 758 ASN A C 1
ATOM 5750 O O . ASN A 1 758 ? -3.909 5.234 20.118 1.00 96.88 758 ASN A O 1
ATOM 5754 N N . GLN A 1 759 ? -3.439 5.713 17.974 1.00 96.44 759 GLN A N 1
ATOM 5755 C CA . GLN A 1 759 ? -2.625 4.526 17.749 1.00 96.44 759 GLN A CA 1
ATOM 5756 C C . GLN A 1 759 ? -1.292 4.607 18.512 1.00 96.44 759 GLN A C 1
ATOM 5758 O O . GLN A 1 759 ? -0.825 5.670 18.937 1.00 96.44 759 GLN A O 1
ATOM 5763 N N . VAL A 1 760 ? -0.694 3.439 18.725 1.00 96.69 760 VAL A N 1
ATOM 5764 C CA . VAL A 1 760 ? 0.421 3.220 19.663 1.00 96.69 760 VAL A CA 1
ATOM 5765 C C . VAL A 1 760 ? 1.806 3.369 19.035 1.00 96.69 760 VAL A C 1
ATOM 5767 O O . VAL A 1 760 ? 2.818 3.326 19.741 1.00 96.69 760 VAL A O 1
ATOM 5770 N N . GLY A 1 761 ? 1.851 3.514 17.715 1.00 97.81 761 GLY A N 1
ATOM 5771 C CA . GLY A 1 761 ? 3.069 3.653 16.941 1.00 97.81 761 GLY A CA 1
ATOM 5772 C C . GLY A 1 761 ? 2.791 4.029 15.491 1.00 97.81 761 GLY A C 1
ATOM 5773 O O . GLY A 1 761 ? 1.640 4.237 15.089 1.00 97.81 761 GLY A O 1
ATOM 5774 N N . VAL A 1 762 ? 3.865 4.135 14.715 1.00 98.56 762 VAL A N 1
ATOM 5775 C CA . VAL A 1 762 ? 3.840 4.536 13.308 1.00 98.56 762 VAL A CA 1
ATOM 5776 C C . VAL A 1 762 ? 4.963 3.854 12.524 1.00 98.56 762 VAL A C 1
ATOM 5778 O O . VAL A 1 762 ? 6.119 3.875 12.951 1.00 98.56 762 VAL A O 1
ATOM 5781 N N . GLN A 1 763 ? 4.635 3.272 11.369 1.00 98.62 763 GLN A N 1
ATOM 5782 C CA . GLN A 1 763 ? 5.617 2.895 10.351 1.00 98.62 763 GLN A CA 1
ATOM 5783 C C . GLN A 1 763 ? 6.003 4.142 9.563 1.00 98.62 763 GLN A C 1
ATOM 5785 O O . GLN A 1 763 ? 5.136 4.897 9.112 1.00 98.62 763 GLN A O 1
ATOM 5790 N N . MET A 1 764 ? 7.302 4.330 9.359 1.00 98.06 764 MET A N 1
ATOM 5791 C CA . MET A 1 764 ? 7.829 5.349 8.464 1.00 98.06 764 MET A CA 1
ATOM 5792 C C . MET A 1 764 ? 8.651 4.688 7.362 1.00 98.06 764 MET A C 1
ATOM 5794 O O . MET A 1 764 ? 9.675 4.057 7.632 1.00 98.06 764 MET A O 1
ATOM 5798 N N . TYR A 1 765 ? 8.227 4.882 6.115 1.00 98.31 765 TYR A N 1
ATOM 5799 C CA . TYR A 1 765 ? 8.867 4.280 4.950 1.00 98.31 765 TYR A CA 1
ATOM 5800 C C . TYR A 1 765 ? 9.205 5.322 3.881 1.00 98.31 765 TYR A C 1
ATOM 5802 O O . TYR A 1 765 ? 8.341 6.024 3.367 1.00 98.31 765 TYR A O 1
ATOM 5810 N N . THR A 1 766 ? 10.476 5.402 3.498 1.00 97.81 766 THR A N 1
ATOM 5811 C CA . THR A 1 766 ? 11.008 6.402 2.545 1.00 97.81 766 THR A CA 1
ATOM 5812 C C . THR A 1 766 ? 11.011 5.927 1.088 1.00 97.81 766 THR A C 1
ATOM 5814 O O . THR A 1 766 ? 11.887 6.286 0.303 1.00 97.81 766 THR A O 1
ATOM 5817 N N . ALA A 1 767 ? 10.026 5.109 0.704 1.00 96.50 767 ALA A N 1
ATOM 5818 C CA . ALA A 1 767 ? 9.814 4.662 -0.677 1.00 96.50 767 ALA A CA 1
ATOM 5819 C C . ALA A 1 767 ? 11.004 3.909 -1.313 1.00 96.50 767 ALA A C 1
ATOM 5821 O O . ALA A 1 767 ? 11.173 3.923 -2.527 1.00 96.50 767 ALA A O 1
ATOM 5822 N N . GLU A 1 768 ? 11.836 3.240 -0.517 1.00 93.50 768 GLU A N 1
ATOM 5823 C CA . GLU A 1 768 ? 13.085 2.592 -0.957 1.00 93.50 768 GLU A CA 1
ATOM 5824 C C . GLU A 1 768 ? 12.889 1.390 -1.897 1.00 93.50 768 GLU A C 1
ATOM 5826 O O . GLU A 1 768 ? 13.772 1.053 -2.682 1.00 93.50 768 GLU A O 1
ATOM 5831 N N . GLY A 1 769 ? 11.710 0.774 -1.868 1.00 89.62 769 GLY A N 1
ATOM 5832 C CA . GLY A 1 769 ? 11.278 -0.272 -2.795 1.00 89.62 769 GLY A CA 1
ATOM 5833 C C . GLY A 1 769 ? 10.738 0.237 -4.138 1.00 89.62 769 GLY A C 1
ATOM 5834 O O . GLY A 1 769 ? 10.385 -0.587 -4.983 1.00 89.62 769 GLY A O 1
ATOM 5835 N N . GLN A 1 770 ? 10.648 1.554 -4.357 1.00 94.38 770 GLN A N 1
ATOM 5836 C CA . GLN A 1 770 ? 10.343 2.119 -5.678 1.00 94.38 770 GLN A CA 1
ATOM 5837 C C . GLN A 1 770 ? 11.594 2.116 -6.585 1.00 94.38 770 GLN A C 1
ATOM 5839 O O . GLN A 1 770 ? 12.717 2.136 -6.078 1.00 94.38 770 GLN A O 1
ATOM 5844 N N . PRO A 1 771 ? 11.445 2.109 -7.926 1.00 93.50 771 PRO A N 1
ATOM 5845 C CA . PRO A 1 771 ? 12.585 2.137 -8.847 1.00 93.50 771 PRO A CA 1
ATOM 5846 C C . PRO A 1 771 ? 13.412 3.431 -8.756 1.00 93.50 771 PRO A C 1
ATOM 5848 O O . PRO A 1 771 ? 12.921 4.465 -8.309 1.00 93.50 771 PRO A O 1
ATOM 5851 N N . GLU A 1 772 ? 14.653 3.395 -9.243 1.00 94.50 772 GLU A N 1
ATOM 5852 C CA . GLU A 1 772 ? 15.488 4.597 -9.396 1.00 94.50 772 GLU A CA 1
ATOM 5853 C C . GLU A 1 772 ? 14.866 5.608 -10.373 1.00 94.50 772 GLU A C 1
ATOM 5855 O O . GLU A 1 772 ? 14.139 5.236 -11.296 1.00 94.50 772 GLU A O 1
ATOM 5860 N N . HIS A 1 773 ? 15.166 6.894 -10.180 1.00 92.44 773 HIS A N 1
ATOM 5861 C CA . HIS A 1 773 ? 14.653 7.968 -11.029 1.00 92.44 773 HIS A CA 1
ATOM 5862 C C . HIS A 1 773 ? 15.473 8.117 -12.332 1.00 92.44 773 HIS A C 1
ATOM 5864 O O . HIS A 1 773 ? 16.704 8.154 -12.261 1.00 92.44 773 HIS A O 1
ATOM 5870 N N . PRO A 1 774 ? 14.841 8.276 -13.514 1.00 93.56 774 PRO A N 1
ATOM 5871 C CA . PRO A 1 774 ? 13.400 8.226 -13.762 1.00 93.56 774 PRO A CA 1
ATOM 5872 C C . PRO A 1 774 ? 12.851 6.795 -13.714 1.00 93.56 774 PRO A C 1
ATOM 5874 O O . PRO A 1 774 ? 13.365 5.892 -14.374 1.00 93.56 774 PRO A O 1
ATOM 5877 N N . ALA A 1 775 ? 11.766 6.605 -12.962 1.00 93.38 775 ALA A N 1
ATOM 5878 C CA . ALA A 1 775 ? 11.127 5.303 -12.822 1.00 93.38 775 ALA A CA 1
ATOM 5879 C C . ALA A 1 775 ? 10.193 4.997 -14.001 1.00 93.38 775 ALA A C 1
ATOM 5881 O O . ALA A 1 775 ? 9.516 5.882 -14.521 1.00 93.38 775 ALA A O 1
ATOM 5882 N N . ASP A 1 776 ? 10.113 3.723 -14.385 1.00 92.25 776 ASP A N 1
ATOM 5883 C CA . ASP A 1 776 ? 9.128 3.213 -15.343 1.00 92.25 776 ASP A CA 1
ATOM 5884 C C . ASP A 1 776 ? 7.732 3.162 -14.685 1.00 92.25 776 ASP A C 1
ATOM 5886 O O . ASP A 1 776 ? 7.550 2.364 -13.756 1.00 92.25 776 ASP A O 1
ATOM 5890 N N . PRO A 1 777 ? 6.734 3.932 -15.174 1.00 91.44 777 PRO A N 1
ATOM 5891 C CA . PRO A 1 777 ? 5.364 3.919 -14.656 1.00 91.44 777 PRO A CA 1
ATOM 5892 C C . PRO A 1 777 ? 4.758 2.521 -14.496 1.00 91.44 777 PRO A C 1
ATOM 5894 O O . PRO A 1 777 ? 3.998 2.271 -13.561 1.00 91.44 777 PRO A O 1
ATOM 5897 N N . ALA A 1 778 ? 5.090 1.579 -15.385 1.00 86.75 778 ALA A N 1
ATOM 5898 C CA . ALA A 1 778 ? 4.553 0.222 -15.329 1.00 86.75 778 ALA A CA 1
ATOM 5899 C C . ALA A 1 778 ? 5.081 -0.587 -14.131 1.00 86.75 778 ALA A C 1
ATOM 5901 O O . ALA A 1 778 ? 4.446 -1.563 -13.733 1.00 86.75 778 ALA A O 1
ATOM 5902 N N . LYS A 1 779 ? 6.223 -0.190 -13.558 1.00 86.06 779 LYS A N 1
ATOM 5903 C CA . LYS A 1 779 ? 6.888 -0.862 -12.428 1.00 86.06 779 LYS A CA 1
ATOM 5904 C C . LYS A 1 779 ? 6.718 -0.125 -11.100 1.00 86.06 779 LYS A C 1
ATOM 5906 O O . LYS A 1 779 ? 7.039 -0.692 -10.063 1.00 86.06 779 LYS A O 1
ATOM 5911 N N . SER A 1 780 ? 6.200 1.099 -11.127 1.00 91.44 780 SER A N 1
ATOM 5912 C CA . SER A 1 780 ? 6.074 1.996 -9.970 1.00 91.44 780 SER A CA 1
ATOM 5913 C C . SER A 1 780 ? 4.626 2.361 -9.623 1.00 91.44 780 SER A C 1
ATOM 5915 O O . SER A 1 780 ? 4.358 3.428 -9.066 1.00 91.44 780 SER A O 1
ATOM 5917 N N . GLY A 1 781 ? 3.664 1.531 -10.031 1.00 90.38 781 GLY A N 1
ATOM 5918 C CA . GLY A 1 781 ? 2.249 1.745 -9.722 1.00 90.38 781 GLY A CA 1
ATOM 5919 C C . GLY A 1 781 ? 1.534 2.807 -10.566 1.00 90.38 781 GLY A C 1
ATOM 5920 O O . GLY A 1 781 ? 0.447 3.214 -10.182 1.00 90.38 781 GLY A O 1
ATOM 5921 N N . GLY A 1 782 ? 2.100 3.236 -11.699 1.00 94.19 782 GLY A N 1
ATOM 5922 C CA . GLY A 1 782 ? 1.506 4.205 -12.629 1.00 94.19 782 GLY A CA 1
ATOM 5923 C C . GLY A 1 782 ? 2.363 5.454 -12.844 1.00 94.19 782 GLY A C 1
ATOM 5924 O O . GLY A 1 782 ? 3.437 5.603 -12.254 1.00 94.19 782 GLY A O 1
ATOM 5925 N N . LEU A 1 783 ? 1.899 6.334 -13.738 1.00 95.56 783 LEU A N 1
ATOM 5926 C CA . LEU A 1 783 ? 2.573 7.603 -14.038 1.00 95.56 783 LEU A CA 1
ATOM 5927 C C . LEU A 1 783 ? 2.485 8.507 -12.811 1.00 95.56 783 LEU A C 1
ATOM 5929 O O . LEU A 1 783 ? 1.389 8.712 -12.302 1.00 95.56 783 LEU A O 1
ATOM 5933 N N . MET A 1 784 ? 3.608 9.048 -12.344 1.00 95.00 784 MET A N 1
ATOM 5934 C CA . MET A 1 784 ? 3.624 9.947 -11.194 1.00 95.00 784 MET A CA 1
ATOM 5935 C C . MET A 1 784 ? 2.763 11.177 -11.461 1.00 95.00 784 MET A C 1
ATOM 5937 O O . MET A 1 784 ? 2.722 11.706 -12.577 1.00 95.00 784 MET A O 1
ATOM 5941 N N . LYS A 1 785 ? 2.098 11.654 -10.413 1.00 94.19 785 LYS A N 1
ATOM 5942 C CA . LYS A 1 785 ? 1.222 12.815 -10.511 1.00 94.19 785 LYS A CA 1
ATOM 5943 C C . LYS A 1 785 ? 1.916 14.047 -11.087 1.00 94.19 785 LYS A C 1
ATOM 5945 O O . LYS A 1 785 ? 3.081 14.319 -10.792 1.00 94.19 785 LYS A O 1
ATOM 5950 N N . GLN A 1 786 ? 1.193 14.843 -11.871 1.00 91.62 786 GLN A N 1
ATOM 5951 C CA . GLN A 1 786 ? 1.672 16.122 -12.413 1.00 91.62 786 GLN A CA 1
ATOM 5952 C C . GLN A 1 786 ? 2.114 17.086 -11.310 1.00 91.62 786 GLN A C 1
ATOM 5954 O O . GLN A 1 786 ? 3.155 17.729 -11.441 1.00 91.62 786 GLN A O 1
ATOM 5959 N N . ALA A 1 787 ? 1.378 17.128 -10.196 1.00 90.50 787 ALA A N 1
ATOM 5960 C CA . ALA A 1 787 ? 1.716 17.959 -9.042 1.00 90.50 787 ALA A CA 1
ATOM 5961 C C . ALA A 1 787 ? 3.120 17.660 -8.484 1.00 90.50 787 ALA A C 1
ATOM 5963 O O . ALA A 1 787 ? 3.781 18.571 -7.998 1.00 90.50 787 ALA A O 1
ATOM 5964 N N . HIS A 1 788 ? 3.611 16.426 -8.649 1.00 92.62 788 HIS A N 1
ATOM 5965 C CA . HIS A 1 788 ? 4.933 15.988 -8.199 1.00 92.62 788 HIS A CA 1
ATOM 5966 C C . HIS A 1 788 ? 6.031 16.110 -9.266 1.00 92.62 788 HIS A C 1
ATOM 5968 O O . HIS A 1 788 ? 7.158 15.664 -9.058 1.00 92.62 788 HIS A O 1
ATOM 5974 N N . ARG A 1 789 ? 5.725 16.728 -10.416 1.00 87.00 789 ARG A N 1
ATOM 5975 C CA . ARG A 1 789 ? 6.658 16.923 -11.538 1.00 87.00 789 ARG A CA 1
ATOM 5976 C C . ARG A 1 789 ? 7.004 18.386 -11.821 1.00 87.00 789 ARG A C 1
ATOM 5978 O O . ARG A 1 789 ? 7.795 18.659 -12.722 1.00 87.00 789 ARG A O 1
ATOM 5985 N N . LYS A 1 790 ? 6.470 19.331 -11.034 1.00 78.06 790 LYS A N 1
ATOM 5986 C CA . LYS A 1 790 ? 6.588 20.782 -11.276 1.00 78.06 790 LYS A CA 1
ATOM 5987 C C . LYS A 1 790 ? 8.035 21.292 -11.378 1.00 78.06 790 LYS A C 1
ATOM 5989 O O . LYS A 1 790 ? 8.269 22.251 -12.097 1.00 78.06 790 LYS A O 1
ATOM 5994 N N . GLY A 1 791 ? 9.014 20.628 -10.756 1.00 71.81 791 GLY A N 1
ATOM 5995 C CA . GLY A 1 791 ? 10.445 20.984 -10.808 1.00 71.81 791 GLY A CA 1
ATOM 5996 C C . GLY A 1 791 ? 11.192 20.670 -12.117 1.00 71.81 791 GLY A C 1
ATOM 5997 O O . GLY A 1 791 ? 12.422 20.618 -12.104 1.00 71.81 791 GLY A O 1
ATOM 5998 N N . GLY A 1 792 ? 10.489 20.422 -13.229 1.00 74.50 792 GLY A N 1
ATOM 5999 C CA . GLY A 1 792 ? 11.091 19.980 -14.495 1.00 74.50 792 GLY A CA 1
ATOM 6000 C C . GLY A 1 792 ? 11.448 18.492 -14.511 1.00 74.50 792 GLY A C 1
ATOM 6001 O O . GLY A 1 792 ? 12.347 18.082 -15.246 1.00 74.50 792 GLY A O 1
ATOM 6002 N N . GLN A 1 793 ? 10.764 17.696 -13.685 1.00 80.56 793 GLN A N 1
ATOM 6003 C CA . GLN A 1 793 ? 10.935 16.248 -13.681 1.00 80.56 793 GLN A CA 1
ATOM 6004 C C . GLN A 1 793 ? 10.418 15.655 -14.999 1.00 80.56 793 GLN A C 1
ATOM 6006 O O . GLN A 1 793 ? 9.421 16.147 -15.538 1.00 80.56 793 GLN A O 1
ATOM 6011 N N . PRO A 1 794 ? 11.064 14.605 -15.531 1.00 85.50 794 PRO A N 1
ATOM 6012 C CA . PRO A 1 794 ? 10.570 13.915 -16.712 1.00 85.50 794 PRO A CA 1
ATOM 6013 C C . PRO A 1 794 ? 9.221 13.236 -16.436 1.00 85.50 794 PRO A C 1
ATOM 6015 O O . PRO A 1 794 ? 8.816 13.025 -15.291 1.00 85.50 794 PRO A O 1
ATOM 6018 N N . ASP A 1 795 ? 8.541 12.823 -17.504 1.00 88.75 795 ASP A N 1
ATOM 6019 C CA . ASP A 1 795 ? 7.443 11.868 -17.384 1.00 88.75 795 ASP A CA 1
ATOM 6020 C C . ASP A 1 795 ? 7.992 10.540 -16.846 1.00 88.75 795 ASP A C 1
ATOM 6022 O O . ASP A 1 795 ? 8.627 9.768 -17.565 1.00 88.75 795 ASP A O 1
ATOM 6026 N N . SER A 1 796 ? 7.771 10.297 -15.556 1.00 93.44 796 SER A N 1
ATOM 6027 C CA . SER A 1 796 ? 8.233 9.111 -14.845 1.00 93.44 796 SER A CA 1
ATOM 6028 C C . SER A 1 796 ? 7.152 8.557 -13.929 1.00 93.44 796 SER A C 1
ATOM 6030 O O . SER A 1 796 ? 6.153 9.202 -13.615 1.00 93.44 796 SER A O 1
ATOM 6032 N N . GLY A 1 797 ? 7.373 7.338 -13.470 1.00 95.19 797 GLY A N 1
ATOM 6033 C CA . GLY A 1 797 ? 6.688 6.758 -12.335 1.00 95.19 797 GLY A CA 1
ATOM 6034 C C . GLY A 1 797 ? 7.137 7.337 -10.991 1.00 95.19 797 GLY A C 1
ATOM 6035 O O . GLY A 1 797 ? 8.072 8.143 -10.937 1.00 95.19 797 GLY A O 1
ATOM 6036 N N . ASN A 1 798 ? 6.483 6.907 -9.906 1.00 95.06 798 ASN A N 1
ATOM 6037 C CA . ASN A 1 798 ? 6.980 7.144 -8.547 1.00 95.06 798 ASN A CA 1
ATOM 6038 C C . ASN A 1 798 ? 8.333 6.439 -8.380 1.00 95.06 798 ASN A C 1
ATOM 6040 O O . ASN A 1 798 ? 8.548 5.353 -8.913 1.00 95.06 798 ASN A O 1
ATOM 6044 N N . PHE A 1 799 ? 9.259 7.052 -7.658 1.00 95.25 799 PHE A N 1
ATOM 6045 C CA . PHE A 1 799 ? 10.639 6.576 -7.594 1.00 95.25 799 PHE A CA 1
ATOM 6046 C C . PHE A 1 799 ? 11.152 6.531 -6.158 1.00 95.25 799 PHE A C 1
ATOM 6048 O O . PHE A 1 799 ? 10.494 6.994 -5.220 1.00 95.25 799 PHE A O 1
ATOM 6055 N N . LYS A 1 800 ? 12.325 5.935 -5.978 1.00 95.50 800 LYS A N 1
ATOM 6056 C CA . LYS A 1 800 ? 13.011 5.829 -4.694 1.00 95.50 800 LYS A CA 1
ATOM 6057 C C . LYS A 1 800 ? 13.059 7.186 -3.988 1.00 95.50 800 LYS A C 1
ATOM 6059 O O . LYS A 1 800 ? 13.525 8.166 -4.565 1.00 95.50 800 LYS A O 1
ATOM 6064 N N . ARG A 1 801 ? 12.577 7.248 -2.741 1.00 95.94 801 ARG A N 1
ATOM 6065 C CA . ARG A 1 801 ? 12.513 8.477 -1.916 1.00 95.94 801 ARG A CA 1
ATOM 6066 C C . ARG A 1 801 ? 11.635 9.600 -2.470 1.00 95.94 801 ARG A C 1
ATOM 6068 O O . ARG A 1 801 ? 11.764 10.731 -2.015 1.00 95.94 801 ARG A O 1
ATOM 6075 N N . SER A 1 802 ? 10.732 9.323 -3.408 1.00 95.31 802 SER A N 1
ATOM 6076 C CA . SER A 1 802 ? 9.788 10.333 -3.921 1.00 95.31 802 SER A CA 1
ATOM 6077 C C . SER A 1 802 ? 8.687 10.717 -2.923 1.00 95.31 802 SER A C 1
ATOM 6079 O O . SER A 1 802 ? 8.054 11.758 -3.085 1.00 95.31 802 SER A O 1
ATOM 6081 N N . PHE A 1 803 ? 8.470 9.913 -1.879 1.00 97.06 803 PHE A N 1
ATOM 6082 C CA . PHE A 1 803 ? 7.544 10.191 -0.781 1.00 97.06 803 PHE A CA 1
ATOM 6083 C C . PHE A 1 803 ? 7.997 9.500 0.517 1.00 97.06 803 PHE A C 1
ATOM 6085 O O . PHE A 1 803 ? 8.791 8.556 0.479 1.00 97.06 803 PHE A O 1
ATOM 6092 N N . THR A 1 804 ? 7.445 9.935 1.651 1.00 97.94 804 THR A N 1
ATOM 6093 C CA . THR A 1 804 ? 7.520 9.227 2.937 1.00 97.94 804 THR A CA 1
ATOM 6094 C C . THR A 1 804 ? 6.133 8.712 3.306 1.00 97.94 804 THR A C 1
ATOM 6096 O O . THR A 1 804 ? 5.232 9.509 3.567 1.00 97.94 804 THR A O 1
ATOM 6099 N N . ALA A 1 805 ? 5.946 7.393 3.311 1.00 98.38 805 ALA A N 1
ATOM 6100 C CA . ALA A 1 805 ? 4.732 6.750 3.799 1.00 98.38 805 ALA A CA 1
ATOM 6101 C C . ALA A 1 805 ? 4.683 6.763 5.327 1.00 98.38 805 ALA A C 1
ATOM 6103 O O . ALA A 1 805 ? 5.702 6.553 5.991 1.00 98.38 805 ALA A O 1
ATOM 6104 N N . ILE A 1 806 ? 3.491 7.049 5.852 1.00 98.44 806 ILE A N 1
ATOM 6105 C CA . ILE A 1 806 ? 3.223 7.215 7.282 1.00 98.44 806 ILE A CA 1
ATOM 6106 C C . ILE A 1 806 ? 2.018 6.356 7.644 1.00 98.44 806 ILE A C 1
ATOM 6108 O O . ILE A 1 806 ? 0.886 6.701 7.304 1.00 98.44 806 ILE A O 1
ATOM 6112 N N . GLU A 1 807 ? 2.252 5.260 8.358 1.00 98.56 807 GLU A N 1
ATOM 6113 C CA . GLU A 1 807 ? 1.208 4.290 8.692 1.00 98.56 807 GLU A CA 1
ATOM 6114 C C . GLU A 1 807 ? 1.090 4.141 10.208 1.00 98.56 807 GLU A C 1
ATOM 6116 O O . GLU A 1 807 ? 1.859 3.423 10.847 1.00 98.56 807 GLU A O 1
ATOM 6121 N N . PHE A 1 808 ? 0.121 4.827 10.810 1.00 98.56 808 PHE A N 1
ATOM 6122 C CA . PHE A 1 808 ? -0.184 4.640 12.228 1.00 98.56 808 PHE A CA 1
ATOM 6123 C C . PHE A 1 808 ? -0.790 3.250 12.457 1.00 98.56 808 PHE A C 1
ATOM 6125 O O . PHE A 1 808 ? -1.596 2.786 11.646 1.00 98.56 808 PHE A O 1
ATOM 6132 N N . GLY A 1 809 ? -0.379 2.566 13.527 1.00 96.94 809 GLY A N 1
ATOM 6133 C CA . GLY A 1 809 ? -0.655 1.137 13.699 1.00 96.94 809 GLY A CA 1
ATOM 6134 C C . GLY A 1 809 ? -0.327 0.587 15.084 1.00 96.94 809 GLY A C 1
ATOM 6135 O O . GLY A 1 809 ? 0.242 1.279 15.933 1.00 96.94 809 GLY A O 1
ATOM 6136 N N . GLY A 1 810 ? -0.685 -0.681 15.293 1.00 95.31 810 GLY A N 1
ATOM 6137 C CA . GLY A 1 810 ? -0.065 -1.544 16.305 1.00 95.31 810 GLY A CA 1
ATOM 6138 C C . GLY A 1 810 ? 1.369 -1.952 15.922 1.00 95.31 810 GLY A C 1
ATOM 6139 O O . GLY A 1 810 ? 1.708 -1.904 14.734 1.00 95.31 810 GLY A O 1
ATOM 6140 N N . PRO A 1 811 ? 2.228 -2.312 16.899 1.00 94.12 811 PRO A N 1
ATOM 6141 C CA . PRO A 1 811 ? 3.574 -2.812 16.621 1.00 94.12 811 PRO A CA 1
ATOM 6142 C C . PRO A 1 811 ? 3.510 -4.103 15.807 1.00 94.12 811 PRO A C 1
ATOM 6144 O O . PRO A 1 811 ? 2.695 -4.967 16.100 1.00 94.12 811 PRO A O 1
ATOM 6147 N N . HIS A 1 812 ? 4.394 -4.263 14.819 1.00 92.62 812 HIS A N 1
ATOM 6148 C CA . HIS A 1 812 ? 4.337 -5.406 13.902 1.00 92.62 812 HIS A CA 1
ATOM 6149 C C . HIS A 1 812 ? 4.282 -6.737 14.650 1.00 92.62 812 HIS A C 1
ATOM 6151 O O . HIS A 1 812 ? 5.160 -7.019 15.468 1.00 92.62 812 HIS A O 1
ATOM 6157 N N . CYS A 1 813 ? 3.242 -7.525 14.352 1.00 90.50 813 CYS A N 1
ATOM 6158 C CA . CYS A 1 813 ? 2.958 -8.818 14.970 1.00 90.50 813 CYS A CA 1
ATOM 6159 C C . CYS A 1 813 ? 3.123 -8.821 16.502 1.00 90.50 813 CYS A C 1
ATOM 6161 O O . CYS A 1 813 ? 3.609 -9.792 17.083 1.00 90.50 813 CYS A O 1
ATOM 6163 N N . GLY A 1 814 ? 2.728 -7.733 17.168 1.00 93.06 814 GLY A N 1
ATOM 6164 C CA . GLY A 1 814 ? 2.962 -7.494 18.587 1.00 93.06 814 GLY A CA 1
ATOM 6165 C C . GLY A 1 814 ? 2.345 -8.554 19.492 1.00 93.06 814 GLY A C 1
ATOM 6166 O O . GLY A 1 814 ? 2.936 -8.901 20.513 1.00 93.06 814 GLY A O 1
ATOM 6167 N N . PHE A 1 815 ? 1.213 -9.135 19.091 1.00 94.38 815 PHE A N 1
ATOM 6168 C CA . PHE A 1 815 ? 0.572 -10.244 19.808 1.00 94.38 815 PHE A CA 1
ATOM 6169 C C . PHE A 1 815 ? 1.413 -11.536 19.862 1.00 94.38 815 PHE A C 1
ATOM 6171 O O . PHE A 1 815 ? 1.109 -12.420 20.659 1.00 94.38 815 PHE A O 1
ATOM 6178 N N . LEU A 1 816 ? 2.466 -11.664 19.042 1.00 94.25 816 LEU A N 1
ATOM 6179 C CA . LEU A 1 816 ? 3.389 -12.810 19.055 1.00 94.25 816 LEU A CA 1
ATOM 6180 C C . LEU A 1 816 ? 4.566 -12.643 20.019 1.00 94.25 816 LEU A C 1
ATOM 6182 O O . LEU A 1 816 ? 5.333 -13.586 20.216 1.00 94.25 816 LEU A O 1
ATOM 6186 N N . HIS A 1 817 ? 4.734 -11.461 20.613 1.00 94.38 817 HIS A N 1
ATOM 6187 C CA . HIS A 1 817 ? 5.878 -11.155 21.460 1.00 94.38 817 HIS A CA 1
ATOM 6188 C C . HIS A 1 817 ? 5.425 -10.584 22.801 1.00 94.38 817 HIS A C 1
ATOM 6190 O O . HIS A 1 817 ? 4.903 -9.474 22.866 1.00 94.38 817 HIS A O 1
ATOM 6196 N N . ASP A 1 818 ? 5.750 -11.271 23.897 1.00 90.25 818 ASP A N 1
ATOM 6197 C CA . ASP A 1 818 ? 5.391 -10.839 25.258 1.00 90.25 818 ASP A CA 1
ATOM 6198 C C . ASP A 1 818 ? 5.817 -9.393 25.570 1.00 90.25 818 ASP A C 1
ATOM 6200 O O . ASP A 1 818 ? 5.113 -8.658 26.256 1.00 90.25 818 ASP A O 1
ATOM 6204 N N . ARG A 1 819 ? 6.963 -8.954 25.032 1.00 90.75 819 ARG A N 1
ATOM 6205 C CA . ARG A 1 819 ? 7.477 -7.584 25.219 1.00 90.75 819 ARG A CA 1
ATOM 6206 C C . ARG A 1 819 ? 6.693 -6.514 24.459 1.00 90.75 819 ARG A C 1
ATOM 6208 O O . ARG A 1 819 ? 6.786 -5.345 24.819 1.00 90.75 819 ARG A O 1
ATOM 6215 N N . LEU A 1 820 ? 5.976 -6.896 23.405 1.00 94.81 820 LEU A N 1
ATOM 6216 C CA . LEU A 1 820 ? 5.152 -5.995 22.596 1.00 94.81 820 LEU A CA 1
ATOM 6217 C C . LEU A 1 820 ? 3.673 -6.071 22.973 1.00 94.81 820 LEU A C 1
ATOM 6219 O O . LEU A 1 820 ? 2.937 -5.133 22.676 1.00 94.81 820 LEU A O 1
ATOM 6223 N N . ALA A 1 821 ? 3.250 -7.131 23.668 1.00 90.19 821 ALA A N 1
ATOM 6224 C CA . ALA A 1 821 ? 1.883 -7.304 24.143 1.00 90.19 821 ALA A CA 1
ATOM 6225 C C . ALA A 1 821 ? 1.375 -6.048 24.877 1.00 90.19 821 ALA A C 1
ATOM 6227 O O . ALA A 1 821 ? 0.344 -5.494 24.507 1.00 90.19 821 ALA A O 1
ATOM 6228 N N . ASP A 1 822 ? 2.146 -5.530 25.837 1.00 90.75 822 ASP A N 1
ATOM 6229 C CA . ASP A 1 822 ? 1.776 -4.338 26.624 1.00 90.75 822 ASP A CA 1
ATOM 6230 C C . ASP A 1 822 ? 2.052 -3.006 25.899 1.00 90.75 822 ASP A C 1
ATOM 6232 O O . ASP A 1 822 ? 1.689 -1.933 26.381 1.00 90.75 822 ASP A O 1
ATOM 6236 N N . MET A 1 823 ? 2.678 -3.061 24.721 1.00 94.69 823 MET A N 1
ATOM 6237 C CA . MET A 1 823 ? 2.961 -1.905 23.863 1.00 94.69 823 MET A CA 1
ATOM 6238 C C . MET A 1 823 ? 1.902 -1.708 22.772 1.00 94.69 823 MET A C 1
ATOM 6240 O O . MET A 1 823 ? 2.129 -0.957 21.825 1.00 94.69 823 MET A O 1
ATOM 6244 N N . GLY A 1 824 ? 0.742 -2.349 22.915 1.00 92.62 824 GLY A N 1
ATOM 6245 C CA . GLY A 1 824 ? -0.354 -2.310 21.949 1.00 92.62 824 GLY A CA 1
ATOM 6246 C C . GLY A 1 824 ? -0.545 -3.610 21.166 1.00 92.62 824 GLY A C 1
ATOM 6247 O O . GLY A 1 824 ? -1.417 -3.676 20.308 1.00 92.62 824 GLY A O 1
ATOM 6248 N N . GLY A 1 825 ? 0.283 -4.633 21.415 1.00 93.00 825 GLY A N 1
ATOM 6249 C CA . GLY A 1 825 ? 0.181 -5.932 20.752 1.00 93.00 825 GLY A CA 1
ATOM 6250 C C . GLY A 1 825 ? -1.052 -6.735 21.175 1.00 93.00 825 GLY A C 1
ATOM 6251 O O . GLY A 1 825 ? -1.579 -7.494 20.373 1.00 93.00 825 GLY A O 1
ATOM 6252 N N . ARG A 1 826 ? -1.557 -6.566 22.406 1.00 90.56 826 ARG A N 1
ATOM 6253 C CA . ARG A 1 826 ? -2.799 -7.232 22.854 1.00 90.56 826 ARG A CA 1
ATOM 6254 C C . ARG A 1 826 ? -4.013 -6.740 22.069 1.00 90.56 826 ARG A C 1
ATOM 6256 O O . ARG A 1 826 ? -4.887 -7.529 21.729 1.00 90.56 826 ARG A O 1
ATOM 6263 N N . GLU A 1 827 ? -4.045 -5.447 21.772 1.00 90.44 827 GLU A N 1
ATOM 6264 C CA . GLU A 1 827 ? -5.106 -4.762 21.038 1.00 90.44 827 GLU A CA 1
ATOM 6265 C C . GLU A 1 827 ? -5.124 -5.130 19.546 1.00 90.44 827 GLU A C 1
ATOM 6267 O O . GLU A 1 827 ? -6.111 -4.865 18.862 1.00 90.44 827 GLU A O 1
ATOM 6272 N N . GLU A 1 828 ? -4.075 -5.792 19.045 1.00 94.56 828 GLU A N 1
ATOM 6273 C CA . GLU A 1 828 ? -4.059 -6.390 17.708 1.00 94.56 828 GLU A CA 1
ATOM 6274 C C . GLU A 1 828 ? -4.853 -7.699 17.625 1.00 94.56 828 GLU A C 1
ATOM 6276 O O . GLU A 1 828 ? -4.936 -8.275 16.544 1.00 94.56 828 GLU A O 1
ATOM 6281 N N . VAL A 1 829 ? -5.437 -8.191 18.724 1.00 96.69 829 VAL A N 1
ATOM 6282 C CA . VAL A 1 829 ? -6.357 -9.337 18.736 1.00 96.69 829 VAL A CA 1
ATOM 6283 C C . VAL A 1 829 ? -7.747 -8.850 19.145 1.00 96.69 829 VAL A C 1
ATOM 6285 O O . VAL A 1 829 ? -8.055 -8.711 20.325 1.00 96.69 829 VAL A O 1
ATOM 6288 N N . LEU A 1 830 ? -8.598 -8.604 18.150 1.00 97.44 830 LEU A N 1
ATOM 6289 C CA . LEU A 1 830 ? -9.964 -8.122 18.333 1.00 97.44 830 LEU A CA 1
ATOM 6290 C C . LEU A 1 830 ? -10.876 -9.247 18.827 1.00 97.44 830 LEU A C 1
ATOM 6292 O O . LEU A 1 830 ? -11.042 -10.255 18.137 1.00 97.44 830 LEU A O 1
ATOM 6296 N N . GLU A 1 831 ? -11.511 -9.056 19.982 1.00 97.25 831 GLU A N 1
ATOM 6297 C CA . GLU A 1 831 ? -12.457 -10.018 20.554 1.00 97.25 831 GLU A CA 1
ATOM 6298 C C . GLU A 1 831 ? -13.910 -9.718 20.166 1.00 97.25 831 GLU A C 1
ATOM 6300 O O . GLU A 1 831 ? -14.305 -8.581 19.889 1.00 97.25 831 GLU A O 1
ATOM 6305 N N . LYS A 1 832 ? -14.753 -10.750 20.171 1.00 96.50 832 LYS A N 1
ATOM 6306 C CA . LYS A 1 832 ? -16.189 -10.602 19.948 1.00 96.50 832 LYS A CA 1
ATOM 6307 C C . LYS A 1 832 ? -16.803 -9.726 21.039 1.00 96.50 832 LYS A C 1
ATOM 6309 O O . LYS A 1 832 ? -16.547 -9.902 22.225 1.00 96.50 832 LYS A O 1
ATOM 6314 N N . GLY A 1 833 ? -17.640 -8.779 20.622 1.00 95.12 833 GLY A N 1
ATOM 6315 C CA . GLY A 1 833 ? -18.245 -7.788 21.514 1.00 95.12 833 GLY A CA 1
ATOM 6316 C C . GLY A 1 833 ? -17.372 -6.557 21.769 1.00 95.12 833 GLY A C 1
ATOM 6317 O O . GLY A 1 833 ? -17.879 -5.579 22.313 1.00 95.12 833 GLY A O 1
ATOM 6318 N N . GLN A 1 834 ? -16.106 -6.559 21.338 1.00 96.62 834 GLN A N 1
ATOM 6319 C CA . GLN A 1 834 ? -15.282 -5.354 21.289 1.00 96.62 834 GLN A CA 1
ATOM 6320 C C . GLN A 1 834 ? -15.479 -4.609 19.966 1.00 96.62 834 GLN A C 1
ATOM 6322 O O . GLN A 1 834 ? -15.855 -5.188 18.943 1.00 96.62 834 GLN A O 1
ATOM 6327 N N . ILE A 1 835 ? -15.186 -3.311 19.999 1.00 96.44 835 ILE A N 1
ATOM 6328 C CA . ILE A 1 835 ? -15.085 -2.465 18.814 1.00 96.44 835 ILE A CA 1
ATOM 6329 C C . ILE A 1 835 ? -13.622 -2.048 18.699 1.00 96.44 835 ILE A C 1
ATOM 6331 O O . ILE A 1 835 ? -13.098 -1.369 19.580 1.00 96.44 835 ILE A O 1
ATOM 6335 N N . TYR A 1 836 ? -12.969 -2.449 17.611 1.00 97.62 836 TYR A N 1
ATOM 6336 C CA . TYR A 1 836 ? -11.722 -1.821 17.189 1.00 97.62 836 TYR A CA 1
ATOM 6337 C C . TYR A 1 836 ? -12.044 -0.377 16.821 1.00 97.62 836 TYR A C 1
ATOM 6339 O O . TYR A 1 836 ? -12.897 -0.175 15.963 1.00 97.62 836 TYR A O 1
ATOM 6347 N N . ASP A 1 837 ? -11.403 0.605 17.449 1.00 96.25 837 ASP A N 1
ATOM 6348 C CA . ASP A 1 837 ? -11.648 2.027 17.191 1.00 96.25 837 ASP A CA 1
ATOM 6349 C C . ASP A 1 837 ? -10.318 2.784 17.140 1.00 96.25 837 ASP A C 1
ATOM 6351 O O . ASP A 1 837 ? -9.707 3.083 18.168 1.00 96.25 837 ASP A O 1
ATOM 6355 N N . ASN A 1 838 ? -9.847 3.065 15.928 1.00 97.44 838 ASN A N 1
ATOM 6356 C CA . ASN A 1 838 ? -8.604 3.795 15.703 1.00 97.44 838 ASN A CA 1
ATOM 6357 C C . ASN A 1 838 ? -8.799 4.908 14.685 1.00 97.44 838 ASN A C 1
ATOM 6359 O O . ASN A 1 838 ? -9.612 4.798 13.769 1.00 97.44 838 ASN A O 1
ATOM 6363 N N . TRP A 1 839 ? -8.048 5.991 14.840 1.00 98.00 839 TRP A N 1
ATOM 6364 C CA . TRP A 1 839 ? -8.184 7.159 13.987 1.00 98.00 839 TRP A CA 1
ATOM 6365 C C . TRP A 1 839 ? -6.866 7.892 13.775 1.00 98.00 839 TRP A C 1
ATOM 6367 O O . TRP A 1 839 ? -5.944 7.846 14.593 1.00 98.00 839 TRP A O 1
ATOM 6377 N N . VAL A 1 840 ? -6.816 8.618 12.663 1.00 98.50 840 VAL A N 1
ATOM 6378 C CA . VAL A 1 840 ? -5.752 9.551 12.309 1.00 98.50 840 VAL A CA 1
ATOM 6379 C C . VAL A 1 840 ? -6.399 10.848 11.835 1.00 98.50 840 VAL A C 1
ATOM 6381 O O . VAL A 1 840 ? -7.278 10.831 10.975 1.00 98.50 840 VAL A O 1
ATOM 6384 N N . VAL A 1 841 ? -5.965 11.979 12.386 1.00 98.69 841 VAL A N 1
ATOM 6385 C CA . VAL A 1 841 ? -6.301 13.311 11.869 1.00 98.69 841 VAL A CA 1
ATOM 6386 C C . VAL A 1 841 ? -5.046 13.917 11.264 1.00 98.69 841 VAL A C 1
ATOM 6388 O O . VAL A 1 841 ? -4.042 14.056 11.956 1.00 98.69 841 VAL A O 1
ATOM 6391 N N . CYS A 1 842 ? -5.115 14.292 9.990 1.00 98.25 842 CYS A N 1
ATOM 6392 C CA . CYS A 1 842 ? -4.081 15.035 9.280 1.00 98.25 842 CYS A CA 1
ATOM 6393 C C . CYS A 1 842 ? -4.502 16.503 9.165 1.00 98.25 842 CYS A C 1
ATOM 6395 O O . CYS A 1 842 ? -5.510 16.816 8.532 1.00 98.25 842 CYS A O 1
ATOM 6397 N N . GLU A 1 843 ? -3.727 17.408 9.752 1.00 98.31 843 GLU A N 1
ATOM 6398 C CA . GLU A 1 843 ? -3.909 18.853 9.637 1.00 98.31 843 GLU A CA 1
ATOM 6399 C C . GLU A 1 843 ? -2.813 19.459 8.762 1.00 98.31 843 GLU A C 1
ATOM 6401 O O . GLU A 1 843 ? -1.628 19.281 9.041 1.00 98.31 843 GLU A O 1
ATOM 6406 N N . ALA A 1 844 ? -3.196 20.176 7.708 1.00 97.38 844 ALA A N 1
ATOM 6407 C CA . ALA A 1 844 ? -2.249 20.814 6.797 1.00 97.38 844 ALA A CA 1
ATOM 6408 C C . ALA A 1 844 ? -2.041 22.289 7.155 1.00 97.38 844 ALA A C 1
ATOM 6410 O O . ALA A 1 844 ? -2.995 22.993 7.482 1.00 97.38 844 ALA A O 1
ATOM 6411 N N . PHE A 1 845 ? -0.807 22.774 7.031 1.00 96.69 845 PHE A N 1
ATOM 6412 C CA . PHE A 1 845 ? -0.414 24.147 7.340 1.00 96.69 845 PHE A CA 1
ATOM 6413 C C . PHE A 1 845 ? 0.390 24.784 6.200 1.00 96.69 845 PHE A C 1
ATOM 6415 O O . PHE A 1 845 ? 1.176 24.118 5.514 1.00 96.69 845 PHE A O 1
ATOM 6422 N N . ARG A 1 846 ? 0.220 26.101 6.039 1.00 93.50 846 ARG A N 1
ATOM 6423 C CA . ARG A 1 846 ? 0.932 26.953 5.077 1.00 93.50 846 ARG A CA 1
ATOM 6424 C C . ARG A 1 846 ? 1.566 28.142 5.802 1.00 93.50 846 ARG A C 1
ATOM 6426 O O . ARG A 1 846 ? 0.880 28.837 6.554 1.00 93.50 846 ARG A O 1
ATOM 6433 N N . LYS A 1 847 ? 2.853 28.381 5.553 1.00 90.00 847 LYS A N 1
ATOM 6434 C CA . LYS A 1 847 ? 3.554 29.598 5.987 1.00 90.00 847 LYS A CA 1
ATOM 6435 C C . LYS A 1 847 ? 3.362 30.761 5.033 1.00 90.00 847 LYS A C 1
ATOM 6437 O O . LYS A 1 847 ? 3.315 30.507 3.807 1.00 90.00 847 LYS A O 1
#

pLDDT: mean 77.68, std 25.0, range [21.92, 98.81]

Foldseek 3Di:
DPDVVLQVQQAVVQVVVVVVVVVCVVVVVPDPPDPPQAWFFPAFQQAQVRVVQKAKDFCVLQPADWDWDWGADPNSFIKIWTKWWQFDFPPTPDPGTGKIKMKGAWDHHPVGTDFDQLVLFQKKKWWKFFQPQDADDPDDDDDDDDCPDPVPLVVLLVPQLDLPPQLQSLLCNFQVPPDPDDFAKWKKKWWDFPDPDQQKIWIGTDDDDSNCGGDIDMDMGGQSSTFIDGPLAGDRRTDRDPSGGTGMIMMMIGRDTHYHPVPDDDDDPPDDDPPVPPPPDDDDDDDPRPNDPDRSDPDDDDDDDRDTDDPIDMHITMMTTGTMTRGSDDDPVSNVVVPPDPDDDDDDDDDDDDDDDDDDDYDDDDDDDDDDDDDDDDDDDDDDDDDDDDDDDDDDDDDDDDDDPDPDPDQDDQLPWAWADDVQFLWIWTFGLQLRFGPAIARDPLAGFFKAFAGSCLLPVLPPLQAWGKFDQDAAKDFAAWAWFAFPVGAIDIFHADDDDFPRIAHGQHDFDPDDEDLPALEFATISNRHRWFWDALVPDPPCVPLPAGTHRRDDDYGQKTKTWHWYDACGNRKGFIKIKIKIWGKDHAPAADPQQGGWNTKIKIKMKMFGDLPDPGFKTQGKMWTFTWGDFQLQPLVSCQVCVLFQQQKFKAWDQAPPFFKWWFAADPRRAGPLDTDGQPDQQVVHNQRFHRPQNDVPGDGQNHRAGPLGFFIKMFRAADPPQDDHSDCVRRVDPRQWTMKIDDPVQSKMKTKGKRFGIKTKDQQSVFAAPQAAQSRQSHFMHPSSCSNVGPRGHQGGRSTITIIGIQDGCLSVHPSSCRRCNSVSMHGHPDMDIIMMMMIMGGD

Solvent-accessible surface area (backbone atoms only — not comparable to full-atom values): 47566 Å² total; per-residue (Å²): 136,83,52,70,61,57,49,51,52,16,50,52,48,39,50,51,50,50,49,51,53,49,52,30,59,76,66,68,51,84,62,90,78,84,80,68,89,56,58,45,77,74,48,58,29,59,50,80,80,43,58,79,48,47,41,65,46,30,34,37,76,64,54,36,70,18,43,60,44,78,48,66,45,99,83,43,30,19,33,45,33,40,35,33,18,59,32,49,36,64,90,45,90,53,93,73,44,16,34,27,34,36,29,44,47,73,45,65,33,87,90,47,70,61,49,44,67,36,72,83,24,59,23,40,37,36,36,32,24,40,66,76,42,63,72,76,79,88,83,81,78,94,76,92,73,83,87,77,56,86,70,56,69,63,64,56,54,74,76,36,60,50,79,81,57,62,49,67,59,35,40,30,59,26,61,46,59,88,65,93,70,80,93,50,72,41,44,31,39,38,36,31,47,79,57,98,55,85,64,49,35,31,35,28,49,57,78,71,67,64,86,53,15,52,44,80,44,78,43,76,42,50,61,59,48,41,36,44,23,44,93,70,28,42,37,85,72,58,71,79,79,55,41,62,28,32,43,34,57,28,46,34,40,26,57,72,73,68,48,49,74,89,76,54,79,78,82,59,96,85,59,76,80,65,84,89,77,73,76,92,68,91,74,97,66,86,75,89,60,87,82,61,85,64,73,79,66,82,81,88,84,83,88,74,88,77,68,51,72,60,96,49,60,77,37,76,48,42,35,37,40,42,38,34,28,32,20,69,63,99,51,80,73,62,63,62,70,75,79,76,82,89,78,90,82,81,84,84,80,84,88,84,88,84,83,88,82,90,87,88,85,88,87,90,84,86,91,86,87,86,92,86,91,89,81,91,82,90,86,85,89,79,89,87,85,88,84,89,80,90,81,91,82,87,84,82,91,81,90,82,91,77,89,69,91,67,81,74,80,75,76,78,61,46,56,55,66,46,38,35,34,29,86,84,25,50,34,35,35,26,34,19,30,40,6,56,15,54,60,39,36,26,62,53,92,78,44,35,39,40,54,37,40,60,52,60,60,25,66,65,78,38,42,92,64,63,64,15,20,30,33,13,58,30,46,55,44,39,71,45,39,78,43,77,46,65,31,86,89,62,54,68,50,64,36,52,36,57,68,22,97,48,81,62,20,18,40,42,23,31,53,80,53,94,62,83,66,48,78,91,32,50,60,34,49,35,15,40,48,71,22,41,40,34,50,32,34,30,89,72,40,92,83,45,57,83,45,84,57,63,28,45,59,75,79,70,74,73,31,41,36,40,34,28,30,39,30,37,50,61,48,44,58,31,38,54,38,32,33,44,38,38,36,41,38,38,36,41,49,36,93,46,74,44,98,88,44,26,39,38,29,11,31,41,38,43,33,42,38,33,32,45,44,88,88,51,93,49,59,52,28,77,39,33,55,32,43,40,37,23,40,23,56,26,22,65,31,40,67,32,9,41,75,48,73,37,39,36,48,78,28,32,34,28,41,38,50,52,92,98,45,65,52,25,36,55,29,44,46,99,73,64,40,60,70,48,48,71,43,59,27,82,56,64,33,83,78,44,72,68,46,29,60,58,50,31,65,44,86,96,29,32,43,50,56,60,54,48,24,93,75,49,48,80,44,42,35,40,48,24,72,62,90,80,57,62,94,63,69,48,63,82,67,43,59,39,86,79,21,38,38,37,36,44,33,14,74,81,44,34,25,28,40,39,32,20,40,70,51,21,23,36,36,40,29,33,35,61,90,34,41,63,82,80,13,56,24,79,78,31,21,19,45,32,31,68,35,60,28,59,39,74,51,72,99,25,15,37,21,45,27,37,18,37,28,51,27,49,23,57,50,54,55,12,61,81,21,83,72,24,27,82,34,30,6,41,70,30,33,46,39,53,88,45,70,51,77,47,41,42,35,45,33,38,24,40,93

Nearest PDB structures (foldseek):
  6z99-assembly1_A  TM=1.575E-01  e=1.424E+00  Pseudomonas aeruginosa PAO1
  6wim-assembly1_A  TM=1.570E-01  e=3.184E+00  Escherichia coli
  6z9y-assembly1_A  TM=1.712E-01  e=7.922E+00  Pseudomonas aeruginosa PAO1

Sequence (847 aa):
MSLLKAFGQALQRSVEVARDETAKMMRMEISPTSKNQGALLIYAMTQPAHLSNFATGSDSDIGGLSQCRLGLDESSRGRFYGTLSSQVPRGGKIEKSGYAGFRNRNRPTLFGNQCWDTTVHPYLALRVRNRLAKKPIAGADKSEHADAGAGSGLRAALHASGPSGPATSRAVHALGLGRKELPGPKFFVNIQTDGPVTSDLFQHRLYLDESKGSNWQTVIIPFNDFVLTNTGQVSNSQVSMMREKIRTVGISSVLDVPVPPSASKPPSKDAPPSALSRNARESEQEEDDWAVDGDLRADDNLDTALRGSKRGATFNFDLGVESVYASPMRGEKALRGASIRGSLFGFPATMIPIRDGLTPGISSRLPVAPLHICGLEESREQWGKADRCGGNWRGGKNNTTRSSLLTANMALDPFEPIVFGAEGAELVATVLPYGLTIHTIGTEEGEDFIGGPEHPRDHQTRGRAFLNPIIGRFANRLPVGKIDYTSASGHSGHLQLEEYRGPGVVLHGGAEGEKENQVDSIVQHGPFDRCYWQPIDTKDSKFFSDAGYASTSNPRGKQSSLIFAIESPDGDSGFPGQLRVETLLALVPGSGSDSVMGKSAGKLLIRYRAALASDGSVEATPFNMTHHWGFNMSALNEQACKAENGTVTEQIIQMYPPPGKPLYHLDIDPAMLATGKMNVTTGEPETFSNPGSHHWDRKDGKRISDGMPANGYDDFYVWGPDASVPQADEIGQIATEATKRMRVTSESAGRSVLFYSNQVGVQMYTAEGQPEHPADPAKSGGLMKQAHRKGGQPDSGNFKRSFTAIEFGGPHCGFLHDRLADMGGREEVLEKGQIYDNWVVCEAFRK